Protein AF-0000000084533828 (afdb_homodimer)

Solvent-accessible surface area (backbone atoms only — not comparable to full-atom values): 41763 Å² total; per-residue (Å²): 138,84,78,77,78,79,80,76,78,78,78,77,74,76,75,71,76,78,75,72,74,74,75,63,80,70,76,73,71,66,51,77,66,50,50,51,47,63,66,45,41,61,26,50,49,50,22,49,50,42,40,50,48,12,49,50,43,24,43,49,51,40,62,69,69,44,60,36,64,77,35,53,47,56,63,30,2,34,95,47,64,76,43,36,44,38,18,50,66,14,41,50,40,35,46,34,38,74,70,48,76,62,58,61,88,45,80,38,80,94,44,93,68,30,46,26,50,76,57,53,64,81,55,48,54,46,50,27,51,49,21,37,51,43,15,72,72,70,69,42,52,52,66,56,14,26,32,50,52,8,42,55,24,30,50,49,17,35,49,26,44,19,54,49,20,24,72,68,48,32,67,61,6,6,32,43,18,18,36,47,52,46,49,37,52,26,33,41,43,30,69,11,31,43,56,58,15,44,45,33,19,32,50,33,43,19,52,44,24,50,75,68,68,35,30,59,59,19,11,52,33,33,14,54,29,18,26,44,38,79,72,32,54,27,50,35,50,14,55,33,51,45,25,49,51,34,47,74,66,58,73,60,53,62,64,44,31,49,49,15,46,69,44,16,52,47,25,38,50,48,52,47,48,49,46,4,63,66,50,74,31,79,59,38,53,61,48,44,36,31,24,36,65,44,35,47,82,52,83,21,51,55,43,53,53,48,49,52,28,58,76,69,66,64,62,73,54,86,87,65,31,68,68,23,39,50,52,28,49,53,48,62,50,45,43,58,28,35,50,47,34,25,58,71,53,61,64,59,66,44,54,53,43,26,36,54,39,36,54,47,56,56,45,24,27,32,61,69,63,46,28,43,37,46,56,48,52,66,36,50,57,42,34,30,13,50,14,44,71,49,47,81,55,53,67,71,56,49,50,41,51,41,49,46,49,37,52,44,24,4,40,59,12,28,40,25,30,47,67,58,38,70,102,138,83,82,80,79,80,81,78,79,78,77,79,75,75,76,70,75,77,77,75,74,74,75,62,80,70,76,74,70,65,51,76,66,50,48,50,47,63,66,45,42,61,27,50,49,50,22,48,50,43,41,50,48,12,50,50,42,24,45,49,51,41,62,70,69,45,61,36,63,77,36,53,48,56,62,31,2,35,97,47,64,74,41,36,43,38,19,49,66,14,42,50,40,34,45,33,38,72,71,47,76,63,59,61,87,44,81,38,82,95,44,95,68,29,44,27,51,78,56,51,64,81,55,46,56,46,52,26,51,48,20,37,53,45,17,71,74,72,68,41,51,51,65,57,15,25,32,50,51,6,42,55,24,31,50,50,18,35,48,26,43,18,55,49,21,23,73,66,48,33,68,60,6,6,32,43,18,18,35,48,53,47,49,35,51,27,33,42,43,29,68,11,31,42,56,60,14,44,45,34,20,31,49,32,43,20,52,45,24,51,75,68,68,35,29,57,60,19,12,52,33,32,15,53,29,17,26,44,37,80,73,32,54,27,50,34,49,15,55,32,51,45,24,48,52,35,47,74,67,58,73,61,52,61,64,43,30,51,50,15,46,68,43,15,53,48,25,38,52,49,52,48,48,49,47,3,60,64,48,75,32,80,58,38,55,60,48,46,36,32,24,36,66,45,35,48,79,52,80,21,51,55,44,54,52,47,49,51,27,58,75,70,66,64,62,74,55,86,88,67,31,68,67,24,38,50,52,28,50,54,48,60,50,45,42,60,28,35,50,47,34,25,58,72,54,63,64,58,67,44,56,53,43,26,36,54,39,37,52,49,56,56,46,23,27,31,64,68,60,47,29,44,37,45,55,48,51,68,38,50,60,42,35,30,13,51,16,44,71,48,46,80,55,53,67,71,56,50,51,42,51,42,49,46,48,36,54,45,22,4,40,59,12,29,40,27,30,48,68,58,38,68,104

Nearest PDB structures (foldseek):
  6gxc-assembly1_A  TM=5.556E-01  e=4.888E-04  Campylobacter lari RM2100
  8age-assembly1_A  TM=5.282E-01  e=4.307E-04  Saccharomyces cerevisiae
  6gxc-assembly1_A  TM=5.643E-01  e=6.716E-04  Campylobacter lari RM2100
  3wak-assembly1_A  TM=4.541E-01  e=3.886E-04  Archaeoglobus fulgidus DSM 4304
  3rce-assembly1_A  TM=5.398E-01  e=2.693E-03  Campylobacter lari

Structure (mmCIF, N/CA/C/O backbone):
data_AF-0000000084533828-model_v1
#
loop_
_entity.id
_entity.type
_entity.pdbx_description
1 polymer 'Membrane protein'
#
loop_
_atom_site.group_PDB
_atom_site.id
_atom_site.type_symbol
_atom_site.label_atom_id
_atom_site.label_alt_id
_atom_site.label_comp_id
_atom_site.label_asym_id
_atom_site.label_entity_id
_atom_site.label_seq_id
_atom_site.pdbx_PDB_ins_code
_atom_site.Cartn_x
_atom_site.Cartn_y
_atom_site.Cartn_z
_atom_site.occupancy
_atom_site.B_iso_or_equiv
_atom_site.auth_seq_id
_atom_site.auth_comp_id
_atom_site.auth_asym_id
_atom_site.auth_atom_id
_atom_site.pdbx_PDB_model_num
ATOM 1 N N . MET A 1 1 ? -82.375 10.195 88.562 1 24.45 1 MET A N 1
ATOM 2 C CA . MET A 1 1 ? -82.438 10.484 87.188 1 24.45 1 MET A CA 1
ATOM 3 C C . MET A 1 1 ? -81 10.391 86.562 1 24.45 1 MET A C 1
ATOM 5 O O . MET A 1 1 ? -80.125 11.211 86.812 1 24.45 1 MET A O 1
ATOM 9 N N . SER A 1 2 ? -80.5 9.141 86.375 1 27.27 2 SER A N 1
ATOM 10 C CA . SER A 1 2 ? -79.25 8.438 86.125 1 27.27 2 SER A CA 1
ATOM 11 C C . SER A 1 2 ? -78.75 8.695 84.688 1 27.27 2 SER A C 1
ATOM 13 O O . SER A 1 2 ? -79.375 8.188 83.688 1 27.27 2 SER A O 1
ATOM 15 N N . THR A 1 3 ? -78.5 9.969 84.312 1 24.11 3 THR A N 1
ATOM 16 C CA . THR A 1 3 ? -78.188 10.414 83 1 24.11 3 THR A CA 1
ATOM 17 C C . THR A 1 3 ? -77 9.641 82.438 1 24.11 3 THR A C 1
ATOM 19 O O . THR A 1 3 ? -75.938 9.562 83.062 1 24.11 3 THR A O 1
ATOM 22 N N . ALA A 1 4 ? -77.188 8.586 81.562 1 27.12 4 ALA A N 1
ATOM 23 C CA . ALA A 1 4 ? -76.438 7.586 80.812 1 27.12 4 ALA A CA 1
ATOM 24 C C . ALA A 1 4 ? -75.438 8.25 79.875 1 27.12 4 ALA A C 1
ATOM 26 O O . ALA A 1 4 ? -75.875 8.812 78.875 1 27.12 4 ALA A O 1
ATOM 27 N N . SER A 1 5 ? -74.5 9.125 80.375 1 26.98 5 SER A N 1
ATOM 28 C CA . SER A 1 5 ? -73.688 9.93 79.438 1 26.98 5 SER A CA 1
ATOM 29 C C . SER A 1 5 ? -72.875 9.039 78.5 1 26.98 5 SER A C 1
ATOM 31 O O . SER A 1 5 ? -72.188 8.133 79 1 26.98 5 SER A O 1
ATOM 33 N N . SER A 1 6 ? -73.438 8.625 77.312 1 28.02 6 SER A N 1
ATOM 34 C CA . SER A 1 6 ? -72.938 7.832 76.188 1 28.02 6 SER A CA 1
ATOM 35 C C . SER A 1 6 ? -71.562 8.383 75.75 1 28.02 6 SER A C 1
ATOM 37 O O . SER A 1 6 ? -71.438 9.555 75.375 1 28.02 6 SER A O 1
ATOM 39 N N . THR A 1 7 ? -70.375 7.898 76.25 1 29.81 7 THR A N 1
ATOM 40 C CA . THR A 1 7 ? -69 8.164 75.938 1 29.81 7 THR A CA 1
ATOM 41 C C . THR A 1 7 ? -68.688 7.816 74.5 1 29.81 7 THR A C 1
ATOM 43 O O . THR A 1 7 ? -68.75 6.652 74.125 1 29.81 7 THR A O 1
ATOM 46 N N . GLU A 1 8 ? -69.062 8.609 73.5 1 25.88 8 GLU A N 1
ATOM 47 C CA . GLU A 1 8 ? -68.812 8.414 72.062 1 25.88 8 GLU A CA 1
ATOM 48 C C . GLU A 1 8 ? -67.312 8.289 71.812 1 25.88 8 GLU A C 1
ATOM 50 O O . GLU A 1 8 ? -66.562 9.125 72.25 1 25.88 8 GLU A O 1
ATOM 55 N N . SER A 1 9 ? -66.75 7.059 71.688 1 28.16 9 SER A N 1
ATOM 56 C CA . SER A 1 9 ? -65.438 6.648 71.312 1 28.16 9 SER A CA 1
ATOM 57 C C . SER A 1 9 ? -65 7.18 69.938 1 28.16 9 SER A C 1
ATOM 59 O O . SER A 1 9 ? -65.625 6.883 68.938 1 28.16 9 SER A O 1
ATOM 61 N N . ALA A 1 10 ? -64.562 8.484 69.812 1 30.66 10 ALA A N 1
ATOM 62 C CA . ALA A 1 10 ? -64.062 9.109 68.562 1 30.66 10 ALA A CA 1
ATOM 63 C C . ALA A 1 10 ? -62.969 8.25 67.938 1 30.66 10 ALA A C 1
ATOM 65 O O . ALA A 1 10 ? -62.031 7.867 68.625 1 30.66 10 ALA A O 1
ATOM 66 N N . GLY A 1 11 ? -63.281 7.406 67 1 24.48 11 GLY A N 1
ATOM 67 C CA . GLY A 1 11 ? -62.406 6.59 66.125 1 24.48 11 GLY A CA 1
ATOM 68 C C . GLY A 1 11 ? -61.281 7.379 65.5 1 24.48 11 GLY A C 1
ATOM 69 O O . GLY A 1 11 ? -61.5 8.328 64.75 1 24.48 11 GLY A O 1
ATOM 70 N N . ALA A 1 12 ? -60.125 7.57 66.188 1 32.34 12 ALA A N 1
ATOM 71 C CA . ALA A 1 12 ? -58.938 8.227 65.688 1 32.34 12 ALA A CA 1
ATOM 72 C C . ALA A 1 12 ? -58.469 7.59 64.375 1 32.34 12 ALA A C 1
ATOM 74 O O . ALA A 1 12 ? -58.25 6.383 64.312 1 32.34 12 ALA A O 1
ATOM 75 N N . GLU A 1 13 ? -59.062 8.07 63.25 1 28.36 13 GLU A N 1
ATOM 76 C CA . GLU A 1 13 ? -58.594 7.688 61.938 1 28.36 13 GLU A CA 1
ATOM 77 C C . GLU A 1 13 ? -57.062 7.738 61.875 1 28.36 13 GLU A C 1
ATOM 79 O O . GLU A 1 13 ? -56.438 8.68 62.375 1 28.36 13 GLU A O 1
ATOM 84 N N . SER A 1 14 ? -56.375 6.57 61.906 1 31.84 14 SER A N 1
ATOM 85 C CA . SER A 1 14 ? -54.969 6.344 61.688 1 31.84 14 SER A CA 1
ATOM 86 C C . SER A 1 14 ? -54.469 7.031 60.406 1 31.84 14 SER A C 1
ATOM 88 O O . SER A 1 14 ? -55.031 6.781 59.344 1 31.84 14 SER A O 1
ATOM 90 N N . ASP A 1 15 ? -54.156 8.312 60.469 1 30.3 15 ASP A N 1
ATOM 91 C CA . ASP A 1 15 ? -53.531 9 59.344 1 30.3 15 ASP A CA 1
ATOM 92 C C . ASP A 1 15 ? -52.344 8.188 58.781 1 30.3 15 ASP A C 1
ATOM 94 O O . ASP A 1 15 ? -51.406 7.91 59.5 1 30.3 15 ASP A O 1
ATOM 98 N N . VAL A 1 16 ? -52.531 7.184 57.875 1 39.97 16 VAL A N 1
ATOM 99 C CA . VAL A 1 16 ? -51.469 6.559 57.125 1 39.97 16 VAL A CA 1
ATOM 100 C C . VAL A 1 16 ? -50.562 7.637 56.531 1 39.97 16 VAL A C 1
ATOM 102 O O . VAL A 1 16 ? -51.031 8.547 55.844 1 39.97 16 VAL A O 1
ATOM 105 N N . PRO A 1 17 ? -49.438 7.77 57.156 1 34.59 17 PRO A N 1
ATOM 106 C CA . PRO A 1 17 ? -48.531 8.781 56.562 1 34.59 17 PRO A CA 1
ATOM 107 C C . PRO A 1 17 ? -48.312 8.594 55.062 1 34.59 17 PRO A C 1
ATOM 109 O O . PRO A 1 17 ? -48.281 7.457 54.594 1 34.59 17 PRO A O 1
ATOM 112 N N . ALA A 1 18 ? -48.875 9.492 54.188 1 40.91 18 ALA A N 1
ATOM 113 C CA . ALA A 1 18 ? -48.531 9.562 52.781 1 40.91 18 ALA A CA 1
ATOM 114 C C . ALA A 1 18 ? -47.062 9.266 52.531 1 40.91 18 ALA A C 1
ATOM 116 O O . ALA A 1 18 ? -46.188 9.898 53.125 1 40.91 18 ALA A O 1
ATOM 117 N N . GLN A 1 19 ? -46.719 8.055 52.188 1 34.75 19 GLN A N 1
ATOM 118 C CA . GLN A 1 19 ? -45.406 7.723 51.719 1 34.75 19 GLN A CA 1
ATOM 119 C C . GLN A 1 19 ? -44.875 8.773 50.75 1 34.75 19 GLN A C 1
ATOM 121 O O . GLN A 1 19 ? -45.5 9.016 49.719 1 34.75 19 GLN A O 1
ATOM 126 N N . ALA A 1 20 ? -44.25 9.828 51.188 1 36.66 20 ALA A N 1
ATOM 127 C CA . ALA A 1 20 ? -43.469 10.734 50.344 1 36.66 20 ALA A CA 1
ATOM 128 C C . ALA A 1 20 ? -42.719 9.961 49.25 1 36.66 20 ALA A C 1
ATOM 130 O O . ALA A 1 20 ? -41.938 9.055 49.562 1 36.66 20 ALA A O 1
ATOM 131 N N . SER A 1 21 ? -43.375 9.789 48.125 1 37.91 21 SER A N 1
ATOM 132 C CA . SER A 1 21 ? -42.625 9.312 46.969 1 37.91 21 SER A CA 1
ATOM 133 C C . SER A 1 21 ? -41.25 9.953 46.875 1 37.91 21 SER A C 1
ATOM 135 O O . SER A 1 21 ? -41.125 11.18 46.875 1 37.91 21 SER A O 1
ATOM 137 N N . THR A 1 22 ? -40.25 9.414 47.5 1 39 22 THR A N 1
ATOM 138 C CA . THR A 1 22 ? -38.875 9.812 47.312 1 39 22 THR A CA 1
ATOM 139 C C . THR A 1 22 ? -38.594 9.977 45.812 1 39 22 THR A C 1
ATOM 141 O O . THR A 1 22 ? -38.594 9 45.062 1 39 22 THR A O 1
ATOM 144 N N . ALA A 1 23 ? -39.156 11.117 45.156 1 40.59 23 ALA A N 1
ATOM 145 C CA . ALA A 1 23 ? -38.594 11.492 43.875 1 40.59 23 ALA A CA 1
ATOM 146 C C . ALA A 1 23 ? -37.094 11.273 43.812 1 40.59 23 ALA A C 1
ATOM 148 O O . ALA A 1 23 ? -36.375 11.789 44.656 1 40.59 23 ALA A O 1
ATOM 149 N N . GLY A 1 24 ? -36.656 10.07 43.469 1 39.84 24 GLY A N 1
ATOM 150 C CA . GLY A 1 24 ? -35.281 9.789 43.188 1 39.84 24 GLY A CA 1
ATOM 151 C C . GLY A 1 24 ? -34.531 10.961 42.562 1 39.84 24 GLY A C 1
ATOM 152 O O . GLY A 1 24 ? -35.156 11.867 42 1 39.84 24 GLY A O 1
ATOM 153 N N . PRO A 1 25 ? -33.344 11.258 43.031 1 37.47 25 PRO A N 1
ATOM 154 C CA . PRO A 1 25 ? -32.594 12.375 42.438 1 37.47 25 PRO A CA 1
ATOM 155 C C . PRO A 1 25 ? -32.688 12.406 40.906 1 37.47 25 PRO A C 1
ATOM 157 O O . PRO A 1 25 ? -32.719 11.359 40.25 1 37.47 25 PRO A O 1
ATOM 160 N N . GLU A 1 26 ? -33.5 13.266 40.344 1 37.22 26 GLU A N 1
ATOM 161 C CA . GLU A 1 26 ? -33.438 13.492 38.906 1 37.22 26 GLU A CA 1
ATOM 162 C C . GLU A 1 26 ? -32.031 13.305 38.375 1 37.22 26 GLU A C 1
ATOM 164 O O . GLU A 1 26 ? -31.078 13.836 38.938 1 37.22 26 GLU A O 1
ATOM 169 N N . ALA A 1 27 ? -31.75 12.219 37.781 1 45.47 27 ALA A N 1
ATOM 170 C CA . ALA A 1 27 ? -30.469 12.086 37.062 1 45.47 27 ALA A CA 1
ATOM 171 C C . ALA A 1 27 ? -30 13.43 36.5 1 45.47 27 ALA A C 1
ATOM 173 O O . ALA A 1 27 ? -30.734 14.102 35.781 1 45.47 27 ALA A O 1
ATOM 174 N N . ALA A 1 28 ? -29.125 14.141 37.094 1 43.19 28 ALA A N 1
ATOM 175 C CA . ALA A 1 28 ? -28.547 15.422 36.688 1 43.19 28 ALA A CA 1
ATOM 176 C C . ALA A 1 28 ? -28.391 15.484 35.188 1 43.19 28 ALA A C 1
ATOM 178 O O . ALA A 1 28 ? -27.797 14.578 34.562 1 43.19 28 ALA A O 1
ATOM 179 N N . VAL A 1 29 ? -29.203 16.016 34.438 1 49.19 29 VAL A N 1
ATOM 180 C CA . VAL A 1 29 ? -28.984 16.359 33.031 1 49.19 29 VAL A CA 1
ATOM 181 C C . VAL A 1 29 ? -27.531 16.828 32.812 1 49.19 29 VAL A C 1
ATOM 183 O O . VAL A 1 29 ? -27.078 17.766 33.469 1 49.19 29 VAL A O 1
ATOM 186 N N . PRO A 1 30 ? -26.672 15.836 32.438 1 54.91 30 PRO A N 1
ATOM 187 C CA . PRO A 1 30 ? -25.312 16.344 32.25 1 54.91 30 PRO A CA 1
ATOM 188 C C . PRO A 1 30 ? -25.281 17.766 31.688 1 54.91 30 PRO A C 1
ATOM 190 O O . PRO A 1 30 ? -26.062 18.078 30.781 1 54.91 30 PRO A O 1
ATOM 193 N N . GLY A 1 31 ? -24.812 18.75 32.312 1 60.03 31 GLY A N 1
ATOM 194 C CA . GLY A 1 31 ? -24.656 20.109 31.828 1 60.03 31 GLY A CA 1
ATOM 195 C C . GLY A 1 31 ? -24.109 20.188 30.422 1 60.03 31 GLY A C 1
ATOM 196 O O . GLY A 1 31 ? -23.812 19.156 29.812 1 60.03 31 GLY A O 1
ATOM 197 N N . ARG A 1 32 ? -24.266 21.281 29.672 1 68.94 32 ARG A N 1
ATOM 198 C CA . ARG A 1 32 ? -23.844 21.547 28.297 1 68.94 32 ARG A CA 1
ATOM 199 C C . ARG A 1 32 ? -22.422 21.016 28.062 1 68.94 32 ARG A C 1
ATOM 201 O O . ARG A 1 32 ? -22.141 20.438 27.016 1 68.94 32 ARG A O 1
ATOM 208 N N . PHE A 1 33 ? -21.609 21.141 29.016 1 77.19 33 PHE A N 1
ATOM 209 C CA . PHE A 1 33 ? -20.219 20.688 28.922 1 77.19 33 PHE A CA 1
ATOM 210 C C . PHE A 1 33 ? -20.156 19.156 28.938 1 77.19 33 PHE A C 1
ATOM 212 O O . PHE A 1 33 ? -19.375 18.562 28.188 1 77.19 33 PHE A O 1
ATOM 219 N N . GLY A 1 34 ? -20.891 18.594 29.766 1 75.5 34 GLY A N 1
ATOM 220 C CA . GLY A 1 34 ? -20.953 17.141 29.828 1 75.5 34 GLY A CA 1
ATOM 221 C C . GLY A 1 34 ? -21.453 16.5 28.562 1 75.5 34 GLY A C 1
ATOM 222 O O . GLY A 1 34 ? -20.922 15.484 28.109 1 75.5 34 GLY A O 1
ATOM 223 N N . ALA A 1 35 ? -22.391 17.188 27.953 1 81.06 35 ALA A N 1
ATOM 224 C CA . ALA A 1 35 ? -22.953 16.688 26.719 1 81.06 35 ALA A CA 1
ATOM 225 C C . ALA A 1 35 ? -21.938 16.75 25.578 1 81.06 35 ALA A C 1
ATOM 227 O O . ALA A 1 35 ? -21.859 15.852 24.734 1 81.06 35 ALA A O 1
ATOM 228 N N . LEU A 1 36 ? -21.188 17.812 25.578 1 82.69 36 LEU A N 1
ATOM 229 C CA . LEU A 1 36 ? -20.156 17.969 24.562 1 82.69 36 LEU A CA 1
ATOM 230 C C . LEU A 1 36 ? -19.062 16.906 24.734 1 82.69 36 LEU A C 1
ATOM 232 O O . LEU A 1 36 ? -18.609 16.328 23.734 1 82.69 36 LEU A O 1
ATOM 236 N N . VAL A 1 37 ? -18.75 16.688 25.938 1 84.62 37 VAL A N 1
ATOM 237 C CA . VAL A 1 37 ? -17.734 15.672 26.219 1 84.62 37 VAL A CA 1
ATOM 238 C C . VAL A 1 37 ? -18.234 14.297 25.766 1 84.62 37 VAL A C 1
ATOM 240 O O . VAL A 1 37 ? -17.484 13.539 25.156 1 84.62 37 VAL A O 1
ATOM 243 N N . ASP A 1 38 ? -19.453 14.047 26.031 1 87.56 38 ASP A N 1
ATOM 244 C CA . ASP A 1 38 ? -20.031 12.758 25.672 1 87.56 38 ASP A CA 1
ATOM 245 C C . ASP A 1 38 ? -20.078 12.594 24.156 1 87.56 38 ASP A C 1
ATOM 247 O O . ASP A 1 38 ? -19.906 11.484 23.641 1 87.56 38 ASP A O 1
ATOM 251 N N . ARG A 1 39 ? -20.25 13.688 23.531 1 92.69 39 ARG A N 1
ATOM 252 C CA . ARG A 1 39 ? -20.359 13.656 22.078 1 92.69 39 ARG A CA 1
ATOM 253 C C . ARG A 1 39 ? -19.016 13.359 21.422 1 92.69 39 ARG A C 1
ATOM 255 O O . ARG A 1 39 ? -18.938 12.539 20.5 1 92.69 39 ARG A O 1
ATOM 262 N N . PHE A 1 40 ? -17.984 13.945 21.891 1 96.81 40 PHE A N 1
ATOM 263 C CA . PHE A 1 40 ? -16.688 13.867 21.25 1 96.81 40 PHE A CA 1
ATOM 264 C C . PHE A 1 40 ? -15.867 12.719 21.812 1 96.81 40 PHE A C 1
ATOM 266 O O . PHE A 1 40 ? -14.898 12.266 21.203 1 96.81 40 PHE A O 1
ATOM 273 N N . ALA A 1 41 ? -16.203 12.211 22.969 1 96.62 41 ALA A N 1
ATOM 274 C CA . ALA A 1 41 ? -15.383 11.273 23.734 1 96.62 41 ALA A CA 1
ATOM 275 C C . ALA A 1 41 ? -15.117 9.992 22.953 1 96.62 41 ALA A C 1
ATOM 277 O O . ALA A 1 41 ? -13.992 9.492 22.938 1 96.62 41 ALA A O 1
ATOM 278 N N . PRO A 1 42 ? -16.094 9.43 22.281 1 96.5 42 PRO A N 1
ATOM 279 C CA . PRO A 1 42 ? -15.828 8.188 21.547 1 96.5 42 PRO A CA 1
ATOM 280 C C . PRO A 1 42 ? -14.797 8.375 20.438 1 96.5 42 PRO A C 1
ATOM 282 O O . PRO A 1 42 ? -13.906 7.539 20.266 1 96.5 42 PRO A O 1
ATOM 285 N N . ALA A 1 43 ? -14.938 9.438 19.672 1 97.75 43 ALA A N 1
ATOM 286 C CA . ALA A 1 43 ? -14 9.711 18.594 1 97.75 43 ALA A CA 1
ATOM 287 C C . ALA A 1 43 ? -12.602 10.008 19.125 1 97.75 43 ALA A C 1
ATOM 289 O O . ALA A 1 43 ? -11.609 9.5 18.609 1 97.75 43 ALA A O 1
ATOM 290 N N . LEU A 1 44 ? -12.531 10.836 20.156 1 98.38 44 LEU A N 1
ATOM 291 C CA . LEU A 1 44 ? -11.242 11.188 20.766 1 98.38 44 LEU A CA 1
ATOM 292 C C . LEU A 1 44 ? -10.602 9.977 21.422 1 98.38 44 LEU A C 1
ATOM 294 O O . LEU A 1 44 ? -9.383 9.805 21.359 1 98.38 44 LEU A O 1
ATOM 298 N N . GLY A 1 45 ? -11.43 9.195 22.109 1 98.12 45 GLY A N 1
ATOM 299 C CA . GLY A 1 45 ? -10.93 7.973 22.703 1 98.12 45 GLY A CA 1
ATOM 300 C C . GLY A 1 45 ? -10.391 6.988 21.688 1 98.12 45 GLY A C 1
ATOM 301 O O . GLY A 1 45 ? -9.305 6.438 21.859 1 98.12 45 GLY A O 1
ATOM 302 N N . ALA A 1 46 ? -11.164 6.719 20.609 1 97.94 46 ALA A N 1
ATOM 303 C CA . ALA A 1 46 ? -10.727 5.805 19.547 1 97.94 46 ALA A CA 1
ATOM 304 C C . ALA A 1 46 ? -9.445 6.305 18.891 1 97.94 46 ALA A C 1
ATOM 306 O O . ALA A 1 46 ? -8.523 5.523 18.641 1 97.94 46 ALA A O 1
ATOM 307 N N . TYR A 1 47 ? -9.383 7.578 18.625 1 98.25 47 TYR A N 1
ATOM 308 C CA . TYR A 1 47 ? -8.195 8.203 18.047 1 98.25 47 TYR A CA 1
ATOM 309 C C . TYR A 1 47 ? -6.992 8.008 18.969 1 98.25 47 TYR A C 1
ATOM 311 O O . TYR A 1 47 ? -5.918 7.605 18.516 1 98.25 47 TYR A O 1
ATOM 319 N N . ALA A 1 48 ? -7.184 8.266 20.219 1 98.44 48 ALA A N 1
ATOM 320 C CA . ALA A 1 48 ? -6.094 8.18 21.188 1 98.44 48 ALA A CA 1
ATOM 321 C C . ALA A 1 48 ? -5.578 6.746 21.312 1 98.44 48 ALA A C 1
ATOM 323 O O . ALA A 1 48 ? -4.375 6.523 21.453 1 98.44 48 ALA A O 1
ATOM 324 N N . VAL A 1 49 ? -6.43 5.812 21.266 1 97.88 49 VAL A N 1
ATOM 325 C CA . VAL A 1 49 ? -6.051 4.406 21.375 1 97.88 49 VAL A CA 1
ATOM 326 C C . VAL A 1 49 ? -5.195 4.004 20.188 1 97.88 49 VAL A C 1
ATOM 328 O O . VAL A 1 49 ? -4.148 3.367 20.344 1 97.88 49 VAL A O 1
ATOM 331 N N . VAL A 1 50 ? -5.617 4.375 19 1 97.62 50 VAL A N 1
ATOM 332 C CA . VAL A 1 50 ? -4.887 4.047 17.781 1 97.62 50 VAL A CA 1
ATOM 333 C C . VAL A 1 50 ? -3.508 4.707 17.812 1 97.62 50 VAL A C 1
ATOM 335 O O . VAL A 1 50 ? -2.504 4.074 17.484 1 97.62 50 VAL A O 1
ATOM 338 N N . LYS A 1 51 ? -3.434 5.918 18.297 1 98.25 51 LYS A N 1
ATOM 339 C CA . LYS A 1 51 ? -2.166 6.637 18.391 1 98.25 51 LYS A CA 1
ATOM 340 C C . LYS A 1 51 ? -1.249 6.004 19.422 1 98.25 51 LYS A C 1
ATOM 342 O O . LYS A 1 51 ? -0.037 5.91 19.219 1 98.25 51 LYS A O 1
ATOM 347 N N . ALA A 1 52 ? -1.821 5.613 20.516 1 98.38 52 ALA A N 1
ATOM 348 C CA . ALA A 1 52 ? -1.038 5.008 21.594 1 98.38 52 ALA A CA 1
ATOM 349 C C . ALA A 1 52 ? -0.44 3.676 21.156 1 98.38 52 ALA A C 1
ATOM 351 O O . ALA A 1 52 ? 0.719 3.379 21.453 1 98.38 52 ALA A O 1
ATOM 352 N N . ILE A 1 53 ? -1.222 2.891 20.453 1 98.38 53 ILE A N 1
ATOM 353 C CA . ILE A 1 53 ? -0.731 1.608 19.953 1 98.38 53 ILE A CA 1
ATOM 354 C C . ILE A 1 53 ? 0.386 1.842 18.938 1 98.38 53 ILE A C 1
ATOM 356 O O . ILE A 1 53 ? 1.445 1.214 19.016 1 98.38 53 ILE A O 1
ATOM 360 N N . GLY A 1 54 ? 0.139 2.756 18 1 97.81 54 GLY A N 1
ATOM 361 C CA . GLY A 1 54 ? 1.165 3.092 17.031 1 97.81 54 GLY A CA 1
ATOM 362 C C . GLY A 1 54 ? 2.451 3.586 17.656 1 97.81 54 GLY A C 1
ATOM 363 O O . GLY A 1 54 ? 3.543 3.17 17.266 1 97.81 54 GLY A O 1
ATOM 364 N N . LEU A 1 55 ? 2.311 4.445 18.656 1 98.06 55 LEU A N 1
ATOM 365 C CA . LEU A 1 55 ? 3.475 4.98 19.359 1 98.06 55 LEU A CA 1
ATOM 366 C C . LEU A 1 55 ? 4.23 3.873 20.078 1 98.06 55 LEU A C 1
ATOM 368 O O . LEU A 1 55 ? 5.465 3.848 20.078 1 98.06 55 LEU A O 1
ATOM 372 N N . THR A 1 56 ? 3.527 2.992 20.719 1 98.38 56 THR A N 1
ATOM 373 C CA . THR A 1 56 ? 4.148 1.889 21.453 1 98.38 56 THR A CA 1
ATOM 374 C C . THR A 1 56 ? 4.953 1.005 20.5 1 98.38 56 THR A C 1
ATOM 376 O O . THR A 1 56 ? 6.098 0.654 20.797 1 98.38 56 THR A O 1
ATOM 379 N N . VAL A 1 57 ? 4.375 0.653 19.375 1 98 57 VAL A N 1
ATOM 380 C CA . VAL A 1 57 ? 5.07 -0.177 18.406 1 98 57 VAL A CA 1
ATOM 381 C C . VAL A 1 57 ? 6.297 0.564 17.875 1 98 57 VAL A C 1
ATOM 383 O O . VAL A 1 57 ? 7.363 -0.031 17.703 1 98 57 VAL A O 1
ATOM 386 N N . PHE A 1 58 ? 6.176 1.841 17.641 1 98.06 58 PHE A N 1
ATOM 387 C CA . PHE A 1 58 ? 7.273 2.684 17.188 1 98.06 58 PHE A CA 1
ATOM 388 C C . PHE A 1 58 ? 8.438 2.637 18.172 1 98.06 58 PHE A C 1
ATOM 390 O O . PHE A 1 58 ? 9.578 2.361 17.781 1 98.06 58 PHE A O 1
ATOM 397 N N . LEU A 1 59 ? 8.141 2.826 19.422 1 98 59 LEU A N 1
ATOM 398 C CA . LEU A 1 59 ? 9.164 2.846 20.453 1 98 59 LEU A CA 1
ATOM 399 C C . LEU A 1 59 ? 9.781 1.463 20.641 1 98 59 LEU A C 1
ATOM 401 O O . LEU A 1 59 ? 10.984 1.344 20.875 1 98 59 LEU A O 1
ATOM 405 N N . LEU A 1 60 ? 8.992 0.451 20.531 1 97.44 60 LEU A N 1
ATOM 406 C CA . LEU A 1 60 ? 9.508 -0.911 20.625 1 97.44 60 LEU A CA 1
ATOM 407 C C . LEU A 1 60 ? 10.469 -1.209 19.484 1 97.44 60 LEU A C 1
ATOM 409 O O . LEU A 1 60 ? 11.5 -1.862 19.688 1 97.44 60 LEU A O 1
ATOM 413 N N . LEU A 1 61 ? 10.141 -0.774 18.297 1 96.94 61 LEU A N 1
ATOM 414 C CA . LEU A 1 61 ? 11.016 -0.976 17.156 1 96.94 61 LEU A CA 1
ATOM 415 C C . LEU A 1 61 ? 12.344 -0.246 17.344 1 96.94 61 LEU A C 1
ATOM 417 O O . LEU A 1 61 ? 13.406 -0.794 17.047 1 96.94 61 LEU A O 1
ATOM 421 N N . LEU A 1 62 ? 12.289 0.979 17.797 1 97.44 62 LEU A N 1
ATOM 422 C CA . LEU A 1 62 ? 13.5 1.747 18.078 1 97.44 62 LEU A CA 1
ATOM 423 C C . LEU A 1 62 ? 14.367 1.043 19.109 1 97.44 62 LEU A C 1
ATOM 425 O O . LEU A 1 62 ? 15.578 0.923 18.938 1 97.44 62 LEU A O 1
ATOM 429 N N . SER A 1 63 ? 13.719 0.589 20.156 1 97.06 63 SER A N 1
ATOM 430 C CA . SER A 1 63 ? 14.445 -0.077 21.234 1 97.06 63 SER A CA 1
ATOM 431 C C . SER A 1 63 ? 15.047 -1.394 20.75 1 97.06 63 SER A C 1
ATOM 433 O O . SER A 1 63 ? 16.156 -1.76 21.156 1 97.06 63 SER A O 1
ATOM 435 N N . HIS A 1 64 ? 14.32 -2.051 19.953 1 94.88 64 HIS A N 1
ATOM 436 C CA . HIS A 1 64 ? 14.781 -3.338 19.438 1 94.88 64 HIS A CA 1
ATOM 437 C C . HIS A 1 64 ? 16 -3.17 18.547 1 94.88 64 HIS A C 1
ATOM 439 O O . HIS A 1 64 ? 16.969 -3.941 18.656 1 94.88 64 HIS A O 1
ATOM 445 N N . THR A 1 65 ? 16.016 -2.201 17.656 1 94.88 65 THR A N 1
ATOM 446 C CA . THR A 1 65 ? 17.094 -2.033 16.688 1 94.88 65 THR A CA 1
ATOM 447 C C . THR A 1 65 ? 18.266 -1.275 17.312 1 94.88 65 THR A C 1
ATOM 449 O O . THR A 1 65 ? 19.438 -1.583 17.031 1 94.88 65 THR A O 1
ATOM 452 N N . GLY A 1 66 ? 17.953 -0.228 18.062 1 95.69 66 GLY A N 1
ATOM 453 C CA . GLY A 1 66 ? 18.969 0.612 18.656 1 95.69 66 GLY A CA 1
ATOM 454 C C . GLY A 1 66 ? 19.672 1.508 17.656 1 95.69 66 GLY A C 1
ATOM 455 O O . GLY A 1 66 ? 20.703 2.117 17.969 1 95.69 66 GLY A O 1
ATOM 456 N N . ASP A 1 67 ? 19.188 1.618 16.516 1 94.12 67 ASP A N 1
ATOM 457 C CA . ASP A 1 67 ? 19.828 2.373 15.453 1 94.12 67 ASP A CA 1
ATOM 458 C C . ASP A 1 67 ? 19.906 3.859 15.797 1 94.12 67 ASP A C 1
ATOM 460 O O . ASP A 1 67 ? 20.859 4.543 15.406 1 94.12 67 ASP A O 1
ATOM 464 N N . TYR A 1 68 ? 18.891 4.375 16.469 1 95.19 68 TYR A N 1
ATOM 465 C CA . TYR A 1 68 ? 18.828 5.785 16.828 1 95.19 68 TYR A CA 1
ATOM 466 C C . TYR A 1 68 ? 20 6.18 17.703 1 95.19 68 TYR A C 1
ATOM 468 O O . TYR A 1 68 ? 20.391 7.348 17.75 1 95.19 68 TYR A O 1
ATOM 476 N N . LEU A 1 69 ? 20.656 5.27 18.422 1 95.88 69 LEU A N 1
ATOM 477 C CA . LEU A 1 69 ? 21.781 5.527 19.297 1 95.88 69 LEU A CA 1
ATOM 478 C C . LEU A 1 69 ? 23.031 5.879 18.5 1 95.88 69 LEU A C 1
ATOM 480 O O . LEU A 1 69 ? 23.953 6.52 19.016 1 95.88 69 LEU A O 1
ATOM 484 N N . LYS A 1 70 ? 23.031 5.504 17.25 1 94.81 70 LYS A N 1
ATOM 485 C CA . LYS A 1 70 ? 24.203 5.707 16.391 1 94.81 70 LYS A CA 1
ATOM 486 C C . LYS A 1 70 ? 24.031 6.949 15.523 1 94.81 70 LYS A C 1
ATOM 488 O O . LYS A 1 70 ? 24.953 7.324 14.789 1 94.81 70 LYS A O 1
ATOM 493 N N . LYS A 1 71 ? 22.969 7.59 15.641 1 94.94 71 LYS A N 1
ATOM 494 C CA . LYS A 1 71 ? 22.688 8.773 14.836 1 94.94 71 LYS A CA 1
ATOM 495 C C . LYS A 1 71 ? 22.891 10.055 15.641 1 94.94 71 LYS A C 1
ATOM 497 O O . LYS A 1 71 ? 22.906 10.023 16.875 1 94.94 71 LYS A O 1
ATOM 502 N N . ASP A 1 72 ? 23 11.141 14.898 1 93.62 72 ASP A N 1
ATOM 503 C CA . ASP A 1 72 ? 23.109 12.445 15.547 1 93.62 72 ASP A CA 1
ATOM 504 C C . ASP A 1 72 ? 21.797 12.805 16.266 1 93.62 72 ASP A C 1
ATOM 506 O O . ASP A 1 72 ? 20.719 12.664 15.695 1 93.62 72 ASP A O 1
ATOM 510 N N . PRO A 1 73 ? 21.828 13.219 17.453 1 89.56 73 PRO A N 1
ATOM 511 C CA . PRO A 1 73 ? 20.641 13.562 18.234 1 89.56 73 PRO A CA 1
ATOM 512 C C . PRO A 1 73 ? 19.75 14.586 17.531 1 89.56 73 PRO A C 1
ATOM 514 O O . PRO A 1 73 ? 18.531 14.594 17.734 1 89.56 73 PRO A O 1
ATOM 517 N N . GLY A 1 74 ? 20.234 15.336 16.719 1 90.5 74 GLY A N 1
ATOM 518 C CA . GLY A 1 74 ? 19.422 16.297 15.977 1 90.5 74 GLY A CA 1
ATOM 519 C C . GLY A 1 74 ? 18.875 15.727 14.68 1 90.5 74 GLY A C 1
ATOM 520 O O . GLY A 1 74 ? 17.984 16.328 14.062 1 90.5 74 GLY A O 1
ATOM 521 N N . ARG A 1 75 ? 19.328 14.602 14.312 1 90.94 75 ARG A N 1
ATOM 522 C CA . ARG A 1 75 ? 18.969 14.016 13.023 1 90.94 75 ARG A CA 1
ATOM 523 C C . ARG A 1 75 ? 18.547 12.555 13.188 1 90.94 75 ARG A C 1
ATOM 525 O O . ARG A 1 75 ? 19.094 11.664 12.531 1 90.94 75 ARG A O 1
ATOM 532 N N . GLY A 1 76 ? 17.594 12.344 14.07 1 92.75 76 GLY A N 1
ATOM 533 C CA . GLY A 1 76 ? 17.016 11.016 14.234 1 92.75 76 GLY A CA 1
ATOM 534 C C . GLY A 1 76 ? 17.641 10.227 15.367 1 92.75 76 GLY A C 1
ATOM 535 O O . GLY A 1 76 ? 17.328 9.055 15.562 1 92.75 76 GLY A O 1
ATOM 536 N N . GLY A 1 77 ? 18.516 10.789 16.094 1 95.19 77 GLY A N 1
ATOM 537 C CA . GLY A 1 77 ? 19.188 10.125 17.203 1 95.19 77 GLY A CA 1
ATOM 538 C C . GLY A 1 77 ? 18.797 10.68 18.562 1 95.19 77 GLY A C 1
ATOM 539 O O . GLY A 1 77 ? 17.891 11.516 18.656 1 95.19 77 GLY A O 1
ATOM 540 N N . GLY A 1 78 ? 19.344 10.086 19.656 1 95.19 78 GLY A N 1
ATOM 541 C CA . GLY A 1 78 ? 19.094 10.492 21.031 1 95.19 78 GLY A CA 1
ATOM 542 C C . GLY A 1 78 ? 19.516 9.445 22.031 1 95.19 78 GLY A C 1
ATOM 543 O O . GLY A 1 78 ? 20.016 8.383 21.672 1 95.19 78 GLY A O 1
ATOM 544 N N . ALA A 1 79 ? 19.422 9.82 23.297 1 96.19 79 ALA A N 1
ATOM 545 C CA . ALA A 1 79 ? 19.797 8.922 24.391 1 96.19 79 ALA A CA 1
ATOM 546 C C . ALA A 1 79 ? 18.703 7.895 24.656 1 96.19 79 ALA A C 1
ATOM 548 O O . ALA A 1 79 ? 18.984 6.762 25.062 1 96.19 79 ALA A O 1
ATOM 549 N N . GLN A 1 80 ? 17.469 8.344 24.484 1 97.12 80 GLN A N 1
ATOM 550 C CA . GLN A 1 80 ? 16.297 7.504 24.656 1 97.12 80 GLN A CA 1
ATOM 551 C C . GLN A 1 80 ? 15.477 7.43 23.359 1 97.12 80 GLN A C 1
ATOM 553 O O . GLN A 1 80 ? 15.531 8.336 22.531 1 97.12 80 GLN A O 1
ATOM 558 N N . PRO A 1 81 ? 14.711 6.324 23.25 1 96.94 81 PRO A N 1
ATOM 559 C CA . PRO A 1 81 ? 13.938 6.16 22 1 96.94 81 PRO A CA 1
ATOM 560 C C . PRO A 1 81 ? 12.977 7.32 21.75 1 96.94 81 PRO A C 1
ATOM 562 O O . PRO A 1 81 ? 12.781 7.73 20.609 1 96.94 81 PRO A O 1
ATOM 565 N N . TRP A 1 82 ? 12.336 7.863 22.781 1 97 82 TRP A N 1
ATOM 566 C CA . TRP A 1 82 ? 11.336 8.906 22.578 1 97 82 TRP A CA 1
ATOM 567 C C . TRP A 1 82 ? 11.992 10.227 22.188 1 97 82 TRP A C 1
ATOM 569 O O . TRP A 1 82 ? 11.32 11.156 21.75 1 97 82 TRP A O 1
ATOM 579 N N . ASP A 1 83 ? 13.375 10.375 22.312 1 97.44 83 ASP A N 1
ATOM 580 C CA . ASP A 1 83 ? 14.078 11.578 21.891 1 97.44 83 ASP A CA 1
ATOM 581 C C . ASP A 1 83 ? 13.945 11.789 20.375 1 97.44 83 ASP A C 1
ATOM 583 O O . ASP A 1 83 ? 14.039 12.922 19.891 1 97.44 83 ASP A O 1
ATOM 587 N N . VAL A 1 84 ? 13.727 10.695 19.672 1 97.62 84 VAL A N 1
ATOM 588 C CA . VAL A 1 84 ? 13.633 10.711 18.219 1 97.62 84 VAL A CA 1
ATOM 589 C C . VAL A 1 84 ? 12.453 11.586 17.781 1 97.62 84 VAL A C 1
ATOM 591 O O . VAL A 1 84 ? 12.5 12.219 16.719 1 97.62 84 VAL A O 1
ATOM 594 N N . LEU A 1 85 ? 11.477 11.773 18.641 1 97.75 85 LEU A N 1
ATOM 595 C CA . LEU A 1 85 ? 10.266 12.523 18.344 1 97.75 85 LEU A CA 1
ATOM 596 C C . LEU A 1 85 ? 10.547 14.016 18.297 1 97.75 85 LEU A C 1
ATOM 598 O O . LEU A 1 85 ? 9.719 14.797 17.812 1 97.75 85 LEU A O 1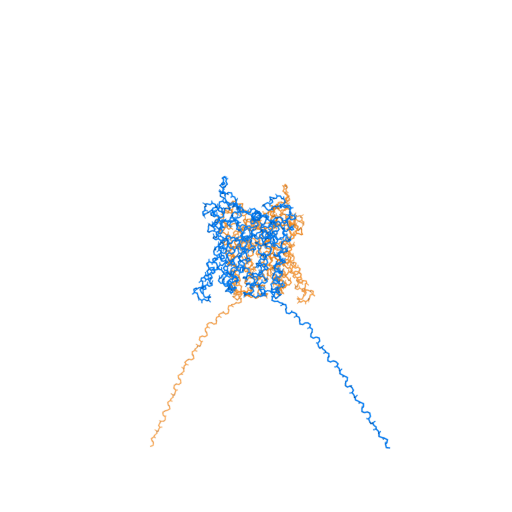
ATOM 602 N N . GLY A 1 86 ? 11.68 14.484 18.766 1 97.5 86 GLY A N 1
ATOM 603 C CA . GLY A 1 86 ? 12.031 15.891 18.781 1 97.5 86 GLY A CA 1
ATOM 604 C C . GLY A 1 86 ? 13.164 16.234 17.828 1 97.5 86 GLY A C 1
ATOM 605 O O . GLY A 1 86 ? 13.758 17.312 17.938 1 97.5 86 GLY A O 1
ATOM 606 N N . THR A 1 87 ? 13.461 15.359 16.875 1 96.38 87 THR A N 1
ATOM 607 C CA . THR A 1 87 ? 14.594 15.547 15.984 1 96.38 87 THR A CA 1
ATOM 608 C C . THR A 1 87 ? 14.156 16.297 14.719 1 96.38 87 THR A C 1
ATOM 610 O O . THR A 1 87 ? 12.984 16.609 14.555 1 96.38 87 THR A O 1
ATOM 613 N N . TRP A 1 88 ? 15.117 16.703 13.867 1 94.69 88 TRP A N 1
ATOM 614 C CA . TRP A 1 88 ? 14.914 17.375 12.586 1 94.69 88 TRP A CA 1
ATOM 615 C C . TRP A 1 88 ? 14.227 18.719 12.773 1 94.69 88 TRP A C 1
ATOM 617 O O . TRP A 1 88 ? 14.781 19.609 13.414 1 94.69 88 TRP A O 1
ATOM 627 N N . ASP A 1 89 ? 13.008 18.875 12.305 1 94.81 89 ASP A N 1
ATOM 628 C CA . ASP A 1 89 ? 12.305 20.141 12.492 1 94.81 89 ASP A CA 1
ATOM 629 C C . ASP A 1 89 ? 12.078 20.422 13.977 1 94.81 89 ASP A C 1
ATOM 631 O O . ASP A 1 89 ? 12.039 21.578 14.391 1 94.81 89 ASP A O 1
ATOM 635 N N . GLY A 1 90 ? 11.977 19.328 14.688 1 96.88 90 GLY A N 1
ATOM 636 C CA . GLY A 1 90 ? 11.758 19.484 16.125 1 96.88 90 GLY A CA 1
ATOM 637 C C . GLY A 1 90 ? 12.875 20.219 16.828 1 96.88 90 GLY A C 1
ATOM 638 O O . GLY A 1 90 ? 12.625 20.953 17.781 1 96.88 90 GLY A O 1
ATOM 639 N N . VAL A 1 91 ? 14.094 20.062 16.344 1 96.19 91 VAL A N 1
ATOM 640 C CA . VAL A 1 91 ? 15.242 20.766 16.906 1 96.19 91 VAL A CA 1
ATOM 641 C C . VAL A 1 91 ? 15.094 22.266 16.688 1 96.19 91 VAL A C 1
ATOM 643 O O . VAL A 1 91 ? 15.375 23.062 17.594 1 96.19 91 VAL A O 1
ATOM 646 N N . TRP A 1 92 ? 14.648 22.609 15.57 1 95.38 92 TRP A N 1
ATOM 647 C CA . TRP A 1 92 ? 14.469 24.031 15.242 1 95.38 92 TRP A CA 1
ATOM 648 C C . TRP A 1 92 ? 13.367 24.641 16.094 1 95.38 92 TRP A C 1
ATOM 650 O O . TRP A 1 92 ? 13.523 25.75 16.609 1 95.38 92 TRP A O 1
ATOM 660 N N . TYR A 1 93 ? 12.312 23.969 16.234 1 97.69 93 TYR A N 1
ATOM 661 C CA . TYR A 1 93 ? 11.219 24.484 17.062 1 97.69 93 TYR A CA 1
ATOM 662 C C . TYR A 1 93 ? 11.664 24.656 18.516 1 97.69 93 TYR A C 1
ATOM 664 O O . TYR A 1 93 ? 11.312 25.641 19.156 1 97.69 93 TYR A O 1
ATOM 672 N N . GLN A 1 94 ? 12.352 23.703 18.953 1 97.56 94 GLN A N 1
ATOM 673 C CA . GLN A 1 94 ? 12.859 23.797 20.312 1 97.56 94 GLN A CA 1
ATOM 674 C C . GLN A 1 94 ? 13.82 24.984 20.469 1 97.56 94 GLN A C 1
ATOM 676 O O . GLN A 1 94 ? 13.742 25.734 21.438 1 97.56 94 GLN A O 1
ATOM 681 N N . ARG A 1 95 ? 14.664 25.188 19.531 1 96.12 95 ARG A N 1
ATOM 682 C CA . ARG A 1 95 ? 15.617 26.297 19.547 1 96.12 95 ARG A CA 1
ATOM 683 C C . ARG A 1 95 ? 14.891 27.641 19.516 1 96.12 95 ARG A C 1
ATOM 685 O O . ARG A 1 95 ? 15.266 28.578 20.234 1 96.12 95 ARG A O 1
ATOM 692 N N . ILE A 1 96 ? 13.93 27.719 18.703 1 97.25 96 ILE A N 1
ATOM 693 C CA . ILE A 1 96 ? 13.164 28.953 18.578 1 97.25 96 ILE A CA 1
ATOM 694 C C . ILE A 1 96 ? 12.43 29.234 19.891 1 97.25 96 ILE A C 1
ATOM 696 O O . ILE A 1 96 ? 12.391 30.375 20.359 1 97.25 96 ILE A O 1
ATOM 700 N N . ALA A 1 97 ? 11.852 28.203 20.422 1 97.38 97 ALA A N 1
ATOM 701 C CA . ALA A 1 97 ? 11.125 28.344 21.672 1 97.38 97 ALA A CA 1
ATOM 702 C C . ALA A 1 97 ? 12.055 28.844 22.781 1 97.38 97 ALA A C 1
ATOM 704 O O . ALA A 1 97 ? 11.633 29.609 23.656 1 97.38 97 ALA A O 1
ATOM 705 N N . GLU A 1 98 ? 13.266 28.469 22.734 1 95.44 98 GLU A N 1
ATOM 706 C CA . GLU A 1 98 ? 14.219 28.797 23.797 1 95.44 98 GLU A CA 1
ATOM 707 C C . GLU A 1 98 ? 14.898 30.141 23.531 1 95.44 98 GLU A C 1
ATOM 709 O O . GLU A 1 98 ? 15.086 30.938 24.453 1 95.44 98 GLU A O 1
ATOM 714 N N . ASN A 1 99 ? 15.273 30.391 22.234 1 94.44 99 ASN A N 1
ATOM 715 C CA . ASN A 1 99 ? 16.188 31.5 21.969 1 94.44 99 ASN A CA 1
ATOM 716 C C . ASN A 1 99 ? 15.562 32.531 21.047 1 94.44 99 ASN A C 1
ATOM 718 O O . ASN A 1 99 ? 16.141 33.594 20.812 1 94.44 99 ASN A O 1
ATOM 722 N N . GLY A 1 100 ? 14.422 32.219 20.469 1 94.38 100 GLY A N 1
ATOM 723 C CA . GLY A 1 100 ? 13.82 33.125 19.516 1 94.38 100 GLY A CA 1
ATOM 724 C C . GLY A 1 100 ? 14.391 33.031 18.125 1 94.38 100 GLY A C 1
ATOM 725 O O . GLY A 1 100 ? 14.812 31.938 17.719 1 94.38 100 GLY A O 1
ATOM 726 N N . TYR A 1 101 ? 14.25 34.125 17.359 1 95.31 101 TYR A N 1
ATOM 727 C CA . TYR A 1 101 ? 14.617 34.125 15.945 1 95.31 101 TYR A CA 1
ATOM 728 C C . TYR A 1 101 ? 15.922 34.875 15.711 1 95.31 101 TYR A C 1
ATOM 730 O O . TYR A 1 101 ? 16.266 35.781 16.469 1 95.31 101 TYR A O 1
ATOM 738 N N . ASN A 1 102 ? 16.641 34.406 14.734 1 90.38 102 ASN A N 1
ATOM 739 C CA . ASN A 1 102 ? 17.797 35.125 14.219 1 90.38 102 ASN A CA 1
ATOM 740 C C . ASN A 1 102 ? 17.766 35.25 12.695 1 90.38 102 ASN A C 1
ATOM 742 O O . ASN A 1 102 ? 18.531 34.562 12 1 90.38 102 ASN A O 1
ATOM 746 N N . PRO A 1 103 ? 17 36.156 12.172 1 90.81 103 PRO A N 1
ATOM 747 C CA . PRO A 1 103 ? 16.844 36.281 10.719 1 90.81 103 PRO A CA 1
ATOM 748 C C . PRO A 1 103 ? 18.078 36.844 10.039 1 90.81 103 PRO A C 1
ATOM 750 O O . PRO A 1 103 ? 18.422 38.031 10.258 1 90.81 103 PRO A O 1
ATOM 753 N N . GLN A 1 104 ? 18.734 36.031 9.289 1 88.75 104 GLN A N 1
ATOM 754 C CA . GLN A 1 104 ? 19.922 36.438 8.539 1 88.75 104 GLN A CA 1
ATOM 755 C C . GLN A 1 104 ? 20.125 35.562 7.305 1 88.75 104 GLN A C 1
ATOM 757 O O . GLN A 1 104 ? 19.797 34.375 7.324 1 88.75 104 GLN A O 1
ATOM 762 N N . LEU A 1 105 ? 20.578 36.219 6.254 1 87.94 105 LEU A N 1
ATOM 763 C CA . LEU A 1 105 ? 21.016 35.469 5.07 1 87.94 105 LEU A CA 1
ATOM 764 C C . LEU A 1 105 ? 22.531 35.375 5.02 1 87.94 105 LEU A C 1
ATOM 766 O O . LEU A 1 105 ? 23.219 36.344 4.641 1 87.94 105 LEU A O 1
ATOM 770 N N . ILE A 1 106 ? 23 34.25 5.469 1 87.81 106 ILE A N 1
ATOM 771 C CA . ILE A 1 106 ? 24.453 34.031 5.453 1 87.81 106 ILE A CA 1
ATOM 772 C C . ILE A 1 106 ? 24.828 33.094 4.297 1 87.81 106 ILE A C 1
ATOM 774 O O . ILE A 1 106 ? 24.406 31.938 4.266 1 87.81 106 ILE A O 1
ATOM 778 N N . PRO A 1 107 ? 25.547 33.625 3.354 1 88.44 107 PRO A N 1
ATOM 779 C CA . PRO A 1 107 ? 25.922 32.812 2.195 1 88.44 107 PRO A CA 1
ATOM 780 C C . PRO A 1 107 ? 26.75 31.609 2.576 1 88.44 107 PRO A C 1
ATOM 782 O O . PRO A 1 107 ? 27.594 31.688 3.482 1 88.44 107 PRO A O 1
ATOM 785 N N . LEU A 1 108 ? 26.422 30.5 1.96 1 86.31 108 LEU A N 1
ATOM 786 C CA . LEU A 1 108 ? 27.156 29.25 2.066 1 86.31 108 LEU A CA 1
ATOM 787 C C . LEU A 1 108 ? 27.781 28.859 0.726 1 86.31 108 LEU A C 1
ATOM 789 O O . LEU A 1 108 ? 27.094 28.906 -0.306 1 86.31 108 LEU A O 1
ATOM 793 N N . HIS A 1 109 ? 29.078 28.594 0.71 1 84.31 109 HIS A N 1
ATOM 794 C CA . HIS A 1 109 ? 29.766 28.266 -0.532 1 84.31 109 HIS A CA 1
ATOM 795 C C . HIS A 1 109 ? 30.234 26.812 -0.533 1 84.31 109 HIS A C 1
ATOM 797 O O . HIS A 1 109 ? 30.516 26.25 0.526 1 84.31 109 HIS A O 1
ATOM 803 N N . GLY A 1 110 ? 30.234 26.172 -1.719 1 78.25 110 GLY A N 1
ATOM 804 C CA . GLY A 1 110 ? 30.812 24.844 -1.861 1 78.25 110 GLY A CA 1
ATOM 805 C C . GLY A 1 110 ? 29.797 23.719 -1.759 1 78.25 110 GLY A C 1
ATOM 806 O O . GLY A 1 110 ? 30.156 22.547 -1.769 1 78.25 110 GLY A O 1
ATOM 807 N N . PHE A 1 111 ? 28.531 24.109 -1.539 1 75.12 111 PHE A N 1
ATOM 808 C CA . PHE A 1 111 ? 27.531 23.062 -1.438 1 75.12 111 PHE A CA 1
ATOM 809 C C . PHE A 1 111 ? 26.578 23.125 -2.627 1 75.12 111 PHE A C 1
ATOM 811 O O . PHE A 1 111 ? 26.047 24.188 -2.965 1 75.12 111 PHE A O 1
ATOM 818 N N . PRO A 1 112 ? 26.453 22.047 -3.314 1 74.81 112 PRO A N 1
ATOM 819 C CA . PRO A 1 112 ? 25.672 22.031 -4.559 1 74.81 112 PRO A CA 1
ATOM 820 C C . PRO A 1 112 ? 24.188 22.312 -4.332 1 74.81 112 PRO A C 1
ATOM 822 O O . PRO A 1 112 ? 23.531 22.906 -5.195 1 74.81 112 PRO A O 1
ATOM 825 N N . LEU A 1 113 ? 23.625 22.016 -3.195 1 75.06 113 LEU A N 1
ATOM 826 C CA . LEU A 1 113 ? 22.188 22.125 -3.035 1 75.06 113 LEU A CA 1
ATOM 827 C C . LEU A 1 113 ? 21.828 23.188 -1.999 1 75.06 113 LEU A C 1
ATOM 829 O O . LEU A 1 113 ? 20.672 23.312 -1.593 1 75.06 113 LEU A O 1
ATOM 833 N N . ALA A 1 114 ? 22.875 23.922 -1.581 1 83.12 114 ALA A N 1
ATOM 834 C CA . ALA A 1 114 ? 22.641 24.953 -0.581 1 83.12 114 ALA A CA 1
ATOM 835 C C . ALA A 1 114 ? 23.5 26.188 -0.864 1 83.12 114 ALA A C 1
ATOM 837 O O . ALA A 1 114 ? 24.688 26.078 -1.139 1 83.12 114 ALA A O 1
ATOM 838 N N . SER A 1 115 ? 22.812 27.328 -0.852 1 86.81 115 SER A N 1
ATOM 839 C CA . SER A 1 115 ? 23.516 28.578 -1.096 1 86.81 115 SER A CA 1
ATOM 840 C C . SER A 1 115 ? 23.547 29.453 0.153 1 86.81 115 SER A C 1
ATOM 842 O O . SER A 1 115 ? 24.312 30.406 0.233 1 86.81 115 SER A O 1
ATOM 844 N N . TYR A 1 116 ? 22.688 29.078 1.152 1 88.19 116 TYR A N 1
ATOM 845 C CA . TYR A 1 116 ? 22.641 29.812 2.406 1 88.19 116 TYR A CA 1
ATOM 846 C C . TYR A 1 116 ? 22.656 28.875 3.602 1 88.19 116 TYR A C 1
ATOM 848 O O . TYR A 1 116 ? 22.219 27.719 3.496 1 88.19 116 TYR A O 1
ATOM 856 N N . TYR A 1 117 ? 23.141 29.406 4.699 1 88.19 117 TYR A N 1
ATOM 857 C CA . TYR A 1 117 ? 23.047 28.656 5.945 1 88.19 117 TYR A CA 1
ATOM 858 C C . TYR A 1 117 ? 21.609 28.578 6.43 1 88.19 117 TYR A C 1
ATOM 860 O O . TYR A 1 117 ? 20.859 29.562 6.301 1 88.19 117 TYR A O 1
ATOM 868 N N . GLU A 1 118 ? 21.312 27.453 7.012 1 88.44 118 GLU A N 1
ATOM 869 C CA . GLU A 1 118 ? 19.984 27.297 7.613 1 88.44 118 GLU A CA 1
ATOM 870 C C . GLU A 1 118 ? 19.828 28.219 8.82 1 88.44 118 GLU A C 1
ATOM 872 O O . GLU A 1 118 ? 20.781 28.469 9.555 1 88.44 118 GLU A O 1
ATOM 877 N N . ASN A 1 119 ? 18.594 28.719 8.953 1 88.38 119 ASN A N 1
ATOM 878 C CA . ASN A 1 119 ? 18.312 29.453 10.18 1 88.38 119 ASN A CA 1
ATOM 879 C C . ASN A 1 119 ? 16.844 29.328 10.586 1 88.38 119 ASN A C 1
ATOM 881 O O . ASN A 1 119 ? 16.031 28.781 9.844 1 88.38 119 ASN A O 1
ATOM 885 N N . SER A 1 120 ? 16.531 29.922 11.695 1 91.19 120 SER A N 1
ATOM 886 C CA . SER A 1 120 ? 15.258 29.703 12.398 1 91.19 120 SER A CA 1
ATOM 887 C C . SER A 1 120 ? 14.102 30.391 11.672 1 91.19 120 SER A C 1
ATOM 889 O O . SER A 1 120 ? 12.945 30.016 11.852 1 91.19 120 SER A O 1
ATOM 891 N N . SER A 1 121 ? 14.391 31.312 10.805 1 93.12 121 SER A N 1
ATOM 892 C CA . SER A 1 121 ? 13.352 32.125 10.195 1 93.12 121 SER A CA 1
ATOM 893 C C . SER A 1 121 ? 12.555 31.344 9.164 1 93.12 121 SER A C 1
ATOM 895 O O . SER A 1 121 ? 11.508 31.781 8.703 1 93.12 121 SER A O 1
ATOM 897 N N . ALA A 1 122 ? 13.016 30.172 8.875 1 91.75 122 ALA A N 1
ATOM 898 C CA . ALA A 1 122 ? 12.273 29.312 7.969 1 91.75 122 ALA A CA 1
ATOM 899 C C . ALA A 1 122 ? 11.008 28.766 8.641 1 91.75 122 ALA A C 1
ATOM 901 O O . ALA A 1 122 ? 10.078 28.328 7.961 1 91.75 122 ALA A O 1
ATOM 902 N N . PHE A 1 123 ? 10.969 28.812 10 1 95.56 123 PHE A N 1
ATOM 903 C CA . PHE A 1 123 ? 9.883 28.219 10.773 1 95.56 123 PHE A CA 1
ATOM 904 C C . PHE A 1 123 ? 8.969 29.297 11.336 1 95.56 123 PHE A C 1
ATOM 906 O O . PHE A 1 123 ? 9.445 30.328 11.828 1 95.56 123 PHE A O 1
ATOM 913 N N . PHE A 1 124 ? 7.723 29.094 11.289 1 97.69 124 PHE A N 1
ATOM 914 C CA . PHE A 1 124 ? 6.727 30.094 11.672 1 97.69 124 PHE A CA 1
ATOM 915 C C . PHE A 1 124 ? 6.543 30.125 13.188 1 97.69 124 PHE A C 1
ATOM 917 O O . PHE A 1 124 ? 6.891 29.156 13.875 1 97.69 124 PHE A O 1
ATOM 924 N N . PRO A 1 125 ? 5.977 31.094 13.68 1 97.88 125 PRO A N 1
ATOM 925 C CA . PRO A 1 125 ? 6.148 31.406 15.102 1 97.88 125 PRO A CA 1
ATOM 926 C C . PRO A 1 125 ? 5.062 30.781 15.977 1 97.88 125 PRO A C 1
ATOM 928 O O . PRO A 1 125 ? 5.246 30.641 17.188 1 97.88 125 PRO A O 1
ATOM 931 N N . LEU A 1 126 ? 3.939 30.422 15.445 1 98.62 126 LEU A N 1
ATOM 932 C CA . LEU A 1 126 ? 2.809 30.078 16.297 1 98.62 126 LEU A CA 1
ATOM 933 C C . LEU A 1 126 ? 3.152 28.891 17.203 1 98.62 126 LEU A C 1
ATOM 935 O O . LEU A 1 126 ? 2.957 28.953 18.422 1 98.62 126 LEU A O 1
ATOM 939 N N . TYR A 1 127 ? 3.639 27.812 16.656 1 98.62 127 TYR A N 1
ATOM 940 C CA . TYR A 1 127 ? 3.924 26.594 17.406 1 98.62 127 TYR A CA 1
ATOM 941 C C . TYR A 1 127 ? 4.984 26.844 18.469 1 98.62 127 TYR A C 1
ATOM 943 O O . TYR A 1 127 ? 4.77 26.547 19.641 1 98.62 127 TYR A O 1
ATOM 951 N N . PRO A 1 128 ? 6.152 27.406 18.172 1 98.19 128 PRO A N 1
ATOM 952 C CA . PRO A 1 128 ? 7.16 27.641 19.219 1 98.19 128 PRO A CA 1
ATOM 953 C C . PRO A 1 128 ? 6.699 28.641 20.266 1 98.19 128 PRO A C 1
ATOM 955 O O . PRO A 1 128 ? 7.09 28.547 21.438 1 98.19 128 PRO A O 1
ATOM 958 N N . TRP A 1 129 ? 5.863 29.609 19.859 1 98.06 129 TRP A N 1
ATOM 959 C CA . TRP A 1 129 ? 5.312 30.516 20.844 1 98.06 129 TRP A CA 1
ATOM 960 C C . TRP A 1 129 ? 4.41 29.781 21.844 1 98.06 129 TRP A C 1
ATOM 962 O O . TRP A 1 129 ? 4.418 30.078 23.031 1 98.06 129 TRP A O 1
ATOM 972 N N . LEU A 1 130 ? 3.66 28.875 21.328 1 98.69 130 LEU A N 1
ATOM 973 C CA . LEU A 1 130 ? 2.818 28.078 22.203 1 98.69 130 LEU A CA 1
ATOM 974 C C . LEU A 1 130 ? 3.668 27.188 23.109 1 98.69 130 LEU A C 1
ATOM 976 O O . LEU A 1 130 ? 3.324 26.953 24.266 1 98.69 130 LEU A O 1
ATOM 980 N N . MET A 1 131 ? 4.707 26.672 22.547 1 98.69 131 MET A N 1
ATOM 981 C CA . MET A 1 131 ? 5.641 25.875 23.344 1 98.69 131 MET A CA 1
ATOM 982 C C . MET A 1 131 ? 6.191 26.688 24.516 1 98.69 131 MET A C 1
ATOM 984 O O . MET A 1 131 ? 6.258 26.203 25.641 1 98.69 131 MET A O 1
ATOM 988 N N . ARG A 1 132 ? 6.582 27.891 24.172 1 98 132 ARG A N 1
ATOM 989 C CA . ARG A 1 132 ? 7.117 28.781 25.203 1 98 132 ARG A CA 1
ATOM 990 C C . ARG A 1 132 ? 6.082 29.031 26.297 1 98 132 ARG A C 1
ATOM 992 O O . ARG A 1 132 ? 6.414 29.047 27.484 1 98 132 ARG A O 1
ATOM 999 N N . LEU A 1 133 ? 4.891 29.297 25.891 1 98.12 133 LEU A N 1
ATOM 1000 C CA . LEU A 1 133 ? 3.811 29.547 26.828 1 98.12 133 LEU A CA 1
ATOM 1001 C C . LEU A 1 133 ? 3.592 28.328 27.734 1 98.12 133 LEU A C 1
ATOM 1003 O O . LEU A 1 133 ? 3.461 28.469 28.953 1 98.12 133 LEU A O 1
ATOM 1007 N N . VAL A 1 134 ? 3.516 27.156 27.172 1 98.44 134 VAL A N 1
ATOM 1008 C CA . VAL A 1 134 ? 3.312 25.922 27.922 1 98.44 134 VAL A CA 1
ATOM 1009 C C . VAL A 1 134 ? 4.484 25.703 28.875 1 98.44 134 VAL A C 1
ATOM 1011 O O . VAL A 1 134 ? 4.289 25.297 30.031 1 98.44 134 VAL A O 1
ATOM 1014 N N . GLY A 1 135 ? 5.664 25.953 28.375 1 97.94 135 GLY A N 1
ATOM 1015 C CA . GLY A 1 135 ? 6.832 25.844 29.234 1 97.94 135 GLY A CA 1
ATOM 1016 C C . GLY A 1 135 ? 6.781 26.781 30.422 1 97.94 135 GLY A C 1
ATOM 1017 O O . GLY A 1 135 ? 7.121 26.391 31.547 1 97.94 135 GLY A O 1
ATOM 1018 N N . ALA A 1 136 ? 6.344 27.969 30.234 1 97.31 136 ALA A N 1
ATOM 1019 C CA . ALA A 1 136 ? 6.273 28.969 31.281 1 97.31 136 ALA A CA 1
ATOM 1020 C C . ALA A 1 136 ? 5.254 28.578 32.344 1 97.31 136 ALA A C 1
ATOM 1022 O O . ALA A 1 136 ? 5.453 28.844 33.531 1 97.31 136 ALA A O 1
ATOM 1023 N N . VAL A 1 137 ? 4.234 27.938 31.938 1 97.81 137 VAL A N 1
ATOM 1024 C CA . VAL A 1 137 ? 3.141 27.594 32.844 1 97.81 137 VAL A CA 1
ATOM 1025 C C . VAL A 1 137 ? 3.447 26.281 33.562 1 97.81 137 VAL A C 1
ATOM 1027 O O . VAL A 1 137 ? 3.141 26.141 34.75 1 97.81 137 VAL A O 1
ATOM 1030 N N . THR A 1 138 ? 4.066 25.359 32.969 1 97.69 138 THR A N 1
ATOM 1031 C CA . THR A 1 138 ? 4.199 24 33.5 1 97.69 138 THR A CA 1
ATOM 1032 C C . THR A 1 138 ? 5.605 23.781 34.062 1 97.69 138 THR A C 1
ATOM 1034 O O . THR A 1 138 ? 5.836 22.844 34.812 1 97.69 138 THR A O 1
ATOM 1037 N N . GLY A 1 139 ? 6.613 24.531 33.562 1 97.44 139 GLY A N 1
ATOM 1038 C CA . GLY A 1 139 ? 8 24.297 33.938 1 97.44 139 GLY A CA 1
ATOM 1039 C C . GLY A 1 139 ? 8.688 23.25 33.062 1 97.44 139 GLY A C 1
ATOM 1040 O O . GLY A 1 139 ? 9.859 22.938 33.281 1 97.44 139 GLY A O 1
ATOM 1041 N N . LEU A 1 140 ? 8.031 22.781 32 1 97.94 140 LEU A N 1
ATOM 1042 C CA . LEU A 1 140 ? 8.594 21.781 31.109 1 97.94 140 LEU A CA 1
ATOM 1043 C C . LEU A 1 140 ? 9.641 22.406 30.203 1 97.94 140 LEU A C 1
ATOM 1045 O O . LEU A 1 140 ? 9.562 23.594 29.875 1 97.94 140 LEU A O 1
ATOM 1049 N N . GLY A 1 141 ? 10.602 21.625 29.828 1 97.94 141 GLY A N 1
ATOM 1050 C CA . GLY A 1 141 ? 11.523 22.047 28.781 1 97.94 141 GLY A CA 1
ATOM 1051 C C . GLY A 1 141 ? 10.883 22.125 27.406 1 97.94 141 GLY A C 1
ATOM 1052 O O . GLY A 1 141 ? 9.711 21.797 27.25 1 97.94 141 GLY A O 1
ATOM 1053 N N . PRO A 1 142 ? 11.672 22.609 26.469 1 97.75 142 PRO A N 1
ATOM 1054 C CA . PRO A 1 142 ? 11.117 22.781 25.125 1 97.75 142 PRO A CA 1
ATOM 1055 C C . PRO A 1 142 ? 10.586 21.484 24.531 1 97.75 142 PRO A C 1
ATOM 1057 O O . PRO A 1 142 ? 9.547 21.484 23.859 1 97.75 142 PRO A O 1
ATOM 1060 N N . TYR A 1 143 ? 11.32 20.375 24.734 1 97.81 143 TYR A N 1
ATOM 1061 C CA . TYR A 1 143 ? 10.875 19.078 24.234 1 97.81 143 TYR A CA 1
ATOM 1062 C C . TYR A 1 143 ? 9.508 18.719 24.812 1 97.81 143 TYR A C 1
ATOM 1064 O O . TYR A 1 143 ? 8.57 18.422 24.062 1 97.81 143 TYR A O 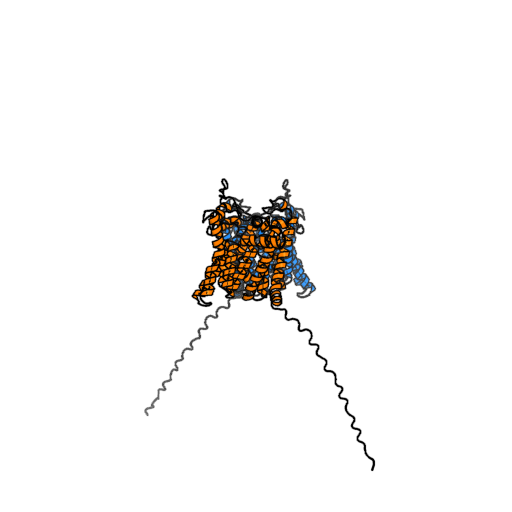1
ATOM 1072 N N . GLY A 1 144 ? 9.422 18.719 26.094 1 98.38 144 GLY A N 1
ATOM 1073 C CA . GLY A 1 144 ? 8.172 18.375 26.75 1 98.38 144 GLY A CA 1
ATOM 1074 C C . GLY A 1 144 ? 7.031 19.312 26.375 1 98.38 144 GLY A C 1
ATOM 1075 O O . GLY A 1 144 ? 5.902 18.859 26.172 1 98.38 144 GLY A O 1
ATOM 1076 N N . SER A 1 145 ? 7.301 20.594 26.328 1 98.69 145 SER A N 1
ATOM 1077 C CA . SER A 1 145 ? 6.301 21.594 25.953 1 98.69 145 SER A CA 1
ATOM 1078 C C . SER A 1 145 ? 5.797 21.344 24.531 1 98.69 145 SER A C 1
ATOM 1080 O O . SER A 1 145 ? 4.605 21.5 24.25 1 98.69 145 SER A O 1
ATOM 1082 N N . GLY A 1 146 ? 6.758 21.031 23.641 1 98.75 146 GLY A N 1
ATOM 1083 C CA . GLY A 1 146 ? 6.375 20.734 22.266 1 98.75 146 GLY A CA 1
ATOM 1084 C C . GLY A 1 146 ? 5.445 19.547 22.156 1 98.75 146 GLY A C 1
ATOM 1085 O O . GLY A 1 146 ? 4.465 19.594 21.406 1 98.75 146 GLY A O 1
ATOM 1086 N N . ILE A 1 147 ? 5.742 18.5 22.906 1 98.69 147 ILE A N 1
ATOM 1087 C CA . ILE A 1 147 ? 4.922 17.281 22.891 1 98.69 147 ILE A CA 1
ATOM 1088 C C . ILE A 1 147 ? 3.52 17.609 23.406 1 98.69 147 ILE A C 1
ATOM 1090 O O . ILE A 1 147 ? 2.523 17.188 22.812 1 98.69 147 ILE A O 1
ATOM 1094 N N . VAL A 1 148 ? 3.449 18.359 24.422 1 98.69 148 VAL A N 1
ATOM 1095 C CA . VAL A 1 148 ? 2.164 18.719 25.016 1 98.69 148 VAL A CA 1
ATOM 1096 C C . VAL A 1 148 ? 1.319 19.484 24 1 98.69 148 VAL A C 1
ATOM 1098 O O . VAL A 1 148 ? 0.141 19.188 23.812 1 98.69 148 VAL A O 1
ATOM 1101 N N . VAL A 1 149 ? 1.909 20.5 23.375 1 98.81 149 VAL A N 1
ATOM 1102 C CA . VAL A 1 149 ? 1.188 21.297 22.391 1 98.81 149 VAL A CA 1
ATOM 1103 C C . VAL A 1 149 ? 0.7 20.391 21.266 1 98.81 149 VAL A C 1
ATOM 1105 O O . VAL A 1 149 ? -0.458 20.484 20.844 1 98.81 149 VAL A O 1
ATOM 1108 N N . SER A 1 150 ? 1.562 19.516 20.781 1 98.81 150 SER A N 1
ATOM 1109 C CA . SER A 1 150 ? 1.229 18.656 19.641 1 98.81 150 SER A CA 1
ATOM 1110 C C . SER A 1 150 ? 0.12 17.672 20 1 98.81 150 SER A C 1
ATOM 1112 O O . SER A 1 150 ? -0.812 17.469 19.219 1 98.81 150 SER A O 1
ATOM 1114 N N . VAL A 1 151 ? 0.187 17.078 21.156 1 98.69 151 VAL A N 1
ATOM 1115 C CA . VAL A 1 151 ? -0.792 16.078 21.578 1 98.69 151 VAL A CA 1
ATOM 1116 C C . VAL A 1 151 ? -2.152 16.75 21.781 1 98.69 151 VAL A C 1
ATOM 1118 O O . VAL A 1 151 ? -3.166 16.266 21.281 1 98.69 151 VAL A O 1
ATOM 1121 N N . LEU A 1 152 ? -2.203 17.844 22.453 1 98.56 152 LEU A N 1
ATOM 1122 C CA . LEU A 1 152 ? -3.461 18.547 22.688 1 98.56 152 LEU A CA 1
ATOM 1123 C C . LEU A 1 152 ? -4.059 19.047 21.375 1 98.56 152 LEU A C 1
ATOM 1125 O O . LEU A 1 152 ? -5.266 18.938 21.156 1 98.56 152 LEU A O 1
ATOM 1129 N N . ALA A 1 153 ? -3.184 19.609 20.562 1 98.88 153 ALA A N 1
ATOM 1130 C CA . ALA A 1 153 ? -3.648 20.078 19.25 1 98.88 153 ALA A CA 1
ATOM 1131 C C . ALA A 1 153 ? -4.203 18.922 18.422 1 98.88 153 ALA A C 1
ATOM 1133 O O . ALA A 1 153 ? -5.16 19.094 17.672 1 98.88 153 ALA A O 1
ATOM 1134 N N . SER A 1 154 ? -3.555 17.75 18.531 1 98.81 154 SER A N 1
ATOM 1135 C CA . SER A 1 154 ? -4.035 16.594 17.781 1 98.81 154 SER A CA 1
ATOM 1136 C C . SER A 1 154 ? -5.43 16.188 18.234 1 98.81 154 SER A C 1
ATOM 1138 O O . SER A 1 154 ? -6.254 15.758 17.422 1 98.81 154 SER A O 1
ATOM 1140 N N . LEU A 1 155 ? -5.742 16.266 19.5 1 98.69 155 LEU A N 1
ATOM 1141 C CA . LEU A 1 155 ? -7.078 15.977 20 1 98.69 155 LEU A CA 1
ATOM 1142 C C . LEU A 1 155 ? -8.086 17 19.484 1 98.69 155 LEU A C 1
ATOM 1144 O O . LEU A 1 155 ? -9.211 16.625 19.125 1 98.69 155 LEU A O 1
ATOM 1148 N N . VAL A 1 156 ? -7.68 18.219 19.469 1 98.69 156 VAL A N 1
ATOM 1149 C CA . VAL A 1 156 ? -8.539 19.266 18.938 1 98.69 156 VAL A CA 1
ATOM 1150 C C . VAL A 1 156 ? -8.781 19.031 17.453 1 98.69 156 VAL A C 1
ATOM 1152 O O . VAL A 1 156 ? -9.891 19.234 16.953 1 98.69 156 VAL A O 1
ATOM 1155 N N . ALA A 1 157 ? -7.738 18.625 16.75 1 98.88 157 ALA A N 1
ATOM 1156 C CA . ALA A 1 157 ? -7.867 18.312 15.336 1 98.88 157 ALA A CA 1
ATOM 1157 C C . ALA A 1 157 ? -8.828 17.141 15.117 1 98.88 157 ALA A C 1
ATOM 1159 O O . ALA A 1 157 ? -9.727 17.219 14.273 1 98.88 157 ALA A O 1
ATOM 1160 N N . ALA A 1 158 ? -8.633 16.109 15.891 1 98.81 158 ALA A N 1
ATOM 1161 C CA . ALA A 1 158 ? -9.516 14.938 15.797 1 98.81 158 ALA A CA 1
ATOM 1162 C C . ALA A 1 158 ? -10.969 15.328 16.062 1 98.81 158 ALA A C 1
ATOM 1164 O O . ALA A 1 158 ? -11.875 14.812 15.406 1 98.81 158 ALA A O 1
ATOM 1165 N N . ALA A 1 159 ? -11.18 16.219 17 1 98.69 159 ALA A N 1
ATOM 1166 C CA . ALA A 1 159 ? -12.523 16.703 17.297 1 98.69 159 ALA A CA 1
ATOM 1167 C C . ALA A 1 159 ? -13.117 17.453 16.125 1 98.69 159 ALA A C 1
ATOM 1169 O O . ALA A 1 159 ? -14.305 17.297 15.812 1 98.69 159 ALA A O 1
ATOM 1170 N N . GLY A 1 160 ? -12.328 18.297 15.508 1 98.75 160 GLY A N 1
ATOM 1171 C CA . GLY A 1 160 ? -12.805 19 14.336 1 98.75 160 GLY A CA 1
ATOM 1172 C C . GLY A 1 160 ? -13.133 18.078 13.172 1 98.75 160 GLY A C 1
ATOM 1173 O O . GLY A 1 160 ? -14.164 18.25 12.523 1 98.75 160 GLY A O 1
ATOM 1174 N N . ILE A 1 161 ? -12.266 17.125 12.906 1 98.88 161 ILE A N 1
ATOM 1175 C CA . ILE A 1 161 ? -12.477 16.156 11.844 1 98.88 161 ILE A CA 1
ATOM 1176 C C . ILE A 1 161 ? -13.75 15.352 12.125 1 98.88 161 ILE A C 1
ATOM 1178 O O . ILE A 1 161 ? -14.555 15.125 11.227 1 98.88 161 ILE A O 1
ATOM 1182 N N . PHE A 1 162 ? -13.922 14.992 13.383 1 98.69 162 PHE A N 1
ATOM 1183 C CA . PHE A 1 162 ? -15.133 14.305 13.812 1 98.69 162 PHE A CA 1
ATOM 1184 C C . PHE A 1 162 ? -16.375 15.148 13.523 1 98.69 162 PHE A C 1
ATOM 1186 O O . PHE A 1 162 ? -17.344 14.656 12.938 1 98.69 162 PHE A O 1
ATOM 1193 N N . ALA A 1 163 ? -16.375 16.344 13.93 1 98.56 163 ALA A N 1
ATOM 1194 C CA . ALA A 1 163 ? -17.531 17.219 13.781 1 98.56 163 ALA A CA 1
ATOM 1195 C C . ALA A 1 163 ? -17.922 17.375 12.32 1 98.56 163 ALA A C 1
ATOM 1197 O O . ALA A 1 163 ? -19.109 17.328 11.977 1 98.56 163 ALA A O 1
ATOM 1198 N N . ILE A 1 164 ? -16.953 17.531 11.484 1 98.69 164 ILE A N 1
ATOM 1199 C CA . ILE A 1 164 ? -17.219 17.703 10.062 1 98.69 164 ILE A CA 1
ATOM 1200 C C . ILE A 1 164 ? -17.75 16.406 9.477 1 98.69 164 ILE A C 1
ATOM 1202 O O . ILE A 1 164 ? -18.766 16.406 8.758 1 98.69 164 ILE A O 1
ATOM 1206 N N . ALA A 1 165 ? -17.094 15.312 9.805 1 98.69 165 ALA A N 1
ATOM 1207 C CA . ALA A 1 165 ? -17.5 14.008 9.281 1 98.69 165 ALA A CA 1
ATOM 1208 C C . ALA A 1 165 ? -18.891 13.625 9.781 1 98.69 165 ALA A C 1
ATOM 1210 O O . ALA A 1 165 ? -19.672 13.008 9.047 1 98.69 165 ALA A O 1
ATOM 1211 N N . GLU A 1 166 ? -19.156 13.961 11.023 1 98.25 166 GLU A N 1
ATOM 1212 C CA . GLU A 1 166 ? -20.484 13.695 11.586 1 98.25 166 GLU A CA 1
ATOM 1213 C C . GLU A 1 166 ? -21.562 14.422 10.805 1 98.25 166 GLU A C 1
ATOM 1215 O O . GLU A 1 166 ? -22.641 13.867 10.562 1 98.25 166 GLU A O 1
ATOM 1220 N N . ARG A 1 167 ? -21.281 15.539 10.445 1 97.44 167 ARG A N 1
ATOM 1221 C CA . ARG A 1 167 ? -22.25 16.328 9.688 1 97.44 167 ARG A CA 1
ATOM 1222 C C . ARG A 1 167 ? -22.5 15.727 8.305 1 97.44 167 ARG A C 1
ATOM 1224 O O . ARG A 1 167 ? -23.609 15.805 7.777 1 97.44 167 ARG A O 1
ATOM 1231 N N . LEU A 1 168 ? -21.5 15.148 7.762 1 97.38 168 LEU A N 1
ATOM 1232 C CA . LEU A 1 168 ? -21.594 14.656 6.395 1 97.38 168 LEU A CA 1
ATOM 1233 C C . LEU A 1 168 ? -22.109 13.227 6.367 1 97.38 168 LEU A C 1
ATOM 1235 O O . LEU A 1 168 ? -22.766 12.812 5.402 1 97.38 168 LEU A O 1
ATOM 1239 N N . GLY A 1 169 ? -21.797 12.477 7.391 1 97.56 169 GLY A N 1
ATOM 1240 C CA . GLY A 1 169 ? -22.109 11.062 7.305 1 97.56 169 GLY A CA 1
ATOM 1241 C C . GLY A 1 169 ? -22.625 10.477 8.609 1 97.56 169 GLY A C 1
ATOM 1242 O O . GLY A 1 169 ? -22.766 9.258 8.742 1 97.56 169 GLY A O 1
ATOM 1243 N N . GLY A 1 170 ? -22.812 11.273 9.602 1 98.06 170 GLY A N 1
ATOM 1244 C CA . GLY A 1 170 ? -23.344 10.789 10.875 1 98.06 170 GLY A CA 1
ATOM 1245 C C . GLY A 1 170 ? -22.25 10.484 11.891 1 98.06 170 GLY A C 1
ATOM 1246 O O . GLY A 1 170 ? -21.062 10.617 11.594 1 98.06 170 GLY A O 1
ATOM 1247 N N . PHE A 1 171 ? -22.656 10.141 13.086 1 97.75 171 PHE A N 1
ATOM 1248 C CA . PHE A 1 171 ? -21.812 9.938 14.25 1 97.75 171 PHE A CA 1
ATOM 1249 C C . PHE A 1 171 ? -20.734 8.898 13.961 1 97.75 171 PHE A C 1
ATOM 1251 O O . PHE A 1 171 ? -19.562 9.133 14.242 1 97.75 171 PHE A O 1
ATOM 1258 N N . ARG A 1 172 ? -21.141 7.793 13.359 1 97.5 172 ARG A N 1
ATOM 1259 C CA . ARG A 1 172 ? -20.203 6.703 13.102 1 97.5 172 ARG A CA 1
ATOM 1260 C C . ARG A 1 172 ? -19.141 7.129 12.109 1 97.5 172 ARG A C 1
ATOM 1262 O O . ARG A 1 172 ? -17.953 6.801 12.281 1 97.5 172 ARG A O 1
ATOM 1269 N N . ALA A 1 173 ? -19.5 7.836 11.086 1 98.31 173 ALA A N 1
ATOM 1270 C CA . ALA A 1 173 ? -18.531 8.375 10.133 1 98.31 173 ALA A CA 1
ATOM 1271 C C . ALA A 1 173 ? -17.516 9.273 10.836 1 98.31 173 ALA A C 1
ATOM 1273 O O . ALA A 1 173 ? -16.328 9.258 10.5 1 98.31 173 ALA A O 1
ATOM 1274 N N . GLY A 1 174 ? -18.031 10.055 11.773 1 98.62 174 GLY A N 1
ATOM 1275 C CA . GLY A 1 174 ? -17.156 10.914 12.531 1 98.62 174 GLY A CA 1
ATOM 1276 C C . GLY A 1 174 ? -16.094 10.148 13.297 1 98.62 174 GLY A C 1
ATOM 1277 O O . GLY A 1 174 ? -14.906 10.5 13.242 1 98.62 174 GLY A O 1
ATOM 1278 N N . VAL A 1 175 ? -16.484 9.109 13.977 1 98.31 175 VAL A N 1
ATOM 1279 C CA . VAL A 1 175 ? -15.555 8.312 14.766 1 98.31 175 VAL A CA 1
ATOM 1280 C C . VAL A 1 175 ? -14.531 7.641 13.844 1 98.31 175 VAL A C 1
ATOM 1282 O O . VAL A 1 175 ? -13.328 7.676 14.117 1 98.31 175 VAL A O 1
ATOM 1285 N N . ILE A 1 176 ? -14.992 7.102 12.719 1 98.5 176 ILE A N 1
ATOM 1286 C CA . ILE A 1 176 ? -14.125 6.41 11.773 1 98.5 176 ILE A CA 1
ATOM 1287 C C . ILE A 1 176 ? -13.125 7.398 11.18 1 98.5 176 ILE A C 1
ATOM 1289 O O . ILE A 1 176 ? -11.945 7.074 11.016 1 98.5 176 ILE A O 1
ATOM 1293 N N . ALA A 1 177 ? -13.586 8.602 10.898 1 98.75 177 ALA A N 1
ATOM 1294 C CA . ALA A 1 177 ? -12.711 9.609 10.305 1 98.75 177 ALA A CA 1
ATOM 1295 C C . ALA A 1 177 ? -11.555 9.961 11.242 1 98.75 177 ALA A C 1
ATOM 1297 O O . ALA A 1 177 ? -10.414 10.102 10.805 1 98.75 177 ALA A O 1
ATOM 1298 N N . ALA A 1 178 ? -11.859 10.109 12.492 1 98.69 178 ALA A N 1
ATOM 1299 C CA . ALA A 1 178 ? -10.82 10.398 13.477 1 98.69 178 ALA A CA 1
ATOM 1300 C C . ALA A 1 178 ? -9.797 9.266 13.555 1 98.69 178 ALA A C 1
ATOM 1302 O O . ALA A 1 178 ? -8.594 9.516 13.609 1 98.69 178 ALA A O 1
ATOM 1303 N N . VAL A 1 179 ? -10.234 8.055 13.477 1 98.38 179 VAL A N 1
ATOM 1304 C CA . VAL A 1 179 ? -9.367 6.879 13.547 1 98.38 179 VAL A CA 1
ATOM 1305 C C . VAL A 1 179 ? -8.484 6.816 12.297 1 98.38 179 VAL A C 1
ATOM 1307 O O . VAL A 1 179 ? -7.277 6.609 12.398 1 98.38 179 VAL A O 1
ATOM 1310 N N . VAL A 1 180 ? -9.078 7.016 11.156 1 98.38 180 VAL A N 1
ATOM 1311 C CA . VAL A 1 180 ? -8.359 6.926 9.891 1 98.38 180 VAL A CA 1
ATOM 1312 C C . VAL A 1 180 ? -7.285 8.008 9.836 1 98.38 180 VAL A C 1
ATOM 1314 O O . VAL A 1 180 ? -6.18 7.773 9.336 1 98.38 180 VAL A O 1
ATOM 1317 N N . TRP A 1 181 ? -7.59 9.195 10.344 1 98.5 181 TRP A N 1
ATOM 1318 C CA . TRP A 1 181 ? -6.605 10.273 10.391 1 98.5 181 TRP A CA 1
ATOM 1319 C C . TRP A 1 181 ? -5.41 9.875 11.25 1 98.5 181 TRP A C 1
ATOM 1321 O O . TRP A 1 181 ? -4.266 10.164 10.898 1 98.5 181 TRP A O 1
ATOM 1331 N N . GLY A 1 182 ? -5.66 9.164 12.312 1 98.12 182 GLY A N 1
ATOM 1332 C CA . GLY A 1 182 ? -4.605 8.711 13.203 1 98.12 182 GLY A CA 1
ATOM 1333 C C . GLY A 1 182 ? -3.797 7.559 12.633 1 98.12 182 GLY A C 1
ATOM 1334 O O . GLY A 1 182 ? -2.713 7.246 13.133 1 98.12 182 GLY A O 1
ATOM 1335 N N . LEU A 1 183 ? -4.293 6.93 11.562 1 97.38 183 LEU A N 1
ATOM 1336 C CA . LEU A 1 183 ? -3.639 5.766 10.969 1 97.38 183 LEU A CA 1
ATOM 1337 C C . LEU A 1 183 ? -2.906 6.145 9.688 1 97.38 183 LEU A C 1
ATOM 1339 O O . LEU A 1 183 ? -2.146 5.34 9.141 1 97.38 183 LEU A O 1
ATOM 1343 N N . PHE A 1 184 ? -3.119 7.328 9.25 1 97.25 184 PHE A N 1
ATOM 1344 C CA . PHE A 1 184 ? -2.514 7.781 8.008 1 97.25 184 PHE A CA 1
ATOM 1345 C C . PHE A 1 184 ? -0.992 7.727 8.094 1 97.25 184 PHE A C 1
ATOM 1347 O O . PHE A 1 184 ? -0.416 7.996 9.148 1 97.25 184 PHE A O 1
ATOM 1354 N N . PRO A 1 185 ? -0.245 7.352 7.027 1 96.38 185 PRO A N 1
ATOM 1355 C CA . PRO A 1 185 ? 1.209 7.176 7.07 1 96.38 185 PRO A CA 1
ATOM 1356 C C . PRO A 1 185 ? 1.94 8.43 7.551 1 96.38 185 PRO A C 1
ATOM 1358 O O . PRO A 1 185 ? 3.045 8.336 8.094 1 96.38 185 PRO A O 1
ATOM 1361 N N . GLY A 1 186 ? 1.469 9.562 7.508 1 96.56 186 GLY A N 1
ATOM 1362 C CA . GLY A 1 186 ? 2.086 10.781 7.992 1 96.56 186 GLY A CA 1
ATOM 1363 C C . GLY A 1 186 ? 1.685 11.133 9.414 1 96.56 186 GLY A C 1
ATOM 1364 O O . GLY A 1 186 ? 2.111 12.156 9.953 1 96.56 186 GLY A O 1
ATOM 1365 N N . SER A 1 187 ? 1.025 10.25 10.07 1 97.56 187 SER A N 1
ATOM 1366 C CA . SER A 1 187 ? 0.409 10.578 11.344 1 97.56 187 SER A CA 1
ATOM 1367 C C . SER A 1 187 ? 1.424 10.508 12.484 1 97.56 187 SER A C 1
ATOM 1369 O O . SER A 1 187 ? 1.151 10.961 13.594 1 97.56 187 SER A O 1
ATOM 1371 N N . GLY A 1 188 ? 2.588 10 12.227 1 96.94 188 GLY A N 1
ATOM 1372 C CA . GLY A 1 188 ? 3.613 9.906 13.25 1 96.94 188 GLY A CA 1
ATOM 1373 C C . GLY A 1 188 ? 3.973 11.258 13.852 1 96.94 188 GLY A C 1
ATOM 1374 O O . GLY A 1 188 ? 4.375 11.336 15.016 1 96.94 188 GLY A O 1
ATOM 1375 N N . VAL A 1 189 ? 3.775 12.297 13.133 1 97.81 189 VAL A N 1
ATOM 1376 C CA . VAL A 1 189 ? 4.207 13.617 13.57 1 97.81 189 VAL A CA 1
ATOM 1377 C C . VAL A 1 189 ? 3.156 14.227 14.5 1 97.81 189 VAL A C 1
ATOM 1379 O O . VAL A 1 189 ? 3.408 15.242 15.148 1 97.81 189 VAL A O 1
ATOM 1382 N N . GLU A 1 190 ? 1.984 13.594 14.586 1 98.5 190 GLU A N 1
ATOM 1383 C CA . GLU A 1 190 ? 0.903 14.148 15.398 1 98.5 190 GLU A CA 1
ATOM 1384 C C . GLU A 1 190 ? 1.289 14.203 16.875 1 98.5 190 GLU A C 1
ATOM 1386 O O . GLU A 1 190 ? 0.831 15.078 17.609 1 98.5 190 GLU A O 1
ATOM 1391 N N . TRP A 1 191 ? 2.08 13.25 17.281 1 98.31 191 TRP A N 1
ATOM 1392 C CA . TRP A 1 191 ? 2.562 13.203 18.656 1 98.31 191 TRP A CA 1
ATOM 1393 C C . TRP A 1 191 ? 4.074 13.383 18.719 1 98.31 191 TRP A C 1
ATOM 1395 O O . TRP A 1 191 ? 4.766 12.688 19.469 1 98.31 191 TRP A O 1
ATOM 1405 N N . ALA A 1 192 ? 4.633 14.211 17.938 1 98.44 192 ALA A N 1
ATOM 1406 C CA . ALA A 1 192 ? 6.031 14.641 17.906 1 98.44 192 ALA A CA 1
ATOM 1407 C C . ALA A 1 192 ? 6.145 16.156 18.016 1 98.44 192 ALA A C 1
ATOM 1409 O O . ALA A 1 192 ? 5.133 16.859 18.078 1 98.44 192 ALA A O 1
ATOM 1410 N N . VAL A 1 193 ? 7.387 16.641 18.172 1 98.44 193 VAL A N 1
ATOM 1411 C CA . VAL A 1 193 ? 7.605 18.078 18.281 1 98.44 193 VAL A CA 1
ATOM 1412 C C . VAL A 1 193 ? 7.535 18.734 16.906 1 98.44 193 VAL A C 1
ATOM 1414 O O . VAL A 1 193 ? 8.531 19.266 16.406 1 98.44 193 VAL A O 1
ATOM 1417 N N . TYR A 1 194 ? 6.32 18.672 16.375 1 98 194 TYR A N 1
ATOM 1418 C CA . TYR A 1 194 ? 6.016 19.203 15.055 1 98 194 TYR A CA 1
ATOM 1419 C C . TYR A 1 194 ? 4.75 20.047 15.086 1 98 194 TYR A C 1
ATOM 1421 O O . TYR A 1 194 ? 3.912 19.891 15.984 1 98 194 TYR A O 1
ATOM 1429 N N . SER A 1 195 ? 4.566 20.891 14.164 1 98.19 195 SER A N 1
ATOM 1430 C CA . SER A 1 195 ? 3.467 21.844 14.156 1 98.19 195 SER A CA 1
ATOM 1431 C C . SER A 1 195 ? 2.266 21.297 13.391 1 98.19 195 SER A C 1
ATOM 1433 O O . SER A 1 195 ? 1.243 21.969 13.266 1 98.19 195 SER A O 1
ATOM 1435 N N . ASP A 1 196 ? 2.268 20.062 12.859 1 98.19 196 ASP A N 1
ATOM 1436 C CA . ASP A 1 196 ? 1.274 19.5 11.945 1 98.19 196 ASP A CA 1
ATOM 1437 C C . ASP A 1 196 ? -0.087 19.391 12.625 1 98.19 196 ASP A C 1
ATOM 1439 O O . ASP A 1 196 ? -1.112 19.75 12.047 1 98.19 196 ASP A O 1
ATOM 1443 N N . SER A 1 197 ? -0.058 18.859 13.828 1 98.69 197 SER A N 1
ATOM 1444 C CA . SER A 1 197 ? -1.319 18.703 14.547 1 98.69 197 SER A CA 1
ATOM 1445 C C . SER A 1 197 ? -2.02 20.047 14.734 1 98.69 197 SER A C 1
ATOM 1447 O O . SER A 1 197 ? -3.24 20.141 14.578 1 98.69 197 SER A O 1
ATOM 1449 N N . LEU A 1 198 ? -1.245 21.016 15.078 1 98.81 198 LEU A N 1
ATOM 1450 C CA . LEU A 1 198 ? -1.79 22.344 15.297 1 98.81 198 LEU A CA 1
ATOM 1451 C C . LEU A 1 198 ? -2.396 22.906 14.008 1 98.81 198 LEU A C 1
ATOM 1453 O O . LEU A 1 198 ? -3.492 23.469 14.023 1 98.81 198 LEU A O 1
ATOM 1457 N N . PHE A 1 199 ? -1.687 22.734 12.93 1 98.75 199 PHE A N 1
ATOM 1458 C CA . PHE A 1 199 ? -2.182 23.219 11.648 1 98.75 199 PHE A CA 1
ATOM 1459 C C . PHE A 1 199 ? -3.488 22.531 11.281 1 98.75 199 PHE A C 1
ATOM 1461 O O . PHE A 1 199 ? -4.434 23.188 10.828 1 98.75 199 PHE A O 1
ATOM 1468 N N . VAL A 1 200 ? -3.561 21.219 11.469 1 98.88 200 VAL A N 1
ATOM 1469 C CA . VAL A 1 200 ? -4.758 20.469 11.094 1 98.88 200 VAL A CA 1
ATOM 1470 C C . VAL A 1 200 ? -5.922 20.875 12 1 98.88 200 VAL A C 1
ATOM 1472 O O . VAL A 1 200 ? -7.066 20.969 11.539 1 98.88 200 VAL A O 1
ATOM 1475 N N . ALA A 1 201 ? -5.66 21.125 13.258 1 98.88 201 ALA A N 1
ATOM 1476 C CA . ALA A 1 201 ? -6.695 21.594 14.172 1 98.88 201 ALA A CA 1
ATOM 1477 C C . ALA A 1 201 ? -7.293 22.922 13.68 1 98.88 201 ALA A C 1
ATOM 1479 O O . ALA A 1 201 ? -8.516 23.047 13.555 1 98.88 201 ALA A O 1
ATOM 1480 N N . LEU A 1 202 ? -6.43 23.828 13.383 1 98.88 202 LEU A N 1
ATOM 1481 C CA . LEU A 1 202 ? -6.879 25.141 12.922 1 98.88 202 LEU A CA 1
ATOM 1482 C C . LEU A 1 202 ? -7.625 25.016 11.594 1 98.88 202 LEU A C 1
ATOM 1484 O O . LEU A 1 202 ? -8.664 25.641 11.406 1 98.88 202 LEU A O 1
ATOM 1488 N N . SER A 1 203 ? -7.121 24.188 10.703 1 98.88 203 SER A N 1
ATOM 1489 C CA . SER A 1 203 ? -7.73 24.016 9.391 1 98.88 203 SER A CA 1
ATOM 1490 C C . SER A 1 203 ? -9.102 23.359 9.5 1 98.88 203 SER A C 1
ATOM 1492 O O . SER A 1 203 ? -10.062 23.797 8.867 1 98.88 203 SER A O 1
ATOM 1494 N N . ALA A 1 204 ? -9.188 22.297 10.297 1 98.81 204 ALA A N 1
ATOM 1495 C CA . ALA A 1 204 ? -10.453 21.578 10.461 1 98.81 204 ALA A CA 1
ATOM 1496 C C . ALA A 1 204 ? -11.523 22.5 11.047 1 98.81 204 ALA A C 1
ATOM 1498 O O . ALA A 1 204 ? -12.648 22.547 10.547 1 98.81 204 ALA A O 1
ATOM 1499 N N . TRP A 1 205 ? -11.188 23.234 12.031 1 98.81 205 TRP A N 1
ATOM 1500 C CA . TRP A 1 205 ? -12.18 24.094 12.68 1 98.81 205 TRP A CA 1
ATOM 1501 C C . TRP A 1 205 ? -12.5 25.312 11.82 1 98.81 205 TRP A C 1
ATOM 1503 O O . TRP A 1 205 ? -13.625 25.797 11.836 1 98.81 205 TRP A O 1
ATOM 1513 N N . ALA A 1 206 ? -11.508 25.828 11.078 1 98.88 206 ALA A N 1
ATOM 1514 C CA . ALA A 1 206 ? -11.812 26.891 10.125 1 98.88 206 ALA A CA 1
ATOM 1515 C C . ALA A 1 206 ? -12.836 26.422 9.094 1 98.88 206 ALA A C 1
ATOM 1517 O O . ALA A 1 206 ? -13.812 27.109 8.812 1 98.88 206 ALA A O 1
ATOM 1518 N N . CYS A 1 207 ? -12.602 25.266 8.555 1 98.81 207 CYS A N 1
ATOM 1519 C CA . CYS A 1 207 ? -13.539 24.719 7.578 1 98.81 207 CYS A CA 1
ATOM 1520 C C . CYS A 1 207 ? -14.906 24.484 8.211 1 98.81 207 CYS A C 1
ATOM 1522 O O . CYS A 1 207 ? -15.938 24.75 7.586 1 98.81 207 CYS A O 1
ATOM 1524 N N . TYR A 1 208 ? -14.914 23.969 9.422 1 98.62 208 TYR A N 1
ATOM 1525 C CA . TYR A 1 208 ? -16.172 23.766 10.141 1 98.62 208 TYR A CA 1
ATOM 1526 C C . TYR A 1 208 ? -16.922 25.078 10.281 1 98.62 208 TYR A C 1
ATOM 1528 O O . TYR A 1 208 ? -18.141 25.125 10.117 1 98.62 208 TYR A O 1
ATOM 1536 N N . CYS A 1 209 ? -16.25 26.141 10.633 1 98.62 209 CYS A N 1
ATOM 1537 C CA . CYS A 1 209 ? -16.859 27.438 10.797 1 98.62 209 CYS A CA 1
ATOM 1538 C C . CYS A 1 209 ? -17.438 27.938 9.484 1 98.62 209 CYS A C 1
ATOM 1540 O O . CYS A 1 209 ? -18.516 28.547 9.461 1 98.62 209 CYS A O 1
ATOM 1542 N N . VAL A 1 210 ? -16.719 27.734 8.406 1 98.19 210 VAL A N 1
ATOM 1543 C CA . VAL A 1 210 ? -17.266 28.094 7.098 1 98.19 210 VAL A CA 1
ATOM 1544 C C . VAL A 1 210 ? -18.547 27.312 6.84 1 98.19 210 VAL A C 1
ATOM 1546 O O . VAL A 1 210 ? -19.562 27.891 6.406 1 98.19 210 VAL A O 1
ATOM 1549 N N . MET A 1 211 ? -18.531 26.062 7.164 1 97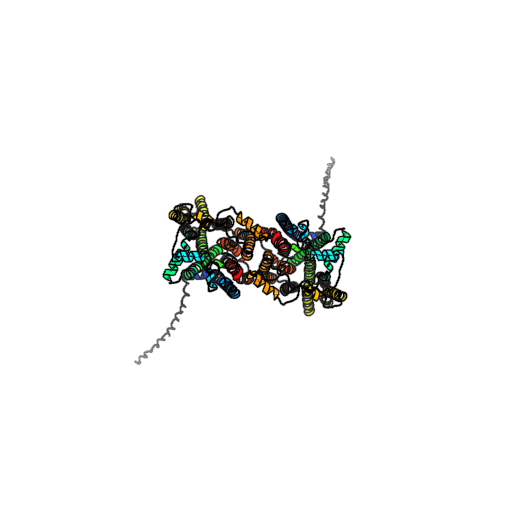.31 211 MET A N 1
ATOM 1550 C CA . MET A 1 211 ? -19.672 25.188 6.934 1 97.31 211 MET A CA 1
ATOM 1551 C C . MET A 1 211 ? -20.875 25.625 7.773 1 97.31 211 MET A C 1
ATOM 1553 O O . MET A 1 211 ? -22.016 25.406 7.383 1 97.31 211 MET A O 1
ATOM 1557 N N . THR A 1 212 ? -20.609 26.172 8.859 1 97 212 THR A N 1
ATOM 1558 C CA . THR A 1 212 ? -21.688 26.594 9.758 1 97 212 THR A CA 1
ATOM 1559 C C . THR A 1 212 ? -21.922 28.109 9.648 1 97 212 THR A C 1
ATOM 1561 O O . THR A 1 212 ? -22.578 28.703 10.508 1 97 212 THR A O 1
ATOM 1564 N N . ARG A 1 213 ? -21.297 28.812 8.773 1 96.31 213 ARG A N 1
ATOM 1565 C CA . ARG A 1 213 ? -21.516 30.203 8.398 1 96.31 213 ARG A CA 1
ATOM 1566 C C . ARG A 1 213 ? -21.031 31.141 9.5 1 96.31 213 ARG A C 1
ATOM 1568 O O . ARG A 1 213 ? -21.672 32.156 9.758 1 96.31 213 ARG A O 1
ATOM 1575 N N . ARG A 1 214 ? -20.078 30.703 10.172 1 97.75 214 ARG A N 1
ATOM 1576 C CA . ARG A 1 214 ? -19.406 31.562 11.141 1 97.75 214 ARG A CA 1
ATOM 1577 C C . ARG A 1 214 ? -18.141 32.156 10.547 1 97.75 214 ARG A C 1
ATOM 1579 O O . ARG A 1 214 ? -17.031 31.828 10.953 1 97.75 214 ARG A O 1
ATOM 1586 N N . TRP A 1 215 ? -18.312 33.156 9.773 1 97.62 215 TRP A N 1
ATOM 1587 C CA . TRP A 1 215 ? -17.281 33.688 8.883 1 97.62 215 TRP A CA 1
ATOM 1588 C C . TRP A 1 215 ? -16.172 34.344 9.68 1 97.62 215 TRP A C 1
ATOM 1590 O O . TRP A 1 215 ? -14.992 34.219 9.344 1 97.62 215 TRP A O 1
ATOM 1600 N N . LEU A 1 216 ? -16.516 35.094 10.727 1 97.38 216 LEU A N 1
ATOM 1601 C CA . LEU A 1 216 ? -15.484 35.781 11.508 1 97.38 216 LEU A CA 1
ATOM 1602 C C . LEU A 1 216 ? -14.547 34.781 12.164 1 97.38 216 LEU A C 1
ATOM 1604 O O . LEU A 1 216 ? -13.328 34.969 12.148 1 97.38 216 LEU A O 1
ATOM 1608 N N . SER A 1 217 ? -15.125 33.75 12.75 1 98.44 217 SER A N 1
ATOM 1609 C CA . SER A 1 217 ? -14.32 32.688 13.352 1 98.44 217 SER A CA 1
ATOM 1610 C C . SER A 1 217 ? -13.453 31.984 12.312 1 98.44 217 SER A C 1
ATOM 1612 O O . SER A 1 217 ? -12.297 31.656 12.586 1 98.44 217 SER A O 1
ATOM 1614 N N . ALA A 1 218 ? -14.008 31.734 11.164 1 98.62 218 ALA A N 1
ATOM 1615 C CA . ALA A 1 218 ? -13.25 31.109 10.078 1 98.62 218 ALA A CA 1
ATOM 1616 C C . ALA A 1 218 ? -12.047 31.969 9.688 1 98.62 218 ALA A C 1
ATOM 1618 O O . ALA A 1 218 ? -10.945 31.453 9.516 1 98.62 218 ALA A O 1
ATOM 1619 N N . GLY A 1 219 ? -12.32 33.25 9.562 1 98.5 219 GLY A N 1
ATOM 1620 C CA . GLY A 1 219 ? -11.25 34.188 9.203 1 98.5 219 GLY A CA 1
ATOM 1621 C C . GLY A 1 219 ? -10.156 34.25 10.25 1 98.5 219 GLY A C 1
ATOM 1622 O O . GLY A 1 219 ? -8.969 34.219 9.922 1 98.5 219 GLY A O 1
ATOM 1623 N N . LEU A 1 220 ? -10.547 34.312 11.492 1 98.62 220 LEU A N 1
ATOM 1624 C CA . LEU A 1 220 ? -9.578 34.406 12.578 1 98.62 220 LEU A CA 1
ATOM 1625 C C . LEU A 1 220 ? -8.75 33.125 12.711 1 98.62 220 LEU A C 1
ATOM 1627 O O . LEU A 1 220 ? -7.535 33.188 12.898 1 98.62 220 LEU A O 1
ATOM 1631 N N . LEU A 1 221 ? -9.406 32 12.617 1 98.81 221 LEU A N 1
ATOM 1632 C CA . LEU A 1 221 ? -8.695 30.734 12.672 1 98.81 221 LEU A CA 1
ATOM 1633 C C . LEU A 1 221 ? -7.711 30.609 11.516 1 98.81 221 LEU A C 1
ATOM 1635 O O . LEU A 1 221 ? -6.598 30.094 11.695 1 98.81 221 LEU A O 1
ATOM 1639 N N . THR A 1 222 ? -8.086 31.062 10.383 1 98.88 222 THR A N 1
ATOM 1640 C CA . THR A 1 222 ? -7.227 31.016 9.211 1 98.88 222 THR A CA 1
ATOM 1641 C C . THR A 1 222 ? -6.043 31.953 9.359 1 98.88 222 THR A C 1
ATOM 1643 O O . THR A 1 222 ? -4.922 31.625 8.961 1 98.88 222 THR A O 1
ATOM 1646 N N . LEU A 1 223 ? -6.309 33.156 9.914 1 98.75 223 LEU A N 1
ATOM 1647 C CA . LEU A 1 223 ? -5.227 34.094 10.203 1 98.75 223 LEU A CA 1
ATOM 1648 C C . LEU A 1 223 ? -4.188 33.438 11.125 1 98.75 223 LEU A C 1
ATOM 1650 O O . LEU A 1 223 ? -2.986 33.531 10.859 1 98.75 223 LEU A O 1
ATOM 1654 N N . VAL A 1 224 ? -4.633 32.781 12.148 1 98.81 224 VAL A N 1
ATOM 1655 C CA . VAL A 1 224 ? -3.75 32.125 13.109 1 98.81 224 VAL A CA 1
ATOM 1656 C C . VAL A 1 224 ? -3.018 30.969 12.438 1 98.81 224 VAL A C 1
ATOM 1658 O O . VAL A 1 224 ? -1.834 30.734 12.695 1 98.81 224 VAL A O 1
ATOM 1661 N N . ALA A 1 225 ? -3.707 30.203 11.562 1 98.81 225 ALA A N 1
ATOM 1662 C CA . ALA A 1 225 ? -3.072 29.125 10.812 1 98.81 225 ALA A CA 1
ATOM 1663 C C . ALA A 1 225 ? -1.923 29.656 9.961 1 98.81 225 ALA A C 1
ATOM 1665 O O . ALA A 1 225 ? -0.917 28.969 9.766 1 98.81 225 ALA A O 1
ATOM 1666 N N . GLY A 1 226 ? -2.096 30.891 9.477 1 98.56 226 GLY A N 1
ATOM 1667 C CA . GLY A 1 226 ? -1.056 31.547 8.695 1 98.56 226 GLY A CA 1
ATOM 1668 C C . GLY A 1 226 ? 0.212 31.797 9.484 1 98.56 226 GLY A C 1
ATOM 1669 O O . GLY A 1 226 ? 1.292 31.938 8.906 1 98.56 226 GLY A O 1
ATOM 1670 N N . LEU A 1 227 ? 0.086 31.859 10.781 1 98.44 227 LEU A N 1
ATOM 1671 C CA . LEU A 1 227 ? 1.237 32.062 11.656 1 98.44 227 LEU A CA 1
ATOM 1672 C C . LEU A 1 227 ? 1.886 30.719 12.008 1 98.44 227 LEU A C 1
ATOM 1674 O O . LEU A 1 227 ? 2.922 30.672 12.672 1 98.44 227 LEU A O 1
ATOM 1678 N N . ASN A 1 228 ? 1.308 29.641 11.516 1 98.12 228 ASN A N 1
ATOM 1679 C CA . ASN A 1 228 ? 1.777 28.312 11.875 1 98.12 228 ASN A CA 1
ATOM 1680 C C . ASN A 1 228 ? 2.672 27.719 10.789 1 98.12 228 ASN A C 1
ATOM 1682 O O . ASN A 1 228 ? 3.668 27.047 11.094 1 98.12 228 ASN A O 1
ATOM 1686 N N . ARG A 1 229 ? 2.303 27.859 9.547 1 95.56 229 ARG A N 1
ATOM 1687 C CA . ARG A 1 229 ? 3.094 27.297 8.461 1 95.56 229 ARG A CA 1
ATOM 1688 C C . ARG A 1 229 ? 2.707 27.922 7.125 1 95.56 229 ARG A C 1
ATOM 1690 O O . ARG A 1 229 ? 1.603 28.438 6.977 1 95.56 229 ARG A O 1
ATOM 1697 N N . PRO A 1 230 ? 3.566 27.797 6.137 1 93.69 230 PRO A N 1
ATOM 1698 C CA . PRO A 1 230 ? 3.305 28.422 4.836 1 93.69 230 PRO A CA 1
ATOM 1699 C C . PRO A 1 230 ? 2.203 27.703 4.059 1 93.69 230 PRO A C 1
ATOM 1701 O O . PRO A 1 230 ? 1.527 28.328 3.229 1 93.69 230 PRO A O 1
ATOM 1704 N N . THR A 1 231 ? 1.94 26.453 4.344 1 94.12 231 THR A N 1
ATOM 1705 C CA . THR A 1 231 ? 0.922 25.688 3.637 1 94.12 231 THR A CA 1
ATOM 1706 C C . THR A 1 231 ? -0.475 26.188 3.986 1 94.12 231 THR A C 1
ATOM 1708 O O . THR A 1 231 ? -1.46 25.781 3.363 1 94.12 231 THR A O 1
ATOM 1711 N N . ALA A 1 232 ? -0.542 27.125 4.895 1 97.81 232 ALA A N 1
ATOM 1712 C CA . ALA A 1 232 ? -1.818 27.75 5.223 1 97.81 232 ALA A CA 1
ATOM 1713 C C . ALA A 1 232 ? -2.383 28.5 4.027 1 97.81 232 ALA A C 1
ATOM 1715 O O . ALA A 1 232 ? -3.566 28.844 4.008 1 97.81 232 ALA A O 1
ATOM 1716 N N . ALA A 1 233 ? -1.532 28.719 3.045 1 97.38 233 ALA A N 1
ATOM 1717 C CA . ALA A 1 233 ? -1.984 29.359 1.817 1 97.38 233 ALA A CA 1
ATOM 1718 C C . ALA A 1 233 ? -3.172 28.625 1.21 1 97.38 233 ALA A C 1
ATOM 1720 O O . ALA A 1 233 ? -4.082 29.234 0.654 1 97.38 233 ALA A O 1
ATOM 1721 N N . ALA A 1 234 ? -3.145 27.312 1.315 1 98.06 234 ALA A N 1
ATOM 1722 C CA . ALA A 1 234 ? -4.254 26.5 0.804 1 98.06 234 ALA A CA 1
ATOM 1723 C C . ALA A 1 234 ? -5.539 26.797 1.572 1 98.06 234 ALA A C 1
ATOM 1725 O O . ALA A 1 234 ? -6.613 26.922 0.977 1 98.06 234 ALA A O 1
ATOM 1726 N N . LEU A 1 235 ? -5.422 26.906 2.854 1 98.69 235 LEU A N 1
ATOM 1727 C CA . LEU A 1 235 ? -6.574 27.203 3.695 1 98.69 235 LEU A CA 1
ATOM 1728 C C . LEU A 1 235 ? -7.086 28.625 3.434 1 98.69 235 LEU A C 1
ATOM 1730 O O . LEU A 1 235 ? -8.297 28.844 3.359 1 98.69 235 LEU A O 1
ATOM 1734 N N . ILE A 1 236 ? -6.184 29.562 3.326 1 98.75 236 ILE A N 1
ATOM 1735 C CA . ILE A 1 236 ? -6.527 30.953 3.035 1 98.75 236 ILE A CA 1
ATOM 1736 C C . ILE A 1 236 ? -7.332 31.031 1.739 1 98.75 236 ILE A C 1
ATOM 1738 O O . ILE A 1 236 ? -8.391 31.656 1.691 1 98.75 236 ILE A O 1
ATOM 1742 N N . ALA A 1 237 ? -6.828 30.344 0.754 1 98.5 237 ALA A N 1
ATOM 1743 C CA . ALA A 1 237 ? -7.523 30.328 -0.532 1 98.5 237 ALA A CA 1
ATOM 1744 C C . ALA A 1 237 ? -8.891 29.672 -0.406 1 98.5 237 ALA A C 1
ATOM 1746 O O . ALA A 1 237 ? -9.875 30.172 -0.956 1 98.5 237 ALA A O 1
ATOM 1747 N N . ALA A 1 238 ? -8.969 28.594 0.286 1 98.56 238 ALA A N 1
ATOM 1748 C CA . ALA A 1 238 ? -10.219 27.844 0.422 1 98.56 238 ALA A CA 1
ATOM 1749 C C . ALA A 1 238 ? -11.281 28.688 1.114 1 98.56 238 ALA A C 1
ATOM 1751 O O . ALA A 1 238 ? -12.422 28.781 0.64 1 98.56 238 ALA A O 1
ATOM 1752 N N . VAL A 1 239 ? -10.961 29.328 2.203 1 98.5 239 VAL A N 1
ATOM 1753 C CA . VAL A 1 239 ? -11.898 30.141 2.955 1 98.5 239 VAL A CA 1
ATOM 1754 C C . VAL A 1 239 ? -12.281 31.375 2.131 1 98.5 239 VAL A C 1
ATOM 1756 O O . VAL A 1 239 ? -13.453 31.75 2.074 1 98.5 239 VAL A O 1
ATOM 1759 N N . SER A 1 240 ? -11.305 31.969 1.453 1 98.44 240 SER A N 1
ATOM 1760 C CA . SER A 1 240 ? -11.562 33.156 0.651 1 98.44 240 SER A CA 1
ATOM 1761 C C . SER A 1 240 ? -12.484 32.844 -0.523 1 98.44 240 SER A C 1
ATOM 1763 O O . SER A 1 240 ? -13.406 33.625 -0.814 1 98.44 240 SER A O 1
ATOM 1765 N N . ILE A 1 241 ? -12.227 31.766 -1.213 1 98.12 241 ILE A N 1
ATOM 1766 C CA . ILE A 1 241 ? -13.055 31.391 -2.354 1 98.12 241 ILE A CA 1
ATOM 1767 C C . ILE A 1 241 ? -14.461 31.047 -1.878 1 98.12 241 ILE A C 1
ATOM 1769 O O . ILE A 1 241 ? -15.445 31.422 -2.516 1 98.12 241 ILE A O 1
ATOM 1773 N N . ALA A 1 242 ? -14.547 30.344 -0.793 1 97.56 242 ALA A N 1
ATOM 1774 C CA . ALA A 1 242 ? -15.867 30.047 -0.23 1 97.56 242 ALA A CA 1
ATOM 1775 C C . ALA A 1 242 ? -16.609 31.344 0.124 1 97.56 242 ALA A C 1
ATOM 1777 O O . ALA A 1 242 ? -17.812 31.453 -0.105 1 97.56 242 ALA A O 1
ATOM 1778 N N . ALA A 1 243 ? -15.93 32.281 0.7 1 97.31 243 ALA A N 1
ATOM 1779 C CA . ALA A 1 243 ? -16.516 33.562 1.042 1 97.31 243 ALA A CA 1
ATOM 1780 C C . ALA A 1 243 ? -16.953 34.312 -0.21 1 97.31 243 ALA A C 1
ATOM 1782 O O . ALA A 1 243 ? -18.016 34.969 -0.223 1 97.31 243 ALA A O 1
ATOM 1783 N N . LEU A 1 244 ? -16.141 34.281 -1.202 1 97.12 244 LEU A N 1
ATOM 1784 C CA . LEU A 1 244 ? -16.469 34.938 -2.467 1 97.12 244 LEU A CA 1
ATOM 1785 C C . LEU A 1 244 ? -17.75 34.344 -3.057 1 97.12 244 LEU A C 1
ATOM 1787 O O . LEU A 1 244 ? -18.594 35.094 -3.557 1 97.12 244 LEU A O 1
ATOM 1791 N N . VAL A 1 245 ? -17.812 33.094 -3.008 1 96.44 245 VAL A N 1
ATOM 1792 C CA . VAL A 1 245 ? -19.016 32.438 -3.523 1 96.44 245 VAL A CA 1
ATOM 1793 C C . VAL A 1 245 ? -20.234 32.875 -2.715 1 96.44 245 VAL A C 1
ATOM 1795 O O . VAL A 1 245 ? -21.297 33.125 -3.277 1 96.44 245 VAL A O 1
ATOM 1798 N N . ALA A 1 246 ? -20.094 32.938 -1.435 1 95.19 246 ALA A N 1
ATOM 1799 C CA . ALA A 1 246 ? -21.188 33.375 -0.572 1 95.19 246 ALA A CA 1
ATOM 1800 C C . ALA A 1 246 ? -21.578 34.812 -0.894 1 95.19 246 ALA A C 1
ATOM 1802 O O . ALA A 1 246 ? -22.766 35.156 -0.843 1 95.19 246 ALA A O 1
ATOM 1803 N N . LEU A 1 247 ? -20.641 35.688 -1.205 1 95.31 247 LEU A N 1
ATOM 1804 C CA . LEU A 1 247 ? -20.891 37.062 -1.56 1 95.31 247 LEU A CA 1
ATOM 1805 C C . LEU A 1 247 ? -21.641 37.188 -2.887 1 95.31 247 LEU A C 1
ATOM 1807 O O . LEU A 1 247 ? -22.578 37.969 -3.018 1 95.31 247 LEU A O 1
ATOM 1811 N N . VAL A 1 248 ? -21.188 36.375 -3.789 1 95.5 248 VAL A N 1
ATOM 1812 C CA . VAL A 1 248 ? -21.781 36.406 -5.125 1 95.5 248 VAL A CA 1
ATOM 1813 C C . VAL A 1 248 ? -23.203 35.875 -5.066 1 95.5 248 VAL A C 1
ATOM 1815 O O . VAL A 1 248 ? -24.109 36.438 -5.707 1 95.5 248 VAL A O 1
ATOM 1818 N N . ARG A 1 249 ? -23.422 34.875 -4.23 1 94.12 249 ARG A N 1
ATOM 1819 C CA . ARG A 1 249 ? -24.75 34.281 -4.121 1 94.12 249 ARG A CA 1
ATOM 1820 C C . ARG A 1 249 ? -25.609 35.031 -3.109 1 94.12 249 ARG A C 1
ATOM 1822 O O . ARG A 1 249 ? -26.797 34.781 -2.996 1 94.12 249 ARG A O 1
ATOM 1829 N N . ARG A 1 250 ? -25.094 35.969 -2.375 1 90.94 250 ARG A N 1
ATOM 1830 C CA . ARG A 1 250 ? -25.781 36.781 -1.395 1 90.94 250 ARG A CA 1
ATOM 1831 C C . ARG A 1 250 ? -26.5 35.938 -0.346 1 90.94 250 ARG A C 1
ATOM 1833 O O . ARG A 1 250 ? -27.656 36.188 -0.013 1 90.94 250 ARG A O 1
ATOM 1840 N N . THR A 1 251 ? -25.797 34.969 0.102 1 89.19 251 THR A N 1
ATOM 1841 C CA . THR A 1 251 ? -26.453 34.062 1.035 1 89.19 251 THR A CA 1
ATOM 1842 C C . THR A 1 251 ? -26.156 34.469 2.479 1 89.19 251 THR A C 1
ATOM 1844 O O . THR A 1 251 ? -26.922 34.125 3.385 1 89.19 251 THR A O 1
ATOM 1847 N N . ASP A 1 252 ? -25.094 35.188 2.807 1 91.56 252 ASP A N 1
ATOM 1848 C CA . ASP A 1 252 ? -24.688 35.438 4.184 1 91.56 252 ASP A CA 1
ATOM 1849 C C . ASP A 1 252 ? -24.391 36.938 4.402 1 91.56 252 ASP A C 1
ATOM 1851 O O . ASP A 1 252 ? -23.531 37.281 5.207 1 91.56 252 ASP A O 1
ATOM 1855 N N . GLY A 1 253 ? -25.047 37.75 3.605 1 90.88 253 GLY A N 1
ATOM 1856 C CA . GLY A 1 253 ? -24.75 39.156 3.686 1 90.88 253 GLY A CA 1
ATOM 1857 C C . GLY A 1 253 ? -23.406 39.531 3.078 1 90.88 253 GLY A C 1
ATOM 1858 O O . GLY A 1 253 ? -22.703 38.656 2.555 1 90.88 253 GLY A O 1
ATOM 1859 N N . VAL A 1 254 ? -23.031 40.75 3.205 1 92.62 254 VAL A N 1
ATOM 1860 C CA . VAL A 1 254 ? -21.812 41.219 2.562 1 92.62 254 VAL A CA 1
ATOM 1861 C C . VAL A 1 254 ? -20.703 41.375 3.605 1 92.62 254 VAL A C 1
ATOM 1863 O O . VAL A 1 254 ? -19.562 40.969 3.371 1 92.62 254 VAL A O 1
ATOM 1866 N N . ALA A 1 255 ? -20.938 41.781 4.75 1 94.62 255 ALA A N 1
ATOM 1867 C CA . ALA A 1 255 ? -19.938 42.188 5.75 1 94.62 255 ALA A CA 1
ATOM 1868 C C . ALA A 1 255 ? -19.203 41 6.309 1 94.62 255 ALA A C 1
ATOM 1870 O O . ALA A 1 255 ? -17.984 41 6.453 1 94.62 255 ALA A O 1
ATOM 1871 N N . ARG A 1 256 ? -19.906 39.938 6.613 1 94.69 256 ARG A N 1
ATOM 1872 C CA . ARG A 1 256 ? -19.312 38.812 7.32 1 94.69 256 ARG A CA 1
ATOM 1873 C C . ARG A 1 256 ? -18.344 38.062 6.426 1 94.69 256 ARG A C 1
ATOM 1875 O O . ARG A 1 256 ? -17.156 37.906 6.77 1 94.69 256 ARG A O 1
ATOM 1882 N N . PRO A 1 257 ? -18.781 37.625 5.227 1 96.25 257 PRO A N 1
ATOM 1883 C CA . PRO A 1 257 ? -17.828 36.938 4.348 1 96.25 257 PRO A CA 1
ATOM 1884 C C . PRO A 1 257 ? -16.688 37.844 3.898 1 96.25 257 PRO A C 1
ATOM 1886 O O . PRO A 1 257 ? -15.555 37.375 3.756 1 96.25 257 PRO A O 1
ATOM 1889 N N . LEU A 1 258 ? -17.016 39.062 3.66 1 96.31 258 LEU A N 1
ATOM 1890 C CA . LEU A 1 258 ? -15.984 40 3.236 1 96.31 258 LEU A CA 1
ATOM 1891 C C . LEU A 1 258 ? -14.93 40.188 4.324 1 96.31 258 LEU A C 1
ATOM 1893 O O . LEU A 1 258 ? -13.742 40.281 4.031 1 96.31 258 LEU A O 1
ATOM 1897 N N . THR A 1 259 ? -15.359 40.344 5.531 1 96.12 259 THR A N 1
ATOM 1898 C CA . THR A 1 259 ? -14.438 40.469 6.652 1 96.12 259 THR A CA 1
ATOM 1899 C C . THR A 1 259 ? -13.531 39.25 6.766 1 96.12 259 THR A C 1
ATOM 1901 O O . THR A 1 259 ? -12.336 39.375 7.012 1 96.12 259 THR A O 1
ATOM 1904 N N . ALA A 1 260 ? -14.102 38.062 6.652 1 96.56 260 ALA A N 1
ATOM 1905 C CA . ALA A 1 260 ? -13.305 36.844 6.684 1 96.56 260 ALA A CA 1
ATOM 1906 C C . ALA A 1 260 ? -12.242 36.875 5.59 1 96.56 260 ALA A C 1
ATOM 1908 O O . ALA A 1 260 ? -11.078 36.531 5.844 1 96.56 260 ALA A O 1
ATOM 1909 N N . MET A 1 261 ? -12.609 37.219 4.426 1 96.56 261 MET A N 1
ATOM 1910 C CA . MET A 1 261 ? -11.703 37.281 3.285 1 96.56 261 MET A CA 1
ATOM 1911 C C . MET A 1 261 ? -10.555 38.25 3.547 1 96.56 261 MET A C 1
ATOM 1913 O O . MET A 1 261 ? -9.414 37.969 3.172 1 96.56 261 MET A O 1
ATOM 1917 N N . LEU A 1 262 ? -10.852 39.312 4.168 1 96.94 262 LEU A N 1
ATOM 1918 C CA . LEU A 1 262 ? -9.867 40.375 4.395 1 96.94 262 LEU A CA 1
ATOM 1919 C C . LEU A 1 262 ? -8.922 40 5.531 1 96.94 262 LEU A C 1
ATOM 1921 O O . LEU A 1 262 ? -7.75 40.375 5.523 1 96.94 262 LEU A O 1
ATOM 1925 N N . ILE A 1 263 ? -9.336 39.188 6.438 1 97.44 263 ILE A N 1
ATOM 1926 C CA . ILE A 1 263 ? -8.594 38.875 7.648 1 97.44 263 ILE A CA 1
ATOM 1927 C C . ILE A 1 263 ? -7.645 37.688 7.375 1 97.44 263 ILE A C 1
ATOM 1929 O O . ILE A 1 263 ? -6.527 37.656 7.898 1 97.44 263 ILE A O 1
ATOM 1933 N N . THR A 1 264 ? -7.988 36.75 6.574 1 97.81 264 THR A N 1
ATOM 1934 C CA . THR A 1 264 ? -7.395 35.406 6.465 1 97.81 264 THR A CA 1
ATOM 1935 C C . THR A 1 264 ? -5.93 35.5 6.051 1 97.81 264 THR A C 1
ATOM 1937 O O . THR A 1 264 ? -5.082 34.781 6.562 1 97.81 264 THR A O 1
ATOM 1940 N N . PRO A 1 265 ? -5.492 36.469 5.191 1 97.81 265 PRO A N 1
ATOM 1941 C CA . PRO A 1 265 ? -4.137 36.375 4.645 1 97.81 265 PRO A CA 1
ATOM 1942 C C . PRO A 1 265 ? -3.08 36.969 5.574 1 97.81 265 PRO A C 1
ATOM 1944 O O . PRO A 1 265 ? -1.885 36.719 5.387 1 97.81 265 PRO A O 1
ATOM 1947 N N . TRP A 1 266 ? -3.424 37.562 6.574 1 97.75 266 TRP A N 1
ATOM 1948 C CA . TRP A 1 266 ? -2.498 38.469 7.246 1 97.75 266 TRP A CA 1
ATOM 1949 C C . TRP A 1 266 ? -1.58 37.719 8.195 1 97.75 266 TRP A C 1
ATOM 1951 O O . TRP A 1 266 ? -0.517 38.219 8.57 1 97.75 266 TRP A O 1
ATOM 1961 N N . GLY A 1 267 ? -1.969 36.562 8.719 1 97.81 267 GLY A N 1
ATOM 1962 C CA . GLY A 1 267 ? -1.017 35.75 9.461 1 97.81 267 GLY A CA 1
ATOM 1963 C C . GLY A 1 267 ? 0.196 35.344 8.641 1 97.81 267 GLY A C 1
ATOM 1964 O O . GLY A 1 267 ? 1.334 35.562 9.07 1 97.81 267 GLY A O 1
ATOM 1965 N N . LEU A 1 268 ? -0.04 34.875 7.461 1 97.94 268 LEU A N 1
ATOM 1966 C CA . LEU A 1 268 ? 1.01 34.438 6.555 1 97.94 268 LEU A CA 1
ATOM 1967 C C . LEU A 1 268 ? 1.816 35.594 6.023 1 97.94 268 LEU A C 1
ATOM 1969 O O . LEU A 1 268 ? 3.045 35.625 6.121 1 97.94 268 LEU A O 1
ATOM 1973 N N . ILE A 1 269 ? 1.145 36.656 5.516 1 97.5 269 ILE A N 1
ATOM 1974 C CA . ILE A 1 269 ? 1.795 37.812 4.93 1 97.5 269 ILE A CA 1
ATOM 1975 C C . ILE A 1 269 ? 2.568 38.562 6.004 1 97.5 269 ILE A C 1
ATOM 1977 O O . ILE A 1 269 ? 3.668 39.062 5.754 1 97.5 269 ILE A O 1
ATOM 1981 N N . GLY A 1 270 ? 1.966 38.688 7.148 1 97.44 270 GLY A N 1
ATOM 1982 C CA . GLY A 1 270 ? 2.623 39.375 8.242 1 97.44 270 GLY A CA 1
ATOM 1983 C C . GLY A 1 270 ? 3.967 38.781 8.609 1 97.44 270 GLY A C 1
ATOM 1984 O O . GLY A 1 270 ? 4.949 39.5 8.781 1 97.44 270 GLY A O 1
ATOM 1985 N N . TYR A 1 271 ? 4.055 37.469 8.781 1 97.19 271 TYR A N 1
ATOM 1986 C CA . TYR A 1 271 ? 5.309 36.844 9.156 1 97.19 271 TYR A CA 1
ATOM 1987 C C . TYR A 1 271 ? 6.336 36.938 8.039 1 97.19 271 TYR A C 1
ATOM 1989 O O . TYR A 1 271 ? 7.504 37.25 8.289 1 97.19 271 TYR A O 1
ATOM 1997 N N . VAL A 1 272 ? 5.934 36.719 6.781 1 96.31 272 VAL A N 1
ATOM 1998 C CA . VAL A 1 272 ? 6.844 36.781 5.645 1 96.31 272 VAL A CA 1
ATOM 1999 C C . VAL A 1 272 ? 7.395 38.188 5.516 1 96.31 272 VAL A C 1
ATOM 2001 O O . VAL A 1 272 ? 8.586 38.406 5.258 1 96.31 272 VAL A O 1
ATOM 2004 N N . ALA A 1 273 ? 6.543 39.125 5.727 1 96.62 273 ALA A N 1
ATOM 2005 C CA . ALA A 1 273 ? 6.961 40.531 5.688 1 96.62 273 ALA A CA 1
ATOM 2006 C C . ALA A 1 273 ? 7.934 40.844 6.816 1 96.62 273 ALA A C 1
ATOM 2008 O O . ALA A 1 273 ? 8.898 41.594 6.625 1 96.62 273 ALA A O 1
ATOM 2009 N N . TRP A 1 274 ? 7.637 40.344 7.957 1 96.5 274 TRP A N 1
ATOM 2010 C CA . TRP A 1 274 ? 8.516 40.531 9.094 1 96.5 274 TRP A CA 1
ATOM 2011 C C . TRP A 1 274 ? 9.906 39.969 8.82 1 96.5 274 TRP A C 1
ATOM 2013 O O . TRP A 1 274 ? 10.914 40.625 9.102 1 96.5 274 TRP A O 1
ATOM 2023 N N . VAL A 1 275 ? 9.992 38.812 8.297 1 95.69 275 VAL A N 1
ATOM 2024 C CA . VAL A 1 275 ? 11.266 38.156 7.973 1 95.69 275 VAL A CA 1
ATOM 2025 C C . VAL A 1 275 ? 12.008 39 6.934 1 95.69 275 VAL A C 1
ATOM 2027 O O . VAL A 1 275 ? 13.211 39.219 7.066 1 95.69 275 VAL A O 1
ATOM 2030 N N . GLY A 1 276 ? 11.312 39.406 5.926 1 94.75 276 GLY A N 1
ATOM 2031 C CA . GLY A 1 276 ? 11.922 40.281 4.918 1 94.75 276 GLY A CA 1
ATOM 2032 C C . GLY A 1 276 ? 12.461 41.562 5.484 1 94.75 276 GLY A C 1
ATOM 2033 O O . GLY A 1 276 ? 13.555 42 5.113 1 94.75 276 GLY A O 1
ATOM 2034 N N . TRP A 1 277 ? 11.695 42.094 6.328 1 95.44 277 TRP A N 1
ATOM 2035 C CA . TRP A 1 277 ? 12.094 43.344 6.965 1 95.44 277 TRP A CA 1
ATOM 2036 C C . TRP A 1 277 ? 13.344 43.156 7.816 1 95.44 277 TRP A C 1
ATOM 2038 O O . TRP A 1 277 ? 14.297 43.938 7.727 1 95.44 277 TRP A O 1
ATOM 2048 N N . ARG A 1 278 ? 13.406 42.156 8.555 1 94.44 278 ARG A N 1
ATOM 2049 C CA . ARG A 1 278 ? 14.516 41.875 9.461 1 94.44 278 ARG A CA 1
ATOM 2050 C C . ARG A 1 278 ? 15.773 41.5 8.68 1 94.44 278 ARG A C 1
ATOM 2052 O O . ARG A 1 278 ? 16.891 41.812 9.109 1 94.44 278 ARG A O 1
ATOM 2059 N N . MET A 1 279 ? 15.586 40.938 7.559 1 93.06 279 MET A N 1
ATOM 2060 C CA . MET A 1 279 ? 16.719 40.469 6.75 1 93.06 279 MET A CA 1
ATOM 2061 C C . MET A 1 279 ? 17.172 41.594 5.797 1 93.06 279 MET A C 1
ATOM 2063 O O . MET A 1 279 ? 18.25 41.469 5.188 1 93.06 279 MET A O 1
ATOM 2067 N N . GLY A 1 280 ? 16.344 42.562 5.57 1 92.38 280 GLY A N 1
ATOM 2068 C CA . GLY A 1 280 ? 16.656 43.656 4.641 1 92.38 280 GLY A CA 1
ATOM 2069 C C . GLY A 1 280 ? 16.406 43.281 3.193 1 92.38 280 GLY A C 1
ATOM 2070 O O . GLY A 1 280 ? 16.984 43.875 2.283 1 92.38 280 GLY A O 1
ATOM 2071 N N . ASP A 1 281 ? 15.711 42.219 2.986 1 93.44 281 ASP A N 1
ATOM 2072 C CA . ASP A 1 281 ? 15.359 41.688 1.67 1 93.44 281 ASP A CA 1
ATOM 2073 C C . ASP A 1 281 ? 13.938 41.125 1.668 1 93.44 281 ASP A C 1
ATOM 2075 O O . ASP A 1 281 ? 13.695 40.062 2.23 1 93.44 281 ASP A O 1
ATOM 2079 N N . TRP A 1 282 ? 13.055 41.719 0.91 1 92.12 282 TRP A N 1
ATOM 2080 C CA . TRP A 1 282 ? 11.648 41.344 0.919 1 92.12 282 TRP A CA 1
ATOM 2081 C C . TRP A 1 282 ? 11.445 39.969 0.352 1 92.12 282 TRP A C 1
ATOM 2083 O O . TRP A 1 282 ? 10.414 39.312 0.6 1 92.12 282 TRP A O 1
ATOM 2093 N N . GLY A 1 283 ? 12.312 39.5 -0.387 1 91.31 283 GLY A N 1
ATOM 2094 C CA . GLY A 1 283 ? 12.297 38.125 -0.872 1 91.31 283 GLY A CA 1
ATOM 2095 C C . GLY A 1 283 ? 13.078 37.188 0.006 1 91.31 283 GLY A C 1
ATOM 2096 O O . GLY A 1 283 ? 13.289 36.031 -0.363 1 91.31 283 GLY A O 1
ATOM 2097 N N . GLY A 1 284 ? 13.414 37.688 1.095 1 90 284 GLY A N 1
ATOM 2098 C CA . GLY A 1 284 ? 14.336 36.938 1.954 1 90 284 GLY A CA 1
ATOM 2099 C C . GLY A 1 284 ? 13.812 35.594 2.373 1 90 284 GLY A C 1
ATOM 2100 O O . GLY A 1 284 ? 14.562 34.594 2.408 1 90 284 GLY A O 1
ATOM 2101 N N . TYR A 1 285 ? 12.578 35.5 2.701 1 91.94 285 TYR A N 1
ATOM 2102 C CA . TYR A 1 285 ? 12 34.219 3.113 1 91.94 285 TYR A CA 1
ATOM 2103 C C . TYR A 1 285 ? 12.125 33.188 2.008 1 91.94 285 TYR A C 1
ATOM 2105 O O . TYR A 1 285 ? 12.523 32.031 2.26 1 91.94 285 TYR A O 1
ATOM 2113 N N . PHE A 1 286 ? 11.828 33.5 0.83 1 90.88 286 PHE A N 1
ATOM 2114 C CA . PHE A 1 286 ? 11.844 32.562 -0.301 1 90.88 286 PHE A CA 1
ATOM 2115 C C . PHE A 1 286 ? 13.273 32.219 -0.696 1 90.88 286 PHE A C 1
ATOM 2117 O O . PHE A 1 286 ? 13.555 31.094 -1.104 1 90.88 286 PHE A O 1
ATOM 2124 N N . LYS A 1 287 ? 14.109 33.188 -0.585 1 90.19 287 LYS A N 1
ATOM 2125 C CA . LYS A 1 287 ? 15.523 32.906 -0.828 1 90.19 287 LYS A CA 1
ATOM 2126 C C . LYS A 1 287 ? 16.078 31.906 0.184 1 90.19 287 LYS A C 1
ATOM 2128 O O . LYS A 1 287 ? 16.859 31.031 -0.171 1 90.19 287 LYS A O 1
ATOM 2133 N N . LEU A 1 288 ? 15.656 32.094 1.377 1 89.5 288 LEU A N 1
ATOM 2134 C CA . LEU A 1 288 ? 16.078 31.172 2.436 1 89.5 288 LEU A CA 1
ATOM 2135 C C . LEU A 1 288 ? 15.531 29.766 2.191 1 89.5 288 LEU A C 1
ATOM 2137 O O . LEU A 1 288 ? 16.266 28.781 2.312 1 89.5 288 LEU A O 1
ATOM 2141 N N . GLN A 1 289 ? 14.305 29.672 1.841 1 88.31 289 GLN A N 1
ATOM 2142 C CA . GLN A 1 289 ? 13.672 28.375 1.581 1 88.31 289 GLN A CA 1
ATOM 2143 C C . GLN A 1 289 ? 14.352 27.672 0.418 1 88.31 289 GLN A C 1
ATOM 2145 O O . GLN A 1 289 ? 14.641 26.469 0.505 1 88.31 289 GLN A O 1
ATOM 2150 N N . ARG A 1 290 ? 14.602 28.344 -0.578 1 87.62 290 ARG A N 1
ATOM 2151 C CA . ARG A 1 290 ? 15.227 27.75 -1.754 1 87.62 290 ARG A CA 1
ATOM 2152 C C . ARG A 1 290 ? 16.719 27.5 -1.511 1 87.62 290 ARG A C 1
ATOM 2154 O O . ARG A 1 290 ? 17.219 26.406 -1.789 1 87.62 290 ARG A O 1
ATOM 2161 N N . GLY A 1 291 ? 17.328 28.422 -0.973 1 88.19 291 GLY A N 1
ATOM 2162 C CA . GLY A 1 291 ? 18.781 28.391 -0.863 1 88.19 291 GLY A CA 1
ATOM 2163 C C . GLY A 1 291 ? 19.266 27.516 0.285 1 88.19 291 GLY A C 1
ATOM 2164 O O . GLY A 1 291 ? 20.359 26.953 0.215 1 88.19 291 GLY A O 1
ATOM 2165 N N . ALA A 1 292 ? 18.531 27.469 1.354 1 85.25 292 ALA A N 1
ATOM 2166 C CA . ALA A 1 292 ? 18.984 26.734 2.525 1 85.25 292 ALA A CA 1
ATOM 2167 C C . ALA A 1 292 ? 18.328 25.359 2.602 1 85.25 292 ALA A C 1
ATOM 2169 O O . ALA A 1 292 ? 18.938 24.391 3.094 1 85.25 292 ALA A O 1
ATOM 2170 N N . TRP A 1 293 ? 17.203 25.219 2.053 1 83.38 293 TRP A N 1
ATOM 2171 C CA . TRP A 1 293 ? 16.469 23.984 2.23 1 83.38 293 TRP A CA 1
ATOM 2172 C C . TRP A 1 293 ? 16.094 23.375 0.883 1 83.38 293 TRP A C 1
ATOM 2174 O O . TRP A 1 293 ? 15.516 22.281 0.825 1 83.38 293 TRP A O 1
ATOM 2184 N N . ASN A 1 294 ? 16.391 24.031 -0.199 1 83.38 294 ASN A N 1
ATOM 2185 C CA . ASN A 1 294 ? 16.109 23.531 -1.541 1 83.38 294 ASN A CA 1
ATOM 2186 C C . ASN A 1 294 ? 14.609 23.297 -1.747 1 83.38 294 ASN A C 1
ATOM 2188 O O . ASN A 1 294 ? 14.203 22.25 -2.258 1 83.38 294 ASN A O 1
ATOM 2192 N N . ARG A 1 295 ? 13.812 24.234 -1.222 1 86.06 295 ARG A N 1
ATOM 2193 C CA . ARG A 1 295 ? 12.359 24.188 -1.361 1 86.06 295 ARG A CA 1
ATOM 2194 C C . ARG A 1 295 ? 11.859 25.312 -2.26 1 86.06 295 ARG A C 1
ATOM 2196 O O . ARG A 1 295 ? 12.148 26.484 -2.016 1 86.06 295 ARG A O 1
ATOM 2203 N N . TYR A 1 296 ? 11.164 24.984 -3.359 1 88.12 296 TYR A N 1
ATOM 2204 C CA . TYR A 1 296 ? 10.609 25.969 -4.285 1 88.12 296 TYR A CA 1
ATOM 2205 C C . TYR A 1 296 ? 9.578 25.328 -5.207 1 88.12 296 TYR A C 1
ATOM 2207 O O . TYR A 1 296 ? 9.539 24.094 -5.34 1 88.12 296 TYR A O 1
ATOM 2215 N N . PHE A 1 297 ? 8.75 26.172 -5.688 1 89.69 297 PHE A N 1
ATOM 2216 C CA . PHE A 1 297 ? 7.734 25.703 -6.629 1 89.69 297 PHE A CA 1
ATOM 2217 C C . PHE A 1 297 ? 8.367 25.344 -7.969 1 89.69 297 PHE A C 1
ATOM 2219 O O . PHE A 1 297 ? 9.109 26.141 -8.547 1 89.69 297 PHE A O 1
ATOM 2226 N N . ASP A 1 298 ? 8.156 24.094 -8.531 1 92.38 298 ASP A N 1
ATOM 2227 C CA . ASP A 1 298 ? 8.781 23.672 -9.781 1 92.38 298 ASP A CA 1
ATOM 2228 C C . ASP A 1 298 ? 7.77 22.969 -10.688 1 92.38 298 ASP A C 1
ATOM 2230 O O . ASP A 1 298 ? 8.141 22.109 -11.484 1 92.38 298 ASP A O 1
ATOM 2234 N N . PHE A 1 299 ? 6.43 23.188 -10.414 1 91.62 299 PHE A N 1
ATOM 2235 C CA . PHE A 1 299 ? 5.336 22.656 -11.234 1 91.62 299 PHE A CA 1
ATOM 2236 C C . PHE A 1 299 ? 5.328 21.141 -11.211 1 91.62 299 PHE A C 1
ATOM 2238 O O . PHE A 1 299 ? 4.875 20.5 -12.164 1 91.62 299 PHE A O 1
ATOM 2245 N N . GLY A 1 300 ? 5.906 20.562 -10.273 1 93.12 300 GLY A N 1
ATOM 2246 C CA . GLY A 1 300 ? 5.836 19.125 -10.078 1 93.12 300 GLY A CA 1
ATOM 2247 C C . GLY A 1 300 ? 6.973 18.375 -10.75 1 93.12 300 GLY A C 1
ATOM 2248 O O . GLY A 1 300 ? 6.973 17.156 -10.797 1 93.12 300 GLY A O 1
ATOM 2249 N N . ALA A 1 301 ? 8.008 19.016 -11.273 1 92.62 301 ALA A N 1
ATOM 2250 C CA . ALA A 1 301 ? 9.117 18.391 -11.984 1 92.62 301 ALA A CA 1
ATOM 2251 C C . ALA A 1 301 ? 9.875 17.422 -11.07 1 92.62 301 ALA A C 1
ATOM 2253 O O . ALA A 1 301 ? 10.164 16.297 -11.461 1 92.62 301 ALA A O 1
ATOM 2254 N N . SER A 1 302 ? 10.195 17.906 -9.906 1 90.69 302 SER A N 1
ATOM 2255 C CA . SER A 1 302 ? 10.922 17.062 -8.953 1 90.69 302 SER A CA 1
ATOM 2256 C C . SER A 1 302 ? 10.102 15.844 -8.562 1 90.69 302 SER A C 1
ATOM 2258 O O . SER A 1 302 ? 10.648 14.75 -8.406 1 90.69 302 SER A O 1
ATOM 2260 N N . THR A 1 303 ? 8.852 16.016 -8.406 1 93.06 303 THR A N 1
ATOM 2261 C CA . THR A 1 303 ? 7.965 14.914 -8.031 1 93.06 303 THR A CA 1
ATOM 2262 C C . THR A 1 303 ? 7.945 13.844 -9.117 1 93.06 303 THR A C 1
ATOM 2264 O O . THR A 1 303 ? 8.117 12.656 -8.836 1 93.06 303 THR A O 1
ATOM 2267 N N . VAL A 1 304 ? 7.773 14.25 -10.32 1 93.25 304 VAL A N 1
ATOM 2268 C CA . VAL A 1 304 ? 7.727 13.312 -11.43 1 93.25 304 VAL A CA 1
ATOM 2269 C C . VAL A 1 304 ? 9.062 12.586 -11.562 1 93.25 304 VAL A C 1
ATOM 2271 O O . VAL A 1 304 ? 9.102 11.375 -11.758 1 93.25 304 VAL A O 1
ATOM 2274 N N . ARG A 1 305 ? 10.141 13.328 -11.438 1 91.56 305 ARG A N 1
ATOM 2275 C CA . ARG A 1 305 ? 11.469 12.727 -11.531 1 91.56 305 ARG A CA 1
ATOM 2276 C C . ARG A 1 305 ? 11.695 11.703 -10.43 1 91.56 305 ARG A C 1
ATOM 2278 O O . ARG A 1 305 ? 12.258 10.633 -10.672 1 91.56 305 ARG A O 1
ATOM 2285 N N . THR A 1 306 ? 11.289 12.062 -9.266 1 92.56 306 THR A N 1
ATOM 2286 C CA . THR A 1 306 ? 11.477 11.148 -8.141 1 92.56 306 THR A CA 1
ATOM 2287 C C . THR A 1 306 ? 10.602 9.906 -8.305 1 92.56 306 THR A C 1
ATOM 2289 O O . THR A 1 306 ? 11.039 8.797 -8.008 1 92.56 306 THR A O 1
ATOM 2292 N N . ILE A 1 307 ? 9.391 10.109 -8.742 1 93.94 307 ILE A N 1
ATOM 2293 C CA . ILE A 1 307 ? 8.508 8.969 -8.992 1 93.94 307 ILE A CA 1
ATOM 2294 C C . ILE A 1 307 ? 9.18 8 -9.961 1 93.94 307 ILE A C 1
ATOM 2296 O O . ILE A 1 307 ? 9.25 6.801 -9.695 1 93.94 307 ILE A O 1
ATOM 2300 N N . MET A 1 308 ? 9.688 8.5 -11.031 1 92.56 308 MET A N 1
ATOM 2301 C CA . MET A 1 308 ? 10.328 7.656 -12.039 1 92.56 308 MET A CA 1
ATOM 2302 C C . MET A 1 308 ? 11.562 6.973 -11.469 1 92.56 308 MET A C 1
ATOM 2304 O O . MET A 1 308 ? 11.812 5.797 -11.742 1 92.56 308 MET A O 1
ATOM 2308 N N . ASP A 1 309 ? 12.281 7.676 -10.648 1 93.75 309 ASP A N 1
ATOM 2309 C CA . ASP A 1 309 ? 13.469 7.133 -10.008 1 93.75 309 ASP A CA 1
ATOM 2310 C C . ASP A 1 309 ? 13.117 5.961 -9.094 1 93.75 309 ASP A C 1
ATOM 2312 O O . ASP A 1 309 ? 13.789 4.93 -9.109 1 93.75 309 ASP A O 1
ATOM 2316 N N . VAL A 1 310 ? 12.07 6.098 -8.344 1 92.31 310 VAL A N 1
ATOM 2317 C CA . VAL A 1 310 ? 11.648 5.086 -7.383 1 92.31 310 VAL A CA 1
ATOM 2318 C C . VAL A 1 310 ? 11.031 3.898 -8.117 1 92.31 310 VAL A C 1
ATOM 2320 O O . VAL A 1 310 ? 11.383 2.746 -7.848 1 92.31 310 VAL A O 1
ATOM 2323 N N . VAL A 1 311 ? 10.188 4.18 -9.117 1 93.69 311 VAL A N 1
ATOM 2324 C CA . VAL A 1 311 ? 9.445 3.141 -9.828 1 93.69 311 VAL A CA 1
ATOM 2325 C C . VAL A 1 311 ? 10.406 2.322 -10.695 1 93.69 311 VAL A C 1
ATOM 2327 O O . VAL A 1 311 ? 10.195 1.121 -10.891 1 93.69 311 VAL A O 1
ATOM 2330 N N . THR A 1 312 ? 11.492 2.922 -11.125 1 93.38 312 THR A N 1
ATOM 2331 C CA . THR A 1 312 ? 12.43 2.197 -11.977 1 93.38 312 THR A CA 1
ATOM 2332 C C . THR A 1 312 ? 13.562 1.598 -11.148 1 93.38 312 THR A C 1
ATOM 2334 O O . THR A 1 312 ? 14.391 0.846 -11.664 1 93.38 312 THR A O 1
ATOM 2337 N N . GLY 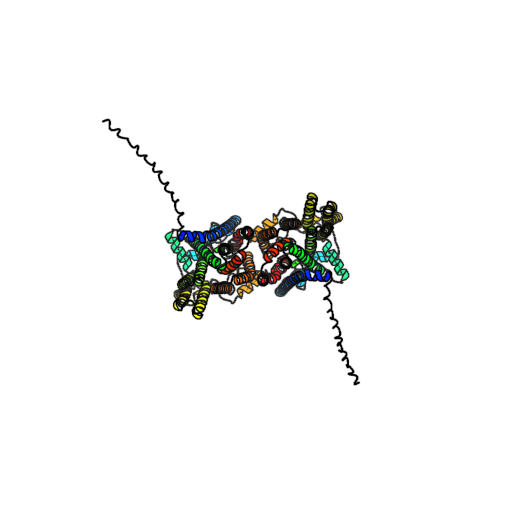A 1 313 ? 13.648 1.941 -9.82 1 91.19 313 GLY A N 1
ATOM 2338 C CA . GLY A 1 313 ? 14.625 1.355 -8.914 1 91.19 313 GLY A CA 1
ATOM 2339 C C . GLY A 1 313 ? 16.016 1.927 -9.094 1 91.19 313 GLY A C 1
ATOM 2340 O O . GLY A 1 313 ? 17.016 1.267 -8.773 1 91.19 313 GLY A O 1
ATOM 2341 N N . HIS A 1 314 ? 16.172 3.064 -9.656 1 89.62 314 HIS A N 1
ATOM 2342 C CA . HIS A 1 314 ? 17.484 3.65 -9.883 1 89.62 314 HIS A CA 1
ATOM 2343 C C . HIS A 1 314 ? 18.016 4.332 -8.625 1 89.62 314 HIS A C 1
ATOM 2345 O O . HIS A 1 314 ? 19.219 4.328 -8.367 1 89.62 314 HIS A O 1
ATOM 2351 N N . TRP A 1 315 ? 17.203 4.863 -7.836 1 87.94 315 TRP A N 1
ATOM 2352 C CA . TRP A 1 315 ? 17.516 5.477 -6.547 1 87.94 315 TRP A CA 1
ATOM 2353 C C . TRP A 1 315 ? 18.656 6.477 -6.684 1 87.94 315 TRP A C 1
ATOM 2355 O O . TRP A 1 315 ? 19.594 6.477 -5.879 1 87.94 315 TRP A O 1
ATOM 2365 N N . THR A 1 316 ? 18.719 7.285 -7.707 1 84.5 316 THR A N 1
ATOM 2366 C CA . THR A 1 316 ? 19.812 8.195 -7.984 1 84.5 316 THR A CA 1
ATOM 2367 C C . THR A 1 316 ? 19.453 9.625 -7.586 1 84.5 316 THR A C 1
ATOM 2369 O O . THR A 1 316 ? 20.328 10.484 -7.473 1 84.5 316 THR A O 1
ATOM 2372 N N . PHE A 1 317 ? 18.25 9.812 -7.414 1 78.94 317 PHE A N 1
ATOM 2373 C CA . PHE A 1 317 ? 17.828 11.164 -7.078 1 78.94 317 PHE A CA 1
ATOM 2374 C C . PHE A 1 317 ? 18.203 11.516 -5.645 1 78.94 317 PHE A C 1
ATOM 2376 O O . PHE A 1 317 ? 18.484 10.625 -4.84 1 78.94 317 PHE A O 1
ATOM 2383 N N . TRP A 1 318 ? 18.312 12.75 -5.359 1 76.56 318 TRP A N 1
ATOM 2384 C CA . TRP A 1 318 ? 18.75 13.195 -4.043 1 76.56 318 TRP A CA 1
ATOM 2385 C C . TRP A 1 318 ? 17.766 12.758 -2.965 1 76.56 318 TRP A C 1
ATOM 2387 O O . TRP A 1 318 ? 16.547 12.719 -3.199 1 76.56 318 TRP A O 1
ATOM 2397 N N . GLN A 1 319 ? 18.25 12.281 -1.81 1 78.56 319 GLN A N 1
ATOM 2398 C CA . GLN A 1 319 ? 17.5 11.898 -0.616 1 78.56 319 GLN A CA 1
ATOM 2399 C C . GLN A 1 319 ? 16.578 10.719 -0.899 1 78.56 319 GLN A C 1
ATOM 2401 O O . GLN A 1 319 ? 15.391 10.766 -0.576 1 78.56 319 GLN A O 1
ATOM 2406 N N . SER A 1 320 ? 17.047 9.742 -1.571 1 83.75 320 SER A N 1
ATOM 2407 C CA . SER A 1 320 ? 16.266 8.547 -1.845 1 83.75 320 SER A CA 1
ATOM 2408 C C . SER A 1 320 ? 16.266 7.602 -0.646 1 83.75 320 SER A C 1
ATOM 2410 O O . SER A 1 320 ? 17.328 7.219 -0.148 1 83.75 320 SER A O 1
ATOM 2412 N N . ASN A 1 321 ? 15.141 7.387 -0.116 1 91.5 321 ASN A N 1
ATOM 2413 C CA . ASN A 1 321 ? 14.906 6.434 0.962 1 91.5 321 ASN A CA 1
ATOM 2414 C C . ASN A 1 321 ? 13.836 5.41 0.579 1 91.5 321 ASN A C 1
ATOM 2416 O O . ASN A 1 321 ? 12.648 5.711 0.6 1 91.5 321 ASN A O 1
ATOM 2420 N N . PRO A 1 322 ? 14.156 4.223 0.365 1 92.19 322 PRO A N 1
ATOM 2421 C CA . PRO A 1 322 ? 13.273 3.244 -0.272 1 92.19 322 PRO A CA 1
ATOM 2422 C C . PRO A 1 322 ? 11.93 3.105 0.45 1 92.19 322 PRO A C 1
ATOM 2424 O O . PRO A 1 322 ? 10.875 3.27 -0.165 1 92.19 322 PRO A O 1
ATOM 2427 N N . ALA A 1 323 ? 11.953 2.9 1.796 1 94 323 ALA A N 1
ATOM 2428 C CA . ALA A 1 323 ? 10.719 2.596 2.52 1 94 323 ALA A CA 1
ATOM 2429 C C . ALA A 1 323 ? 9.766 3.785 2.506 1 94 323 ALA A C 1
ATOM 2431 O O . ALA A 1 323 ? 8.641 3.68 2.02 1 94 323 ALA A O 1
ATOM 2432 N N . PRO A 1 324 ? 10.195 4.961 2.92 1 95.38 324 PRO A N 1
ATOM 2433 C CA . PRO A 1 324 ? 9.258 6.086 2.875 1 95.38 324 PRO A CA 1
ATOM 2434 C C . PRO A 1 324 ? 8.867 6.473 1.451 1 95.38 324 PRO A C 1
ATOM 2436 O O . PRO A 1 324 ? 7.742 6.918 1.214 1 95.38 324 PRO A O 1
ATOM 2439 N N . ASP A 1 325 ? 9.773 6.375 0.455 1 95.75 325 ASP A N 1
ATOM 2440 C CA . ASP A 1 325 ? 9.453 6.691 -0.933 1 95.75 325 ASP A CA 1
ATOM 2441 C C . ASP A 1 325 ? 8.367 5.766 -1.47 1 95.75 325 ASP A C 1
ATOM 2443 O O . ASP A 1 325 ? 7.453 6.207 -2.168 1 95.75 325 ASP A O 1
ATOM 2447 N N . LEU A 1 326 ? 8.477 4.52 -1.145 1 95.69 326 LEU A N 1
ATOM 2448 C CA . LEU A 1 326 ? 7.488 3.562 -1.638 1 95.69 326 LEU A CA 1
ATOM 2449 C C . LEU A 1 326 ? 6.152 3.744 -0.924 1 95.69 326 LEU A C 1
ATOM 2451 O O . LEU A 1 326 ? 5.094 3.539 -1.521 1 95.69 326 LEU A O 1
ATOM 2455 N N . ILE A 1 327 ? 6.145 4.129 0.339 1 96.88 327 ILE A N 1
ATOM 2456 C CA . ILE A 1 327 ? 4.918 4.496 1.037 1 96.88 327 ILE A CA 1
ATOM 2457 C C . ILE A 1 327 ? 4.262 5.684 0.339 1 96.88 327 ILE A C 1
ATOM 2459 O O . I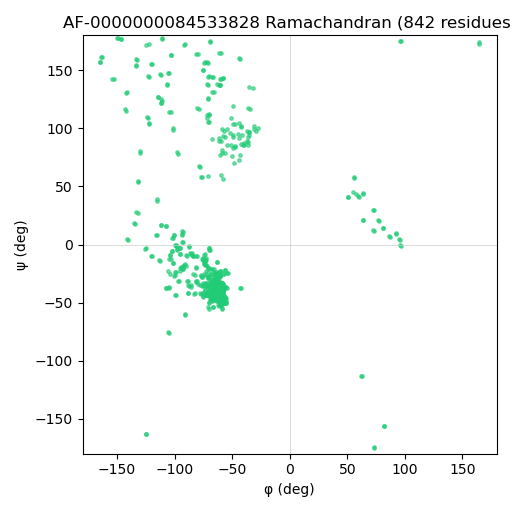LE A 1 327 ? 3.043 5.707 0.153 1 96.88 327 ILE A O 1
ATOM 2463 N N . ALA A 1 328 ? 5.086 6.656 -0.076 1 96.69 328 ALA A N 1
ATOM 2464 C CA . ALA A 1 328 ? 4.582 7.801 -0.827 1 96.69 328 ALA A CA 1
ATOM 2465 C C . ALA A 1 328 ? 3.939 7.359 -2.139 1 96.69 328 ALA A C 1
ATOM 2467 O O . ALA A 1 328 ? 2.863 7.84 -2.504 1 96.69 328 ALA A O 1
ATOM 2468 N N . ILE A 1 329 ? 4.582 6.441 -2.826 1 96.25 329 ILE A N 1
ATOM 2469 C CA . ILE A 1 329 ? 4.051 5.922 -4.082 1 96.25 329 ILE A CA 1
ATOM 2470 C C . ILE A 1 329 ? 2.709 5.238 -3.83 1 96.25 329 ILE A C 1
ATOM 2472 O O . ILE A 1 329 ? 1.751 5.438 -4.582 1 96.25 329 ILE A O 1
ATOM 2476 N N . ALA A 1 330 ? 2.633 4.43 -2.801 1 96.44 330 ALA A N 1
ATOM 2477 C CA . ALA A 1 330 ? 1.385 3.756 -2.449 1 96.44 330 ALA A CA 1
ATOM 2478 C C . ALA A 1 330 ? 0.272 4.766 -2.188 1 96.44 330 ALA A C 1
ATOM 2480 O O . ALA A 1 330 ? -0.87 4.562 -2.605 1 96.44 330 ALA A O 1
ATOM 2481 N N . LEU A 1 331 ? 0.574 5.82 -1.547 1 96.38 331 LEU A N 1
ATOM 2482 C CA . LEU A 1 331 ? -0.405 6.859 -1.254 1 96.38 331 LEU A CA 1
ATOM 2483 C C . LEU A 1 331 ? -0.863 7.551 -2.533 1 96.38 331 LEU A C 1
ATOM 2485 O O . LEU A 1 331 ? -2.053 7.828 -2.701 1 96.38 331 LEU A O 1
ATOM 2489 N N . LEU A 1 332 ? 0.07 7.871 -3.365 1 96.06 332 LEU A N 1
ATOM 2490 C CA . LEU A 1 332 ? -0.269 8.523 -4.629 1 96.06 332 LEU A CA 1
ATOM 2491 C C . LEU A 1 332 ? -1.147 7.617 -5.484 1 96.06 332 LEU A C 1
ATOM 2493 O O . LEU A 1 332 ? -2.025 8.102 -6.203 1 96.06 332 LEU A O 1
ATOM 2497 N N . MET A 1 333 ? -0.935 6.32 -5.363 1 95.75 333 MET A N 1
ATOM 2498 C CA . MET A 1 333 ? -1.779 5.367 -6.074 1 95.75 333 MET A CA 1
ATOM 2499 C C . MET A 1 333 ? -3.189 5.352 -5.496 1 95.75 333 MET A C 1
ATOM 2501 O O . MET A 1 333 ? -4.164 5.16 -6.227 1 95.75 333 MET A O 1
ATOM 2505 N N . ALA A 1 334 ? -3.316 5.547 -4.246 1 96.25 334 ALA A N 1
ATOM 2506 C CA . ALA A 1 334 ? -4.609 5.508 -3.566 1 96.25 334 ALA A CA 1
ATOM 2507 C C . ALA A 1 334 ? -5.355 6.828 -3.734 1 96.25 334 ALA A C 1
ATOM 2509 O O . ALA A 1 334 ? -6.578 6.883 -3.566 1 96.25 334 ALA A O 1
ATOM 2510 N N . LEU A 1 335 ? -4.66 7.906 -4.07 1 97 335 LEU A N 1
ATOM 2511 C CA . LEU A 1 335 ? -5.164 9.273 -4.016 1 97 335 LEU A CA 1
ATOM 2512 C C . LEU A 1 335 ? -6.375 9.438 -4.93 1 97 335 LEU A C 1
ATOM 2514 O O . LEU A 1 335 ? -7.41 9.961 -4.508 1 97 335 LEU A O 1
ATOM 2518 N N . PRO A 1 336 ? -6.367 8.977 -6.207 1 96.62 336 PRO A N 1
ATOM 2519 C CA . PRO A 1 336 ? -7.559 9.133 -7.043 1 96.62 336 PRO A CA 1
ATOM 2520 C C . PRO A 1 336 ? -8.781 8.438 -6.461 1 96.62 336 PRO A C 1
ATOM 2522 O O . PRO A 1 336 ? -9.891 8.969 -6.523 1 96.62 336 PRO A O 1
ATOM 2525 N N . GLY A 1 337 ? -8.594 7.273 -5.883 1 96.12 337 GLY A N 1
ATOM 2526 C CA . GLY A 1 337 ? -9.695 6.59 -5.23 1 96.12 337 GLY A CA 1
ATOM 2527 C C . GLY A 1 337 ? -10.258 7.355 -4.047 1 96.12 337 GLY A C 1
ATOM 2528 O O . GLY A 1 337 ? -11.477 7.418 -3.859 1 96.12 337 GLY A O 1
ATOM 2529 N N . LEU A 1 338 ? -9.383 7.926 -3.273 1 97.12 338 LEU A N 1
ATOM 2530 C CA . LEU A 1 338 ? -9.812 8.719 -2.125 1 97.12 338 LEU A CA 1
ATOM 2531 C C . LEU A 1 3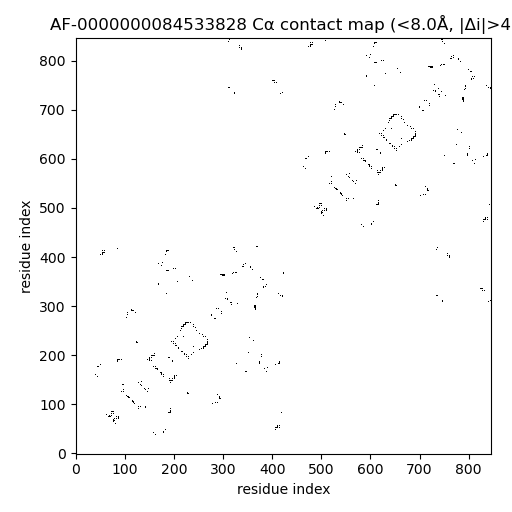38 ? -10.578 9.953 -2.574 1 97.12 338 LEU A C 1
ATOM 2533 O O . LEU A 1 338 ? -11.547 10.367 -1.922 1 97.12 338 LEU A O 1
ATOM 2537 N N . LEU A 1 339 ? -10.156 10.5 -3.693 1 97.69 339 LEU A N 1
ATOM 2538 C CA . LEU A 1 339 ? -10.852 11.664 -4.238 1 97.69 339 LEU A CA 1
ATOM 2539 C C . LEU A 1 339 ? -12.242 11.289 -4.727 1 97.69 339 LEU A C 1
ATOM 2541 O O . LEU A 1 339 ? -13.188 12.07 -4.57 1 97.69 339 LEU A O 1
ATOM 2545 N N . VAL A 1 340 ? -12.359 10.133 -5.266 1 97.06 340 VAL A N 1
ATOM 2546 C CA . VAL A 1 340 ? -13.664 9.648 -5.715 1 97.06 340 VAL A CA 1
ATOM 2547 C C . VAL A 1 340 ? -14.594 9.484 -4.512 1 97.06 340 VAL A C 1
ATOM 2549 O O . VAL A 1 340 ? -15.758 9.875 -4.566 1 97.06 340 VAL A O 1
ATOM 2552 N N . LEU A 1 341 ? -14.094 8.914 -3.492 1 96.75 341 LEU A N 1
ATOM 2553 C CA . LEU A 1 341 ? -14.898 8.719 -2.293 1 96.75 341 LEU A CA 1
ATOM 2554 C C . LEU A 1 341 ? -15.297 10.062 -1.681 1 96.75 341 LEU A C 1
ATOM 2556 O O . LEU A 1 341 ? -16.406 10.211 -1.182 1 96.75 341 LEU A O 1
ATOM 2560 N N . LEU A 1 342 ? -14.367 10.977 -1.706 1 97.62 342 LEU A N 1
ATOM 2561 C CA . LEU A 1 342 ? -14.703 12.312 -1.221 1 97.62 342 LEU A CA 1
ATOM 2562 C C . LEU A 1 342 ? -15.805 12.938 -2.064 1 97.62 342 LEU A C 1
ATOM 2564 O O . LEU A 1 342 ? -16.75 13.523 -1.527 1 97.62 342 LEU A O 1
ATOM 2568 N N . TRP A 1 343 ? -15.648 12.781 -3.318 1 95.81 343 TRP A N 1
ATOM 2569 C CA . TRP A 1 343 ? -16.656 13.305 -4.234 1 95.81 343 TRP A CA 1
ATOM 2570 C C . TRP A 1 343 ? -18.031 12.719 -3.926 1 95.81 343 TRP A C 1
ATOM 2572 O O . TRP A 1 343 ? -19.031 13.43 -3.945 1 95.81 343 TRP A O 1
ATOM 2582 N N . GLN A 1 344 ? -18.094 11.5 -3.58 1 94.5 344 GLN A N 1
ATOM 2583 C CA . GLN A 1 344 ? -19.344 10.805 -3.305 1 94.5 344 GLN A CA 1
ATOM 2584 C C . GLN A 1 344 ? -19.969 11.297 -2.004 1 94.5 344 GLN A C 1
ATOM 2586 O O . GLN A 1 344 ? -21.188 11.242 -1.837 1 94.5 344 GLN A O 1
ATOM 2591 N N . ALA A 1 345 ? -19.156 11.742 -1.146 1 95.56 345 ALA A N 1
ATOM 2592 C CA . ALA A 1 345 ? -19.672 12.242 0.131 1 95.56 345 ALA A CA 1
ATOM 2593 C C . ALA A 1 345 ? -20.312 13.617 -0.033 1 95.56 345 ALA A C 1
ATOM 2595 O O . ALA A 1 345 ? -20.953 14.117 0.889 1 95.56 345 ALA A O 1
ATOM 2596 N N . ARG A 1 346 ? -20.094 14.258 -1.22 1 96.12 346 ARG A N 1
ATOM 2597 C CA . ARG A 1 346 ? -20.688 15.547 -1.561 1 96.12 346 ARG A CA 1
ATOM 2598 C C . ARG A 1 346 ? -20.359 16.609 -0.508 1 96.12 346 ARG A C 1
ATOM 2600 O O . ARG A 1 346 ? -21.25 17.234 0.046 1 96.12 346 ARG A O 1
ATOM 2607 N N . PRO A 1 347 ? -19.078 16.766 -0.348 1 96.44 347 PRO A N 1
ATOM 2608 C CA . PRO A 1 347 ? -18.688 17.766 0.636 1 96.44 347 PRO A CA 1
ATOM 2609 C C . PRO A 1 347 ? -18.953 19.203 0.161 1 96.44 347 PRO A C 1
ATOM 2611 O O . PRO A 1 347 ? -19.141 19.422 -1.037 1 96.44 347 PRO A O 1
ATOM 2614 N N . PRO A 1 348 ? -19.078 20.125 1.134 1 96.88 348 PRO A N 1
ATOM 2615 C CA . PRO A 1 348 ? -19.172 21.531 0.725 1 96.88 348 PRO A CA 1
ATOM 2616 C C . PRO A 1 348 ? -17.922 22 -0.031 1 96.88 348 PRO A C 1
ATOM 2618 O O . PRO A 1 348 ? -16.875 21.359 0.042 1 96.88 348 PRO A O 1
ATOM 2621 N N . LEU A 1 349 ? -18.031 23.078 -0.676 1 96.62 349 LEU A N 1
ATOM 2622 C CA . LEU A 1 349 ? -17.031 23.625 -1.581 1 96.62 349 LEU A CA 1
ATOM 2623 C C . LEU A 1 349 ? -15.711 23.875 -0.848 1 96.62 349 LEU A C 1
ATOM 2625 O O . LEU A 1 349 ? -14.633 23.625 -1.394 1 96.62 349 LEU A O 1
ATOM 2629 N N . VAL A 1 350 ? -15.742 24.359 0.355 1 98 350 VAL A N 1
ATOM 2630 C CA . VAL A 1 350 ? -14.547 24.734 1.106 1 98 350 VAL A CA 1
ATOM 2631 C C . VAL A 1 350 ? -13.656 23.5 1.3 1 98 350 VAL A C 1
ATOM 2633 O O . VAL A 1 350 ? -12.43 23.594 1.194 1 98 350 VAL A O 1
ATOM 2636 N N . LEU A 1 351 ? -14.258 22.328 1.539 1 98.56 351 LEU A N 1
ATOM 2637 C CA . LEU A 1 351 ? -13.484 21.094 1.756 1 98.56 351 LEU A CA 1
ATOM 2638 C C . LEU A 1 351 ? -12.844 20.625 0.457 1 98.56 351 LEU A C 1
ATOM 2640 O O . LEU A 1 351 ? -11.711 20.141 0.46 1 98.56 351 LEU A O 1
ATOM 2644 N N . TRP A 1 352 ? -13.516 20.797 -0.627 1 97.62 352 TRP A N 1
ATOM 2645 C CA . TRP A 1 352 ? -12.977 20.406 -1.928 1 97.62 352 TRP A CA 1
ATOM 2646 C C . TRP A 1 352 ? -11.789 21.281 -2.307 1 97.62 352 TRP A C 1
ATOM 2648 O O . TRP A 1 352 ? -10.75 20.781 -2.736 1 97.62 352 TRP A O 1
ATOM 2658 N N . ILE A 1 353 ? -11.945 22.578 -2.168 1 98 353 ILE A N 1
ATOM 2659 C CA . ILE A 1 353 ? -10.898 23.516 -2.553 1 98 353 ILE A CA 1
ATOM 2660 C C . ILE A 1 353 ? -9.688 23.328 -1.648 1 98 353 ILE A C 1
ATOM 2662 O O . ILE A 1 353 ? -8.547 23.266 -2.129 1 98 353 ILE A O 1
ATOM 2666 N N . TYR A 1 354 ? -9.961 23.234 -0.361 1 98.62 354 TYR A N 1
ATOM 2667 C CA . TYR A 1 354 ? -8.875 23.031 0.597 1 98.62 354 TYR A CA 1
ATOM 2668 C C . TYR A 1 354 ? -8.07 21.781 0.268 1 98.62 354 TYR A C 1
ATOM 2670 O O . TYR A 1 354 ? -6.84 21.812 0.255 1 98.62 354 TYR A O 1
ATOM 2678 N N . THR A 1 355 ? -8.773 20.703 -0.055 1 98.62 355 THR A N 1
ATOM 2679 C CA . THR A 1 355 ? -8.133 19.422 -0.354 1 98.62 355 THR A CA 1
ATOM 2680 C C . THR A 1 355 ? -7.344 19.516 -1.658 1 98.62 355 THR A C 1
ATOM 2682 O O . THR A 1 355 ? -6.188 19.094 -1.719 1 98.62 355 THR A O 1
ATOM 2685 N N . ALA A 1 356 ? -7.922 20.031 -2.705 1 98.12 356 ALA A N 1
ATOM 2686 C CA . ALA A 1 356 ? -7.285 20.141 -4.016 1 98.12 356 ALA A CA 1
ATOM 2687 C C . ALA A 1 356 ? -6.016 20.984 -3.943 1 98.12 356 ALA A C 1
ATOM 2689 O O . ALA A 1 356 ? -4.984 20.609 -4.508 1 98.12 356 ALA A O 1
ATOM 2690 N N . LEU A 1 357 ? -6.117 22.062 -3.205 1 97.88 357 LEU A N 1
ATOM 2691 C CA . LEU A 1 357 ? -4.969 22.953 -3.115 1 97.88 357 LEU A CA 1
ATOM 2692 C C . LEU A 1 357 ? -3.881 22.359 -2.229 1 97.88 357 LEU A C 1
ATOM 2694 O O . LEU A 1 357 ? -2.691 22.578 -2.475 1 97.88 357 LEU A O 1
ATOM 2698 N N . THR A 1 358 ? -4.293 21.656 -1.187 1 97.88 358 THR A N 1
ATOM 2699 C CA . THR A 1 358 ? -3.311 20.969 -0.359 1 97.88 358 THR A CA 1
ATOM 2700 C C . THR A 1 358 ? -2.549 19.922 -1.178 1 97.88 358 THR A C 1
ATOM 2702 O O . THR A 1 358 ? -1.321 19.844 -1.101 1 97.88 358 THR A O 1
ATOM 2705 N N . ILE A 1 359 ? -3.25 19.141 -1.992 1 97.81 359 ILE A N 1
ATOM 2706 C CA . ILE A 1 359 ? -2.635 18.141 -2.854 1 97.81 359 ILE A CA 1
ATOM 2707 C C . ILE A 1 359 ? -1.736 18.828 -3.883 1 97.81 359 ILE A C 1
ATOM 2709 O O . ILE A 1 359 ? -0.595 18.406 -4.094 1 97.81 359 ILE A O 1
ATOM 2713 N N . ALA A 1 360 ? -2.199 19.906 -4.477 1 96.38 360 ALA A N 1
ATOM 2714 C CA . ALA A 1 360 ? -1.442 20.625 -5.5 1 96.38 360 ALA A CA 1
ATOM 2715 C C . ALA A 1 360 ? -0.138 21.172 -4.93 1 96.38 360 ALA A C 1
ATOM 2717 O O . ALA A 1 360 ? 0.915 21.078 -5.566 1 96.38 360 ALA A O 1
ATOM 2718 N N . THR A 1 361 ? -0.242 21.734 -3.777 1 94 361 THR A N 1
ATOM 2719 C CA . THR A 1 361 ? 0.954 22.297 -3.166 1 94 361 THR A CA 1
ATOM 2720 C C . THR A 1 361 ? 1.941 21.188 -2.789 1 94 361 THR A C 1
ATOM 2722 O O . THR A 1 361 ? 3.154 21.359 -2.926 1 94 361 THR A O 1
ATOM 2725 N N . ALA A 1 362 ? 1.459 20.094 -2.326 1 94.31 362 ALA A N 1
ATOM 2726 C CA . ALA A 1 362 ? 2.314 18.984 -1.92 1 94.31 362 ALA A CA 1
ATOM 2727 C C . ALA A 1 362 ? 3.035 18.391 -3.121 1 94.31 362 ALA A C 1
ATOM 2729 O O . ALA A 1 362 ? 4.18 17.938 -3.008 1 94.31 362 ALA A O 1
ATOM 2730 N N . LEU A 1 363 ? 2.416 18.422 -4.297 1 95.31 363 LEU A N 1
ATOM 2731 C CA . LEU A 1 363 ? 2.947 17.688 -5.43 1 95.31 363 LEU A CA 1
ATOM 2732 C C . LEU A 1 363 ? 3.654 18.609 -6.41 1 95.31 363 LEU A C 1
ATOM 2734 O O . LEU A 1 363 ? 4.379 18.156 -7.297 1 95.31 363 LEU A O 1
ATOM 2738 N N . SER A 1 364 ? 3.523 19.906 -6.312 1 93.88 364 SER A N 1
ATOM 2739 C CA . SER A 1 364 ? 4.07 20.812 -7.301 1 93.88 364 SER A CA 1
ATOM 2740 C C . SER A 1 364 ? 5.285 21.562 -6.754 1 93.88 364 SER A C 1
ATOM 2742 O O . SER A 1 364 ? 5.703 22.578 -7.312 1 93.88 364 SER A O 1
ATOM 2744 N N . SER A 1 365 ? 5.844 21.109 -5.688 1 89.12 365 SER A N 1
ATOM 2745 C CA . SER A 1 365 ? 7.008 21.75 -5.086 1 89.12 365 SER A CA 1
ATOM 2746 C C . SER A 1 365 ? 8.188 20.781 -4.984 1 89.12 365 SER A C 1
ATOM 2748 O O . SER A 1 365 ? 7.992 19.578 -4.855 1 89.12 365 SER A O 1
ATOM 2750 N N . ASN A 1 366 ? 9.336 21.406 -5.184 1 86.12 366 ASN A N 1
ATOM 2751 C CA . ASN A 1 366 ? 10.547 20.656 -4.863 1 86.12 366 ASN A CA 1
ATOM 2752 C C . ASN A 1 366 ? 10.711 20.469 -3.355 1 86.12 366 ASN A C 1
ATOM 2754 O O . ASN A 1 366 ? 10.875 21.453 -2.625 1 86.12 366 ASN A O 1
ATOM 2758 N N . GLN A 1 367 ? 10.453 19.281 -2.926 1 85.56 367 GLN A N 1
ATOM 2759 C CA . GLN A 1 367 ? 10.539 18.906 -1.515 1 85.56 367 GLN A CA 1
ATOM 2760 C C . GLN A 1 367 ? 10.992 17.469 -1.343 1 85.56 367 GLN A C 1
ATOM 2762 O O . GLN A 1 367 ? 11.266 16.781 -2.326 1 85.56 367 GLN A O 1
ATOM 2767 N N . ILE A 1 368 ? 11.148 17.109 -0.099 1 87.19 368 ILE A N 1
ATOM 2768 C CA . ILE A 1 368 ? 11.547 15.734 0.193 1 87.19 368 ILE A CA 1
ATOM 2769 C C . ILE A 1 368 ? 10.391 14.789 -0.125 1 87.19 368 ILE A C 1
ATOM 2771 O O . ILE A 1 368 ? 9.352 14.82 0.537 1 87.19 368 ILE A O 1
ATOM 2775 N N . PHE A 1 369 ? 10.539 13.992 -1.105 1 89.81 369 PHE A N 1
ATOM 2776 C CA . PHE A 1 369 ? 9.492 13.141 -1.64 1 89.81 369 PHE A CA 1
ATOM 2777 C C . PHE A 1 369 ? 8.992 12.172 -0.576 1 89.81 369 PHE A C 1
ATOM 2779 O O . PHE A 1 369 ? 7.793 11.883 -0.504 1 89.81 369 PHE A O 1
ATOM 2786 N N . ASP A 1 370 ? 9.883 11.703 0.217 1 89 370 ASP A N 1
ATOM 2787 C CA . ASP A 1 370 ? 9.508 10.68 1.193 1 89 370 ASP A CA 1
ATOM 2788 C C . ASP A 1 370 ? 8.617 11.273 2.283 1 89 370 ASP A C 1
ATOM 2790 O O . ASP A 1 370 ? 8.062 10.539 3.102 1 89 370 ASP A O 1
ATOM 2794 N N . ASN A 1 371 ? 8.367 12.625 2.234 1 92.94 371 ASN A N 1
ATOM 2795 C CA . ASN A 1 371 ? 7.508 13.297 3.209 1 92.94 371 ASN A CA 1
ATOM 2796 C C . ASN A 1 371 ? 6.113 13.555 2.648 1 92.94 371 ASN A C 1
ATOM 2798 O O . ASN A 1 371 ? 5.309 14.242 3.271 1 92.94 371 ASN A O 1
ATOM 2802 N N . ILE A 1 372 ? 5.863 13.023 1.537 1 94.31 372 ILE A N 1
ATOM 2803 C CA . ILE A 1 372 ? 4.547 13.227 0.937 1 94.31 372 ILE A CA 1
ATOM 2804 C C . ILE A 1 372 ? 3.461 12.758 1.903 1 94.31 372 ILE A C 1
ATOM 2806 O O . ILE A 1 372 ? 2.393 13.367 1.987 1 94.31 372 ILE A O 1
ATOM 2810 N N . SER A 1 373 ? 3.748 11.703 2.621 1 95.75 373 SER A N 1
ATOM 2811 C CA . SER A 1 373 ? 2.777 11.234 3.602 1 95.75 373 SER A CA 1
ATOM 2812 C C . SER A 1 373 ? 2.469 12.305 4.641 1 95.75 373 SER A C 1
ATOM 2814 O O . SER A 1 373 ? 1.312 12.5 5.02 1 95.75 373 SER A O 1
ATOM 2816 N N . ARG A 1 374 ? 3.432 13.016 5.059 1 96.06 374 ARG A N 1
ATOM 2817 C CA . ARG A 1 374 ? 3.246 14.102 6.023 1 96.06 374 ARG A CA 1
ATOM 2818 C C . ARG A 1 374 ? 2.586 15.312 5.371 1 96.06 374 ARG A C 1
ATOM 2820 O O . ARG A 1 374 ? 1.716 15.945 5.969 1 96.06 374 ARG A O 1
ATOM 2827 N N . TYR A 1 375 ? 2.986 15.617 4.121 1 96.12 375 TYR A N 1
ATOM 2828 C CA . TYR A 1 375 ? 2.459 16.781 3.414 1 96.12 375 TYR A CA 1
ATOM 2829 C C . TYR A 1 375 ? 0.968 16.625 3.145 1 96.12 375 TYR A C 1
ATOM 2831 O O . TYR A 1 375 ? 0.24 17.625 3.059 1 96.12 375 TYR A O 1
ATOM 2839 N N . LEU A 1 376 ? 0.514 15.367 3.082 1 97.12 376 LEU A N 1
ATOM 2840 C CA . LEU A 1 376 ? -0.89 15.125 2.773 1 97.12 376 LEU A CA 1
ATOM 2841 C C . LEU A 1 376 ? -1.704 14.945 4.051 1 97.12 376 LEU A C 1
ATOM 2843 O O . LEU A 1 376 ? -2.93 14.812 3.998 1 97.12 376 LEU A O 1
ATOM 2847 N N . LEU A 1 377 ? -1.064 14.977 5.156 1 97.31 377 LEU A N 1
ATOM 2848 C CA . LEU A 1 377 ? -1.73 14.797 6.445 1 97.31 377 LEU A CA 1
ATOM 2849 C C . LEU A 1 377 ? -2.814 15.844 6.648 1 97.31 377 LEU A C 1
ATOM 2851 O O . LEU A 1 377 ? -3.898 15.539 7.148 1 97.31 377 LEU A O 1
ATOM 2855 N N . PRO A 1 378 ? -2.609 17.109 6.199 1 98.06 378 PRO A N 1
ATOM 2856 C CA . PRO A 1 378 ? -3.639 18.141 6.383 1 98.06 378 PRO A CA 1
ATOM 2857 C C . PRO A 1 378 ? -4.832 17.953 5.449 1 98.06 378 PRO A C 1
ATOM 2859 O O . PRO A 1 378 ? -5.863 18.594 5.621 1 98.06 378 PRO A O 1
ATOM 2862 N N . ALA A 1 379 ? -4.691 17.109 4.445 1 98.44 379 ALA A N 1
ATOM 2863 C CA . ALA A 1 379 ? -5.82 16.844 3.562 1 98.44 379 ALA A CA 1
ATOM 2864 C C . ALA A 1 379 ? -6.82 15.891 4.227 1 98.44 379 ALA A C 1
ATOM 2866 O O . ALA A 1 379 ? -7.203 14.875 3.641 1 98.44 379 ALA A O 1
ATOM 2867 N N . PHE A 1 380 ? -7.367 16.25 5.398 1 98.19 380 PHE A N 1
ATOM 2868 C CA . PHE A 1 380 ? -8.195 15.406 6.254 1 98.19 380 PHE A CA 1
ATOM 2869 C C . PHE A 1 380 ? -9.531 15.109 5.594 1 98.19 380 PHE A C 1
ATOM 2871 O O . PHE A 1 380 ? -10.156 14.086 5.875 1 98.19 380 PHE A O 1
ATOM 2878 N N . PRO A 1 381 ? -10.062 15.977 4.652 1 98.5 381 PRO A N 1
ATOM 2879 C CA . PRO A 1 381 ? -11.344 15.633 4.031 1 98.5 381 PRO A CA 1
ATOM 2880 C C . PRO A 1 381 ? -11.289 14.305 3.271 1 98.5 381 PRO A C 1
ATOM 2882 O O . PRO A 1 381 ? -12.312 13.633 3.125 1 98.5 381 PRO A O 1
ATOM 2885 N N . LEU A 1 382 ? -10.086 13.938 2.781 1 97.69 382 LEU A N 1
ATOM 2886 C CA . LEU A 1 382 ? -9.938 12.648 2.121 1 97.69 382 LEU A CA 1
ATOM 2887 C C . LEU A 1 382 ? -10.336 11.508 3.055 1 97.69 382 LEU A C 1
ATOM 2889 O O . LEU A 1 382 ? -10.945 10.531 2.619 1 97.69 382 LEU A O 1
ATOM 2893 N N . PHE A 1 383 ? -10.086 11.648 4.309 1 96.81 383 PHE A N 1
ATOM 2894 C CA . PHE A 1 383 ? -10.383 10.633 5.305 1 96.81 383 PHE A CA 1
ATOM 2895 C C . PHE A 1 383 ? -11.875 10.602 5.617 1 96.81 383 PHE A C 1
ATOM 2897 O O . PHE A 1 383 ? -12.422 9.555 5.977 1 96.81 383 PHE A O 1
ATOM 2904 N N . ILE A 1 384 ? -12.469 11.742 5.445 1 97.5 384 ILE A N 1
ATOM 2905 C CA . ILE A 1 384 ? -13.906 11.836 5.672 1 97.5 384 ILE A CA 1
ATOM 2906 C C . ILE A 1 384 ? -14.648 11.07 4.586 1 97.5 384 ILE A C 1
ATOM 2908 O O . ILE A 1 384 ? -15.602 10.336 4.871 1 97.5 384 ILE A O 1
ATOM 2912 N N . GLY A 1 385 ? -14.211 11.266 3.369 1 97 385 GLY A N 1
ATOM 2913 C CA . GLY A 1 385 ? -14.812 10.477 2.301 1 97 385 GLY A CA 1
ATOM 2914 C C . GLY A 1 385 ? -14.734 8.984 2.549 1 97 385 GLY A C 1
ATOM 2915 O O . GLY A 1 385 ? -15.727 8.273 2.361 1 97 385 GLY A O 1
ATOM 2916 N N . LEU A 1 386 ? -13.602 8.523 2.939 1 96.88 386 LEU A N 1
ATOM 2917 C CA . LEU A 1 386 ? -13.414 7.109 3.246 1 96.88 386 LEU A CA 1
ATOM 2918 C C . LEU A 1 386 ? -14.289 6.688 4.422 1 96.88 386 LEU A C 1
ATOM 2920 O O . LEU A 1 386 ? -14.891 5.613 4.398 1 96.88 386 LEU A O 1
ATOM 2924 N N . ALA A 1 387 ? -14.328 7.516 5.43 1 98.25 387 ALA A N 1
ATOM 2925 C CA . ALA A 1 387 ? -15.125 7.23 6.621 1 98.25 387 ALA A CA 1
ATOM 2926 C C . ALA A 1 387 ? -16.609 7.098 6.277 1 98.25 387 ALA A C 1
ATOM 2928 O O . ALA A 1 387 ? -17.297 6.207 6.781 1 98.25 387 ALA A O 1
ATOM 2929 N N . VAL A 1 388 ? -17.109 7.992 5.438 1 97.44 388 VAL A N 1
ATOM 2930 C CA . VAL A 1 388 ? -18.5 7.949 5.027 1 97.44 388 VAL A CA 1
ATOM 2931 C C . VAL A 1 388 ? -18.781 6.652 4.273 1 97.44 388 VAL A C 1
ATOM 2933 O O . VAL A 1 388 ? -19.828 6.027 4.465 1 97.44 388 VAL A O 1
ATOM 2936 N N . ALA A 1 389 ? -17.875 6.215 3.504 1 94.94 389 ALA A N 1
ATOM 2937 C CA . ALA A 1 389 ? -18.016 4.977 2.748 1 94.94 389 ALA A CA 1
ATOM 2938 C C . ALA A 1 389 ? -18.062 3.768 3.68 1 94.94 389 ALA A C 1
ATOM 2940 O O . ALA A 1 389 ? -18.719 2.768 3.387 1 94.94 389 ALA A O 1
ATOM 2941 N N . LEU A 1 390 ? -17.438 3.832 4.809 1 95.75 390 LEU A N 1
ATOM 2942 C CA . LEU A 1 390 ? -17.281 2.695 5.707 1 95.75 390 LEU A CA 1
ATOM 2943 C C . LEU A 1 390 ? -18.328 2.736 6.816 1 95.75 390 LEU A C 1
ATOM 2945 O O . LEU A 1 390 ? -18.391 1.827 7.648 1 95.75 390 LEU A O 1
ATOM 2949 N N . ARG A 1 391 ? -19.141 3.691 6.84 1 95.44 391 ARG A N 1
ATOM 2950 C CA . ARG A 1 391 ? -20 3.979 7.984 1 95.44 391 ARG A CA 1
ATOM 2951 C C . ARG A 1 391 ? -21.016 2.852 8.211 1 95.44 391 ARG A C 1
ATOM 2953 O O . ARG A 1 391 ? -21.5 2.66 9.328 1 95.44 391 ARG A O 1
ATOM 2960 N N . ARG A 1 392 ? -21.328 2.086 7.156 1 93.5 392 ARG A N 1
ATOM 2961 C CA . ARG A 1 392 ? -22.359 1.052 7.281 1 93.5 392 ARG A CA 1
ATOM 2962 C C . ARG A 1 392 ? -21.719 -0.314 7.531 1 93.5 392 ARG A C 1
ATOM 2964 O O . ARG A 1 392 ? -22.438 -1.304 7.727 1 93.5 392 ARG A O 1
ATOM 2971 N N . VAL A 1 393 ? -20.438 -0.39 7.504 1 94 393 VAL A N 1
ATOM 2972 C CA . VAL A 1 393 ? -19.734 -1.646 7.73 1 94 393 VAL A CA 1
ATOM 2973 C C . VAL A 1 393 ? -19.859 -2.043 9.203 1 94 393 VAL A C 1
ATOM 2975 O O . VAL A 1 393 ? -19.75 -1.197 10.094 1 94 393 VAL A O 1
ATOM 2978 N N . ARG A 1 394 ? -20.094 -3.287 9.406 1 94.75 394 ARG A N 1
ATOM 2979 C CA . ARG A 1 394 ? -20.219 -3.781 10.773 1 94.75 394 ARG A CA 1
ATOM 2980 C C . ARG A 1 394 ? -18.953 -3.479 11.586 1 94.75 394 ARG A C 1
ATOM 2982 O O . ARG A 1 394 ? -17.844 -3.539 11.062 1 94.75 394 ARG A O 1
ATOM 2989 N N . THR A 1 395 ? -19.141 -3.166 12.859 1 94.44 395 THR A N 1
ATOM 2990 C CA . THR A 1 395 ? -18.031 -2.787 13.742 1 94.44 395 THR A CA 1
ATOM 2991 C C . THR A 1 395 ? -17 -3.908 13.828 1 94.44 395 THR A C 1
ATOM 2993 O O . THR A 1 395 ? -15.797 -3.652 13.812 1 94.44 395 THR A O 1
ATOM 2996 N N . SER A 1 396 ? -17.453 -5.148 13.922 1 93.75 396 SER A N 1
ATOM 2997 C CA . SER A 1 396 ? -16.547 -6.281 13.992 1 93.75 396 SER A CA 1
ATOM 2998 C C . SER A 1 396 ? -15.672 -6.375 12.742 1 93.75 396 SER A C 1
ATOM 3000 O O . SER A 1 396 ? -14.484 -6.68 12.828 1 93.75 396 SER A O 1
ATOM 3002 N N . THR A 1 397 ? -16.266 -6.102 11.609 1 94.5 397 THR A N 1
ATOM 3003 C CA . THR A 1 397 ? -15.523 -6.109 10.352 1 94.5 397 THR A CA 1
ATOM 3004 C C . THR A 1 397 ? -14.508 -4.969 10.312 1 94.5 397 THR A C 1
ATOM 3006 O O . THR A 1 397 ? -13.375 -5.156 9.875 1 94.5 397 THR A O 1
ATOM 3009 N N . LEU A 1 398 ? -14.914 -3.834 10.789 1 95.19 398 LEU A N 1
ATOM 3010 C CA . LEU A 1 398 ? -14.008 -2.688 10.812 1 95.19 398 LEU A CA 1
ATOM 3011 C C . LEU A 1 398 ? -12.812 -2.957 11.711 1 95.19 398 LEU A C 1
ATOM 3013 O O . LEU A 1 398 ? -11.672 -2.635 11.352 1 95.19 398 LEU A O 1
ATOM 3017 N N . VAL A 1 399 ? -13.062 -3.51 12.836 1 94.31 399 VAL A N 1
ATOM 3018 C CA . VAL A 1 399 ? -11.992 -3.844 13.766 1 94.31 399 VAL A CA 1
ATOM 3019 C C . VAL A 1 399 ? -11.031 -4.836 13.109 1 94.31 399 VAL A C 1
ATOM 3021 O O . VAL A 1 399 ? -9.812 -4.695 13.227 1 94.31 399 VAL A O 1
ATOM 3024 N N . GLY A 1 400 ? -11.586 -5.777 12.422 1 93.69 400 GLY A N 1
ATOM 3025 C CA . GLY A 1 400 ? -10.75 -6.727 11.703 1 93.69 400 GLY A CA 1
ATOM 3026 C C . GLY A 1 400 ? -9.93 -6.086 10.602 1 93.69 400 GLY A C 1
ATOM 3027 O O . GLY A 1 400 ? -8.75 -6.398 10.438 1 93.69 400 GLY A O 1
ATOM 3028 N N . LEU A 1 401 ? -10.531 -5.172 9.875 1 93.44 401 LEU A N 1
ATOM 3029 C CA . LEU A 1 401 ? -9.875 -4.496 8.758 1 93.44 401 LEU A CA 1
ATOM 3030 C C . LEU A 1 401 ? -8.758 -3.586 9.25 1 93.44 401 LEU A C 1
ATOM 3032 O O . LEU A 1 401 ? -7.727 -3.451 8.594 1 93.44 401 LEU A O 1
ATOM 3036 N N . PHE A 1 402 ? -8.898 -3 10.469 1 94.5 402 PHE A N 1
ATOM 3037 C CA . PHE A 1 402 ? -7.961 -1.982 10.93 1 94.5 402 PHE A CA 1
ATOM 3038 C C . PHE A 1 402 ? -6.973 -2.57 11.93 1 94.5 402 PHE A C 1
ATOM 3040 O O . PHE A 1 402 ? -6.004 -1.91 12.312 1 94.5 402 PHE A O 1
ATOM 3047 N N . ALA A 1 403 ? -7.137 -3.822 12.328 1 94.38 403 ALA A N 1
ATOM 3048 C CA . ALA A 1 403 ? -6.281 -4.414 13.352 1 94.38 403 ALA A CA 1
ATOM 3049 C C . ALA A 1 403 ? -4.812 -4.344 12.953 1 94.38 403 ALA A C 1
ATOM 3051 O O . ALA A 1 403 ? -3.979 -3.838 13.711 1 94.38 403 ALA A O 1
ATOM 3052 N N . MET A 1 404 ? -4.547 -4.77 11.805 1 96.19 404 MET A N 1
ATOM 3053 C CA . MET A 1 404 ? -3.152 -4.809 11.375 1 96.19 404 MET A CA 1
ATOM 3054 C C . MET A 1 404 ? -2.652 -3.408 11.031 1 96.19 404 MET A C 1
ATOM 3056 O O . MET A 1 404 ? -1.536 -3.035 11.398 1 96.19 404 MET A O 1
ATOM 3060 N N . PRO A 1 405 ? -3.434 -2.602 10.367 1 96.25 405 PRO A N 1
ATOM 3061 C CA . PRO A 1 405 ? -2.992 -1.228 10.125 1 96.25 405 PRO A CA 1
ATOM 3062 C C . PRO A 1 405 ? -2.674 -0.471 11.406 1 96.25 405 PRO A C 1
ATOM 3064 O O . PRO A 1 405 ? -1.733 0.327 11.445 1 96.25 405 PRO A O 1
ATOM 3067 N N . VAL A 1 406 ? -3.42 -0.709 12.445 1 97.06 406 VAL A N 1
ATOM 3068 C CA . VAL A 1 406 ? -3.191 -0.035 13.719 1 97.06 406 VAL A CA 1
ATOM 3069 C C . VAL A 1 406 ? -1.828 -0.436 14.281 1 97.06 406 VAL A C 1
ATOM 3071 O O . VAL A 1 406 ? -1.049 0.42 14.703 1 97.06 406 VAL A O 1
ATOM 3074 N N . LEU A 1 407 ? -1.502 -1.683 14.164 1 96.5 407 LEU A N 1
ATOM 3075 C CA . LEU A 1 407 ? -0.206 -2.166 14.625 1 96.5 407 LEU A CA 1
ATOM 3076 C C . LEU A 1 407 ? 0.914 -1.678 13.711 1 96.5 407 LEU A C 1
ATOM 3078 O O . LEU A 1 407 ? 1.954 -1.22 14.188 1 96.5 407 LEU A O 1
ATOM 3082 N N . ALA A 1 408 ? 0.639 -1.699 12.445 1 97.62 408 ALA A N 1
ATOM 3083 C CA . ALA A 1 408 ? 1.654 -1.367 11.445 1 97.62 408 ALA A CA 1
ATOM 3084 C C . ALA A 1 408 ? 1.918 0.135 11.414 1 97.62 408 ALA A C 1
ATOM 3086 O O . ALA A 1 408 ? 2.938 0.581 10.875 1 97.62 408 ALA A O 1
ATOM 3087 N N . ALA A 1 409 ? 1.026 0.904 11.984 1 97.69 409 ALA A N 1
ATOM 3088 C CA . ALA A 1 409 ? 1.187 2.355 11.977 1 97.69 409 ALA A CA 1
ATOM 3089 C C . ALA A 1 409 ? 2.459 2.77 12.711 1 97.69 409 ALA A C 1
ATOM 3091 O O . ALA A 1 409 ? 3.084 3.773 12.367 1 97.69 409 ALA A O 1
ATOM 3092 N N . GLY A 1 410 ? 2.848 1.992 13.711 1 97.75 410 GLY A N 1
ATOM 3093 C CA . GLY A 1 410 ? 4.105 2.27 14.391 1 97.75 410 GLY A CA 1
ATOM 3094 C C . GLY A 1 410 ? 5.309 2.199 13.461 1 97.75 410 GLY A C 1
ATOM 3095 O O . GLY A 1 410 ? 6.309 2.883 13.688 1 97.75 410 GLY A O 1
ATOM 3096 N N . TRP A 1 411 ? 5.129 1.416 12.469 1 98.12 411 TRP A N 1
ATOM 3097 C CA . TRP A 1 411 ? 6.215 1.289 11.5 1 98.12 411 TRP A CA 1
ATOM 3098 C C . TRP A 1 411 ? 6.066 2.309 10.375 1 98.12 411 TRP A C 1
ATOM 3100 O O . TRP A 1 411 ? 6.926 3.174 10.195 1 98.12 411 TRP A O 1
ATOM 3110 N N . TYR A 1 412 ? 4.945 2.293 9.594 1 97.56 412 TYR A N 1
ATOM 3111 C CA . TYR A 1 412 ? 4.883 3.072 8.359 1 97.56 412 TYR A CA 1
ATOM 3112 C C . TYR A 1 412 ? 4.711 4.555 8.664 1 97.56 412 TYR A C 1
ATOM 3114 O O . TYR A 1 412 ? 5.098 5.406 7.855 1 97.56 412 TYR A O 1
ATOM 3122 N N . ALA A 1 413 ? 4.129 4.898 9.828 1 97 413 ALA A N 1
ATOM 3123 C CA . ALA A 1 413 ? 3.943 6.305 10.172 1 97 413 ALA A CA 1
ATOM 3124 C C . ALA A 1 413 ? 5.035 6.785 11.125 1 97 413 ALA A C 1
ATOM 3126 O O . ALA A 1 413 ? 5.277 7.988 11.25 1 97 413 ALA A O 1
ATOM 3127 N N . GLY A 1 414 ? 5.656 5.875 11.859 1 96.75 414 GLY A N 1
ATOM 3128 C CA . GLY A 1 414 ? 6.672 6.25 12.828 1 96.75 414 GLY A CA 1
ATOM 3129 C C . GLY A 1 414 ? 8.086 5.93 12.367 1 96.75 414 GLY A C 1
ATOM 3130 O O . GLY A 1 414 ? 8.781 6.797 11.836 1 96.75 414 GLY A O 1
ATOM 3131 N N . TYR A 1 415 ? 8.469 4.68 12.406 1 97.5 415 TYR A N 1
ATOM 3132 C CA . TYR A 1 415 ? 9.836 4.227 12.172 1 97.5 415 TYR A CA 1
ATOM 3133 C C . TYR A 1 415 ? 10.297 4.59 10.766 1 97.5 415 TYR A C 1
ATOM 3135 O O . TYR A 1 415 ? 11.414 5.082 10.586 1 97.5 415 TYR A O 1
ATOM 3143 N N . ALA A 1 416 ? 9.453 4.348 9.781 1 96.44 416 ALA A N 1
ATOM 3144 C CA . ALA A 1 416 ? 9.812 4.664 8.398 1 96.44 416 ALA A CA 1
ATOM 3145 C C . ALA A 1 416 ? 10.031 6.16 8.211 1 96.44 416 ALA A C 1
ATOM 3147 O O . ALA A 1 416 ? 10.93 6.582 7.48 1 96.44 416 ALA A O 1
ATOM 3148 N N . LEU A 1 417 ? 9.25 6.934 8.883 1 94.94 417 LEU A N 1
ATOM 3149 C CA . LEU A 1 417 ? 9.297 8.383 8.734 1 94.94 417 LEU A CA 1
ATOM 3150 C C . LEU A 1 417 ? 10.484 8.969 9.492 1 94.94 417 LEU A C 1
ATOM 3152 O O . LEU A 1 417 ? 11.273 9.734 8.93 1 94.94 417 LEU A O 1
ATOM 3156 N N . PHE A 1 418 ? 10.789 8.539 10.68 1 95.5 418 PHE A N 1
ATOM 3157 C CA . PHE A 1 418 ? 11.742 9.195 11.555 1 95.5 418 PHE A CA 1
ATOM 3158 C C . PHE A 1 418 ? 13.117 8.539 11.453 1 95.5 418 PHE A C 1
ATOM 3160 O O . PHE A 1 418 ? 14.141 9.195 11.664 1 95.5 418 PHE A O 1
ATOM 3167 N N . GLU A 1 419 ? 13.109 7.25 11.188 1 94.31 419 GLU A N 1
ATOM 3168 C CA . GLU A 1 419 ? 14.383 6.531 11.258 1 94.31 419 GLU A CA 1
ATOM 3169 C C . GLU A 1 419 ? 14.883 6.168 9.867 1 94.31 419 GLU A C 1
ATOM 3171 O O . GLU A 1 419 ? 16.094 6.199 9.609 1 94.31 419 GLU A O 1
ATOM 3176 N N . LEU A 1 420 ? 14.008 5.809 8.969 1 93.69 420 LEU A N 1
ATOM 3177 C CA . LEU A 1 420 ? 14.438 5.375 7.645 1 93.69 420 LEU A CA 1
ATOM 3178 C C . LEU A 1 420 ? 14.414 6.539 6.656 1 93.69 420 LEU A C 1
ATOM 3180 O O . LEU A 1 420 ? 15.008 6.453 5.578 1 93.69 420 LEU A O 1
ATOM 3184 N N . GLY A 1 421 ? 13.664 7.547 7.043 1 91.25 421 GLY A N 1
ATOM 3185 C CA . GLY A 1 421 ? 13.555 8.727 6.203 1 91.25 421 GLY A CA 1
ATOM 3186 C C . GLY A 1 421 ? 13.914 10.008 6.93 1 91.25 421 GLY A C 1
ATOM 3187 O O . GLY A 1 421 ? 14.727 10 7.859 1 91.25 421 GLY A O 1
ATOM 3188 N N . ILE A 1 422 ? 13.5 11.117 6.348 1 86.88 422 ILE A N 1
ATOM 3189 C CA . ILE A 1 422 ? 13.633 12.453 6.918 1 86.88 422 ILE A CA 1
ATOM 3190 C C . ILE A 1 422 ? 12.25 13.102 7.039 1 86.88 422 ILE A C 1
ATOM 3192 O O . ILE A 1 422 ? 11.672 13.523 6.039 1 86.88 422 ILE A O 1
ATOM 3196 N N . PRO A 1 423 ? 11.797 13.094 8.289 1 86.56 423 PRO A N 1
ATOM 3197 C CA . PRO A 1 423 ? 10.43 13.594 8.469 1 86.56 423 PRO A CA 1
ATOM 3198 C C . PRO A 1 423 ? 10.305 15.086 8.164 1 86.56 423 PRO A C 1
ATOM 3200 O O . PRO A 1 423 ? 11.297 15.82 8.219 1 86.56 423 PRO A O 1
ATOM 3203 N N . MET B 1 1 ? -101.875 -7.426 -61.719 1 25.77 1 MET B N 1
ATOM 3204 C CA . MET B 1 1 ? -101.312 -8.477 -60.906 1 25.77 1 MET B CA 1
ATOM 3205 C C . MET B 1 1 ? -99.812 -8.383 -60.875 1 25.77 1 MET B C 1
ATOM 3207 O O . MET B 1 1 ? -99.125 -8.945 -61.75 1 25.77 1 MET B O 1
ATOM 3211 N N . SER B 1 2 ? -99.188 -7.137 -60.656 1 27.83 2 SER B N 1
ATOM 3212 C CA . SER B 1 2 ? -97.938 -6.473 -60.781 1 27.83 2 SER B CA 1
ATOM 3213 C C . SER B 1 2 ? -96.938 -7.047 -59.812 1 27.83 2 SER B C 1
ATOM 3215 O O . SER B 1 2 ? -97.188 -7.059 -58.594 1 27.83 2 SER B O 1
ATOM 3217 N N . THR B 1 3 ? -96.125 -8.102 -60.188 1 21.66 3 THR B N 1
ATOM 3218 C CA . THR B 1 3 ? -95.125 -8.953 -59.562 1 21.66 3 THR B CA 1
ATOM 3219 C C . THR B 1 3 ? -93.938 -8.117 -59.062 1 21.66 3 THR B C 1
ATOM 3221 O O . THR B 1 3 ? -93.312 -7.41 -59.844 1 21.66 3 THR B O 1
ATOM 3224 N N . ALA B 1 4 ? -93.938 -7.625 -57.75 1 30.02 4 ALA B N 1
ATOM 3225 C CA . ALA B 1 4 ? -93.062 -6.836 -56.875 1 30.02 4 ALA B CA 1
ATOM 3226 C C . ALA B 1 4 ? -91.75 -7.516 -56.719 1 30.02 4 ALA B C 1
ATOM 3228 O O . ALA B 1 4 ? -91.625 -8.523 -56.031 1 30.02 4 ALA B O 1
ATOM 3229 N N . SER B 1 5 ? -90.938 -7.77 -57.844 1 24.91 5 SER B N 1
ATOM 3230 C CA . SER B 1 5 ? -89.75 -8.602 -57.812 1 24.91 5 SER B CA 1
ATOM 3231 C C . SER B 1 5 ? -88.75 -8.047 -56.812 1 24.91 5 SER B C 1
ATOM 3233 O O . SER B 1 5 ? -88.438 -6.855 -56.812 1 24.91 5 SER B O 1
ATOM 3235 N N . SER B 1 6 ? -88.625 -8.578 -55.531 1 28.11 6 SER B N 1
ATOM 3236 C CA . SER B 1 6 ? -87.812 -8.383 -54.344 1 28.11 6 SER B CA 1
ATOM 3237 C C . SER B 1 6 ? -86.312 -8.594 -54.688 1 28.11 6 SER B C 1
ATOM 3239 O O . SER B 1 6 ? -85.938 -9.703 -55.062 1 28.11 6 SER B O 1
ATOM 3241 N N . THR B 1 7 ? -85.562 -7.637 -55.312 1 28.56 7 THR B N 1
ATOM 3242 C CA . THR B 1 7 ? -84.188 -7.691 -55.688 1 28.56 7 THR B CA 1
ATOM 3243 C C . THR B 1 7 ? -83.312 -7.871 -54.438 1 28.56 7 THR B C 1
ATOM 3245 O O . THR B 1 7 ? -83.312 -7.055 -53.531 1 28.56 7 THR B O 1
ATOM 3248 N N . GLU B 1 8 ? -83 -9.086 -53.969 1 25.97 8 GLU B N 1
ATOM 3249 C CA . GLU B 1 8 ? -82.125 -9.555 -52.875 1 25.97 8 GLU B CA 1
ATOM 3250 C C . GLU B 1 8 ? -80.688 -9.102 -53.062 1 25.97 8 GLU B C 1
ATOM 3252 O O . GLU B 1 8 ? -80.062 -9.383 -54.094 1 25.97 8 GLU B O 1
ATOM 3257 N N . SER B 1 9 ? -80.25 -7.875 -52.719 1 27.44 9 SER B N 1
ATOM 3258 C CA . SER B 1 9 ? -78.875 -7.371 -52.781 1 27.44 9 SER B CA 1
ATOM 3259 C C . SER B 1 9 ? -77.938 -8.242 -51.938 1 27.44 9 SER B C 1
ATOM 3261 O O . SER B 1 9 ? -78.188 -8.484 -50.75 1 27.44 9 SER B O 1
ATOM 3263 N N . ALA B 1 10 ? -77.25 -9.289 -52.5 1 29.89 10 ALA B N 1
ATOM 3264 C CA . ALA B 1 10 ? -76.25 -10.188 -52 1 29.89 10 ALA B CA 1
ATOM 3265 C C . ALA B 1 10 ? -75.062 -9.398 -51.469 1 29.89 10 ALA B C 1
ATOM 3267 O O . ALA B 1 10 ? -74.5 -8.523 -52.156 1 29.89 10 ALA B O 1
ATOM 3268 N N . GLY B 1 11 ? -75 -9.062 -50.188 1 24.52 11 GLY B N 1
ATOM 3269 C CA . GLY B 1 11 ? -73.875 -8.438 -49.438 1 24.52 11 GLY B CA 1
ATOM 3270 C C . GLY B 1 11 ? -72.562 -9.125 -49.656 1 24.52 11 GLY B C 1
ATOM 3271 O O . GLY B 1 11 ? -72.438 -10.352 -49.5 1 24.52 11 GLY B O 1
ATOM 3272 N N . ALA B 1 12 ? -71.688 -8.688 -50.625 1 30.34 12 ALA B N 1
ATOM 3273 C CA . ALA B 1 12 ? -70.312 -9.086 -50.906 1 30.34 12 ALA B CA 1
ATOM 3274 C C . ALA B 1 12 ? -69.5 -9.047 -49.625 1 30.34 12 ALA B C 1
ATOM 3276 O O . ALA B 1 12 ? -69.25 -7.977 -49.031 1 30.34 12 ALA B O 1
ATOM 3277 N N . GLU B 1 13 ? -69.625 -10.016 -48.719 1 27.25 13 GLU B N 1
ATOM 3278 C CA . GLU B 1 13 ? -68.688 -10.141 -47.625 1 27.25 13 GLU B CA 1
ATOM 3279 C C . GLU B 1 13 ? -67.25 -10.148 -48.094 1 27.25 13 GLU B C 1
ATOM 3281 O O . GLU B 1 13 ? -66.875 -10.938 -48.969 1 27.25 13 GLU B O 1
ATOM 3286 N N . SER B 1 14 ? -66.625 -8.938 -48.281 1 31.86 14 SER B N 1
ATOM 3287 C CA . SER B 1 14 ? -65.188 -8.781 -48.594 1 31.86 14 SER B CA 1
ATOM 3288 C C . SER B 1 14 ? -64.312 -9.68 -47.719 1 31.86 14 SER B C 1
ATOM 3290 O O . SER B 1 14 ? -64.438 -9.688 -46.5 1 31.86 14 SER B O 1
ATOM 3292 N N . ASP B 1 15 ? -63.938 -10.82 -48.156 1 30.09 15 ASP B N 1
ATOM 3293 C CA . ASP B 1 15 ? -62.938 -11.688 -47.594 1 30.09 15 ASP B CA 1
ATOM 3294 C C . ASP B 1 15 ? -61.656 -10.914 -47.281 1 30.09 15 ASP B C 1
ATOM 3296 O O . ASP B 1 15 ? -60.969 -10.445 -48.219 1 30.09 15 ASP B O 1
ATOM 3300 N N . VAL B 1 16 ? -61.562 -10.023 -46.312 1 38.44 16 VAL B N 1
ATOM 3301 C CA . VAL B 1 16 ? -60.25 -9.484 -45.906 1 38.44 16 VAL B CA 1
ATOM 3302 C C . VAL B 1 16 ? -59.281 -10.633 -45.688 1 38.44 16 VAL B C 1
ATOM 3304 O O . VAL B 1 16 ? -59.562 -11.57 -44.938 1 38.44 16 VAL B O 1
ATOM 3307 N N . PRO B 1 17 ? -58.438 -10.781 -46.656 1 35.75 17 PRO B N 1
ATOM 3308 C CA . PRO B 1 17 ? -57.438 -11.836 -46.438 1 35.75 17 PRO B CA 1
ATOM 3309 C C . PRO B 1 17 ? -56.75 -11.75 -45.062 1 35.75 17 PRO B C 1
ATOM 3311 O O . PRO B 1 17 ? -56.594 -10.656 -44.531 1 35.75 17 PRO B O 1
ATOM 3314 N N . ALA B 1 18 ? -56.875 -12.797 -44.219 1 40.28 18 ALA B N 1
ATOM 3315 C CA . ALA B 1 18 ? -56.125 -12.984 -42.969 1 40.28 18 ALA B CA 1
ATOM 3316 C C . ALA B 1 18 ? -54.656 -12.594 -43.125 1 40.28 18 ALA B C 1
ATOM 3318 O O . ALA B 1 18 ? -53.969 -13.109 -44 1 40.28 18 ALA B O 1
ATOM 3319 N N . GLN B 1 19 ? -54.281 -11.398 -42.812 1 35.25 19 GLN B N 1
ATOM 3320 C CA . GLN B 1 19 ? -52.875 -11.039 -42.75 1 35.25 19 GLN B CA 1
ATOM 3321 C C . GLN B 1 19 ? -52.062 -12.109 -42.031 1 35.25 19 GLN B C 1
ATOM 3323 O O . GLN B 1 19 ? -52.375 -12.469 -40.875 1 35.25 19 GLN B O 1
ATOM 3328 N N . ALA B 1 20 ? -51.5 -13.078 -42.719 1 37.06 20 ALA B N 1
ATOM 3329 C CA . ALA B 1 20 ? -50.469 -13.977 -42.188 1 37.06 20 ALA B CA 1
ATOM 3330 C C . ALA B 1 20 ? -49.531 -13.234 -41.25 1 37.06 20 ALA B C 1
ATOM 3332 O O . ALA B 1 20 ? -48.875 -12.258 -41.656 1 37.06 20 ALA B O 1
ATOM 3333 N N . SER B 1 21 ? -49.875 -13.172 -39.969 1 37.16 21 SER B N 1
ATOM 3334 C CA . SER B 1 21 ? -48.875 -12.719 -39 1 37.16 21 SER B CA 1
ATOM 3335 C C . SER B 1 21 ? -47.5 -13.289 -39.312 1 37.16 21 SER B C 1
ATOM 3337 O O . SER B 1 21 ? -47.312 -14.5 -39.375 1 37.16 21 SER B O 1
ATOM 3339 N N . THR B 1 22 ? -46.719 -12.695 -40.156 1 38.84 22 THR B N 1
ATOM 3340 C CA . THR B 1 22 ? -45.312 -13.031 -40.281 1 38.84 22 THR B CA 1
ATOM 3341 C C . THR B 1 22 ? -44.656 -13.211 -38.906 1 38.84 22 THR B C 1
ATOM 3343 O O . THR B 1 22 ? -44.562 -12.258 -38.156 1 38.84 22 THR B O 1
ATOM 3346 N N . ALA B 1 23 ? -44.938 -14.422 -38.25 1 39.72 23 ALA B N 1
ATOM 3347 C CA . ALA B 1 23 ? -44.094 -14.797 -37.094 1 39.72 23 ALA B CA 1
ATOM 3348 C C . ALA B 1 23 ? -42.625 -14.445 -37.375 1 39.72 23 ALA B C 1
ATOM 3350 O O . ALA B 1 23 ? -42.062 -14.875 -38.375 1 39.72 23 ALA B O 1
ATOM 3351 N N . GLY B 1 24 ? -42.25 -13.211 -37.094 1 40.25 24 GLY B N 1
ATOM 3352 C CA . GLY B 1 24 ? -40.844 -12.844 -37.125 1 40.25 24 GLY B CA 1
ATOM 3353 C C . GLY B 1 24 ? -39.906 -13.961 -36.656 1 40.25 24 GLY B C 1
ATOM 3354 O O . GLY B 1 24 ? -40.375 -14.906 -36 1 40.25 24 GLY B O 1
ATOM 3355 N N . PRO B 1 25 ? -38.812 -14.203 -37.344 1 37.75 25 PRO B N 1
ATOM 3356 C CA . PRO B 1 25 ? -37.906 -15.266 -36.906 1 37.75 25 PRO B CA 1
ATOM 3357 C C . PRO B 1 25 ? -37.688 -15.289 -35.406 1 37.75 25 PRO B C 1
ATOM 3359 O O . PRO B 1 25 ? -37.688 -14.234 -34.781 1 37.75 25 PRO B O 1
ATOM 3362 N N . GLU B 1 26 ? -38.344 -16.172 -34.719 1 37.12 26 GLU B N 1
ATOM 3363 C CA . GLU B 1 26 ? -38 -16.406 -33.312 1 37.12 26 GLU B CA 1
ATOM 3364 C C . GLU B 1 26 ? -36.531 -16.125 -33.031 1 37.12 26 GLU B C 1
ATOM 3366 O O . GLU B 1 26 ? -35.656 -16.609 -33.781 1 37.12 26 GLU B O 1
ATOM 3371 N N . ALA B 1 27 ? -36.156 -15.008 -32.531 1 45.41 27 ALA B N 1
ATOM 3372 C CA . ALA B 1 27 ? -34.812 -14.805 -32.062 1 45.41 27 ALA B CA 1
ATOM 3373 C C . ALA B 1 27 ? -34.188 -16.125 -31.609 1 45.41 27 ALA B C 1
ATOM 3375 O O . ALA B 1 27 ? -34.75 -16.828 -30.766 1 45.41 27 ALA B O 1
ATOM 3376 N N . ALA B 1 28 ? -33.375 -16.781 -32.375 1 43.44 28 ALA B N 1
ATOM 3377 C CA . ALA B 1 28 ? -32.688 -18.031 -32.062 1 43.44 28 ALA B CA 1
ATOM 3378 C C . ALA B 1 28 ? -32.25 -18.062 -30.578 1 43.44 28 ALA B C 1
ATOM 3380 O O . ALA B 1 28 ? -31.625 -17.141 -30.094 1 43.44 28 ALA B O 1
ATOM 3381 N N . VAL B 1 29 ? -32.906 -18.625 -29.703 1 49.25 29 VAL B N 1
ATOM 3382 C CA . VAL B 1 29 ? -32.438 -18.953 -28.359 1 49.25 29 VAL B CA 1
ATOM 3383 C C . VAL B 1 29 ? -30.953 -19.344 -28.406 1 49.25 29 VAL B C 1
ATOM 3385 O O . VAL B 1 29 ? -30.578 -20.281 -29.109 1 49.25 29 VAL B O 1
ATOM 3388 N N . PRO B 1 30 ? -30.094 -18.297 -28.156 1 55.06 30 PRO B N 1
ATOM 3389 C CA . PRO B 1 30 ? -28.703 -18.734 -28.219 1 55.06 30 PRO B CA 1
ATOM 3390 C C . PRO B 1 30 ? -28.5 -20.156 -27.656 1 55.06 30 PRO B C 1
ATOM 3392 O O . PRO B 1 30 ? -29.125 -20.516 -26.656 1 55.06 30 PRO B O 1
ATOM 3395 N N . GLY B 1 31 ? -28.078 -21.109 -28.375 1 59.94 31 GLY B N 1
ATOM 3396 C CA . GLY B 1 31 ? -27.781 -22.453 -27.922 1 59.94 31 GLY B CA 1
ATOM 3397 C C . GLY B 1 31 ? -27.016 -22.5 -26.625 1 59.94 31 GLY B C 1
ATOM 3398 O O . GLY B 1 31 ? -26.672 -21.453 -26.078 1 59.94 31 GLY B O 1
ATOM 3399 N N . ARG B 1 32 ? -26.969 -23.594 -25.859 1 68.69 32 ARG B N 1
ATOM 3400 C CA . ARG B 1 32 ? -26.328 -23.812 -24.578 1 68.69 32 ARG B CA 1
ATOM 3401 C C . ARG B 1 32 ? -24.922 -23.188 -24.547 1 68.69 32 ARG B C 1
ATOM 3403 O O . ARG B 1 32 ? -24.531 -22.578 -23.562 1 68.69 32 ARG B O 1
ATOM 3410 N N . PHE B 1 33 ? -24.25 -23.266 -25.609 1 77.19 33 PHE B N 1
ATOM 3411 C CA . PHE B 1 33 ? -22.906 -22.719 -25.734 1 77.19 33 PHE B CA 1
ATOM 3412 C C . PHE B 1 33 ? -22.938 -21.203 -25.766 1 77.19 33 PHE B C 1
ATOM 3414 O O . PHE B 1 33 ? -22.094 -20.547 -25.141 1 77.19 33 PHE B O 1
ATOM 3421 N N . GLY B 1 34 ? -23.828 -20.688 -26.484 1 75.31 34 GLY B N 1
ATOM 3422 C CA . GLY B 1 34 ? -23.984 -19.25 -26.547 1 75.31 34 GLY B CA 1
ATOM 3423 C C . GLY B 1 34 ? -24.328 -18.625 -25.203 1 75.31 34 GLY B C 1
ATOM 3424 O O . GLY B 1 34 ? -23.797 -17.562 -24.844 1 75.31 34 GLY B O 1
ATOM 3425 N N . ALA B 1 35 ? -25.125 -19.375 -24.469 1 80.56 35 ALA B N 1
ATOM 3426 C CA . ALA B 1 35 ? -25.531 -18.891 -23.156 1 80.56 35 ALA B CA 1
ATOM 3427 C C . ALA B 1 35 ? -24.344 -18.875 -22.188 1 80.56 35 ALA B C 1
ATOM 3429 O O . ALA B 1 35 ? -24.219 -17.969 -21.359 1 80.56 35 ALA B O 1
ATOM 3430 N N . LEU B 1 36 ? -23.547 -19.875 -22.312 1 82.56 36 LEU B N 1
ATOM 3431 C CA . LEU B 1 36 ? -22.359 -19.969 -21.453 1 82.56 36 LEU B CA 1
ATOM 3432 C C . LEU B 1 36 ? -21.375 -18.828 -21.781 1 82.56 36 LEU B C 1
ATOM 3434 O O . LEU B 1 36 ? -20.828 -18.219 -20.875 1 82.56 36 LEU B O 1
ATOM 3438 N N . VAL B 1 37 ? -21.25 -18.594 -23 1 84.56 37 VAL B N 1
ATOM 3439 C CA . VAL B 1 37 ? -20.359 -17.531 -23.438 1 84.56 37 VAL B CA 1
ATOM 3440 C C . VAL B 1 37 ? -20.875 -16.188 -22.922 1 84.56 37 VAL B C 1
ATOM 3442 O O . VAL B 1 37 ? -20.094 -15.367 -22.422 1 84.56 37 VAL B O 1
ATOM 3445 N N . ASP B 1 38 ? -22.141 -16.016 -23.016 1 87.44 38 ASP B N 1
ATOM 3446 C CA . ASP B 1 38 ? -22.734 -14.766 -22.562 1 87.44 38 ASP B CA 1
ATOM 3447 C C . ASP B 1 38 ? -22.578 -14.586 -21.047 1 87.44 38 ASP B C 1
ATOM 3449 O O . ASP B 1 38 ? -22.391 -13.469 -20.562 1 87.44 38 ASP B O 1
ATOM 3453 N N . ARG B 1 39 ? -22.578 -15.695 -20.422 1 92.5 39 ARG B N 1
ATOM 3454 C CA . ARG B 1 39 ? -22.469 -15.656 -18.969 1 92.5 39 ARG B CA 1
ATOM 3455 C C . ARG B 1 39 ? -21.062 -15.273 -18.531 1 92.5 39 ARG B C 1
ATOM 3457 O O . ARG B 1 39 ? -20.906 -14.438 -17.625 1 92.5 39 ARG B O 1
ATOM 3464 N N . PHE B 1 40 ? -20.078 -15.797 -19.141 1 96.81 40 PHE B N 1
ATOM 3465 C CA . PHE B 1 40 ? -18.703 -15.625 -18.688 1 96.81 40 PHE B CA 1
ATOM 3466 C C . PHE B 1 40 ? -18.062 -14.422 -19.375 1 96.81 40 PHE B C 1
ATOM 3468 O O . PHE B 1 40 ? -17.047 -13.906 -18.906 1 96.81 40 PHE B O 1
ATOM 3475 N N . ALA B 1 41 ? -18.594 -13.938 -20.453 1 96.62 41 ALA B N 1
ATOM 3476 C CA . ALA B 1 41 ? -17.969 -12.953 -21.328 1 96.62 41 ALA B CA 1
ATOM 3477 C C . ALA B 1 41 ? -17.672 -11.656 -20.594 1 96.62 41 ALA B C 1
ATOM 3479 O O . ALA B 1 41 ? -16.594 -11.086 -20.734 1 96.62 41 ALA B O 1
ATOM 3480 N N . PRO B 1 42 ? -18.578 -11.148 -19.781 1 96.5 42 PRO B N 1
ATOM 3481 C CA . PRO B 1 42 ? -18.281 -9.891 -19.094 1 96.5 42 PRO B CA 1
ATOM 3482 C C . PRO B 1 42 ? -17.094 -10 -18.141 1 96.5 42 PRO B C 1
ATOM 3484 O O . PRO B 1 42 ? -16.25 -9.109 -18.109 1 96.5 42 PRO B O 1
ATOM 3487 N N . ALA B 1 43 ? -17.047 -11.062 -17.375 1 97.75 43 ALA B N 1
ATOM 3488 C CA . ALA B 1 43 ? -15.945 -11.266 -16.438 1 97.75 43 ALA B CA 1
ATOM 3489 C C . ALA B 1 43 ? -14.625 -11.477 -17.188 1 97.75 43 ALA B C 1
ATOM 3491 O O . ALA B 1 43 ? -13.602 -10.898 -16.812 1 97.75 43 ALA B O 1
ATOM 3492 N N . LEU B 1 44 ? -14.648 -12.297 -18.219 1 98.38 44 LEU B N 1
ATOM 3493 C CA . LEU B 1 44 ? -13.445 -12.57 -19 1 98.38 44 LEU B CA 1
ATOM 3494 C C . LEU B 1 44 ? -12.992 -11.32 -19.75 1 98.38 44 LEU B C 1
ATOM 3496 O O . LEU B 1 44 ? -11.789 -11.07 -19.875 1 98.38 44 LEU B O 1
ATOM 3500 N N . GLY B 1 45 ? -13.961 -10.609 -20.312 1 98.12 45 GLY B N 1
ATOM 3501 C CA . GLY B 1 45 ? -13.641 -9.352 -20.969 1 98.12 45 GLY B CA 1
ATOM 3502 C C . GLY B 1 45 ? -13.016 -8.328 -20.031 1 98.12 45 GLY B C 1
ATOM 3503 O O . GLY B 1 45 ? -12.008 -7.707 -20.359 1 98.12 45 GLY B O 1
ATOM 3504 N N . ALA B 1 46 ? -13.641 -8.109 -18.844 1 97.88 46 ALA B N 1
ATOM 3505 C CA . ALA B 1 46 ? -13.117 -7.164 -17.859 1 97.88 46 ALA B CA 1
ATOM 3506 C C . ALA B 1 46 ? -11.719 -7.574 -17.406 1 97.88 46 ALA B C 1
ATOM 3508 O O . ALA B 1 46 ? -10.82 -6.73 -17.297 1 97.88 46 ALA B O 1
ATOM 3509 N N . TYR B 1 47 ? -11.531 -8.836 -17.156 1 98.25 47 TYR B N 1
ATOM 3510 C CA . TYR B 1 47 ? -10.227 -9.383 -16.766 1 98.25 47 TYR B CA 1
ATOM 3511 C C . TYR B 1 47 ? -9.188 -9.117 -17.859 1 98.25 47 TYR B C 1
ATOM 3513 O O . TYR B 1 47 ? -8.086 -8.641 -17.562 1 98.25 47 TYR B O 1
ATOM 3521 N N . ALA B 1 48 ? -9.547 -9.383 -19.062 1 98.44 48 ALA B N 1
ATOM 3522 C CA . ALA B 1 48 ? -8.625 -9.227 -20.188 1 98.44 48 ALA B CA 1
ATOM 3523 C C . ALA B 1 48 ? -8.234 -7.766 -20.375 1 98.44 48 ALA B C 1
ATOM 3525 O O . ALA B 1 48 ? -7.082 -7.461 -20.703 1 98.44 48 ALA B O 1
ATOM 3526 N N . VAL B 1 49 ? -9.133 -6.879 -20.203 1 97.81 49 VAL B N 1
ATOM 3527 C CA . VAL B 1 49 ? -8.859 -5.457 -20.359 1 97.81 49 VAL B CA 1
ATOM 3528 C C . VAL B 1 49 ? -7.867 -4.992 -19.297 1 97.81 49 VAL B C 1
ATOM 3530 O O . VAL B 1 49 ? -6.898 -4.293 -19.609 1 97.81 49 VAL B O 1
ATOM 3533 N N . VAL B 1 50 ? -8.086 -5.395 -18.078 1 97.56 50 VAL B N 1
ATOM 3534 C CA . VAL B 1 50 ? -7.199 -5.012 -16.984 1 97.56 50 VAL B CA 1
ATOM 3535 C C . VAL B 1 50 ? -5.805 -5.582 -17.219 1 97.56 50 VAL B C 1
ATOM 3537 O O . VAL B 1 50 ? -4.801 -4.887 -17.031 1 97.56 50 VAL B O 1
ATOM 3540 N N . LYS B 1 51 ? -5.719 -6.781 -17.719 1 98.25 51 LYS B N 1
ATOM 3541 C CA . LYS B 1 51 ? -4.438 -7.418 -18 1 98.25 51 LYS B CA 1
ATOM 3542 C C . LYS B 1 51 ? -3.729 -6.734 -19.172 1 98.25 51 LYS B C 1
ATOM 3544 O O . LYS B 1 51 ? -2.508 -6.559 -19.141 1 98.25 51 LYS B O 1
ATOM 3549 N N . ALA B 1 52 ? -4.484 -6.383 -20.156 1 98.38 52 ALA B N 1
ATOM 3550 C CA . ALA B 1 52 ? -3.912 -5.734 -21.328 1 98.38 52 ALA B CA 1
ATOM 3551 C C . ALA B 1 52 ? -3.342 -4.363 -20.984 1 98.38 52 ALA B C 1
ATOM 3553 O O . ALA B 1 52 ? -2.262 -3.996 -21.438 1 98.38 52 ALA B O 1
ATOM 3554 N N . ILE B 1 53 ? -4.062 -3.625 -20.156 1 98.44 53 ILE B N 1
ATOM 3555 C CA . ILE B 1 53 ? -3.586 -2.312 -19.734 1 98.44 53 ILE B CA 1
ATOM 3556 C C . ILE B 1 53 ? -2.314 -2.469 -18.906 1 98.44 53 ILE B C 1
ATOM 3558 O O . ILE B 1 53 ? -1.323 -1.774 -19.141 1 98.44 53 ILE B O 1
ATOM 3562 N N . GLY B 1 54 ? -2.355 -3.404 -17.953 1 97.81 54 GLY B N 1
ATOM 3563 C CA . GLY B 1 54 ? -1.176 -3.668 -17.141 1 97.81 54 GLY B CA 1
ATOM 3564 C C . GLY B 1 54 ? 0.031 -4.078 -17.953 1 97.81 54 GLY B C 1
ATOM 3565 O O . GLY B 1 54 ? 1.14 -3.59 -17.734 1 97.81 54 GLY B O 1
ATOM 3566 N N . LEU B 1 55 ? -0.204 -4.949 -18.922 1 98.12 55 LEU B N 1
ATOM 3567 C CA . LEU B 1 55 ? 0.877 -5.406 -19.797 1 98.12 55 LEU B CA 1
ATOM 3568 C C . LEU B 1 55 ? 1.44 -4.254 -20.625 1 98.12 55 LEU B C 1
ATOM 3570 O O . LEU B 1 55 ? 2.656 -4.148 -20.797 1 98.12 55 LEU B O 1
ATOM 3574 N N . THR B 1 56 ? 0.597 -3.42 -21.141 1 98.38 56 THR B N 1
ATOM 3575 C CA . THR B 1 56 ? 1.025 -2.281 -21.938 1 98.38 56 THR B CA 1
ATOM 3576 C C . THR B 1 56 ? 1.902 -1.339 -21.125 1 98.38 56 THR B C 1
ATOM 3578 O O . THR B 1 56 ? 2.965 -0.915 -21.578 1 98.38 56 THR B O 1
ATOM 3581 N N . VAL B 1 57 ? 1.47 -1.031 -19.938 1 98.06 57 VAL B N 1
ATOM 3582 C CA . VAL B 1 57 ? 2.246 -0.151 -19.062 1 98.06 57 VAL B CA 1
ATOM 3583 C C . VAL B 1 57 ? 3.582 -0.806 -18.719 1 98.06 57 VAL B C 1
ATOM 3585 O O . VAL B 1 57 ? 4.621 -0.139 -18.703 1 98.06 57 VAL B O 1
ATOM 3588 N N . PHE B 1 58 ? 3.592 -2.082 -18.484 1 98.06 58 PHE B N 1
ATOM 3589 C CA . PHE B 1 58 ? 4.801 -2.848 -18.203 1 98.06 58 PHE B CA 1
ATOM 3590 C C . PHE B 1 58 ? 5.797 -2.729 -19.344 1 98.06 58 PHE B C 1
ATOM 3592 O O . PHE B 1 58 ? 6.961 -2.379 -19.125 1 98.06 58 PHE B O 1
ATOM 3599 N N . LEU B 1 59 ? 5.328 -2.939 -20.531 1 98.06 59 LEU B N 1
ATOM 3600 C CA . LEU B 1 59 ? 6.184 -2.896 -21.719 1 98.06 59 LEU B CA 1
ATOM 3601 C C . LEU B 1 59 ? 6.68 -1.477 -21.984 1 98.06 59 LEU B C 1
ATOM 3603 O O . LEU B 1 59 ? 7.82 -1.28 -22.406 1 98.06 59 LEU B O 1
ATOM 3607 N N . LEU B 1 60 ? 5.852 -0.52 -21.75 1 97.44 60 LEU B N 1
ATOM 3608 C CA . LEU B 1 60 ? 6.254 0.873 -21.922 1 97.44 60 LEU B CA 1
ATOM 3609 C C . LEU B 1 60 ? 7.355 1.241 -20.922 1 97.44 60 LEU B C 1
ATOM 3611 O O . LEU B 1 60 ? 8.297 1.961 -21.281 1 97.44 60 LEU B O 1
ATOM 3615 N N . LEU B 1 61 ? 7.23 0.786 -19.719 1 96.94 61 LEU B N 1
ATOM 3616 C CA . LEU B 1 61 ? 8.25 1.052 -18.703 1 96.94 61 LEU B CA 1
ATOM 3617 C C . LEU B 1 61 ? 9.578 0.411 -19.094 1 96.94 61 LEU B C 1
ATOM 3619 O O . LEU B 1 61 ? 10.633 1.033 -18.953 1 96.94 61 LEU B O 1
ATOM 3623 N N . LEU B 1 62 ? 9.539 -0.818 -19.547 1 97.44 62 LEU B N 1
ATOM 3624 C CA . LEU B 1 62 ? 10.742 -1.506 -20 1 97.44 62 LEU B CA 1
ATOM 3625 C C . LEU B 1 62 ? 11.406 -0.754 -21.141 1 97.44 62 LEU B C 1
ATOM 3627 O O . LEU B 1 62 ? 12.617 -0.551 -21.141 1 97.44 62 LEU B O 1
ATOM 3631 N N . SER B 1 63 ? 10.586 -0.35 -22.078 1 97.06 63 SER B N 1
ATOM 3632 C CA . SER B 1 63 ? 11.102 0.355 -23.25 1 97.06 63 SER B CA 1
ATOM 3633 C C . SER B 1 63 ? 11.68 1.712 -22.859 1 97.06 63 SER B C 1
ATOM 3635 O O . SER B 1 63 ? 12.68 2.146 -23.422 1 97.06 63 SER B O 1
ATOM 3637 N N . HIS B 1 64 ? 11.039 2.322 -21.969 1 94.88 64 HIS B N 1
ATOM 3638 C CA . HIS B 1 64 ? 11.484 3.641 -21.531 1 94.88 64 HIS B CA 1
ATOM 3639 C C . HIS B 1 64 ? 12.836 3.562 -20.828 1 94.88 64 HIS B C 1
ATOM 3641 O O . HIS B 1 64 ? 13.711 4.395 -21.062 1 94.88 64 HIS B O 1
ATOM 3647 N N . THR B 1 65 ? 13.039 2.604 -19.938 1 95 65 THR B N 1
ATOM 3648 C CA . THR B 1 65 ? 14.258 2.518 -19.141 1 95 65 THR B CA 1
ATOM 3649 C C . THR B 1 65 ? 15.375 1.835 -19.922 1 95 65 THR B C 1
ATOM 3651 O O . THR B 1 65 ? 16.547 2.223 -19.828 1 95 65 THR B O 1
ATOM 3654 N N . GLY B 1 66 ? 15.023 0.769 -20.641 1 95.75 66 GLY B N 1
ATOM 3655 C CA . GLY B 1 66 ? 16 -0.004 -21.375 1 95.75 66 GLY B CA 1
ATOM 3656 C C . GLY B 1 66 ? 16.906 -0.844 -20.5 1 95.75 66 GLY B C 1
ATOM 3657 O O . GLY B 1 66 ? 17.906 -1.387 -20.953 1 95.75 66 GLY B O 1
ATOM 3658 N N . ASP B 1 67 ? 16.594 -0.983 -19.297 1 94.25 67 ASP B N 1
ATOM 3659 C CA . ASP B 1 67 ? 17.438 -1.688 -18.344 1 94.25 67 ASP B CA 1
ATOM 3660 C C . ASP B 1 67 ? 17.562 -3.168 -18.688 1 94.25 67 ASP B C 1
ATOM 3662 O O . ASP B 1 67 ? 18.594 -3.785 -18.453 1 94.25 67 ASP B O 1
ATOM 3666 N N . TYR B 1 68 ? 16.469 -3.764 -19.219 1 95.25 68 TYR B N 1
ATOM 3667 C CA . TYR B 1 68 ? 16.453 -5.18 -19.562 1 95.25 68 TYR B CA 1
ATOM 3668 C C . TYR B 1 68 ? 17.516 -5.5 -20.609 1 95.25 68 TYR B C 1
ATOM 3670 O O . TYR B 1 68 ? 17.969 -6.641 -20.703 1 95.25 68 TYR B O 1
ATOM 3678 N N . LEU B 1 69 ? 17.984 -4.547 -21.406 1 95.88 69 LEU B N 1
ATOM 3679 C CA . LEU B 1 69 ? 19 -4.742 -22.438 1 95.88 69 LEU B CA 1
ATOM 3680 C C . LEU B 1 69 ? 20.375 -5.004 -21.828 1 95.88 69 LEU B C 1
ATOM 3682 O O . LEU B 1 69 ? 21.234 -5.594 -22.469 1 95.88 69 LEU B O 1
ATOM 3686 N N . LYS B 1 70 ? 20.531 -4.621 -20.594 1 94.75 70 LYS B N 1
ATOM 3687 C CA . LYS B 1 70 ? 21.812 -4.738 -19.938 1 94.75 70 LYS B CA 1
ATOM 3688 C C . LYS B 1 70 ? 21.875 -5.984 -19.047 1 94.75 70 LYS B C 1
ATOM 3690 O O . LYS B 1 70 ? 22.906 -6.289 -18.469 1 94.75 70 LYS B O 1
ATOM 3695 N N . LYS B 1 71 ? 20.844 -6.695 -19.016 1 94.94 71 LYS B N 1
ATOM 3696 C CA . LYS B 1 71 ? 20.766 -7.891 -18.172 1 94.94 71 LYS B CA 1
ATOM 3697 C C . LYS B 1 71 ? 20.938 -9.156 -19.016 1 94.94 71 LYS B C 1
ATOM 3699 O O . LYS B 1 71 ? 20.75 -9.125 -20.234 1 94.94 71 LYS B O 1
ATOM 3704 N N . ASP B 1 72 ? 21.234 -10.227 -18.312 1 93.69 72 ASP B N 1
ATOM 3705 C CA . ASP B 1 72 ? 21.328 -11.523 -18.969 1 93.69 72 ASP B CA 1
ATOM 3706 C C . ASP B 1 72 ? 19.953 -11.969 -19.5 1 93.69 72 ASP B C 1
ATOM 3708 O O . ASP B 1 72 ? 18.953 -11.906 -18.781 1 93.69 72 ASP B O 1
ATOM 3712 N N . PRO B 1 73 ? 19.812 -12.391 -20.703 1 89.56 73 PRO B N 1
ATOM 3713 C CA . PRO B 1 73 ? 18.547 -12.82 -21.297 1 89.56 73 PRO B CA 1
ATOM 3714 C C . PRO B 1 73 ? 17.844 -13.898 -20.469 1 89.56 73 PRO B C 1
ATOM 3716 O O . PRO B 1 73 ? 16.609 -13.984 -20.5 1 89.56 73 PRO B O 1
ATOM 3719 N N . GLY B 1 74 ? 18.484 -14.609 -19.734 1 90.19 74 GLY B N 1
ATOM 3720 C CA . GLY B 1 74 ? 17.859 -15.617 -18.891 1 90.19 74 GLY B CA 1
ATOM 3721 C C . GLY B 1 74 ? 17.484 -15.086 -17.516 1 90.19 74 GLY B C 1
ATOM 3722 O O . GLY B 1 74 ? 16.75 -15.742 -16.781 1 90.19 74 GLY B O 1
ATOM 3723 N N . ARG B 1 75 ? 17.906 -13.938 -17.219 1 90.81 75 ARG B N 1
ATOM 3724 C CA . ARG B 1 75 ? 17.703 -13.367 -15.891 1 90.81 75 ARG B CA 1
ATOM 3725 C C . ARG B 1 75 ? 17.172 -11.945 -15.977 1 90.81 75 ARG B C 1
ATOM 3727 O O . ARG B 1 75 ? 17.766 -11.023 -15.406 1 90.81 75 ARG B O 1
ATOM 3734 N N . GLY B 1 76 ? 16.078 -11.781 -16.688 1 92.75 76 GLY B N 1
ATOM 3735 C CA . GLY B 1 76 ? 15.406 -10.5 -16.766 1 92.75 76 GLY B CA 1
ATOM 3736 C C . GLY B 1 76 ? 15.805 -9.68 -17.969 1 92.75 76 GLY B C 1
ATOM 3737 O O . GLY B 1 76 ? 15.383 -8.531 -18.109 1 92.75 76 GLY B O 1
ATOM 3738 N N . GLY B 1 77 ? 16.594 -10.188 -18.828 1 95.19 77 GLY B N 1
ATOM 3739 C CA . GLY B 1 77 ? 17.047 -9.492 -20.031 1 95.19 77 GLY B CA 1
ATOM 3740 C C . GLY B 1 77 ? 16.484 -10.078 -21.312 1 95.19 77 GLY B C 1
ATOM 3741 O O . GLY B 1 77 ? 15.648 -10.977 -21.266 1 95.19 77 GLY B O 1
ATOM 3742 N N . GLY B 1 78 ? 16.812 -9.445 -22.453 1 95.25 78 GLY B N 1
ATOM 3743 C CA . GLY B 1 78 ? 16.391 -9.867 -23.781 1 95.25 78 GLY B CA 1
ATOM 3744 C C . GLY B 1 78 ? 16.578 -8.805 -24.844 1 95.25 78 GLY B C 1
ATOM 3745 O O . GLY B 1 78 ? 17.062 -7.703 -24.547 1 95.25 78 GLY B O 1
ATOM 3746 N N . ALA B 1 79 ? 16.359 -9.188 -26.078 1 96.19 79 ALA B N 1
ATOM 3747 C CA . ALA B 1 79 ? 16.5 -8.273 -27.203 1 96.19 79 ALA B CA 1
ATOM 3748 C C . ALA B 1 79 ? 15.312 -7.32 -27.297 1 96.19 79 ALA B C 1
ATOM 3750 O O . ALA B 1 79 ? 15.453 -6.172 -27.734 1 96.19 79 ALA B O 1
ATOM 3751 N N . GLN B 1 80 ? 14.156 -7.859 -26.953 1 97.06 80 GLN B N 1
ATOM 3752 C CA . GLN B 1 80 ? 12.906 -7.098 -26.938 1 97.06 80 GLN B CA 1
ATOM 3753 C C . GLN B 1 80 ? 12.289 -7.07 -25.547 1 97.06 80 GLN B C 1
ATOM 3755 O O . GLN B 1 80 ? 12.531 -7.969 -24.734 1 97.06 80 GLN B O 1
ATOM 3760 N N . PRO B 1 81 ? 11.477 -6.016 -25.312 1 96.94 81 PRO B N 1
ATOM 3761 C CA . PRO B 1 81 ? 10.891 -5.895 -23.969 1 96.94 81 PRO B CA 1
ATOM 3762 C C . PRO B 1 81 ? 10.055 -7.113 -23.578 1 96.94 81 PRO B C 1
ATOM 3764 O O . PRO B 1 81 ? 10.062 -7.531 -22.422 1 96.94 81 PRO B O 1
ATOM 3767 N N . TRP B 1 82 ? 9.312 -7.707 -24.5 1 96.94 82 TRP B N 1
ATOM 3768 C CA . TRP B 1 82 ? 8.422 -8.812 -24.156 1 96.94 82 TRP B CA 1
ATOM 3769 C C . TRP B 1 82 ? 9.219 -10.086 -23.859 1 96.94 82 TRP B C 1
ATOM 3771 O O . TRP B 1 82 ? 8.68 -11.055 -23.328 1 96.94 82 TRP B O 1
ATOM 3781 N N . ASP B 1 83 ? 10.562 -10.148 -24.203 1 97.44 83 ASP B N 1
ATOM 3782 C CA . ASP B 1 83 ? 11.406 -11.305 -23.891 1 97.44 83 ASP B CA 1
ATOM 3783 C C . ASP B 1 83 ? 11.516 -11.516 -22.391 1 97.44 83 ASP B C 1
ATOM 3785 O O . ASP B 1 83 ? 11.75 -12.633 -21.922 1 97.44 83 ASP B O 1
ATOM 3789 N N . VAL B 1 84 ? 11.336 -10.422 -21.656 1 97.62 84 VAL B N 1
ATOM 3790 C CA . VAL B 1 84 ? 11.453 -10.438 -20.203 1 97.62 84 VAL B CA 1
ATOM 3791 C C . VAL B 1 84 ? 10.414 -11.383 -19.594 1 97.62 84 VAL B C 1
ATOM 3793 O O . VAL B 1 84 ? 10.656 -12.008 -18.562 1 97.62 84 VAL B O 1
ATOM 3796 N N . LEU B 1 85 ? 9.328 -11.648 -20.297 1 97.75 85 LEU B N 1
ATOM 3797 C CA . LEU B 1 85 ? 8.227 -12.477 -19.828 1 97.75 85 LEU B CA 1
ATOM 3798 C C . LEU B 1 85 ? 8.609 -13.953 -19.828 1 97.75 85 LEU B C 1
ATOM 3800 O O . LEU B 1 85 ? 7.918 -14.781 -19.234 1 97.75 85 LEU B O 1
ATOM 3804 N N . GLY B 1 86 ? 9.703 -14.336 -20.469 1 97.56 86 GLY B N 1
ATOM 3805 C CA . GLY B 1 86 ? 10.141 -15.719 -20.547 1 97.56 86 GLY B CA 1
ATOM 3806 C C . GLY B 1 86 ? 11.414 -15.992 -19.781 1 97.56 86 GLY B C 1
ATOM 3807 O O . GLY B 1 86 ? 12.062 -17.031 -19.969 1 97.56 86 GLY B O 1
ATOM 3808 N N . THR B 1 87 ? 11.789 -15.078 -18.875 1 96.38 87 THR B N 1
ATOM 3809 C CA . THR B 1 87 ? 13.055 -15.195 -18.156 1 96.38 87 THR B CA 1
ATOM 3810 C C . THR B 1 87 ? 12.867 -15.961 -16.859 1 96.38 87 THR B C 1
ATOM 3812 O O . THR B 1 87 ? 11.75 -16.359 -16.516 1 96.38 87 THR B O 1
ATOM 3815 N N . TRP B 1 88 ? 13.961 -16.297 -16.141 1 94.62 88 TRP B N 1
ATOM 3816 C CA . TRP B 1 88 ? 13.992 -16.969 -14.852 1 94.62 88 TRP B CA 1
ATOM 3817 C C . TRP B 1 88 ? 13.375 -18.359 -14.938 1 94.62 88 TRP B C 1
ATOM 3819 O O . TRP B 1 88 ? 13.883 -19.219 -15.656 1 94.62 88 TRP B O 1
ATOM 3829 N N . ASP B 1 89 ? 12.25 -18.594 -14.297 1 94.75 89 ASP B N 1
ATOM 3830 C CA . ASP B 1 89 ? 11.609 -19.906 -14.391 1 94.75 89 ASP B CA 1
ATOM 3831 C C . ASP B 1 89 ? 11.188 -20.203 -15.82 1 94.75 89 ASP B C 1
ATOM 3833 O O . ASP B 1 89 ? 11.164 -21.375 -16.234 1 94.75 89 ASP B O 1
ATOM 3837 N N . GLY B 1 90 ? 10.914 -19.125 -16.516 1 96.81 90 GLY B N 1
ATOM 3838 C CA . GLY B 1 90 ? 10.492 -19.297 -17.891 1 96.81 90 GLY B CA 1
ATOM 3839 C C . GLY B 1 90 ? 11.539 -19.969 -18.75 1 96.81 90 GLY B C 1
ATOM 3840 O O . GLY B 1 90 ? 11.211 -20.734 -19.656 1 96.81 90 GLY B O 1
ATOM 3841 N N . VAL B 1 91 ? 12.805 -19.734 -18.469 1 96.12 91 VAL B N 1
ATOM 3842 C CA . VAL B 1 91 ? 13.898 -20.359 -19.203 1 96.12 91 VAL B CA 1
ATOM 3843 C C . VAL B 1 91 ? 13.891 -21.859 -18.969 1 96.12 91 VAL B C 1
ATOM 3845 O O . VAL B 1 91 ? 14.078 -22.641 -19.906 1 96.12 91 VAL B O 1
ATOM 3848 N N . TRP B 1 92 ? 13.633 -22.234 -17.797 1 95.31 92 TRP B N 1
ATOM 3849 C CA . TRP B 1 92 ? 13.602 -23.656 -17.453 1 95.31 92 TRP B CA 1
ATOM 3850 C C . TRP B 1 92 ? 12.43 -24.344 -18.141 1 95.31 92 TRP B C 1
ATOM 3852 O O . TRP B 1 92 ? 12.578 -25.453 -18.672 1 95.31 92 TRP B O 1
ATOM 3862 N N . TYR B 1 93 ? 11.305 -23.734 -18.109 1 97.69 93 TYR B N 1
ATOM 3863 C CA . TYR B 1 93 ? 10.141 -24.328 -18.766 1 97.69 93 TYR B CA 1
ATOM 3864 C C . TYR B 1 93 ? 10.383 -24.484 -20.266 1 97.69 93 TYR B C 1
ATOM 3866 O O . TYR B 1 93 ? 10.008 -25.5 -20.859 1 97.69 93 TYR B O 1
ATOM 3874 N N . GLN B 1 94 ? 10.93 -23.5 -20.797 1 97.56 94 GLN B N 1
ATOM 3875 C CA . GLN B 1 94 ? 11.242 -23.562 -22.234 1 97.56 94 GLN B CA 1
ATOM 3876 C C . GLN B 1 94 ? 12.242 -24.688 -22.516 1 97.56 94 GLN B C 1
ATOM 3878 O O . GLN B 1 94 ? 12.07 -25.438 -23.484 1 97.56 94 GLN B O 1
ATOM 3883 N N . ARG B 1 95 ? 13.242 -24.828 -21.719 1 96.12 95 ARG B N 1
ATOM 3884 C CA . ARG B 1 95 ? 14.242 -25.875 -21.875 1 96.12 95 ARG B CA 1
ATOM 3885 C C . ARG B 1 95 ? 13.617 -27.266 -21.75 1 96.12 95 ARG B C 1
ATOM 3887 O O . ARG B 1 95 ? 13.945 -28.172 -22.516 1 96.12 95 ARG B O 1
ATOM 3894 N N . ILE B 1 96 ? 12.789 -27.391 -20.812 1 97.25 96 ILE B N 1
ATOM 3895 C CA . ILE B 1 96 ? 12.133 -28.672 -20.594 1 97.25 96 ILE B CA 1
ATOM 3896 C C . ILE B 1 96 ? 11.234 -29 -21.781 1 97.25 96 ILE B C 1
ATOM 3898 O O . ILE B 1 96 ? 11.188 -30.156 -22.234 1 97.25 96 ILE B O 1
ATOM 3902 N N . ALA B 1 97 ? 10.508 -28.016 -22.203 1 97.44 97 ALA B N 1
ATOM 3903 C CA . ALA B 1 97 ? 9.617 -28.219 -23.344 1 97.44 97 ALA B CA 1
ATOM 3904 C C . ALA B 1 97 ? 10.391 -28.656 -24.578 1 97.44 97 ALA B C 1
ATOM 3906 O O . ALA B 1 97 ? 9.898 -29.453 -25.375 1 97.44 97 ALA B O 1
ATOM 3907 N N . GLU B 1 98 ? 11.578 -28.203 -24.719 1 95.44 98 GLU B N 1
ATOM 3908 C CA . GLU B 1 98 ? 12.383 -28.469 -25.906 1 95.44 98 GLU B CA 1
ATOM 3909 C C . GLU B 1 98 ? 13.172 -29.766 -25.75 1 95.44 98 GLU B C 1
ATOM 3911 O O . GLU B 1 98 ? 13.273 -30.547 -26.703 1 95.44 98 GLU B O 1
ATOM 3916 N N . ASN B 1 99 ? 13.75 -30 -24.516 1 94.5 99 ASN B N 1
ATOM 3917 C CA . ASN B 1 99 ? 14.766 -31.031 -24.391 1 94.5 99 ASN B CA 1
ATOM 3918 C C . ASN B 1 99 ? 14.359 -32.094 -23.391 1 94.5 99 ASN B C 1
ATOM 3920 O O . ASN B 1 99 ? 15.031 -33.125 -23.25 1 94.5 99 ASN B O 1
ATOM 3924 N N . GLY B 1 100 ? 13.297 -31.859 -22.656 1 94.38 100 GLY B N 1
ATOM 3925 C CA . GLY B 1 100 ? 12.906 -32.812 -21.625 1 94.38 100 GLY B CA 1
ATOM 3926 C C . GLY B 1 100 ? 13.672 -32.656 -20.328 1 94.38 100 GLY B C 1
ATOM 3927 O O . GLY B 1 100 ? 14.078 -31.531 -19.984 1 94.38 100 GLY B O 1
ATOM 3928 N N . TYR B 1 101 ? 13.719 -33.781 -19.547 1 95.31 101 TYR B N 1
ATOM 3929 C CA . TYR B 1 101 ? 14.289 -33.719 -18.219 1 95.31 101 TYR B CA 1
ATOM 3930 C C . TYR B 1 101 ? 15.664 -34.375 -18.172 1 95.31 101 TYR B C 1
ATOM 3932 O O . TYR B 1 101 ? 15.953 -35.25 -18.984 1 95.31 101 TYR B O 1
ATOM 3940 N N . ASN B 1 102 ? 16.484 -33.844 -17.328 1 90.38 102 ASN B N 1
ATOM 3941 C CA . ASN B 1 102 ? 17.766 -34.5 -17 1 90.38 102 ASN B CA 1
ATOM 3942 C C . ASN B 1 102 ? 17.953 -34.594 -15.484 1 90.38 102 ASN B C 1
ATOM 3944 O O . ASN B 1 102 ? 18.766 -33.875 -14.898 1 90.38 102 ASN B O 1
ATOM 3948 N N . PRO B 1 103 ? 17.344 -35.562 -14.867 1 90.88 103 PRO B N 1
ATOM 3949 C CA . PRO B 1 103 ? 17.406 -35.719 -13.406 1 90.88 103 PRO B CA 1
ATOM 3950 C C . PRO B 1 103 ? 18.766 -36.188 -12.914 1 90.88 103 PRO B C 1
ATOM 3952 O O . PRO B 1 103 ? 19.141 -37.344 -13.18 1 90.88 103 PRO B O 1
ATOM 3955 N N . GLN B 1 104 ? 19.484 -35.312 -12.273 1 88.81 104 GLN B N 1
ATOM 3956 C CA . GLN B 1 104 ? 20.781 -35.625 -11.703 1 88.81 104 GLN B CA 1
ATOM 3957 C C . GLN B 1 104 ? 21.109 -34.75 -10.516 1 88.81 104 GLN B C 1
ATOM 3959 O O . GLN B 1 104 ? 20.719 -33.562 -10.492 1 88.81 104 GLN B O 1
ATOM 3964 N N . LEU B 1 105 ? 21.75 -35.375 -9.539 1 87.88 105 LEU B N 1
ATOM 3965 C CA . LEU B 1 105 ? 22.312 -34.594 -8.438 1 87.88 105 LEU B CA 1
ATOM 3966 C C . LEU B 1 105 ? 23.812 -34.406 -8.617 1 87.88 105 LEU B C 1
ATOM 3968 O O . LEU B 1 105 ? 24.594 -35.312 -8.352 1 87.88 105 LEU B O 1
ATOM 3972 N N . ILE B 1 106 ? 24.141 -33.219 -9.109 1 87.75 106 ILE B N 1
ATOM 3973 C CA . ILE B 1 106 ? 25.547 -32.906 -9.312 1 87.75 106 ILE B CA 1
ATOM 3974 C C . ILE B 1 106 ? 26.031 -31.953 -8.227 1 87.75 106 ILE B C 1
ATOM 3976 O O . ILE B 1 106 ? 25.547 -30.812 -8.125 1 87.75 106 ILE B O 1
ATOM 3980 N N . PRO B 1 107 ? 26.922 -32.438 -7.395 1 88.25 107 PRO B N 1
ATOM 3981 C CA . PRO B 1 107 ? 27.406 -31.594 -6.301 1 88.25 107 PRO B CA 1
ATOM 3982 C C . PRO B 1 107 ? 28.094 -30.328 -6.797 1 88.25 107 PRO B C 1
ATOM 3984 O O . PRO B 1 107 ? 28.781 -30.359 -7.816 1 88.25 107 PRO B O 1
ATOM 3987 N N . LEU B 1 108 ? 27.781 -29.234 -6.137 1 86.19 108 LEU B N 1
ATOM 3988 C CA . LEU B 1 108 ? 28.406 -27.938 -6.348 1 86.19 108 LEU B CA 1
ATOM 3989 C C . LEU B 1 108 ? 29.188 -27.5 -5.113 1 86.19 108 LEU B C 1
ATOM 3991 O O . LEU B 1 108 ? 28.688 -27.594 -3.99 1 86.19 108 LEU B O 1
ATOM 3995 N N . HIS B 1 109 ? 30.469 -27.156 -5.281 1 84.19 109 HIS B N 1
ATOM 3996 C CA . HIS B 1 109 ? 31.312 -26.781 -4.152 1 84.19 109 HIS B CA 1
ATOM 3997 C C . HIS B 1 109 ? 31.672 -25.297 -4.211 1 84.19 109 HIS B C 1
ATOM 3999 O O . HIS B 1 109 ? 31.75 -24.719 -5.297 1 84.19 109 HIS B O 1
ATOM 4005 N N . GLY B 1 110 ? 31.797 -24.641 -3.037 1 77.94 110 GLY B N 1
ATOM 4006 C CA . GLY B 1 110 ? 32.312 -23.281 -2.975 1 77.94 110 GLY B CA 1
ATOM 4007 C C . GLY B 1 110 ? 31.219 -22.234 -2.92 1 77.94 110 GLY B C 1
ATOM 4008 O O . GLY B 1 110 ? 31.484 -21.031 -2.959 1 77.94 110 GLY B O 1
ATOM 4009 N N . PHE B 1 111 ? 29.953 -22.703 -2.963 1 74.81 111 PHE B N 1
ATOM 4010 C CA . PHE B 1 111 ? 28.875 -21.734 -2.906 1 74.81 111 PHE B CA 1
ATOM 4011 C C . PHE B 1 111 ? 28.109 -21.844 -1.591 1 74.81 111 PHE B C 1
ATOM 4013 O O . PHE B 1 111 ? 27.719 -22.938 -1.185 1 74.81 111 PHE B O 1
ATOM 4020 N N . PRO B 1 112 ? 28.031 -20.781 -0.875 1 74.56 112 PRO B N 1
ATOM 4021 C CA . PRO B 1 112 ? 27.453 -20.812 0.469 1 74.56 112 PRO B CA 1
ATOM 4022 C C . PRO B 1 112 ? 25.969 -21.188 0.464 1 74.56 112 PRO B C 1
ATOM 4024 O O . PRO B 1 112 ? 25.484 -21.812 1.413 1 74.56 112 PRO B O 1
ATOM 4027 N N . LEU B 1 113 ? 25.219 -20.922 -0.582 1 74.88 113 LEU B N 1
ATOM 4028 C CA . LEU B 1 113 ? 23.781 -21.125 -0.527 1 74.88 113 LEU B CA 1
ATOM 4029 C C . LEU B 1 113 ? 23.359 -22.219 -1.502 1 74.88 113 LEU B C 1
ATOM 4031 O O . LEU B 1 113 ? 22.156 -22.422 -1.727 1 74.88 113 LEU B O 1
ATOM 4035 N N . ALA B 1 114 ? 24.375 -22.875 -2.074 1 83.12 114 ALA B N 1
ATOM 4036 C CA . ALA B 1 114 ? 24.062 -23.938 -3.033 1 83.12 114 ALA B CA 1
ATOM 4037 C C . ALA B 1 114 ? 25.016 -25.109 -2.885 1 83.12 114 ALA B C 1
ATOM 4039 O O . ALA B 1 114 ? 26.234 -24.922 -2.789 1 83.12 114 ALA B O 1
ATOM 4040 N N . SER B 1 115 ? 24.438 -26.297 -2.818 1 86.62 115 SER B N 1
ATOM 4041 C CA . SER B 1 115 ? 25.25 -27.5 -2.686 1 86.62 115 SER B CA 1
ATOM 4042 C C . SER B 1 115 ? 25.141 -28.375 -3.926 1 86.62 115 SER B C 1
ATOM 4044 O O . SER B 1 115 ? 25.953 -29.281 -4.121 1 86.62 115 SER B O 1
ATOM 4046 N N . TYR B 1 116 ? 24.125 -28.062 -4.781 1 88 116 TYR B N 1
ATOM 4047 C CA . TYR B 1 116 ? 23.938 -28.812 -6.016 1 88 116 TYR B CA 1
ATOM 4048 C C . TYR B 1 116 ? 23.719 -27.875 -7.199 1 88 116 TYR B C 1
ATOM 4050 O O . TYR B 1 116 ? 23.219 -26.75 -7.031 1 88 116 TYR B O 1
ATOM 4058 N N . TYR B 1 117 ? 24.078 -28.391 -8.359 1 87.94 117 TYR B N 1
ATOM 4059 C CA . TYR B 1 117 ? 23.75 -27.656 -9.57 1 87.94 117 TYR B CA 1
ATOM 4060 C C . TYR B 1 117 ? 22.25 -27.688 -9.844 1 87.94 117 TYR B C 1
ATOM 4062 O O . TYR B 1 117 ? 21.594 -28.703 -9.609 1 87.94 117 TYR B O 1
ATOM 4070 N N . GLU B 1 118 ? 21.797 -26.594 -10.359 1 88.31 118 GLU B N 1
ATOM 4071 C CA . GLU B 1 118 ? 20.391 -26.531 -10.758 1 88.31 118 GLU B CA 1
ATOM 4072 C C . GLU B 1 118 ? 20.109 -27.469 -11.93 1 88.31 118 GLU B C 1
ATOM 4074 O O . GLU B 1 118 ? 20.969 -27.656 -12.797 1 88.31 118 GLU B O 1
ATOM 4079 N N . ASN B 1 119 ? 18.922 -28.031 -11.883 1 88.38 119 ASN B N 1
ATOM 4080 C CA . ASN B 1 119 ? 18.5 -28.781 -13.055 1 88.38 119 ASN B CA 1
ATOM 4081 C C . ASN B 1 119 ? 17 -28.766 -13.234 1 88.38 119 ASN B C 1
ATOM 4083 O O . ASN B 1 119 ? 16.266 -28.266 -12.375 1 88.38 119 ASN B O 1
ATOM 4087 N N . SER B 1 120 ? 16.547 -29.391 -14.297 1 91.44 120 SER B N 1
ATOM 4088 C CA . SER B 1 120 ? 15.188 -29.266 -14.797 1 91.44 120 SER B CA 1
ATOM 4089 C C . SER B 1 120 ? 14.195 -30.016 -13.914 1 91.44 120 SER B C 1
ATOM 4091 O O . SER B 1 120 ? 13 -29.719 -13.922 1 91.44 120 SER B O 1
ATOM 4093 N N . SER B 1 121 ? 14.656 -30.891 -13.102 1 93.12 121 SER B N 1
ATOM 4094 C CA . SER B 1 121 ? 13.773 -31.781 -12.344 1 93.12 121 SER B CA 1
ATOM 4095 C C . SER B 1 121 ? 13.094 -31.031 -11.203 1 93.12 121 SER B C 1
ATOM 4097 O O . SER B 1 121 ? 12.156 -31.547 -10.586 1 93.12 121 SER B O 1
ATOM 4099 N N . ALA B 1 122 ? 13.516 -29.844 -10.984 1 91.62 122 ALA B N 1
ATOM 4100 C CA . ALA B 1 122 ? 12.859 -29.031 -9.969 1 91.62 122 ALA B CA 1
ATOM 4101 C C . ALA B 1 122 ? 11.484 -28.562 -10.438 1 91.62 122 ALA B C 1
ATOM 4103 O O . ALA B 1 122 ? 10.633 -28.203 -9.625 1 91.62 122 ALA B O 1
ATOM 4104 N N . PHE B 1 123 ? 11.242 -28.625 -11.781 1 95.5 123 PHE B N 1
ATOM 4105 C CA . PHE B 1 123 ? 10.016 -28.109 -12.375 1 95.5 123 PHE B CA 1
ATOM 4106 C C . PHE B 1 123 ? 9.102 -29.25 -12.805 1 95.5 123 PHE B C 1
ATOM 4108 O O . PHE B 1 123 ? 9.57 -30.25 -13.375 1 95.5 123 PHE B O 1
ATOM 4115 N N . PHE B 1 124 ? 7.875 -29.141 -12.562 1 97.69 124 PHE B N 1
ATOM 4116 C CA . PHE B 1 124 ? 6.902 -30.188 -12.805 1 97.69 124 PHE B CA 1
ATOM 4117 C C . PHE B 1 124 ? 6.5 -30.234 -14.273 1 97.69 124 PHE B C 1
ATOM 4119 O O . PHE B 1 124 ? 6.672 -29.266 -15 1 97.69 124 PHE B O 1
ATOM 4126 N N . PRO B 1 125 ? 5.922 -31.266 -14.68 1 97.88 125 PRO B N 1
ATOM 4127 C CA . PRO B 1 125 ? 5.898 -31.562 -16.109 1 97.88 125 PRO B CA 1
ATOM 4128 C C . PRO B 1 125 ? 4.652 -31.016 -16.812 1 97.88 125 PRO B C 1
ATOM 4130 O O . PRO B 1 125 ? 4.645 -30.859 -18.031 1 97.88 125 PRO B O 1
ATOM 4133 N N . LEU B 1 126 ? 3.607 -30.734 -16.109 1 98.62 126 LEU B N 1
ATOM 4134 C CA . LEU B 1 126 ? 2.342 -30.453 -16.781 1 98.62 126 LEU B CA 1
ATOM 4135 C C . LEU B 1 126 ? 2.469 -29.266 -17.719 1 98.62 126 LEU B C 1
ATOM 4137 O O . LEU B 1 126 ? 2.104 -29.344 -18.891 1 98.62 126 LEU B O 1
ATOM 4141 N N . TYR B 1 127 ? 2.957 -28.156 -17.25 1 98.69 127 TYR B N 1
ATOM 4142 C CA . TYR B 1 127 ? 3.045 -26.922 -18.031 1 98.69 127 TYR B CA 1
ATOM 4143 C C . TYR B 1 127 ? 3.945 -27.109 -19.25 1 98.69 127 TYR B C 1
ATOM 4145 O O . TYR B 1 127 ? 3.537 -26.844 -20.375 1 98.69 127 TYR B O 1
ATOM 4153 N N . PRO B 1 128 ? 5.176 -27.578 -19.141 1 98.19 128 PRO B N 1
ATOM 4154 C CA . PRO B 1 128 ? 6.027 -27.766 -20.312 1 98.19 128 PRO B CA 1
ATOM 4155 C C . PRO B 1 128 ? 5.48 -28.797 -21.297 1 98.19 128 PRO B C 1
ATOM 4157 O O . PRO B 1 128 ? 5.684 -28.688 -22.5 1 98.19 128 PRO B O 1
ATOM 4160 N N . TRP B 1 129 ? 4.785 -29.797 -20.766 1 98.06 129 TRP B N 1
ATOM 4161 C CA . TRP B 1 129 ? 4.148 -30.766 -21.672 1 98.06 129 TRP B CA 1
ATOM 4162 C C . TRP B 1 129 ? 3.066 -30.094 -22.5 1 98.06 129 TRP B C 1
ATOM 4164 O O . TRP B 1 129 ? 2.914 -30.391 -23.688 1 98.06 129 TRP B O 1
ATOM 4174 N N . LEU B 1 130 ? 2.338 -29.234 -21.875 1 98.69 130 LEU B N 1
ATOM 4175 C CA . LEU B 1 130 ? 1.323 -28.5 -22.609 1 98.69 130 LEU B CA 1
ATOM 4176 C C . LEU B 1 130 ? 1.969 -27.547 -23.625 1 98.69 130 LEU B C 1
ATOM 4178 O O . LEU B 1 130 ? 1.439 -27.344 -24.719 1 98.69 130 LEU B O 1
ATOM 4182 N N . MET B 1 131 ? 3.047 -26.969 -23.234 1 98.69 131 MET B N 1
ATOM 4183 C CA . MET B 1 131 ? 3.797 -26.125 -24.156 1 98.69 131 MET B CA 1
ATOM 4184 C C . MET B 1 131 ? 4.223 -26.906 -25.391 1 98.69 131 MET B C 1
ATOM 4186 O O . MET B 1 131 ? 4.086 -26.422 -26.516 1 98.69 131 MET B O 1
ATOM 4190 N N . ARG B 1 132 ? 4.719 -28.078 -25.125 1 98 132 ARG B N 1
ATOM 4191 C CA . ARG B 1 132 ? 5.152 -28.922 -26.219 1 98 132 ARG B CA 1
ATOM 4192 C C . ARG B 1 132 ? 3.982 -29.266 -27.141 1 98 132 ARG B C 1
ATOM 4194 O O . ARG B 1 132 ? 4.129 -29.25 -28.375 1 98 132 ARG B O 1
ATOM 4201 N N . LEU B 1 133 ? 2.896 -29.594 -26.578 1 98.19 133 LEU B N 1
ATOM 4202 C CA . LEU B 1 133 ? 1.702 -29.906 -27.344 1 98.19 133 LEU B CA 1
ATOM 4203 C C . LEU B 1 133 ? 1.274 -28.719 -28.203 1 98.19 133 LEU B C 1
ATOM 4205 O O . LEU B 1 133 ? 0.975 -28.875 -29.391 1 98.19 133 LEU B O 1
ATOM 4209 N N . VAL B 1 134 ? 1.201 -27.547 -27.641 1 98.44 134 VAL B N 1
ATOM 4210 C CA . VAL B 1 134 ? 0.809 -26.328 -28.344 1 98.44 134 VAL B CA 1
ATOM 4211 C C . VAL B 1 134 ? 1.808 -26.047 -29.453 1 98.44 134 VAL B C 1
ATOM 4213 O O . VAL B 1 134 ? 1.417 -25.656 -30.562 1 98.44 134 VAL B O 1
ATOM 4216 N N . GLY B 1 135 ? 3.068 -26.219 -29.141 1 97.94 135 GLY B N 1
ATOM 4217 C CA . GLY B 1 135 ? 4.086 -26.047 -30.156 1 97.94 135 GLY B CA 1
ATOM 4218 C C . GLY B 1 135 ? 3.918 -26.984 -31.328 1 97.94 135 GLY B C 1
ATOM 4219 O O . GLY B 1 135 ? 4.055 -26.578 -32.5 1 97.94 135 GLY B O 1
ATOM 4220 N N . ALA B 1 136 ? 3.588 -28.188 -31.094 1 97.31 136 ALA B N 1
ATOM 4221 C CA . ALA B 1 136 ? 3.426 -29.203 -32.125 1 97.31 136 ALA B CA 1
ATOM 4222 C C . ALA B 1 136 ? 2.24 -28.875 -33.031 1 97.31 136 ALA B C 1
ATOM 4224 O O . ALA B 1 136 ? 2.281 -29.141 -34.25 1 97.31 136 ALA B O 1
ATOM 4225 N N . VAL B 1 137 ? 1.264 -28.281 -32.469 1 97.88 137 VAL B N 1
ATOM 4226 C CA . VAL B 1 137 ? 0.029 -28.031 -33.188 1 97.88 137 VAL B CA 1
ATOM 4227 C C . VAL B 1 137 ? 0.142 -26.703 -33.938 1 97.88 137 VAL B C 1
ATOM 4229 O O . VAL B 1 137 ? -0.345 -26.578 -35.062 1 97.88 137 VAL B O 1
ATOM 4232 N N . THR B 1 138 ? 0.775 -25.734 -33.438 1 97.69 138 THR B N 1
ATOM 4233 C CA . THR B 1 138 ? 0.734 -24.375 -34 1 97.69 138 THR B CA 1
ATOM 4234 C C . THR B 1 138 ? 2.029 -24.062 -34.719 1 97.69 138 THR B C 1
ATOM 4236 O O . THR B 1 138 ? 2.078 -23.109 -35.531 1 97.69 138 THR B O 1
ATOM 4239 N N . GLY B 1 139 ? 3.148 -24.734 -34.406 1 97.5 139 GLY B N 1
ATOM 4240 C CA . GLY B 1 139 ? 4.453 -24.422 -34.969 1 97.5 139 GLY B CA 1
ATOM 4241 C C . GLY B 1 139 ? 5.184 -23.328 -34.188 1 97.5 139 GLY B C 1
ATOM 4242 O O . GLY B 1 139 ? 6.289 -22.938 -34.594 1 97.5 139 GLY B O 1
ATOM 4243 N N . LEU B 1 140 ? 4.66 -22.922 -33.062 1 97.94 140 LEU B N 1
ATOM 4244 C CA . LEU B 1 140 ? 5.281 -21.875 -32.25 1 97.94 140 LEU B CA 1
ATOM 4245 C C . LEU B 1 140 ? 6.496 -22.438 -31.516 1 97.94 140 LEU B C 1
ATOM 4247 O O . LEU B 1 140 ? 6.547 -23.625 -31.203 1 97.94 140 LEU B O 1
ATOM 4251 N N . GLY B 1 141 ? 7.449 -21.578 -31.281 1 97.94 141 GLY B N 1
ATOM 4252 C CA . GLY B 1 141 ? 8.547 -21.922 -30.391 1 97.94 141 GLY B CA 1
ATOM 4253 C C . GLY B 1 141 ? 8.117 -22.047 -28.938 1 97.94 141 GLY B C 1
ATOM 4254 O O . GLY B 1 141 ? 6.965 -21.781 -28.594 1 97.94 141 GLY B O 1
ATOM 4255 N N . PRO B 1 142 ? 9.062 -22.469 -28.125 1 97.75 142 PRO B N 1
ATOM 4256 C CA . PRO B 1 142 ? 8.727 -22.672 -26.719 1 97.75 142 PRO B CA 1
ATOM 4257 C C . PRO B 1 142 ? 8.203 -21.406 -26.047 1 97.75 142 PRO B C 1
ATOM 4259 O O . PRO B 1 142 ? 7.281 -21.469 -25.234 1 97.75 142 PRO B O 1
ATOM 4262 N N . TYR B 1 143 ? 8.836 -20.266 -26.359 1 97.81 143 TYR B N 1
ATOM 4263 C CA . TYR B 1 143 ? 8.383 -19 -25.781 1 97.81 143 TYR B CA 1
ATOM 4264 C C . TYR B 1 143 ? 6.926 -18.719 -26.141 1 97.81 143 TYR B C 1
ATOM 4266 O O . TYR B 1 143 ? 6.098 -18.484 -25.266 1 97.81 143 TYR B O 1
ATOM 4274 N N . GLY B 1 144 ? 6.652 -18.734 -27.406 1 98.38 144 GLY B N 1
ATOM 4275 C CA . GLY B 1 144 ? 5.293 -18.484 -27.859 1 98.38 144 GLY B CA 1
ATOM 4276 C C . GLY B 1 144 ? 4.289 -19.484 -27.328 1 98.38 144 GLY B C 1
ATOM 4277 O O . GLY B 1 144 ? 3.174 -19.109 -26.953 1 98.38 144 GLY B O 1
ATOM 4278 N N . SER B 1 145 ? 4.641 -20.75 -27.328 1 98.75 145 SER B N 1
ATOM 4279 C CA . SER B 1 145 ? 3.777 -21.797 -26.797 1 98.75 145 SER B CA 1
ATOM 4280 C C . SER B 1 145 ? 3.48 -21.594 -25.328 1 98.75 145 SER B C 1
ATOM 4282 O O . SER B 1 145 ? 2.355 -21.812 -24.875 1 98.75 145 SER B O 1
ATOM 4284 N N . GLY B 1 146 ? 4.535 -21.203 -24.578 1 98.75 146 GLY B N 1
ATOM 4285 C CA . GLY B 1 146 ? 4.344 -20.938 -23.172 1 98.75 146 GLY B CA 1
ATOM 4286 C C . GLY B 1 146 ? 3.367 -19.797 -22.906 1 98.75 146 GLY B C 1
ATOM 4287 O O . GLY B 1 146 ? 2.512 -19.906 -22.031 1 98.75 146 GLY B O 1
ATOM 4288 N N . ILE B 1 147 ? 3.479 -18.734 -23.688 1 98.62 147 ILE B N 1
ATOM 4289 C CA . ILE B 1 147 ? 2.592 -17.594 -23.547 1 98.62 147 ILE B CA 1
ATOM 4290 C C . ILE B 1 147 ? 1.152 -18.016 -23.844 1 98.62 147 ILE B C 1
ATOM 4292 O O . ILE B 1 147 ? 0.231 -17.641 -23.109 1 98.62 147 ILE B O 1
ATOM 4296 N N . VAL B 1 148 ? 0.978 -18.781 -24.844 1 98.69 148 VAL B N 1
ATOM 4297 C CA . VAL B 1 148 ? -0.355 -19.219 -25.25 1 98.69 148 VAL B CA 1
ATOM 4298 C C . VAL B 1 148 ? -0.986 -20.047 -24.125 1 98.69 148 VAL B C 1
ATOM 4300 O O . VAL B 1 148 ? -2.139 -19.812 -23.75 1 98.69 148 VAL B O 1
ATOM 4303 N N . VAL B 1 149 ? -0.237 -20.984 -23.594 1 98.81 149 VAL B N 1
ATOM 4304 C CA . VAL B 1 149 ? -0.749 -21.828 -22.516 1 98.81 149 VAL B CA 1
ATOM 4305 C C . VAL B 1 149 ? -1.119 -20.953 -21.328 1 98.81 149 VAL B C 1
ATOM 4307 O O . VAL B 1 149 ? -2.193 -21.125 -20.734 1 98.81 149 VAL B O 1
ATOM 4310 N N . SER B 1 150 ? -0.257 -20.031 -20.969 1 98.81 150 SER B N 1
ATOM 4311 C CA . SER B 1 150 ? -0.473 -19.188 -19.797 1 98.81 150 SER B CA 1
ATOM 4312 C C . SER B 1 150 ? -1.688 -18.281 -19.984 1 98.81 150 SER B C 1
ATOM 4314 O O . SER B 1 150 ? -2.506 -18.141 -19.078 1 98.81 150 SER B O 1
ATOM 4316 N N . VAL B 1 151 ? -1.841 -17.688 -21.141 1 98.69 151 VAL B N 1
ATOM 4317 C CA . VAL B 1 151 ? -2.938 -16.766 -21.406 1 98.69 151 VAL B CA 1
ATOM 4318 C C . VAL B 1 151 ? -4.266 -17.531 -21.406 1 98.69 151 VAL B C 1
ATOM 4320 O O . VAL B 1 151 ? -5.219 -17.109 -20.734 1 98.69 151 VAL B O 1
ATOM 4323 N N . LEU B 1 152 ? -4.336 -18.625 -22.062 1 98.62 152 LEU B N 1
ATOM 4324 C CA . LEU B 1 152 ? -5.566 -19.406 -22.109 1 98.62 152 LEU B CA 1
ATOM 4325 C C . LEU B 1 152 ? -5.922 -19.938 -20.719 1 98.62 152 LEU B C 1
ATOM 4327 O O . LEU B 1 152 ? -7.09 -19.906 -20.328 1 98.62 152 LEU B O 1
ATOM 4331 N N . ALA B 1 153 ? -4.895 -20.438 -20.047 1 98.88 153 ALA B N 1
ATOM 4332 C CA . ALA B 1 153 ? -5.129 -20.922 -18.688 1 98.88 153 ALA B CA 1
ATOM 4333 C C . ALA B 1 153 ? -5.629 -19.797 -17.781 1 98.88 153 ALA B C 1
ATOM 4335 O O . ALA B 1 153 ? -6.449 -20.031 -16.891 1 98.88 153 ALA B O 1
ATOM 4336 N N . SER B 1 154 ? -5.082 -18.594 -17.984 1 98.81 154 SER B N 1
ATOM 4337 C CA . SER B 1 154 ? -5.52 -17.469 -17.156 1 98.81 154 SER B CA 1
ATOM 4338 C C . SER B 1 154 ? -6.992 -17.156 -17.406 1 98.81 154 SER B C 1
ATOM 4340 O O . SER B 1 154 ? -7.711 -16.781 -16.484 1 98.81 154 SER B O 1
ATOM 4342 N N . LEU B 1 155 ? -7.48 -17.266 -18.609 1 98.69 155 LEU B N 1
ATOM 4343 C CA . LEU B 1 155 ? -8.898 -17.078 -18.906 1 98.69 155 LEU B CA 1
ATOM 4344 C C . LEU B 1 155 ? -9.75 -18.156 -18.25 1 98.69 155 LEU B C 1
ATOM 4346 O O . LEU B 1 155 ? -10.82 -17.859 -17.719 1 98.69 155 LEU B O 1
ATOM 4350 N N . VAL B 1 156 ? -9.258 -19.344 -18.297 1 98.69 156 VAL B N 1
ATOM 4351 C CA . VAL B 1 156 ? -9.961 -20.438 -17.641 1 98.69 156 VAL B CA 1
ATOM 4352 C C . VAL B 1 156 ? -9.992 -20.219 -16.141 1 98.69 156 VAL B C 1
ATOM 4354 O O . VAL B 1 156 ? -11 -20.5 -15.477 1 98.69 156 VAL B O 1
ATOM 4357 N N . ALA B 1 157 ? -8.875 -19.734 -15.602 1 98.88 157 ALA B N 1
ATOM 4358 C CA . ALA B 1 157 ? -8.82 -19.422 -14.172 1 98.88 157 ALA B CA 1
ATOM 4359 C C . ALA B 1 157 ? -9.812 -18.328 -13.812 1 98.88 157 ALA B C 1
ATOM 4361 O O . ALA B 1 157 ? -10.562 -18.453 -12.844 1 98.88 157 ALA B O 1
ATOM 4362 N N . ALA B 1 158 ? -9.805 -17.266 -14.602 1 98.75 158 ALA B N 1
ATOM 4363 C CA . ALA B 1 158 ? -10.742 -16.172 -14.375 1 98.75 158 ALA B CA 1
ATOM 4364 C C . ALA B 1 158 ? -12.188 -16.656 -14.422 1 98.75 158 ALA B C 1
ATOM 4366 O O . ALA B 1 158 ? -13.023 -16.203 -13.633 1 98.75 158 ALA B O 1
ATOM 4367 N N . ALA B 1 159 ? -12.469 -17.562 -15.32 1 98.69 159 ALA B N 1
ATOM 4368 C CA . ALA B 1 159 ? -13.812 -18.141 -15.43 1 98.69 159 ALA B CA 1
ATOM 4369 C C . ALA B 1 159 ? -14.18 -18.922 -14.172 1 98.69 159 ALA B C 1
ATOM 4371 O O . ALA B 1 159 ? -15.312 -18.844 -13.688 1 98.69 159 ALA B O 1
ATOM 4372 N N . GLY B 1 160 ? -13.25 -19.688 -13.688 1 98.75 160 GLY B N 1
ATOM 4373 C CA . GLY B 1 160 ? -13.5 -20.422 -12.453 1 98.75 160 GLY B CA 1
ATOM 4374 C C . GLY B 1 160 ? -13.711 -19.516 -11.258 1 98.75 160 GLY B C 1
ATOM 4375 O O . GLY B 1 160 ? -14.625 -19.75 -10.453 1 98.75 160 GLY B O 1
ATOM 4376 N N . ILE B 1 161 ? -12.875 -18.516 -11.125 1 98.88 161 ILE B N 1
ATOM 4377 C CA . ILE B 1 161 ? -12.992 -17.547 -10.039 1 98.88 161 ILE B CA 1
ATOM 4378 C C . ILE B 1 161 ? -14.344 -16.828 -10.125 1 98.88 161 ILE B C 1
ATOM 4380 O O . ILE B 1 161 ? -15.023 -16.656 -9.117 1 98.88 161 ILE B O 1
ATOM 4384 N N . PHE B 1 162 ? -14.719 -16.5 -11.336 1 98.62 162 PHE B N 1
ATOM 4385 C CA . PHE B 1 162 ? -16.031 -15.891 -11.578 1 98.62 162 PHE B CA 1
ATOM 4386 C C . PHE B 1 162 ? -17.141 -16.812 -11.109 1 98.62 162 PHE B C 1
ATOM 4388 O O . PHE B 1 162 ? -18.047 -16.391 -10.391 1 98.62 162 PHE B O 1
ATOM 4395 N N . ALA B 1 163 ? -17.125 -18.016 -11.516 1 98.56 163 ALA B N 1
ATOM 4396 C CA . ALA B 1 163 ? -18.188 -18.969 -11.203 1 98.56 163 ALA B CA 1
ATOM 4397 C C . ALA B 1 163 ? -18.344 -19.141 -9.695 1 98.56 163 ALA B C 1
ATOM 4399 O O . ALA B 1 163 ? -19.469 -19.172 -9.188 1 98.56 163 ALA B O 1
ATOM 4400 N N . ILE B 1 164 ? -17.266 -19.234 -9.016 1 98.69 164 ILE B N 1
ATOM 4401 C CA . ILE B 1 164 ? -17.297 -19.406 -7.57 1 98.69 164 ILE B CA 1
ATOM 4402 C C . ILE B 1 164 ? -17.828 -18.141 -6.91 1 98.69 164 ILE B C 1
ATOM 4404 O O . ILE B 1 164 ? -18.719 -18.203 -6.055 1 98.69 164 ILE B O 1
ATOM 4408 N N . ALA B 1 165 ? -17.297 -17 -7.328 1 98.69 165 ALA B N 1
ATOM 4409 C CA . ALA B 1 165 ? -17.703 -15.734 -6.746 1 98.69 165 ALA B CA 1
ATOM 4410 C C . ALA B 1 165 ? -19.172 -15.445 -7.031 1 98.69 165 ALA B C 1
ATOM 4412 O O . ALA B 1 165 ? -19.875 -14.875 -6.191 1 98.69 165 ALA B O 1
ATOM 4413 N N . GLU B 1 166 ? -19.609 -15.805 -8.219 1 98.25 166 GLU B N 1
ATOM 4414 C CA . GLU B 1 166 ? -21.016 -15.633 -8.578 1 98.25 166 GLU B CA 1
ATOM 4415 C C . GLU B 1 166 ? -21.922 -16.422 -7.645 1 98.25 166 GLU B C 1
ATOM 4417 O O . GLU B 1 166 ? -22.984 -15.945 -7.246 1 98.25 166 GLU B O 1
ATOM 4422 N N . ARG B 1 167 ? -21.516 -17.516 -7.332 1 97.44 167 ARG B N 1
ATOM 4423 C CA . ARG B 1 167 ? -22.297 -18.375 -6.445 1 97.44 167 ARG B CA 1
ATOM 4424 C C . ARG B 1 167 ? -22.375 -17.781 -5.043 1 97.44 167 ARG B C 1
ATOM 4426 O O . ARG B 1 167 ? -23.391 -17.922 -4.355 1 97.44 167 ARG B O 1
ATOM 4433 N N . LEU B 1 168 ? -21.344 -17.141 -4.648 1 97.38 168 LEU B N 1
ATOM 4434 C CA . LEU B 1 168 ? -21.266 -16.641 -3.279 1 97.38 168 LEU B CA 1
ATOM 4435 C C . LEU B 1 168 ? -21.875 -15.25 -3.174 1 97.38 168 LEU B C 1
ATOM 4437 O O . LEU B 1 168 ? -22.406 -14.875 -2.123 1 97.38 168 LEU B O 1
ATOM 4441 N N . GLY B 1 169 ? -21.781 -14.484 -4.23 1 97.56 169 GLY B N 1
ATOM 4442 C CA . GLY B 1 169 ? -22.172 -13.094 -4.09 1 97.56 169 GLY B CA 1
ATOM 4443 C C . GLY B 1 169 ? -22.906 -12.555 -5.305 1 97.56 169 GLY B C 1
ATOM 4444 O O . GLY B 1 169 ? -23.156 -11.352 -5.41 1 97.56 169 GLY B O 1
ATOM 4445 N N . GLY B 1 170 ? -23.188 -13.367 -6.266 1 98 170 GLY B N 1
ATOM 4446 C CA . GLY B 1 170 ? -23.922 -12.93 -7.441 1 98 170 GLY B CA 1
ATOM 4447 C C . GLY B 1 170 ? -23.016 -12.555 -8.602 1 98 170 GLY B C 1
ATOM 4448 O O . GLY B 1 170 ? -21.797 -12.602 -8.484 1 98 170 GLY B O 1
ATOM 4449 N N . PHE B 1 171 ? -23.625 -12.242 -9.719 1 97.75 171 PHE B N 1
ATOM 4450 C CA . PHE B 1 171 ? -22.969 -11.992 -10.992 1 97.75 171 PHE B CA 1
ATOM 4451 C C . PHE B 1 171 ? -21.938 -10.883 -10.867 1 97.75 171 PHE B C 1
ATOM 4453 O O . PHE B 1 171 ? -20.797 -11.039 -11.32 1 97.75 171 PHE B O 1
ATOM 4460 N N . ARG B 1 172 ? -22.328 -9.812 -10.195 1 97.5 172 ARG B N 1
ATOM 4461 C CA . ARG B 1 172 ? -21.453 -8.656 -10.078 1 97.5 172 ARG B CA 1
ATOM 4462 C C . ARG B 1 172 ? -20.203 -9 -9.258 1 97.5 172 ARG B C 1
ATOM 4464 O O . ARG B 1 172 ? -19.094 -8.594 -9.602 1 97.5 172 ARG B O 1
ATOM 4471 N N . ALA B 1 173 ? -20.375 -9.727 -8.203 1 98.31 173 ALA B N 1
ATOM 4472 C CA . ALA B 1 173 ? -19.234 -10.195 -7.41 1 98.31 173 ALA B CA 1
ATOM 4473 C C . ALA B 1 173 ? -18.281 -11.023 -8.258 1 98.31 173 ALA B C 1
ATOM 4475 O O . ALA B 1 173 ? -17.062 -10.922 -8.109 1 98.31 173 ALA B O 1
ATOM 4476 N N . GLY B 1 174 ? -18.875 -11.836 -9.109 1 98.62 174 GLY B N 1
ATOM 4477 C CA . GLY B 1 174 ? -18.062 -12.641 -10.008 1 98.62 174 GLY B CA 1
ATOM 4478 C C . GLY B 1 174 ? -17.172 -11.805 -10.914 1 98.62 174 GLY B C 1
ATOM 4479 O O . GLY B 1 174 ? -15.977 -12.07 -11.031 1 98.62 174 GLY B O 1
ATOM 4480 N N . VAL B 1 175 ? -17.734 -10.797 -11.516 1 98.31 175 VAL B N 1
ATOM 4481 C CA . VAL B 1 175 ? -16.984 -9.938 -12.43 1 98.31 175 VAL B CA 1
ATOM 4482 C C . VAL B 1 175 ? -15.891 -9.203 -11.664 1 98.31 175 VAL B C 1
ATOM 4484 O O . VAL B 1 175 ? -14.734 -9.156 -12.109 1 98.31 175 VAL B O 1
ATOM 4487 N N . ILE B 1 176 ? -16.219 -8.695 -10.477 1 98.44 176 ILE B N 1
ATOM 4488 C CA . ILE B 1 176 ? -15.273 -7.945 -9.664 1 98.44 176 ILE B CA 1
ATOM 4489 C C . ILE B 1 176 ? -14.125 -8.859 -9.227 1 98.44 176 ILE B C 1
ATOM 4491 O O . ILE B 1 176 ? -12.961 -8.461 -9.242 1 98.44 176 ILE B O 1
ATOM 4495 N N . ALA B 1 177 ? -14.453 -10.086 -8.898 1 98.75 177 ALA B N 1
ATOM 4496 C CA . ALA B 1 177 ? -13.438 -11.031 -8.445 1 98.75 177 ALA B CA 1
ATOM 4497 C C . ALA B 1 177 ? -12.414 -11.305 -9.547 1 98.75 177 ALA B C 1
ATOM 4499 O O . ALA B 1 177 ? -11.211 -11.375 -9.281 1 98.75 177 ALA B O 1
ATOM 4500 N N . ALA B 1 178 ? -12.883 -11.484 -10.734 1 98.69 178 ALA B N 1
ATOM 4501 C CA . ALA B 1 178 ? -11.992 -11.711 -11.867 1 98.69 178 ALA B CA 1
ATOM 4502 C C . ALA B 1 178 ? -11.07 -10.508 -12.086 1 98.69 178 ALA B C 1
ATOM 4504 O O . ALA B 1 178 ? -9.867 -10.68 -12.32 1 98.69 178 ALA B O 1
ATOM 4505 N N . VAL B 1 179 ? -11.57 -9.328 -11.945 1 98.38 179 VAL B N 1
ATOM 4506 C CA . VAL B 1 179 ? -10.805 -8.102 -12.133 1 98.38 179 VAL B CA 1
ATOM 4507 C C . VAL B 1 179 ? -9.75 -7.973 -11.031 1 98.38 179 VAL B C 1
ATOM 4509 O O . VAL B 1 179 ? -8.586 -7.688 -11.305 1 98.38 179 VAL B O 1
ATOM 4512 N N . VAL B 1 180 ? -10.148 -8.211 -9.812 1 98.38 180 VAL B N 1
ATOM 4513 C CA . VAL B 1 180 ? -9.258 -8.07 -8.672 1 98.38 180 VAL B CA 1
ATOM 4514 C C . VAL B 1 180 ? -8.117 -9.078 -8.773 1 98.38 180 VAL B C 1
ATOM 4516 O O . VAL B 1 180 ? -6.969 -8.766 -8.453 1 98.38 180 VAL B O 1
ATOM 4519 N N . TRP B 1 181 ? -8.406 -10.281 -9.242 1 98.5 181 TRP B N 1
ATOM 4520 C CA . TRP B 1 181 ? -7.375 -11.289 -9.438 1 98.5 181 TRP B CA 1
ATOM 4521 C C . TRP B 1 181 ? -6.348 -10.828 -10.461 1 98.5 181 TRP B C 1
ATOM 4523 O O . TRP B 1 181 ? -5.145 -11.031 -10.289 1 98.5 181 TRP B O 1
ATOM 4533 N N . GLY B 1 182 ? -6.801 -10.125 -11.477 1 98.19 182 GLY B N 1
ATOM 4534 C CA . GLY B 1 182 ? -5.922 -9.609 -12.508 1 98.19 182 GLY B CA 1
ATOM 4535 C C . GLY B 1 182 ? -5.117 -8.406 -12.062 1 98.19 182 GLY B C 1
ATOM 4536 O O . GLY B 1 182 ? -4.141 -8.023 -12.711 1 98.19 182 GLY B O 1
ATOM 4537 N N . LEU B 1 183 ? -5.484 -7.809 -10.922 1 97.38 183 LEU B N 1
ATOM 4538 C CA . LEU B 1 183 ? -4.832 -6.602 -10.43 1 97.38 183 LEU B CA 1
ATOM 4539 C C . LEU B 1 183 ? -3.895 -6.926 -9.273 1 97.38 183 LEU B C 1
ATOM 4541 O O . LEU B 1 183 ? -3.125 -6.07 -8.836 1 97.38 183 LEU B O 1
ATOM 4545 N N . PHE B 1 184 ? -3.963 -8.125 -8.82 1 97.25 184 PHE B N 1
ATOM 4546 C CA . PHE B 1 184 ? -3.148 -8.531 -7.684 1 97.25 184 PHE B CA 1
ATOM 4547 C C . PHE B 1 184 ? -1.665 -8.375 -7.996 1 97.25 184 PHE B C 1
ATOM 4549 O O . PHE B 1 184 ? -1.235 -8.609 -9.125 1 97.25 184 PHE B O 1
ATOM 4556 N N . PRO B 1 185 ? -0.796 -7.953 -7.047 1 96.5 185 PRO B N 1
ATOM 4557 C CA . PRO B 1 185 ? 0.62 -7.68 -7.305 1 96.5 185 PRO B CA 1
ATOM 4558 C C . PRO B 1 185 ? 1.354 -8.883 -7.895 1 96.5 185 PRO B C 1
ATOM 4560 O O . PRO B 1 185 ? 2.361 -8.711 -8.586 1 96.5 185 PRO B O 1
ATOM 4563 N N . GLY B 1 186 ? 0.977 -10.039 -7.793 1 96.62 186 GLY B N 1
ATOM 4564 C CA . GLY B 1 186 ? 1.597 -11.219 -8.375 1 96.62 186 GLY B CA 1
ATOM 4565 C C . GLY B 1 186 ? 1.015 -11.594 -9.727 1 96.62 186 GLY B C 1
ATOM 4566 O O . GLY B 1 186 ? 1.426 -12.586 -10.328 1 96.62 186 GLY B O 1
ATOM 4567 N N . SER B 1 187 ? 0.201 -10.766 -10.258 1 97.56 187 SER B N 1
ATOM 4568 C CA . SER B 1 187 ? -0.574 -11.141 -11.438 1 97.56 187 SER B CA 1
ATOM 4569 C C . SER B 1 187 ? 0.255 -11.008 -12.711 1 97.56 187 SER B C 1
ATOM 4571 O O . SER B 1 187 ? -0.151 -11.477 -13.773 1 97.56 187 SER B O 1
ATOM 4573 N N . GLY B 1 188 ? 1.408 -10.414 -12.625 1 97 188 GLY B N 1
ATOM 4574 C CA . GLY B 1 188 ? 2.266 -10.266 -13.789 1 97 188 GLY B CA 1
ATOM 4575 C C . GLY B 1 188 ? 2.619 -11.586 -14.445 1 97 188 GLY B C 1
ATOM 4576 O O . GLY B 1 188 ? 2.848 -11.641 -15.656 1 97 188 GLY B O 1
ATOM 4577 N N . VAL B 1 189 ? 2.592 -12.633 -13.711 1 97.81 189 VAL B N 1
ATOM 4578 C CA . VAL B 1 189 ? 3.043 -13.922 -14.211 1 97.81 189 VAL B CA 1
ATOM 4579 C C . VAL B 1 189 ? 1.907 -14.609 -14.977 1 97.81 189 VAL B C 1
ATOM 4581 O O . VAL B 1 189 ? 2.125 -15.609 -15.656 1 97.81 189 VAL B O 1
ATOM 4584 N N . GLU B 1 190 ? 0.694 -14.062 -14.891 1 98.5 190 GLU B N 1
ATOM 4585 C CA . GLU B 1 190 ? -0.459 -14.695 -15.531 1 98.5 190 GLU B CA 1
ATOM 4586 C C . GLU B 1 190 ? -0.299 -14.734 -17.047 1 98.5 190 GLU B C 1
ATOM 4588 O O . GLU B 1 190 ? -0.805 -15.648 -17.703 1 98.5 190 GLU B O 1
ATOM 4593 N N . TRP B 1 191 ? 0.352 -13.734 -17.578 1 98.31 191 TRP B N 1
ATOM 4594 C CA . TRP B 1 191 ? 0.611 -13.672 -19.016 1 98.31 191 TRP B CA 1
ATOM 4595 C C . TRP B 1 191 ? 2.107 -13.758 -19.297 1 98.31 191 TRP B C 1
ATOM 4597 O O . TRP B 1 191 ? 2.621 -13.047 -20.172 1 98.31 191 TRP B O 1
ATOM 4607 N N . ALA B 1 192 ? 2.84 -14.523 -18.594 1 98.44 192 ALA B N 1
ATOM 4608 C CA . ALA B 1 192 ? 4.25 -14.859 -18.781 1 98.44 192 ALA B CA 1
ATOM 4609 C C . ALA B 1 192 ? 4.449 -16.359 -18.922 1 98.44 192 ALA B C 1
ATOM 4611 O O . ALA B 1 192 ? 3.488 -17.125 -18.828 1 98.44 192 ALA B O 1
ATOM 4612 N N . VAL B 1 193 ? 5.684 -16.766 -19.25 1 98.38 193 VAL B N 1
ATOM 4613 C CA . VAL B 1 193 ? 5.98 -18.188 -19.406 1 98.38 193 VAL B CA 1
ATOM 4614 C C . VAL B 1 193 ? 6.16 -18.828 -18.031 1 98.38 193 VAL B C 1
ATOM 4616 O O . VAL B 1 193 ? 7.254 -19.281 -17.688 1 98.38 193 VAL B O 1
ATOM 4619 N N . TYR B 1 194 ? 5.039 -18.859 -17.344 1 98 194 TYR B N 1
ATOM 4620 C CA . TYR B 1 194 ? 4.969 -19.391 -15.992 1 98 194 TYR B CA 1
ATOM 4621 C C . TYR B 1 194 ? 3.768 -20.328 -15.836 1 98 194 TYR B C 1
ATOM 4623 O O . TYR B 1 194 ? 2.799 -20.219 -16.594 1 98 194 TYR B O 1
ATOM 4631 N N . SER B 1 195 ? 3.787 -21.156 -14.891 1 98.25 195 SER B N 1
ATOM 4632 C CA . SER B 1 195 ? 2.764 -22.188 -14.719 1 98.25 195 SER B CA 1
ATOM 4633 C C . SER B 1 195 ? 1.658 -21.719 -13.781 1 98.25 195 SER B C 1
ATOM 4635 O O . SER B 1 195 ? 0.71 -22.453 -13.508 1 98.25 195 SER B O 1
ATOM 4637 N N . ASP B 1 196 ? 1.664 -20.484 -13.25 1 98.19 196 ASP B N 1
ATOM 4638 C CA . ASP B 1 196 ? 0.783 -20 -12.203 1 98.19 196 ASP B CA 1
ATOM 4639 C C . ASP B 1 196 ? -0.67 -19.969 -12.664 1 98.19 196 ASP B C 1
ATOM 4641 O O . ASP B 1 196 ? -1.57 -20.391 -11.945 1 98.19 196 ASP B O 1
ATOM 4645 N N . SER B 1 197 ? -0.856 -19.453 -13.859 1 98.69 197 SER B N 1
ATOM 4646 C CA . SER B 1 197 ? -2.219 -19.375 -14.375 1 98.69 197 SER B CA 1
ATOM 4647 C C . SER B 1 197 ? -2.852 -20.766 -14.469 1 98.69 197 SER B C 1
ATOM 4649 O O . SER B 1 197 ? -4.023 -20.938 -14.133 1 98.69 197 SER B O 1
ATOM 4651 N N . LEU B 1 198 ? -2.07 -21.688 -14.93 1 98.81 198 LEU B N 1
ATOM 4652 C CA . LEU B 1 198 ? -2.553 -23.047 -15.062 1 98.81 198 LEU B CA 1
ATOM 4653 C C . LEU B 1 198 ? -2.922 -23.641 -13.703 1 98.81 198 LEU B C 1
ATOM 4655 O O . LEU B 1 198 ? -3.969 -24.266 -13.562 1 98.81 198 LEU B O 1
ATOM 4659 N N . PHE B 1 199 ? -2.078 -23.406 -12.75 1 98.75 199 PHE B N 1
ATOM 4660 C CA . PHE B 1 199 ? -2.342 -23.922 -11.406 1 98.75 199 PHE B CA 1
ATOM 4661 C C . PHE B 1 199 ? -3.623 -23.312 -10.844 1 98.75 199 PHE B C 1
ATOM 4663 O O . PHE B 1 199 ? -4.445 -24.031 -10.258 1 98.75 199 PHE B O 1
ATOM 4670 N N . VAL B 1 200 ? -3.809 -22.016 -11.008 1 98.88 200 VAL B N 1
ATOM 4671 C CA . VAL B 1 200 ? -4.984 -21.344 -10.461 1 98.88 200 VAL B CA 1
ATOM 4672 C C . VAL B 1 200 ? -6.238 -21.844 -11.18 1 98.88 200 VAL B C 1
ATOM 4674 O O . VAL B 1 200 ? -7.293 -22 -10.555 1 98.88 200 VAL B O 1
ATOM 4677 N N . ALA B 1 201 ? -6.148 -22.062 -12.469 1 98.88 201 ALA B N 1
ATOM 4678 C CA . ALA B 1 201 ? -7.273 -22.625 -13.219 1 98.88 201 ALA B CA 1
ATOM 4679 C C . ALA B 1 201 ? -7.703 -23.969 -12.648 1 98.88 201 ALA B C 1
ATOM 4681 O O . ALA B 1 201 ? -8.883 -24.172 -12.336 1 98.88 201 ALA B O 1
ATOM 4682 N N . LEU B 1 202 ? -6.746 -24.812 -12.484 1 98.88 202 LEU B N 1
ATOM 4683 C CA . LEU B 1 202 ? -7.035 -26.141 -11.969 1 98.88 202 LEU B CA 1
ATOM 4684 C C . LEU B 1 202 ? -7.582 -26.062 -10.547 1 98.88 202 LEU B C 1
ATOM 4686 O O . LEU B 1 202 ? -8.539 -26.766 -10.203 1 98.88 202 LEU B O 1
ATOM 4690 N N . SER B 1 203 ? -7.008 -25.203 -9.734 1 98.88 203 SER B N 1
ATOM 4691 C CA . SER B 1 203 ? -7.426 -25.062 -8.344 1 98.88 203 SER B CA 1
ATOM 4692 C C . SER B 1 203 ? -8.836 -24.5 -8.242 1 98.88 203 SER B C 1
ATOM 4694 O O . SER B 1 203 ? -9.656 -25 -7.473 1 98.88 203 SER B O 1
ATOM 4696 N N . ALA B 1 204 ? -9.109 -23.453 -9.016 1 98.81 204 ALA B N 1
ATOM 4697 C CA . ALA B 1 204 ? -10.43 -22.828 -8.984 1 98.81 204 ALA B CA 1
ATOM 4698 C C . ALA B 1 204 ? -11.516 -23.812 -9.406 1 98.81 204 ALA B C 1
ATOM 4700 O O . ALA B 1 204 ? -12.547 -23.938 -8.742 1 98.81 204 ALA B O 1
ATOM 4701 N N . TRP B 1 205 ? -11.273 -24.531 -10.438 1 98.81 205 TRP B N 1
ATOM 4702 C CA . TRP B 1 205 ? -12.297 -25.453 -10.938 1 98.81 205 TRP B CA 1
ATOM 4703 C C . TRP B 1 205 ? -12.406 -26.688 -10.047 1 98.81 205 TRP B C 1
ATOM 4705 O O . TRP B 1 205 ? -13.484 -27.25 -9.891 1 98.81 205 TRP B O 1
ATOM 4715 N N . ALA B 1 206 ? -11.281 -27.125 -9.461 1 98.88 206 ALA B N 1
ATOM 4716 C CA . ALA B 1 206 ? -11.375 -28.203 -8.477 1 98.88 206 ALA B CA 1
ATOM 4717 C C . ALA B 1 206 ? -12.258 -27.797 -7.301 1 98.88 206 ALA B C 1
ATOM 4719 O O . ALA B 1 206 ? -13.141 -28.562 -6.887 1 98.88 206 ALA B O 1
ATOM 4720 N N . CYS B 1 207 ? -12.031 -26.641 -6.797 1 98.81 207 CYS B N 1
ATOM 4721 C CA . CYS B 1 207 ? -12.844 -26.141 -5.695 1 98.81 207 CYS B CA 1
ATOM 4722 C C . CYS B 1 207 ? -14.305 -26 -6.113 1 98.81 207 CYS B C 1
ATOM 4724 O O . CYS B 1 207 ? -15.203 -26.344 -5.344 1 98.81 207 CYS B O 1
ATOM 4726 N N . TYR B 1 208 ? -14.523 -25.484 -7.309 1 98.62 208 TYR B N 1
ATOM 4727 C CA . TYR B 1 208 ? -15.875 -25.375 -7.832 1 98.62 208 TYR B CA 1
ATOM 4728 C C . TYR B 1 208 ? -16.562 -26.734 -7.867 1 98.62 208 TYR B C 1
ATOM 4730 O O . TYR B 1 208 ? -17.734 -26.859 -7.523 1 98.62 208 TYR B O 1
ATOM 4738 N N . CYS B 1 209 ? -15.875 -27.75 -8.32 1 98.62 209 CYS B N 1
ATOM 4739 C CA . CYS B 1 209 ? -16.422 -29.109 -8.398 1 98.62 209 CYS B CA 1
ATOM 4740 C C . CYS B 1 209 ? -16.766 -29.641 -7.012 1 98.62 209 CYS B C 1
ATOM 4742 O O . CYS B 1 209 ? -17.781 -30.312 -6.836 1 98.62 209 CYS B O 1
ATOM 4744 N N . VAL B 1 210 ? -15.906 -29.375 -6.055 1 98.19 210 VAL B N 1
ATOM 4745 C CA . VAL B 1 210 ? -16.219 -29.766 -4.688 1 98.19 210 VAL B CA 1
ATOM 4746 C C . VAL B 1 210 ? -17.5 -29.062 -4.234 1 98.19 210 VAL B C 1
ATOM 4748 O O . VAL B 1 210 ? -18.391 -29.703 -3.664 1 98.19 210 VAL B O 1
ATOM 4751 N N . MET B 1 211 ? -17.609 -27.812 -4.551 1 97.31 211 MET B N 1
ATOM 4752 C CA . MET B 1 211 ? -18.766 -27.016 -4.148 1 97.31 211 MET B CA 1
ATOM 4753 C C . MET B 1 211 ? -20.047 -27.531 -4.801 1 97.31 211 MET B C 1
ATOM 4755 O O . MET B 1 211 ? -21.125 -27.391 -4.246 1 97.31 211 MET B O 1
ATOM 4759 N N . THR B 1 212 ? -19.906 -28.078 -5.926 1 97 212 THR B N 1
ATOM 4760 C CA . THR B 1 212 ? -21.078 -28.562 -6.652 1 97 212 THR B CA 1
ATOM 4761 C C . THR B 1 212 ? -21.188 -30.078 -6.52 1 97 212 THR B C 1
ATOM 4763 O O . THR B 1 212 ? -21.922 -30.719 -7.273 1 97 212 THR B O 1
ATOM 4766 N N . ARG B 1 213 ? -20.391 -30.75 -5.75 1 96.31 213 ARG B N 1
ATOM 4767 C CA . ARG B 1 213 ? -20.469 -32.156 -5.352 1 96.31 213 ARG B CA 1
ATOM 4768 C C . ARG B 1 213 ? -20.094 -33.062 -6.516 1 96.31 213 ARG B C 1
ATOM 4770 O O . ARG B 1 213 ? -20.703 -34.125 -6.688 1 96.31 213 ARG B O 1
ATOM 4777 N N . ARG B 1 214 ? -19.281 -32.562 -7.324 1 97.81 214 ARG B N 1
ATOM 4778 C CA . ARG B 1 214 ? -18.703 -33.375 -8.383 1 97.81 214 ARG B CA 1
ATOM 4779 C C . ARG B 1 214 ? -17.328 -33.906 -7.984 1 97.81 214 ARG B C 1
ATOM 4781 O O . ARG B 1 214 ? -16.312 -33.469 -8.555 1 97.81 214 ARG B O 1
ATOM 4788 N N . TRP B 1 215 ? -17.312 -34.875 -7.203 1 97.69 215 TRP B N 1
ATOM 4789 C CA . TRP B 1 215 ? -16.141 -35.344 -6.477 1 97.69 215 TRP B CA 1
ATOM 4790 C C . TRP B 1 215 ? -15.117 -35.938 -7.43 1 97.69 215 TRP B C 1
ATOM 4792 O O . TRP B 1 215 ? -13.906 -35.75 -7.273 1 97.69 215 TRP B O 1
ATOM 4802 N N . LEU B 1 216 ? -15.562 -36.719 -8.422 1 97.44 216 LEU B N 1
ATOM 4803 C CA . LEU B 1 216 ? -14.617 -37.344 -9.352 1 97.44 216 LEU B CA 1
ATOM 4804 C C . LEU B 1 216 ? -13.859 -36.281 -10.141 1 97.44 216 LEU B C 1
ATOM 4806 O O . LEU B 1 216 ? -12.641 -36.375 -10.305 1 97.44 216 LEU B O 1
ATOM 4810 N N . SER B 1 217 ? -14.594 -35.281 -10.617 1 98.44 217 SER B N 1
ATOM 4811 C CA . SER B 1 217 ? -13.961 -34.156 -11.328 1 98.44 217 SER B CA 1
ATOM 4812 C C . SER B 1 217 ? -12.992 -33.406 -10.43 1 98.44 217 SER B C 1
ATOM 4814 O O . SER B 1 217 ? -11.906 -33 -10.867 1 98.44 217 SER B O 1
ATOM 4816 N N . ALA B 1 218 ? -13.375 -33.188 -9.211 1 98.62 218 ALA B N 1
ATOM 4817 C CA . ALA B 1 218 ? -12.508 -32.531 -8.25 1 98.62 218 ALA B CA 1
ATOM 4818 C C . ALA B 1 218 ? -11.211 -33.281 -8.047 1 98.62 218 ALA B C 1
ATOM 4820 O O . ALA B 1 218 ? -10.125 -32.719 -8.039 1 98.62 218 ALA B O 1
ATOM 4821 N N . GLY B 1 219 ? -11.375 -34.594 -7.887 1 98.5 219 GLY B N 1
ATOM 4822 C CA . GLY B 1 219 ? -10.203 -35.438 -7.699 1 98.5 219 GLY B CA 1
ATOM 4823 C C . GLY B 1 219 ? -9.273 -35.438 -8.898 1 98.5 219 GLY B C 1
ATOM 4824 O O . GLY B 1 219 ? -8.055 -35.344 -8.75 1 98.5 219 GLY B O 1
ATOM 4825 N N . LEU B 1 220 ? -9.844 -35.531 -10.062 1 98.62 220 LEU B N 1
ATOM 4826 C CA . LEU B 1 220 ? -9.047 -35.594 -11.281 1 98.62 220 LEU B CA 1
ATOM 4827 C C . LEU B 1 220 ? -8.328 -34.25 -11.523 1 98.62 220 LEU B C 1
ATOM 4829 O O . LEU B 1 220 ? -7.152 -34.25 -11.898 1 98.62 220 LEU B O 1
ATOM 4833 N N . LEU B 1 221 ? -9.031 -33.188 -11.336 1 98.81 221 LEU B N 1
ATOM 4834 C CA . LEU B 1 221 ? -8.43 -31.859 -11.492 1 98.81 221 LEU B CA 1
ATOM 4835 C C . LEU B 1 221 ? -7.289 -31.656 -10.5 1 98.81 221 LEU B C 1
ATOM 4837 O O . LEU B 1 221 ? -6.25 -31.094 -10.836 1 98.81 221 LEU B O 1
ATOM 4841 N N . THR B 1 222 ? -7.461 -32.125 -9.328 1 98.88 222 THR B N 1
ATOM 4842 C CA . THR B 1 222 ? -6.441 -32.031 -8.289 1 98.88 222 THR B CA 1
ATOM 4843 C C . THR B 1 222 ? -5.23 -32.906 -8.617 1 98.88 222 THR B C 1
ATOM 4845 O O . THR B 1 222 ? -4.086 -32.5 -8.391 1 98.88 222 THR B O 1
ATOM 4848 N N . LEU B 1 223 ? -5.5 -34.094 -9.133 1 98.75 223 LEU B N 1
ATOM 4849 C CA . LEU B 1 223 ? -4.414 -34.969 -9.586 1 98.75 223 LEU B CA 1
ATOM 4850 C C . LEU B 1 223 ? -3.568 -34.25 -10.648 1 98.75 223 LEU B C 1
ATOM 4852 O O . LEU B 1 223 ? -2.338 -34.281 -10.57 1 98.75 223 LEU B O 1
ATOM 4856 N N . VAL B 1 224 ? -4.203 -33.625 -11.586 1 98.81 224 VAL B N 1
ATOM 4857 C CA . VAL B 1 224 ? -3.518 -32.906 -12.664 1 98.81 224 VAL B CA 1
ATOM 4858 C C . VAL B 1 224 ? -2.773 -31.703 -12.102 1 98.81 224 VAL B C 1
ATOM 4860 O O . VAL B 1 224 ? -1.659 -31.406 -12.531 1 98.81 224 VAL B O 1
ATOM 4863 N N . ALA B 1 225 ? -3.373 -31 -11.133 1 98.81 225 ALA B N 1
ATOM 4864 C CA . ALA B 1 225 ? -2.705 -29.875 -10.477 1 98.81 225 ALA B CA 1
ATOM 4865 C C . ALA B 1 225 ? -1.408 -30.328 -9.812 1 98.81 225 ALA B C 1
ATOM 4867 O O . ALA B 1 225 ? -0.431 -29.578 -9.766 1 98.81 225 ALA B O 1
ATOM 4868 N N . GLY B 1 226 ? -1.423 -31.578 -9.32 1 98.56 226 GLY B N 1
ATOM 4869 C CA . GLY B 1 226 ? -0.236 -32.125 -8.703 1 98.56 226 GLY B CA 1
ATOM 4870 C C . GLY B 1 226 ? 0.916 -32.312 -9.68 1 98.56 226 GLY B C 1
ATOM 4871 O O . GLY B 1 226 ? 2.076 -32.375 -9.266 1 98.56 226 GLY B O 1
ATOM 4872 N N . LEU B 1 227 ? 0.598 -32.375 -10.938 1 98.44 227 LEU B N 1
ATOM 4873 C CA . LEU B 1 227 ? 1.616 -32.5 -11.969 1 98.44 227 LEU B CA 1
ATOM 4874 C C . LEU B 1 227 ? 2.115 -31.125 -12.406 1 98.44 227 LEU B C 1
ATOM 4876 O O . LEU B 1 227 ? 3.035 -31.016 -13.219 1 98.44 227 LEU B O 1
ATOM 4880 N N . ASN B 1 228 ? 1.541 -30.094 -11.836 1 98.12 228 ASN B N 1
ATOM 4881 C CA . ASN B 1 228 ? 1.862 -28.734 -12.25 1 98.12 228 ASN B CA 1
ATOM 4882 C C . ASN B 1 228 ? 2.869 -28.078 -11.312 1 98.12 228 ASN B C 1
ATOM 4884 O O . ASN B 1 228 ? 3.762 -27.344 -11.758 1 98.12 228 ASN B O 1
ATOM 4888 N N . ARG B 1 229 ? 2.705 -28.234 -10.023 1 95.56 229 ARG B N 1
ATOM 4889 C CA . ARG B 1 229 ? 3.615 -27.625 -9.062 1 95.56 229 ARG B CA 1
ATOM 4890 C C . ARG B 1 229 ? 3.471 -28.25 -7.688 1 95.56 229 ARG B C 1
ATOM 4892 O O . ARG B 1 229 ? 2.436 -28.844 -7.375 1 95.56 229 ARG B O 1
ATOM 4899 N N . PRO B 1 230 ? 4.457 -28.078 -6.844 1 93.56 230 PRO B N 1
ATOM 4900 C CA . PRO B 1 230 ? 4.434 -28.703 -5.52 1 93.56 230 PRO B CA 1
ATOM 4901 C C . PRO B 1 230 ? 3.412 -28.062 -4.582 1 93.56 230 PRO B C 1
ATOM 4903 O O . PRO B 1 230 ? 2.912 -28.719 -3.664 1 93.56 230 PRO B O 1
ATOM 4906 N N . THR B 1 231 ? 3.035 -26.828 -4.824 1 94 231 THR B N 1
ATOM 4907 C CA . THR B 1 231 ? 2.084 -26.125 -3.969 1 94 231 THR B CA 1
ATOM 4908 C C . THR B 1 231 ? 0.688 -26.719 -4.109 1 94 231 THR B C 1
ATOM 4910 O O . THR B 1 231 ? -0.219 -26.375 -3.348 1 94 231 THR B O 1
ATOM 4913 N N . ALA B 1 232 ? 0.543 -27.656 -5 1 97.75 232 ALA B N 1
ATOM 4914 C CA . ALA B 1 232 ? -0.725 -28.375 -5.141 1 97.75 232 ALA B CA 1
ATOM 4915 C C . ALA B 1 232 ? -1.055 -29.156 -3.877 1 97.75 232 ALA B C 1
ATOM 4917 O O . ALA B 1 232 ? -2.195 -29.594 -3.686 1 97.75 232 ALA B O 1
ATOM 4918 N N . ALA B 1 233 ? -0.059 -29.312 -3.035 1 97.31 233 ALA B N 1
ATOM 4919 C CA . ALA B 1 233 ? -0.28 -29.984 -1.758 1 97.31 233 ALA B CA 1
ATOM 4920 C C . ALA B 1 233 ? -1.41 -29.312 -0.977 1 97.31 233 ALA B C 1
ATOM 4922 O O . ALA B 1 233 ? -2.182 -30 -0.292 1 97.31 233 ALA B O 1
ATOM 4923 N N . ALA B 1 234 ? -1.482 -28.016 -1.075 1 98 234 ALA B N 1
ATOM 4924 C CA . ALA B 1 234 ? -2.553 -27.281 -0.399 1 98 234 ALA B CA 1
ATOM 4925 C C . ALA B 1 234 ? -3.918 -27.656 -0.968 1 98 234 ALA B C 1
ATOM 4927 O O . ALA B 1 234 ? -4.879 -27.859 -0.218 1 98 234 ALA B O 1
ATOM 4928 N N . LEU B 1 235 ? -3.984 -27.766 -2.256 1 98.69 235 LEU B N 1
ATOM 4929 C CA . LEU B 1 235 ? -5.23 -28.141 -2.916 1 98.69 235 LEU B CA 1
ATOM 4930 C C . LEU B 1 235 ? -5.602 -29.594 -2.586 1 98.69 235 LEU B C 1
ATOM 4932 O O . LEU B 1 235 ? -6.77 -29.891 -2.33 1 98.69 235 LEU B O 1
ATOM 4936 N N . ILE B 1 236 ? -4.633 -30.469 -2.619 1 98.75 236 ILE B N 1
ATOM 4937 C CA . ILE B 1 236 ? -4.836 -31.875 -2.287 1 98.75 236 ILE B CA 1
ATOM 4938 C C . ILE B 1 236 ? -5.43 -32 -0.886 1 98.75 236 ILE B C 1
ATOM 4940 O O . ILE B 1 236 ? -6.426 -32.688 -0.684 1 98.75 236 ILE B O 1
ATOM 4944 N N . ALA B 1 237 ? -4.832 -31.281 0.02 1 98.5 237 ALA B N 1
ATOM 4945 C CA . ALA B 1 237 ? -5.328 -31.297 1.395 1 98.5 237 ALA B CA 1
ATOM 4946 C C . ALA B 1 237 ? -6.742 -30.734 1.477 1 98.5 237 ALA B C 1
ATOM 4948 O O . ALA B 1 237 ? -7.602 -31.297 2.166 1 98.5 237 ALA B O 1
ATOM 4949 N N . ALA B 1 238 ? -6.984 -29.672 0.809 1 98.56 238 ALA B N 1
ATOM 4950 C CA . ALA B 1 238 ? -8.289 -29.016 0.864 1 98.56 238 ALA B CA 1
ATOM 4951 C C . ALA B 1 238 ? -9.391 -29.922 0.334 1 98.56 238 ALA B C 1
ATOM 4953 O O . ALA B 1 238 ? -10.43 -30.094 0.973 1 98.56 238 ALA B O 1
ATOM 4954 N N . VAL B 1 239 ? -9.18 -30.531 -0.797 1 98.5 239 VAL B N 1
ATOM 4955 C CA . VAL B 1 239 ? -10.164 -31.422 -1.404 1 98.5 239 VAL B CA 1
ATOM 4956 C C . VAL B 1 239 ? -10.344 -32.688 -0.539 1 98.5 239 VAL B C 1
ATOM 4958 O O . VAL B 1 239 ? -11.469 -33.125 -0.308 1 98.5 239 VAL B O 1
ATOM 4961 N N . SER B 1 240 ? -9.242 -33.219 -0.016 1 98.44 240 SER B N 1
ATOM 4962 C CA . SER B 1 240 ? -9.297 -34.406 0.809 1 98.44 240 SER B CA 1
ATOM 4963 C C . SER B 1 240 ? -10.055 -34.156 2.109 1 98.44 240 SER B C 1
ATOM 4965 O O . SER B 1 240 ? -10.867 -34.969 2.529 1 98.44 240 SER B O 1
ATOM 4967 N N . ILE B 1 241 ? -9.758 -33.031 2.758 1 98.12 241 ILE B N 1
ATOM 4968 C CA . ILE B 1 241 ? -10.438 -32.719 4.012 1 98.12 241 ILE B CA 1
ATOM 4969 C C . ILE B 1 241 ? -11.922 -32.469 3.752 1 98.12 241 ILE B C 1
ATOM 4971 O O . ILE B 1 241 ? -12.773 -32.906 4.527 1 98.12 241 ILE B O 1
ATOM 4975 N N . ALA B 1 242 ? -12.219 -31.781 2.699 1 97.56 242 ALA B N 1
ATOM 4976 C CA . ALA B 1 242 ? -13.625 -31.594 2.34 1 97.56 242 ALA B CA 1
ATOM 4977 C C . ALA B 1 242 ? -14.32 -32.938 2.094 1 97.56 242 ALA B C 1
ATOM 4979 O O . ALA B 1 242 ? -15.469 -33.125 2.502 1 97.56 242 ALA B O 1
ATOM 4980 N N . ALA B 1 243 ? -13.664 -33.812 1.423 1 97.38 243 ALA B N 1
ATOM 4981 C CA . ALA B 1 243 ? -14.211 -35.156 1.166 1 97.38 243 ALA B CA 1
ATOM 4982 C C . ALA B 1 243 ? -14.414 -35.938 2.467 1 97.38 243 ALA B C 1
ATOM 4984 O O . ALA B 1 243 ? -15.414 -36.625 2.637 1 97.38 243 ALA B O 1
ATOM 4985 N N . LEU B 1 244 ? -13.453 -35.812 3.322 1 97.19 244 LEU B N 1
ATOM 4986 C CA . LEU B 1 244 ? -13.547 -36.469 4.617 1 97.19 244 LEU B CA 1
ATOM 4987 C C . LEU B 1 244 ? -14.766 -36 5.395 1 97.19 244 LEU B C 1
ATOM 4989 O O . LEU B 1 244 ? -15.477 -36.781 6.012 1 97.19 244 LEU B O 1
ATOM 4993 N N . VAL B 1 245 ? -14.914 -34.75 5.367 1 96.44 245 VAL B N 1
ATOM 4994 C CA . VAL B 1 245 ? -16.062 -34.156 6.059 1 96.44 245 VAL B CA 1
ATOM 4995 C C . VAL B 1 245 ? -17.359 -34.688 5.441 1 96.44 245 VAL B C 1
ATOM 4997 O O . VAL B 1 245 ? -18.312 -35 6.156 1 96.44 245 VAL B O 1
ATOM 5000 N N . ALA B 1 246 ? -17.422 -34.75 4.152 1 95.38 246 ALA B N 1
ATOM 5001 C CA . ALA B 1 246 ? -18.594 -35.25 3.461 1 95.38 246 ALA B CA 1
ATOM 5002 C C . ALA B 1 246 ? -18.844 -36.719 3.832 1 95.38 246 ALA B C 1
ATOM 5004 O O . ALA B 1 246 ? -19.984 -37.156 3.957 1 95.38 246 ALA B O 1
ATOM 5005 N N . LEU B 1 247 ? -17.812 -37.5 3.996 1 95.31 247 LEU B N 1
ATOM 5006 C CA . LEU B 1 247 ? -17.906 -38.906 4.379 1 95.31 247 LEU B CA 1
ATOM 5007 C C . LEU B 1 247 ? -18.422 -39.062 5.801 1 95.31 247 LEU B C 1
ATOM 5009 O O . LEU B 1 247 ? -19.297 -39.906 6.066 1 95.31 247 LEU B O 1
ATOM 5013 N N . VAL B 1 248 ? -17.906 -38.25 6.633 1 95.5 248 VAL B N 1
ATOM 5014 C CA . VAL B 1 248 ? -18.281 -38.312 8.039 1 95.5 248 VAL B CA 1
ATOM 5015 C C . VAL B 1 248 ? -19.734 -37.875 8.211 1 95.5 248 VAL B C 1
ATOM 5017 O O . VAL B 1 248 ? -20.484 -38.5 8.977 1 95.5 248 VAL B O 1
ATOM 5020 N N . ARG B 1 249 ? -20.141 -36.875 7.426 1 94.12 249 ARG B N 1
ATOM 5021 C CA . ARG B 1 249 ? -21.5 -36.375 7.516 1 94.12 249 ARG B CA 1
ATOM 5022 C C . ARG B 1 249 ? -22.453 -37.188 6.641 1 94.12 249 ARG B C 1
ATOM 5024 O O . ARG B 1 249 ? -23.672 -37.031 6.711 1 94.12 249 ARG B O 1
ATOM 5031 N N . ARG B 1 250 ? -22 -38.062 5.828 1 91.06 250 ARG B N 1
ATOM 5032 C CA . ARG B 1 250 ? -22.766 -38.969 4.957 1 91.06 250 ARG B CA 1
ATOM 5033 C C . ARG B 1 250 ? -23.672 -38.156 4.031 1 91.06 250 ARG B C 1
ATOM 5035 O O . ARG B 1 250 ? -24.844 -38.5 3.869 1 91.06 250 ARG B O 1
ATOM 5042 N N . THR B 1 251 ? -23.141 -37.125 3.496 1 89.31 251 THR B N 1
ATOM 5043 C CA . THR B 1 251 ? -23.969 -36.281 2.674 1 89.31 251 THR B CA 1
ATOM 5044 C C . THR B 1 251 ? -23.875 -36.656 1.202 1 89.31 251 THR B C 1
ATOM 5046 O O . THR B 1 251 ? -24.781 -36.375 0.419 1 89.31 251 THR B O 1
ATOM 5049 N N . ASP B 1 252 ? -22.828 -37.344 0.709 1 91.75 252 ASP B N 1
ATOM 5050 C CA . ASP B 1 252 ? -22.625 -37.594 -0.714 1 91.75 252 ASP B CA 1
ATOM 5051 C C . ASP B 1 252 ? -22.266 -39.031 -0.975 1 91.75 252 ASP B C 1
ATOM 5053 O O . ASP B 1 252 ? -21.5 -39.344 -1.895 1 91.75 252 ASP B O 1
ATOM 5057 N N . GLY B 1 253 ? -22.734 -39.875 -0.096 1 91.06 253 GLY B N 1
ATOM 5058 C CA . GLY B 1 253 ? -22.359 -41.281 -0.227 1 91.06 253 GLY B CA 1
ATOM 5059 C C . GLY B 1 253 ? -20.906 -41.562 0.169 1 91.06 253 GLY B C 1
ATOM 5060 O O . GLY B 1 253 ? -20.203 -40.625 0.601 1 91.06 253 GLY B O 1
ATOM 5061 N N . VAL B 1 254 ? -20.5 -42.75 -0.028 1 92.81 254 VAL B N 1
ATOM 5062 C CA . VAL B 1 254 ? -19.156 -43.125 0.42 1 92.81 254 VAL B CA 1
ATOM 5063 C C . VAL B 1 254 ? -18.219 -43.219 -0.778 1 92.81 254 VAL B C 1
ATOM 5065 O O . VAL B 1 254 ? -17.078 -42.75 -0.718 1 92.81 254 VAL B O 1
ATOM 5068 N N . ALA B 1 255 ? -18.578 -43.656 -1.868 1 94.62 255 ALA B N 1
ATOM 5069 C CA . ALA B 1 255 ? -17.734 -44 -3.006 1 94.62 255 ALA B CA 1
ATOM 5070 C C . ALA B 1 255 ? -17.172 -42.75 -3.666 1 94.62 255 ALA B C 1
ATOM 5072 O O . ALA B 1 255 ? -15.984 -42.688 -3.992 1 94.62 255 ALA B O 1
ATOM 5073 N N . ARG B 1 256 ? -17.984 -41.75 -3.852 1 94.75 256 ARG B N 1
ATOM 5074 C CA . ARG B 1 256 ? -17.578 -40.594 -4.637 1 94.75 256 ARG B CA 1
ATOM 5075 C C . ARG B 1 256 ? -16.531 -39.781 -3.9 1 94.75 256 ARG B C 1
ATOM 5077 O O . ARG B 1 256 ? -15.43 -39.562 -4.414 1 94.75 256 ARG B O 1
ATOM 5084 N N . PRO B 1 257 ? -16.828 -39.344 -2.635 1 96.25 257 PRO B N 1
ATOM 5085 C CA . PRO B 1 257 ? -15.789 -38.594 -1.913 1 96.25 257 PRO B CA 1
ATOM 5086 C C . PRO B 1 257 ? -14.539 -39.438 -1.642 1 96.25 257 PRO B C 1
ATOM 5088 O O . PRO B 1 257 ? -13.43 -38.906 -1.672 1 96.25 257 PRO B O 1
ATOM 5091 N N . LEU B 1 258 ? -14.734 -40.656 -1.371 1 96.38 258 LEU B N 1
ATOM 5092 C CA . LEU B 1 258 ? -13.594 -41.531 -1.112 1 96.38 258 LEU B CA 1
ATOM 5093 C C . LEU B 1 258 ? -12.711 -41.656 -2.348 1 96.38 258 LEU B C 1
ATOM 5095 O O . LEU B 1 258 ? -11.484 -41.656 -2.24 1 96.38 258 LEU B O 1
ATOM 5099 N N . THR B 1 259 ? -13.312 -41.844 -3.479 1 96.25 259 THR B N 1
ATOM 5100 C CA . THR B 1 259 ? -12.555 -41.938 -4.727 1 96.25 259 THR B CA 1
ATOM 5101 C C . THR B 1 259 ? -11.758 -40.656 -4.965 1 96.25 259 THR B C 1
ATOM 5103 O O . THR B 1 259 ? -10.602 -40.688 -5.391 1 96.25 259 THR B O 1
ATOM 5106 N N . ALA B 1 260 ? -12.375 -39.5 -4.758 1 96.69 260 ALA B N 1
ATOM 5107 C CA . ALA B 1 260 ? -11.672 -38.219 -4.898 1 96.69 260 ALA B CA 1
ATOM 5108 C C . ALA B 1 260 ? -10.453 -38.156 -3.98 1 96.69 260 ALA B C 1
ATOM 5110 O O . ALA B 1 260 ? -9.375 -37.75 -4.402 1 96.69 260 ALA B O 1
ATOM 5111 N N . MET B 1 261 ? -10.625 -38.562 -2.779 1 96.62 261 MET B N 1
ATOM 5112 C CA . MET B 1 261 ? -9.555 -38.531 -1.787 1 96.62 261 MET B CA 1
ATOM 5113 C C . MET B 1 261 ? -8.398 -39.438 -2.221 1 96.62 261 MET B C 1
ATOM 5115 O O . MET B 1 261 ? -7.234 -39.094 -2.018 1 96.62 261 MET B O 1
ATOM 5119 N N . LEU B 1 262 ? -8.719 -40.531 -2.797 1 97 262 LEU B N 1
ATOM 5120 C CA . LEU B 1 262 ? -7.715 -41.5 -3.176 1 97 262 LEU B CA 1
ATOM 5121 C C . LEU B 1 262 ? -6.973 -41.062 -4.438 1 97 262 LEU B C 1
ATOM 5123 O O . LEU B 1 262 ? -5.793 -41.375 -4.609 1 97 262 LEU B O 1
ATOM 5127 N N . ILE B 1 263 ? -7.566 -40.312 -5.266 1 97.5 263 ILE B N 1
ATOM 5128 C CA . ILE B 1 263 ? -7.031 -39.938 -6.574 1 97.5 263 ILE B CA 1
ATOM 5129 C C . ILE B 1 263 ? -6.133 -38.719 -6.438 1 97.5 263 ILE B C 1
ATOM 5131 O O . ILE B 1 263 ? -5.105 -38.625 -7.113 1 97.5 263 ILE B O 1
ATOM 5135 N N . THR B 1 264 ? -6.43 -37.781 -5.586 1 97.88 264 THR B N 1
ATOM 5136 C CA . THR B 1 264 ? -5.914 -36.406 -5.562 1 97.88 264 THR B CA 1
ATOM 5137 C C . THR B 1 264 ? -4.402 -36.406 -5.371 1 97.88 264 THR B C 1
ATOM 5139 O O . THR B 1 264 ? -3.693 -35.625 -6.008 1 97.88 264 THR B O 1
ATOM 5142 N N . PRO B 1 265 ? -3.773 -37.312 -4.598 1 97.81 265 PRO B N 1
ATOM 5143 C CA . PRO B 1 265 ? -2.361 -37.125 -4.262 1 97.81 265 PRO B CA 1
ATOM 5144 C C . PRO B 1 265 ? -1.418 -37.656 -5.34 1 97.81 265 PRO B C 1
ATOM 5146 O O . PRO B 1 265 ? -0.227 -37.344 -5.332 1 97.81 265 PRO B O 1
ATOM 5149 N N . TRP B 1 266 ? -1.867 -38.312 -6.277 1 97.75 266 TRP B N 1
ATOM 5150 C CA . TRP B 1 266 ? -0.995 -39.156 -7.086 1 97.75 266 TRP B CA 1
ATOM 5151 C C . TRP B 1 266 ? -0.281 -38.344 -8.156 1 97.75 266 TRP B C 1
ATOM 5153 O O . TRP B 1 266 ? 0.747 -38.75 -8.688 1 97.75 266 TRP B O 1
ATOM 5163 N N . GLY B 1 267 ? -0.823 -37.219 -8.609 1 97.81 267 GLY B N 1
ATOM 5164 C CA . GLY B 1 267 ? -0.048 -36.344 -9.484 1 97.81 267 GLY B CA 1
ATOM 5165 C C . GLY B 1 267 ? 1.245 -35.844 -8.852 1 97.81 267 GLY B C 1
ATOM 5166 O O . GLY B 1 267 ? 2.316 -35.969 -9.453 1 97.81 267 GLY B O 1
ATOM 5167 N N . LEU B 1 268 ? 1.158 -35.375 -7.648 1 97.94 268 LEU B N 1
ATOM 5168 C CA . LEU B 1 268 ? 2.301 -34.875 -6.91 1 97.94 268 LEU B CA 1
ATOM 5169 C C . LEU B 1 268 ? 3.252 -36 -6.512 1 97.94 268 LEU B C 1
ATOM 5171 O O . LEU B 1 268 ? 4.449 -35.906 -6.789 1 97.94 268 LEU B O 1
ATOM 5175 N N . ILE B 1 269 ? 2.734 -37.062 -5.914 1 97.5 269 ILE B N 1
ATOM 5176 C CA . ILE B 1 269 ? 3.539 -38.188 -5.434 1 97.5 269 ILE B CA 1
ATOM 5177 C C . ILE B 1 269 ? 4.191 -38.906 -6.617 1 97.5 269 ILE B C 1
ATOM 5179 O O . ILE B 1 269 ? 5.348 -39.312 -6.535 1 97.5 269 ILE B O 1
ATOM 5183 N N . GLY B 1 270 ? 3.43 -39.031 -7.652 1 97.44 270 GLY B N 1
ATOM 5184 C CA . GLY B 1 270 ? 3.961 -39.719 -8.836 1 97.44 270 GLY B CA 1
ATOM 5185 C C . GLY B 1 270 ? 5.191 -39.031 -9.398 1 97.44 270 GLY B C 1
ATOM 5186 O O . GLY B 1 270 ? 6.184 -39.688 -9.719 1 97.44 270 GLY B O 1
ATOM 5187 N N . TYR B 1 271 ? 5.168 -37.719 -9.57 1 97.12 271 TYR B N 1
ATOM 5188 C CA . TYR B 1 271 ? 6.312 -37 -10.125 1 97.12 271 TYR B CA 1
ATOM 5189 C C . TYR B 1 271 ? 7.5 -37.062 -9.18 1 97.12 271 TYR B C 1
ATOM 5191 O O . TYR B 1 271 ? 8.633 -37.281 -9.602 1 97.12 271 TYR B O 1
ATOM 5199 N N . VAL B 1 272 ? 7.277 -36.812 -7.875 1 96.31 272 VAL B N 1
ATOM 5200 C CA . VAL B 1 272 ? 8.352 -36.844 -6.887 1 96.31 272 VAL B CA 1
ATOM 5201 C C . VAL B 1 272 ? 9 -38.219 -6.848 1 96.31 272 VAL B C 1
ATOM 5203 O O . VAL B 1 272 ? 10.227 -38.312 -6.773 1 96.31 272 VAL B O 1
ATOM 5206 N N . ALA B 1 273 ? 8.188 -39.188 -6.941 1 96.62 273 ALA B N 1
ATOM 5207 C CA . ALA B 1 273 ? 8.695 -40.562 -6.969 1 96.62 273 ALA B CA 1
ATOM 5208 C C . ALA B 1 273 ? 9.508 -40.812 -8.234 1 96.62 273 ALA B C 1
ATOM 5210 O O . ALA B 1 273 ? 10.539 -41.5 -8.188 1 96.62 273 ALA B O 1
ATOM 5211 N N . TRP B 1 274 ? 9.016 -40.344 -9.312 1 96.5 274 TRP B N 1
ATOM 5212 C CA . TRP B 1 274 ? 9.727 -40.5 -10.57 1 96.5 274 TRP B CA 1
ATOM 5213 C C . TRP B 1 274 ? 11.102 -39.844 -10.5 1 96.5 274 TRP B C 1
ATOM 5215 O O . TRP B 1 274 ? 12.102 -40.438 -10.938 1 96.5 274 TRP B O 1
ATOM 5225 N N . VAL B 1 275 ? 11.195 -38.656 -9.992 1 95.69 275 VAL B N 1
ATOM 5226 C CA . VAL B 1 275 ? 12.453 -37.938 -9.859 1 95.69 275 VAL B CA 1
ATOM 5227 C C . VAL B 1 275 ? 13.398 -38.719 -8.945 1 95.69 275 VAL B C 1
ATOM 5229 O O . VAL B 1 275 ? 14.586 -38.875 -9.258 1 95.69 275 VAL B O 1
ATOM 5232 N N . GLY B 1 276 ? 12.883 -39.188 -7.844 1 94.75 276 GLY B N 1
ATOM 5233 C CA . GLY B 1 276 ? 13.688 -39.969 -6.938 1 94.75 276 GLY B CA 1
ATOM 5234 C C . GLY B 1 276 ? 14.227 -41.25 -7.582 1 94.75 276 GLY B C 1
ATOM 5235 O O . GLY B 1 276 ? 15.391 -41.594 -7.383 1 94.75 276 GLY B O 1
ATOM 5236 N N . TRP B 1 277 ? 13.375 -41.844 -8.297 1 95.5 277 TRP B N 1
ATOM 5237 C CA . TRP B 1 277 ? 13.758 -43.062 -8.992 1 95.5 277 TRP B CA 1
ATOM 5238 C C . TRP B 1 277 ? 14.852 -42.781 -10.023 1 95.5 277 TRP B C 1
ATOM 5240 O O . TRP B 1 277 ? 15.852 -43.5 -10.07 1 95.5 277 TRP B O 1
ATOM 5250 N N . ARG B 1 278 ? 14.734 -41.781 -10.75 1 94.5 278 ARG B N 1
ATOM 5251 C CA . ARG B 1 278 ? 15.68 -41.438 -11.812 1 94.5 278 ARG B CA 1
ATOM 5252 C C . ARG B 1 278 ? 17.016 -40.969 -11.227 1 94.5 278 ARG B C 1
ATOM 5254 O O . ARG B 1 278 ? 18.062 -41.219 -11.812 1 94.5 278 ARG B O 1
ATOM 5261 N N . MET B 1 279 ? 16.953 -40.406 -10.086 1 93.06 279 MET B N 1
ATOM 5262 C CA . MET B 1 279 ? 18.172 -39.875 -9.461 1 93.06 279 MET B CA 1
ATOM 5263 C C . MET B 1 279 ? 18.828 -40.938 -8.586 1 93.06 279 MET B C 1
ATOM 5265 O O . MET B 1 279 ? 19.969 -40.75 -8.141 1 93.06 279 MET B O 1
ATOM 5269 N N . GLY B 1 280 ? 18.109 -41.969 -8.25 1 92.44 280 GLY B N 1
ATOM 5270 C CA . GLY B 1 280 ? 18.641 -43.031 -7.383 1 92.44 280 GLY B CA 1
ATOM 5271 C C . GLY B 1 280 ? 18.578 -42.656 -5.91 1 92.44 280 GLY B C 1
ATOM 5272 O O . GLY B 1 280 ? 19.312 -43.219 -5.098 1 92.44 280 GLY B O 1
ATOM 5273 N N . ASP B 1 281 ? 17.844 -41.656 -5.598 1 93.44 281 ASP B N 1
ATOM 5274 C CA . ASP B 1 281 ? 17.656 -41.156 -4.242 1 93.44 281 ASP B CA 1
ATOM 5275 C C . ASP B 1 281 ? 16.219 -40.688 -4.031 1 93.44 281 ASP B C 1
ATOM 5277 O O . ASP B 1 281 ? 15.828 -39.625 -4.543 1 93.44 281 ASP B O 1
ATOM 5281 N N . TRP B 1 282 ? 15.516 -41.312 -3.152 1 92.12 282 TRP B N 1
ATOM 5282 C CA . TRP B 1 282 ? 14.094 -41.031 -2.953 1 92.12 282 TRP B CA 1
ATOM 5283 C C . TRP B 1 282 ? 13.883 -39.656 -2.361 1 92.12 282 TRP B C 1
ATOM 5285 O O . TRP B 1 282 ? 12.789 -39.094 -2.453 1 92.12 282 TRP B O 1
ATOM 5295 N N . GLY B 1 283 ? 14.82 -39.125 -1.759 1 91.31 283 GLY B N 1
ATOM 5296 C CA . GLY B 1 283 ? 14.781 -37.781 -1.272 1 91.31 283 GLY B CA 1
ATOM 5297 C C . GLY B 1 283 ? 15.359 -36.781 -2.252 1 91.31 283 GLY B C 1
ATOM 5298 O O . GLY B 1 283 ? 15.547 -35.594 -1.915 1 91.31 283 GLY B O 1
ATOM 5299 N N . GLY B 1 284 ? 15.562 -37.25 -3.383 1 90.06 284 GLY B N 1
ATOM 5300 C CA . GLY B 1 284 ? 16.297 -36.469 -4.367 1 90.06 284 GLY B CA 1
ATOM 5301 C C . GLY B 1 284 ? 15.625 -35.156 -4.695 1 90.06 284 GLY B C 1
ATOM 5302 O O . GLY B 1 284 ? 16.297 -34.125 -4.836 1 90.06 284 GLY B O 1
ATOM 5303 N N . TYR B 1 285 ? 14.367 -35.125 -4.832 1 91.88 285 TYR B N 1
ATOM 5304 C CA . TYR B 1 285 ? 13.648 -33.906 -5.148 1 91.88 285 TYR B CA 1
ATOM 5305 C C . TYR B 1 285 ? 13.867 -32.844 -4.066 1 91.88 285 TYR B C 1
ATOM 5307 O O . TYR B 1 285 ? 14.141 -31.688 -4.371 1 91.88 285 TYR B O 1
ATOM 5315 N N . PHE B 1 286 ? 13.766 -33.188 -2.857 1 90.88 286 PHE B N 1
ATOM 5316 C CA . PHE B 1 286 ? 13.891 -32.25 -1.736 1 90.88 286 PHE B CA 1
ATOM 5317 C C . PHE B 1 286 ? 15.336 -31.812 -1.561 1 90.88 286 PHE B C 1
ATOM 5319 O O . PHE B 1 286 ? 15.594 -30.656 -1.198 1 90.88 286 PHE B O 1
ATOM 5326 N N . LYS B 1 287 ? 16.203 -32.719 -1.804 1 90.06 287 LYS B N 1
ATOM 5327 C CA . LYS B 1 287 ? 17.625 -32.344 -1.773 1 90.06 287 LYS B CA 1
ATOM 5328 C C . LYS B 1 287 ? 17.938 -31.312 -2.852 1 90.06 287 LYS B C 1
ATOM 5330 O O . LYS B 1 287 ? 18.719 -30.375 -2.615 1 90.06 287 LYS B O 1
ATOM 5335 N N . LEU B 1 288 ? 17.359 -31.531 -3.971 1 89.44 288 LEU B N 1
ATOM 5336 C CA . LEU B 1 288 ? 17.562 -30.594 -5.078 1 89.44 288 LEU B CA 1
ATOM 5337 C C . LEU B 1 288 ? 16.969 -29.234 -4.75 1 89.44 288 LEU B C 1
ATOM 5339 O O . LEU B 1 288 ? 17.609 -28.203 -4.977 1 89.44 288 LEU B O 1
ATOM 5343 N N . GLN B 1 289 ? 15.805 -29.219 -4.219 1 88.31 289 GLN B N 1
ATOM 5344 C CA . GLN B 1 289 ? 15.141 -27.969 -3.865 1 88.31 289 GLN B CA 1
ATOM 5345 C C . GLN B 1 289 ? 15.938 -27.188 -2.818 1 88.31 289 GLN B C 1
ATOM 5347 O O . GLN B 1 289 ? 16.141 -25.984 -2.949 1 88.31 289 GLN B O 1
ATOM 5352 N N . ARG B 1 290 ? 16.375 -27.844 -1.87 1 87.44 290 ARG B N 1
ATOM 5353 C CA . ARG B 1 290 ? 17.125 -27.203 -0.801 1 87.44 290 ARG B CA 1
ATOM 5354 C C . ARG B 1 290 ? 18.547 -26.859 -1.262 1 87.44 290 ARG B C 1
ATOM 5356 O O . ARG B 1 290 ? 19.016 -25.734 -1.06 1 87.44 290 ARG B O 1
ATOM 5363 N N . GLY B 1 291 ? 19.125 -27.734 -1.894 1 88 291 GLY B N 1
ATOM 5364 C CA . GLY B 1 291 ? 20.547 -27.609 -2.221 1 88 291 GLY B CA 1
ATOM 5365 C C . GLY B 1 291 ? 20.797 -26.719 -3.422 1 88 291 GLY B C 1
ATOM 5366 O O . GLY B 1 291 ? 21.844 -26.062 -3.514 1 88 291 GLY B O 1
ATOM 5367 N N . ALA B 1 292 ? 19.875 -26.703 -4.355 1 85.19 292 ALA B N 1
ATOM 5368 C CA . ALA B 1 292 ? 20.109 -25.938 -5.574 1 85.19 292 ALA B CA 1
ATOM 5369 C C . ALA B 1 292 ? 19.375 -24.594 -5.535 1 85.19 292 ALA B C 1
ATOM 5371 O O . ALA B 1 292 ? 19.844 -23.594 -6.086 1 85.19 292 ALA B O 1
ATOM 5372 N N . TRP B 1 293 ? 18.328 -24.531 -4.836 1 82.75 293 TRP B N 1
ATOM 5373 C CA . TRP B 1 293 ? 17.5 -23.328 -4.879 1 82.75 293 TRP B CA 1
ATOM 5374 C C . TRP B 1 293 ? 17.297 -22.766 -3.48 1 82.75 293 TRP B C 1
ATOM 5376 O O . TRP B 1 293 ? 16.656 -21.719 -3.314 1 82.75 293 TRP B O 1
ATOM 5386 N N . ASN B 1 294 ? 17.797 -23.406 -2.471 1 83.25 294 ASN B N 1
ATOM 5387 C CA . ASN B 1 294 ? 17.672 -22.938 -1.094 1 83.25 294 ASN B CA 1
ATOM 5388 C C . ASN B 1 294 ? 16.219 -22.812 -0.667 1 83.25 294 ASN B C 1
ATOM 5390 O O . ASN B 1 294 ? 15.828 -21.797 -0.086 1 83.25 294 ASN B O 1
ATOM 5394 N N . ARG B 1 295 ? 15.422 -23.812 -1.074 1 86.06 295 ARG B N 1
ATOM 5395 C CA . ARG B 1 295 ? 14 -23.859 -0.722 1 86.06 295 ARG B CA 1
ATOM 5396 C C . ARG B 1 295 ? 13.719 -25.016 0.235 1 86.06 295 ARG B C 1
ATOM 5398 O O . ARG B 1 295 ? 14.055 -26.156 -0.053 1 86.06 295 ARG B O 1
ATOM 5405 N N . TYR B 1 296 ? 13.172 -24.719 1.426 1 88 296 TYR B N 1
ATOM 5406 C CA . TYR B 1 296 ? 12.82 -25.734 2.418 1 88 296 TYR B CA 1
ATOM 5407 C C . TYR B 1 296 ? 11.906 -25.156 3.488 1 88 296 TYR B C 1
ATOM 5409 O O . TYR B 1 296 ? 11.805 -23.938 3.637 1 88 296 TYR B O 1
ATOM 5417 N N . PHE B 1 297 ? 11.211 -26.047 4.078 1 89.56 297 PHE B N 1
ATOM 5418 C CA . PHE B 1 297 ? 10.32 -25.656 5.164 1 89.56 297 PHE B CA 1
ATOM 5419 C C . PHE B 1 297 ? 11.117 -25.25 6.398 1 89.56 297 PHE B C 1
ATOM 5421 O O . PHE B 1 297 ? 11.992 -25.984 6.852 1 89.56 297 PHE B O 1
ATOM 5428 N N . ASP B 1 298 ? 10.914 -24 6.996 1 92.25 298 ASP B N 1
ATOM 5429 C CA . ASP B 1 298 ? 11.688 -23.531 8.141 1 92.25 298 ASP B CA 1
ATOM 5430 C C . ASP B 1 298 ? 10.773 -22.906 9.195 1 92.25 298 ASP B C 1
ATOM 5432 O O . ASP B 1 298 ? 11.203 -22.016 9.938 1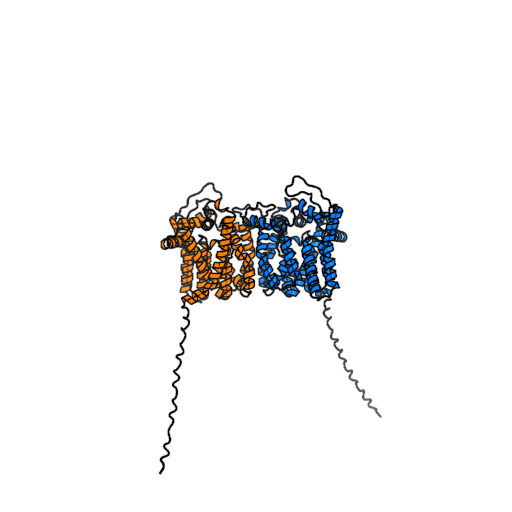 92.25 298 ASP B O 1
ATOM 5436 N N . PHE B 1 299 ? 9.422 -23.203 9.117 1 91.5 299 PHE B N 1
ATOM 5437 C CA . PHE B 1 299 ? 8.43 -22.75 10.086 1 91.5 299 PHE B CA 1
ATOM 5438 C C . PHE B 1 299 ? 8.32 -21.234 10.078 1 91.5 299 PHE B C 1
ATOM 5440 O O . PHE B 1 299 ? 7.977 -20.625 11.086 1 91.5 299 PHE B O 1
ATOM 5447 N N . GLY B 1 300 ? 8.719 -20.641 9.062 1 92.88 300 GLY B N 1
ATOM 5448 C CA . GLY B 1 300 ? 8.531 -19.203 8.898 1 92.88 300 GLY B CA 1
ATOM 5449 C C . GLY B 1 300 ? 9.703 -18.391 9.398 1 92.88 300 GLY B C 1
ATOM 5450 O O . GLY B 1 300 ? 9.625 -17.156 9.453 1 92.88 300 GLY B O 1
ATOM 5451 N N . ALA B 1 301 ? 10.828 -18.938 9.766 1 92.44 301 ALA B N 1
ATOM 5452 C CA . ALA B 1 301 ? 11.992 -18.234 10.305 1 92.44 301 ALA B CA 1
ATOM 5453 C C . ALA B 1 301 ? 12.547 -17.234 9.297 1 92.44 301 ALA B C 1
ATOM 5455 O O . ALA B 1 301 ? 12.812 -16.078 9.641 1 92.44 301 ALA B O 1
ATOM 5456 N N . SER B 1 302 ? 12.719 -17.688 8.086 1 90.56 302 SER B N 1
ATOM 5457 C CA . SER B 1 302 ? 13.234 -16.812 7.047 1 90.56 302 SER B CA 1
ATOM 5458 C C . SER B 1 302 ? 12.289 -15.641 6.781 1 90.56 302 SER B C 1
ATOM 5460 O O . SER B 1 302 ? 12.734 -14.516 6.555 1 90.56 302 SER B O 1
ATOM 5462 N N . THR B 1 303 ? 11.047 -15.906 6.809 1 92.94 303 THR B N 1
ATOM 5463 C CA . THR B 1 303 ? 10.047 -14.875 6.578 1 92.94 303 THR B CA 1
ATOM 5464 C C . THR B 1 303 ? 10.117 -13.797 7.664 1 92.94 303 THR B C 1
ATOM 5466 O O . THR B 1 303 ? 10.164 -12.609 7.359 1 92.94 303 THR B O 1
ATOM 5469 N N . VAL B 1 304 ? 10.156 -14.203 8.875 1 93.19 304 VAL B N 1
ATOM 5470 C CA . VAL B 1 304 ? 10.211 -13.266 9.992 1 93.19 304 VAL B CA 1
ATOM 5471 C C . VAL B 1 304 ? 11.5 -12.453 9.922 1 93.19 304 VAL B C 1
ATOM 5473 O O . VAL B 1 304 ? 11.492 -11.234 10.117 1 93.19 304 VAL B O 1
ATOM 5476 N N . ARG B 1 305 ? 12.594 -13.117 9.633 1 91.5 305 ARG B N 1
ATOM 5477 C CA . ARG B 1 305 ? 13.875 -12.438 9.531 1 91.5 305 ARG B CA 1
ATOM 5478 C C . ARG B 1 305 ? 13.867 -11.406 8.406 1 91.5 305 ARG B C 1
ATOM 5480 O O . ARG B 1 305 ? 14.383 -10.297 8.57 1 91.5 305 ARG B O 1
ATOM 5487 N N . THR B 1 306 ? 13.32 -11.797 7.32 1 92.56 306 THR B N 1
ATOM 5488 C CA . THR B 1 306 ? 13.273 -10.883 6.188 1 92.56 306 THR B CA 1
ATOM 5489 C C . THR B 1 306 ? 12.359 -9.695 6.484 1 92.56 306 THR B C 1
ATOM 5491 O O . THR B 1 306 ? 12.672 -8.562 6.129 1 92.56 306 THR B O 1
ATOM 5494 N N . ILE B 1 307 ? 11.242 -9.977 7.102 1 93.94 307 ILE B N 1
ATOM 5495 C CA . ILE B 1 307 ? 10.336 -8.898 7.48 1 93.94 307 ILE B CA 1
ATOM 5496 C C . ILE B 1 307 ? 11.078 -7.883 8.352 1 93.94 307 ILE B C 1
ATOM 5498 O O . ILE B 1 307 ? 11.039 -6.68 8.086 1 93.94 307 ILE B O 1
ATOM 5502 N N . MET B 1 308 ? 11.773 -8.336 9.328 1 92.56 308 MET B N 1
ATOM 5503 C CA . MET B 1 308 ? 12.492 -7.445 10.227 1 92.56 308 MET B CA 1
ATOM 5504 C C . MET B 1 308 ? 13.586 -6.684 9.484 1 92.56 308 MET B C 1
ATOM 5506 O O . MET B 1 308 ? 13.797 -5.496 9.727 1 92.56 308 MET B O 1
ATOM 5510 N N . ASP B 1 309 ? 14.211 -7.348 8.555 1 93.75 309 ASP B N 1
ATOM 5511 C CA . ASP B 1 309 ? 15.25 -6.727 7.742 1 93.75 309 ASP B CA 1
ATOM 5512 C C . ASP B 1 309 ? 14.688 -5.586 6.902 1 93.75 309 ASP B C 1
ATOM 5514 O O . ASP B 1 309 ? 15.289 -4.516 6.816 1 93.75 309 ASP B O 1
ATOM 5518 N N . VAL B 1 310 ? 13.562 -5.801 6.316 1 92.44 310 VAL B N 1
ATOM 5519 C CA . VAL B 1 310 ? 12.93 -4.824 5.434 1 92.44 310 VAL B CA 1
ATOM 5520 C C . VAL B 1 310 ? 12.359 -3.672 6.262 1 92.44 310 VAL B C 1
ATOM 5522 O O . VAL B 1 310 ? 12.586 -2.502 5.941 1 92.44 310 VAL B O 1
ATOM 5525 N N . VAL B 1 311 ? 11.695 -4.004 7.379 1 93.75 311 VAL B N 1
ATOM 5526 C CA . VAL B 1 311 ? 11 -3.01 8.188 1 93.75 311 VAL B CA 1
ATOM 5527 C C . VAL B 1 311 ? 12.023 -2.127 8.906 1 93.75 311 VAL B C 1
ATOM 5529 O O . VAL B 1 311 ? 11.773 -0.942 9.141 1 93.75 311 VAL B O 1
ATOM 5532 N N . THR B 1 312 ? 13.203 -2.643 9.164 1 93.44 312 THR B N 1
ATOM 5533 C CA . THR B 1 312 ? 14.211 -1.854 9.867 1 93.44 312 THR B CA 1
ATOM 5534 C C . THR B 1 312 ? 15.156 -1.184 8.875 1 93.44 312 THR B C 1
ATOM 5536 O O . THR B 1 312 ? 16 -0.372 9.266 1 93.44 312 THR B O 1
ATOM 5539 N N . GLY B 1 313 ? 15.055 -1.54 7.555 1 91.19 313 GLY B N 1
ATOM 5540 C CA . GLY B 1 313 ? 15.844 -0.896 6.516 1 91.19 313 GLY B CA 1
ATOM 5541 C C . GLY B 1 313 ? 17.281 -1.373 6.48 1 91.19 313 GLY B C 1
ATOM 5542 O O . GLY B 1 313 ? 18.172 -0.648 6.023 1 91.19 313 GLY B O 1
ATOM 5543 N N . HIS B 1 314 ? 17.594 -2.482 7.012 1 89.69 314 HIS B N 1
ATOM 5544 C CA . HIS B 1 314 ? 18.969 -2.98 7.035 1 89.69 314 HIS B CA 1
ATOM 5545 C C . HIS B 1 314 ? 19.344 -3.641 5.711 1 89.69 314 HIS B C 1
ATOM 5547 O O . HIS B 1 314 ? 20.484 -3.561 5.277 1 89.69 314 HIS B O 1
ATOM 5553 N N . TRP B 1 315 ? 18.453 -4.23 5.043 1 88.12 315 TRP B N 1
ATOM 5554 C CA . TRP B 1 315 ? 18.609 -4.828 3.723 1 88.12 315 TRP B CA 1
ATOM 5555 C C . TRP B 1 315 ? 19.828 -5.754 3.68 1 88.12 315 TRP B C 1
ATOM 5557 O O . TRP B 1 315 ? 20.625 -5.695 2.746 1 88.12 315 TRP B O 1
ATOM 5567 N N . THR B 1 316 ? 20.094 -6.539 4.68 1 84.75 316 THR B N 1
ATOM 5568 C CA . THR B 1 316 ? 21.281 -7.375 4.785 1 84.75 316 THR B CA 1
ATOM 5569 C C . THR B 1 316 ? 20.953 -8.828 4.438 1 84.75 316 THR B C 1
ATOM 5571 O O . THR B 1 316 ? 21.859 -9.633 4.195 1 84.75 316 THR B O 1
ATOM 5574 N N . PHE B 1 317 ? 19.75 -9.094 4.441 1 79.06 317 PHE B N 1
ATOM 5575 C CA . PHE B 1 317 ? 19.375 -10.477 4.172 1 79.06 317 PHE B CA 1
ATOM 5576 C C . PHE B 1 317 ? 19.547 -10.812 2.695 1 79.06 317 PHE B C 1
ATOM 5578 O O . PHE B 1 317 ? 19.641 -9.914 1.858 1 79.06 317 PHE B O 1
ATOM 5585 N N . TRP B 1 318 ? 19.703 -12.031 2.4 1 76.69 318 TRP B N 1
ATOM 5586 C CA . TRP B 1 318 ? 19.953 -12.469 1.031 1 76.69 318 TRP B CA 1
ATOM 5587 C C . TRP B 1 318 ? 18.781 -12.102 0.118 1 76.69 318 TRP B C 1
ATOM 5589 O O . TRP B 1 318 ? 17.625 -12.141 0.533 1 76.69 318 TRP B O 1
ATOM 5599 N N . GLN B 1 319 ? 19.078 -11.602 -1.109 1 78.62 319 GLN B N 1
ATOM 5600 C CA . GLN B 1 319 ? 18.125 -11.281 -2.172 1 78.62 319 GLN B CA 1
ATOM 5601 C C . GLN B 1 319 ? 17.188 -10.164 -1.744 1 78.62 319 GLN B C 1
ATOM 5603 O O . GLN B 1 319 ? 15.961 -10.289 -1.877 1 78.62 319 GLN B O 1
ATOM 5608 N N . SER B 1 320 ? 17.688 -9.156 -1.13 1 83.81 320 SER B N 1
ATOM 5609 C CA . SER B 1 320 ? 16.891 -8 -0.737 1 83.81 320 SER B CA 1
ATOM 5610 C C . SER B 1 320 ? 16.641 -7.07 -1.918 1 83.81 320 SER B C 1
ATOM 5612 O O . SER B 1 320 ? 17.594 -6.621 -2.566 1 83.81 320 SER B O 1
ATOM 5614 N N . ASN B 1 321 ? 15.445 -6.93 -2.275 1 91.5 321 ASN B N 1
ATOM 5615 C CA . ASN B 1 321 ? 14.984 -6 -3.301 1 91.5 321 ASN B CA 1
ATOM 5616 C C . ASN B 1 321 ? 13.922 -5.047 -2.76 1 91.5 321 ASN B C 1
ATOM 5618 O O . ASN B 1 321 ? 12.766 -5.426 -2.602 1 91.5 321 ASN B O 1
ATOM 5622 N N . PRO B 1 322 ? 14.195 -3.836 -2.582 1 92.06 322 PRO B N 1
ATOM 5623 C CA . PRO B 1 322 ? 13.352 -2.916 -1.818 1 92.06 322 PRO B CA 1
ATOM 5624 C C . PRO B 1 322 ? 11.914 -2.865 -2.334 1 92.06 322 PRO B C 1
ATOM 5626 O O . PRO B 1 322 ? 10.977 -3.096 -1.57 1 92.06 322 PRO B O 1
ATOM 5629 N N . ALA B 1 323 ? 11.727 -2.67 -3.668 1 94.06 323 ALA B N 1
ATOM 5630 C CA . ALA B 1 323 ? 10.383 -2.449 -4.203 1 94.06 323 ALA B CA 1
ATOM 5631 C C . ALA B 1 323 ? 9.523 -3.699 -4.051 1 94.06 323 ALA B C 1
ATOM 5633 O O . ALA B 1 323 ? 8.477 -3.664 -3.398 1 94.06 323 ALA B O 1
ATOM 5634 N N . PRO B 1 324 ? 9.961 -4.84 -4.527 1 95.44 324 PRO B N 1
ATOM 5635 C CA . PRO B 1 324 ? 9.117 -6.02 -4.348 1 95.44 324 PRO B CA 1
ATOM 5636 C C . PRO B 1 324 ? 8.969 -6.426 -2.885 1 95.44 324 PRO B C 1
ATOM 5638 O O . PRO B 1 324 ? 7.926 -6.945 -2.484 1 95.44 324 PRO B O 1
ATOM 5641 N N . ASP B 1 325 ? 10.008 -6.27 -2.037 1 95.81 325 ASP B N 1
ATOM 5642 C CA . ASP B 1 325 ? 9.922 -6.598 -0.618 1 95.81 325 ASP B CA 1
ATOM 5643 C C . ASP B 1 325 ? 8.867 -5.742 0.081 1 95.81 325 ASP B C 1
ATOM 5645 O O . ASP B 1 325 ? 8.094 -6.242 0.905 1 95.81 325 ASP B O 1
ATOM 5649 N N . LEU B 1 326 ? 8.844 -4.492 -0.249 1 95.69 326 LEU B N 1
ATOM 5650 C CA . LEU B 1 326 ? 7.883 -3.602 0.389 1 95.69 326 LEU B CA 1
ATOM 5651 C C . LEU B 1 326 ? 6.469 -3.873 -0.118 1 95.69 326 LEU B C 1
ATOM 5653 O O . LEU B 1 326 ? 5.5 -3.738 0.631 1 95.69 326 LEU B O 1
ATOM 5657 N N . ILE B 1 327 ? 6.301 -4.27 -1.368 1 96.88 327 ILE B N 1
ATOM 5658 C CA . ILE B 1 327 ? 5.012 -4.719 -1.877 1 96.88 327 ILE B CA 1
ATOM 5659 C C . ILE B 1 327 ? 4.547 -5.945 -1.094 1 96.88 327 ILE B C 1
ATOM 5661 O O . ILE B 1 327 ? 3.373 -6.047 -0.729 1 96.88 327 ILE B O 1
ATOM 5665 N N . ALA B 1 328 ? 5.484 -6.855 -0.818 1 96.75 328 ALA B N 1
ATOM 5666 C CA . ALA B 1 328 ? 5.172 -8.031 -0.005 1 96.75 328 ALA B CA 1
ATOM 5667 C C . ALA B 1 328 ? 4.703 -7.621 1.389 1 96.75 328 ALA B C 1
ATOM 5669 O O . ALA B 1 328 ? 3.729 -8.172 1.907 1 96.75 328 ALA B O 1
ATOM 5670 N N . ILE B 1 329 ? 5.375 -6.66 1.979 1 96.25 329 ILE B N 1
ATOM 5671 C CA . ILE B 1 329 ? 5 -6.172 3.303 1 96.25 329 ILE B CA 1
ATOM 5672 C C . ILE B 1 329 ? 3.594 -5.578 3.254 1 96.25 329 ILE B C 1
ATOM 5674 O O . ILE B 1 329 ? 2.773 -5.84 4.137 1 96.25 329 ILE B O 1
ATOM 5678 N N . ALA B 1 330 ? 3.314 -4.781 2.256 1 96.44 330 ALA B N 1
ATOM 5679 C CA . ALA B 1 330 ? 1.985 -4.195 2.096 1 96.44 330 ALA B CA 1
ATOM 5680 C C . ALA B 1 330 ? 0.916 -5.277 1.998 1 96.44 330 ALA B C 1
ATOM 5682 O O . ALA B 1 330 ? -0.162 -5.148 2.584 1 96.44 330 ALA B O 1
ATOM 5683 N N . LEU B 1 331 ? 1.189 -6.312 1.316 1 96.44 331 LEU B N 1
ATOM 5684 C CA . LEU B 1 331 ? 0.249 -7.418 1.169 1 96.44 331 LEU B CA 1
ATOM 5685 C C . LEU B 1 331 ? 0.032 -8.125 2.5 1 96.44 331 LEU B C 1
ATOM 5687 O O . LEU B 1 331 ? -1.099 -8.477 2.846 1 96.44 331 LEU B O 1
ATOM 5691 N N . LEU B 1 332 ? 1.102 -8.375 3.186 1 96.12 332 LEU B N 1
ATOM 5692 C CA . LEU B 1 332 ? 0.998 -9.039 4.48 1 96.12 332 LEU B CA 1
ATOM 5693 C C . LEU B 1 332 ? 0.199 -8.195 5.465 1 96.12 332 LEU B C 1
ATOM 5695 O O . LEU B 1 332 ? -0.528 -8.727 6.305 1 96.12 332 LEU B O 1
ATOM 5699 N N . MET B 1 333 ? 0.309 -6.887 5.312 1 95.75 333 MET B N 1
ATOM 5700 C CA . MET B 1 333 ? -0.482 -5.988 6.148 1 95.75 333 MET B CA 1
ATOM 5701 C C . MET B 1 333 ? -1.961 -6.066 5.781 1 95.75 333 MET B C 1
ATOM 5703 O O . MET B 1 333 ? -2.826 -5.941 6.652 1 95.75 333 MET B O 1
ATOM 5707 N N . ALA B 1 334 ? -2.26 -6.277 4.566 1 96.25 334 ALA B N 1
ATOM 5708 C CA . ALA B 1 334 ? -3.639 -6.328 4.082 1 96.25 334 ALA B CA 1
ATOM 5709 C C . ALA B 1 334 ? -4.266 -7.691 4.355 1 96.25 334 ALA B C 1
ATOM 5711 O O . ALA B 1 334 ? -5.492 -7.824 4.375 1 96.25 334 ALA B O 1
ATOM 5712 N N . LEU B 1 335 ? -3.455 -8.711 4.574 1 97 335 LEU B N 1
ATOM 5713 C CA . LEU B 1 335 ? -3.873 -10.109 4.59 1 97 335 LEU B CA 1
ATOM 5714 C C . LEU B 1 335 ? -4.918 -10.352 5.672 1 97 335 LEU B C 1
ATOM 5716 O O . LEU B 1 335 ? -5.969 -10.938 5.406 1 97 335 LEU B O 1
ATOM 5720 N N . PRO B 1 336 ? -4.746 -9.891 6.938 1 96.62 336 PRO B N 1
ATOM 5721 C CA . PRO B 1 336 ? -5.789 -10.125 7.941 1 96.62 336 PRO B CA 1
ATOM 5722 C C . PRO B 1 336 ? -7.133 -9.508 7.551 1 96.62 336 PRO B C 1
ATOM 5724 O O . PRO B 1 336 ? -8.18 -10.117 7.777 1 96.62 336 PRO B O 1
ATOM 5727 N N . GLY B 1 337 ? -7.105 -8.344 6.961 1 96.12 337 GLY B N 1
ATOM 5728 C CA . GLY B 1 337 ? -8.344 -7.734 6.488 1 96.12 337 GLY B CA 1
ATOM 5729 C C . GLY B 1 337 ? -9.016 -8.539 5.395 1 96.12 337 GLY B C 1
ATOM 5730 O O . GLY B 1 337 ? -10.242 -8.688 5.391 1 96.12 337 GLY B O 1
ATOM 5731 N N . LEU B 1 338 ? -8.234 -9.055 4.5 1 97.12 338 LEU B N 1
ATOM 5732 C CA . LEU B 1 338 ? -8.781 -9.875 3.424 1 97.12 338 LEU B CA 1
ATOM 5733 C C . LEU B 1 338 ? -9.391 -11.164 3.975 1 97.12 338 LEU B C 1
ATOM 5735 O O . LEU B 1 338 ? -10.414 -11.633 3.473 1 97.12 338 LEU B O 1
ATOM 5739 N N . LEU B 1 339 ? -8.773 -11.68 5.016 1 97.69 339 LEU B N 1
ATOM 5740 C CA . LEU B 1 339 ? -9.297 -12.883 5.645 1 97.69 339 LEU B CA 1
ATOM 5741 C C . LEU B 1 339 ? -10.617 -12.602 6.344 1 97.69 339 LEU B C 1
ATOM 5743 O O . LEU B 1 339 ? -11.523 -13.438 6.324 1 97.69 339 LEU B O 1
ATOM 5747 N N . VAL B 1 340 ? -10.734 -11.445 6.906 1 97.12 340 VAL B N 1
ATOM 5748 C CA . VAL B 1 340 ? -11.984 -11.047 7.543 1 97.12 340 VAL B CA 1
ATOM 5749 C C . VAL B 1 340 ? -13.086 -10.953 6.496 1 97.12 340 VAL B C 1
ATOM 5751 O O . VAL B 1 340 ? -14.203 -11.422 6.719 1 97.12 340 VAL B O 1
ATOM 5754 N N . LEU B 1 341 ? -12.781 -10.352 5.41 1 96.81 341 LEU B N 1
ATOM 5755 C CA . LEU B 1 341 ? -13.766 -10.219 4.344 1 96.81 341 LEU B CA 1
ATOM 5756 C C . LEU B 1 341 ? -14.164 -11.586 3.795 1 96.81 341 LEU B C 1
ATOM 5758 O O . LEU B 1 341 ? -15.328 -11.812 3.469 1 96.81 341 LEU B O 1
ATOM 5762 N N . LEU B 1 342 ? -13.188 -12.438 3.674 1 97.62 342 LEU B N 1
ATOM 5763 C CA . LEU B 1 342 ? -13.5 -13.797 3.238 1 97.62 342 LEU B CA 1
ATOM 5764 C C . LEU B 1 342 ? -14.422 -14.484 4.234 1 97.62 342 LEU B C 1
ATOM 5766 O O . LEU B 1 342 ? -15.391 -15.141 3.84 1 97.62 342 LEU B O 1
ATOM 5770 N N . TRP B 1 343 ? -14.078 -14.312 5.449 1 95.81 343 TRP B N 1
ATOM 5771 C CA . TRP B 1 343 ? -14.906 -14.898 6.5 1 95.81 343 TRP B CA 1
ATOM 5772 C C . TRP B 1 343 ? -16.344 -14.406 6.402 1 95.81 343 TRP B C 1
ATOM 5774 O O . TRP B 1 343 ? -17.281 -15.18 6.566 1 95.81 343 TRP B O 1
ATOM 5784 N N . GLN B 1 344 ? -16.547 -13.195 6.078 1 94.5 344 GLN B N 1
ATOM 5785 C CA . GLN B 1 344 ? -17.875 -12.586 5.996 1 94.5 344 GLN B CA 1
ATOM 5786 C C . GLN B 1 344 ? -18.641 -13.133 4.801 1 94.5 344 GLN B C 1
ATOM 5788 O O . GLN B 1 344 ? -19.875 -13.148 4.812 1 94.5 344 GLN B O 1
ATOM 5793 N N . ALA B 1 345 ? -17.938 -13.531 3.826 1 95.62 345 ALA B N 1
ATOM 5794 C CA . ALA B 1 345 ? -18.594 -14.062 2.635 1 95.62 345 ALA B CA 1
ATOM 5795 C C . ALA B 1 345 ? -19.109 -15.477 2.885 1 95.62 345 ALA B C 1
ATOM 5797 O O . ALA B 1 345 ? -19.844 -16.031 2.064 1 95.62 345 ALA B O 1
ATOM 5798 N N . ARG B 1 346 ? -18.672 -16.109 4.02 1 96.12 346 ARG B N 1
ATOM 5799 C CA . ARG B 1 346 ? -19.125 -17.438 4.438 1 96.12 346 ARG B CA 1
ATOM 5800 C C . ARG B 1 346 ? -18.891 -18.469 3.344 1 96.12 346 ARG B C 1
ATOM 5802 O O . ARG B 1 346 ? -19.812 -19.172 2.924 1 96.12 346 ARG B O 1
ATOM 5809 N N . PRO B 1 347 ? -17.641 -18.547 2.994 1 96.5 347 PRO B N 1
ATOM 5810 C CA . PRO B 1 347 ? -17.328 -19.531 1.957 1 96.5 347 PRO B CA 1
ATOM 5811 C C . PRO B 1 347 ? -17.438 -20.969 2.459 1 96.5 347 PRO B C 1
ATOM 5813 O O . PRO B 1 347 ? -17.406 -21.203 3.67 1 96.5 347 PRO B O 1
ATOM 5816 N N . PRO B 1 348 ? -17.656 -21.906 1.523 1 96.88 348 PRO B N 1
ATOM 5817 C CA . PRO B 1 348 ? -17.578 -23.297 1.934 1 96.88 348 PRO B CA 1
ATOM 5818 C C . PRO B 1 348 ? -16.219 -23.688 2.492 1 96.88 348 PRO B C 1
ATOM 5820 O O . PRO B 1 348 ? -15.227 -22.984 2.26 1 96.88 348 PRO B O 1
ATOM 5823 N N . LEU B 1 349 ? -16.141 -24.781 3.135 1 96.62 349 LEU B N 1
ATOM 5824 C CA . LEU B 1 349 ? -14.984 -25.25 3.875 1 96.62 349 LEU B CA 1
ATOM 5825 C C . LEU B 1 349 ? -13.781 -25.406 2.953 1 96.62 349 LEU B C 1
ATOM 5827 O O . LEU B 1 349 ? -12.648 -25.094 3.334 1 96.62 349 LEU B O 1
ATOM 5831 N N . VAL B 1 350 ? -13.953 -25.906 1.771 1 98.06 350 VAL B N 1
ATOM 5832 C CA . VAL B 1 350 ? -12.859 -26.203 0.848 1 98.06 350 VAL B CA 1
ATOM 5833 C C . VAL B 1 350 ? -12.094 -24.922 0.532 1 98.06 350 VAL B C 1
ATOM 5835 O O . VAL B 1 350 ? -10.867 -24.922 0.454 1 98.06 350 VAL B O 1
ATOM 5838 N N . LEU B 1 351 ? -12.805 -23.781 0.39 1 98.56 351 LEU B N 1
ATOM 5839 C CA . LEU B 1 351 ? -12.164 -22.5 0.068 1 98.56 351 LEU B CA 1
ATOM 5840 C C . LEU B 1 351 ? -11.367 -21.984 1.26 1 98.56 351 LEU B C 1
ATOM 5842 O O . LEU B 1 351 ? -10.281 -21.422 1.09 1 98.56 351 LEU B O 1
ATOM 5846 N N . TRP B 1 352 ? -11.852 -22.188 2.436 1 97.56 352 TRP B N 1
ATOM 5847 C CA . TRP B 1 352 ? -11.148 -21.766 3.643 1 97.56 352 TRP B CA 1
ATOM 5848 C C . TRP B 1 352 ? -9.859 -22.562 3.834 1 97.56 352 TRP B C 1
ATOM 5850 O O . TRP B 1 352 ? -8.805 -21.984 4.105 1 97.56 352 TRP B O 1
ATOM 5860 N N . ILE B 1 353 ? -9.961 -23.859 3.711 1 98 353 ILE B N 1
ATOM 5861 C CA . ILE B 1 353 ? -8.805 -24.719 3.928 1 98 353 ILE B CA 1
ATOM 5862 C C . ILE B 1 353 ? -7.754 -24.469 2.854 1 98 353 ILE B C 1
ATOM 5864 O O . ILE B 1 353 ? -6.57 -24.328 3.158 1 98 353 ILE B O 1
ATOM 5868 N N . TYR B 1 354 ? -8.227 -24.391 1.623 1 98.62 354 TYR B N 1
ATOM 5869 C CA . TYR B 1 354 ? -7.316 -24.125 0.515 1 98.62 354 TYR B CA 1
ATOM 5870 C C . TYR B 1 354 ? -6.559 -22.812 0.728 1 98.62 354 TYR B C 1
ATOM 5872 O O . TYR B 1 354 ? -5.34 -22.766 0.556 1 98.62 354 TYR B O 1
ATOM 5880 N N . THR B 1 355 ? -7.273 -21.781 1.159 1 98.62 355 THR B N 1
ATOM 5881 C CA . THR B 1 355 ? -6.68 -20.469 1.365 1 98.62 355 THR B CA 1
ATOM 5882 C C . THR B 1 355 ? -5.699 -20.484 2.537 1 98.62 355 THR B C 1
ATOM 5884 O O . THR B 1 355 ? -4.578 -20 2.426 1 98.62 355 THR B O 1
ATOM 5887 N N . ALA B 1 356 ? -6.078 -21.062 3.65 1 98.06 356 ALA B N 1
ATOM 5888 C CA . ALA B 1 356 ? -5.25 -21.109 4.852 1 98.06 356 ALA B CA 1
ATOM 5889 C C . ALA B 1 356 ? -3.951 -21.875 4.586 1 98.06 356 ALA B C 1
ATOM 5891 O O . ALA B 1 356 ? -2.873 -21.438 4.992 1 98.06 356 ALA B O 1
ATOM 5892 N N . LEU B 1 357 ? -4.086 -22.953 3.861 1 97.88 357 LEU B N 1
ATOM 5893 C CA . LEU B 1 357 ? -2.908 -23.766 3.596 1 97.88 357 LEU B CA 1
ATOM 5894 C C . LEU B 1 357 ? -2.006 -23.109 2.559 1 97.88 357 LEU B C 1
ATOM 5896 O O . LEU B 1 357 ? -0.782 -23.234 2.623 1 97.88 357 LEU B O 1
ATOM 5900 N N . THR B 1 358 ? -2.615 -22.438 1.594 1 97.88 358 THR B N 1
ATOM 5901 C CA . THR B 1 358 ? -1.816 -21.688 0.632 1 97.88 358 THR B CA 1
ATOM 5902 C C . THR B 1 358 ? -1.012 -20.594 1.332 1 97.88 358 THR B C 1
ATOM 5904 O O . THR B 1 358 ? 0.184 -20.438 1.074 1 97.88 358 THR B O 1
ATOM 5907 N N . ILE B 1 359 ? -1.631 -19.859 2.246 1 97.75 359 ILE B N 1
ATOM 5908 C CA . ILE B 1 359 ? -0.961 -18.812 3.01 1 97.75 359 ILE B CA 1
ATOM 5909 C C . ILE B 1 359 ? 0.123 -19.422 3.891 1 97.75 359 ILE B C 1
ATOM 5911 O O . ILE B 1 359 ? 1.253 -18.938 3.93 1 97.75 359 ILE B O 1
ATOM 5915 N N . ALA B 1 360 ? -0.174 -20.531 4.543 1 96.31 360 ALA B N 1
ATOM 5916 C CA . ALA B 1 360 ? 0.773 -21.203 5.438 1 96.31 360 ALA B CA 1
ATOM 5917 C C . ALA B 1 360 ? 2.012 -21.672 4.68 1 96.31 360 ALA B C 1
ATOM 5919 O O . ALA B 1 360 ? 3.137 -21.5 5.152 1 96.31 360 ALA B O 1
ATOM 5920 N N . THR B 1 361 ? 1.772 -22.219 3.553 1 93.94 361 THR B N 1
ATOM 5921 C CA . THR B 1 361 ? 2.898 -22.719 2.766 1 93.94 361 THR B CA 1
ATOM 5922 C C . THR B 1 361 ? 3.746 -21.547 2.254 1 93.94 361 THR B C 1
ATOM 5924 O O . THR B 1 361 ? 4.973 -21.641 2.205 1 93.94 361 THR B O 1
ATOM 5927 N N . ALA B 1 362 ? 3.127 -20.5 1.875 1 94.19 362 ALA B N 1
ATOM 5928 C CA . ALA B 1 362 ? 3.836 -19.328 1.353 1 94.19 362 ALA B CA 1
ATOM 5929 C C . ALA B 1 362 ? 4.688 -18.672 2.436 1 94.19 362 ALA B C 1
ATOM 5931 O O . ALA B 1 362 ? 5.77 -18.156 2.154 1 94.19 362 ALA B O 1
ATOM 5932 N N . LEU B 1 363 ? 4.254 -18.766 3.689 1 95.25 363 LEU B N 1
ATOM 5933 C CA . LEU B 1 363 ? 4.898 -17.969 4.734 1 95.25 363 LEU B CA 1
ATOM 5934 C C . LEU B 1 363 ? 5.805 -18.844 5.598 1 95.25 363 LEU B C 1
ATOM 5936 O O . LEU B 1 363 ? 6.621 -18.344 6.367 1 95.25 363 LEU B O 1
ATOM 5940 N N . SER B 1 364 ? 5.738 -20.141 5.512 1 93.75 364 SER B N 1
ATOM 5941 C CA . SER B 1 364 ? 6.484 -21.016 6.406 1 93.75 364 SER B CA 1
ATOM 5942 C C . SER B 1 364 ? 7.648 -21.688 5.684 1 93.75 364 SER B C 1
ATOM 5944 O O . SER B 1 364 ? 8.203 -22.672 6.164 1 93.75 364 SER B O 1
ATOM 5946 N N . SER B 1 365 ? 8.016 -21.188 4.547 1 89.25 365 SER B N 1
ATOM 5947 C CA . SER B 1 365 ? 9.109 -21.766 3.777 1 89.25 365 SER B CA 1
ATOM 5948 C C . SER B 1 365 ? 10.195 -20.719 3.5 1 89.25 365 SER B C 1
ATOM 5950 O O . SER B 1 365 ? 9.906 -19.531 3.412 1 89.25 365 SER B O 1
ATOM 5952 N N . ASN B 1 366 ? 11.398 -21.266 3.521 1 86.5 366 ASN B N 1
ATOM 5953 C CA . ASN B 1 366 ? 12.492 -20.438 3.027 1 86.5 366 ASN B CA 1
ATOM 5954 C C . ASN B 1 366 ? 12.422 -20.25 1.514 1 86.5 366 ASN B C 1
ATOM 5956 O O . ASN B 1 366 ? 12.547 -21.219 0.762 1 86.5 366 ASN B O 1
ATOM 5960 N N . GLN B 1 367 ? 12.023 -19.078 1.128 1 85.75 367 GLN B N 1
ATOM 5961 C CA . GLN B 1 367 ? 11.867 -18.719 -0.277 1 85.75 367 GLN B CA 1
ATOM 5962 C C . GLN B 1 367 ? 12.203 -17.25 -0.507 1 85.75 367 GLN B C 1
ATOM 5964 O O . GLN B 1 367 ? 12.578 -16.531 0.428 1 85.75 367 GLN B O 1
ATOM 5969 N N . ILE B 1 368 ? 12.141 -16.875 -1.758 1 87.31 368 ILE B N 1
ATOM 5970 C CA . ILE B 1 368 ? 12.398 -15.484 -2.098 1 87.31 368 ILE B CA 1
ATOM 5971 C C . ILE B 1 368 ? 11.25 -14.609 -1.604 1 87.31 368 ILE B C 1
ATOM 5973 O O . ILE B 1 368 ? 10.125 -14.719 -2.098 1 87.31 368 ILE B O 1
ATOM 5977 N N . PHE B 1 369 ? 11.508 -13.812 -0.652 1 89.81 369 PHE B N 1
ATOM 5978 C CA . PHE B 1 369 ? 10.492 -13.023 0.039 1 89.81 369 PHE B CA 1
ATOM 5979 C C . PHE B 1 369 ? 9.773 -12.094 -0.933 1 89.81 369 PHE B C 1
ATOM 5981 O O . PHE B 1 369 ? 8.562 -11.883 -0.821 1 89.81 369 PHE B O 1
ATOM 5988 N N . ASP B 1 370 ? 10.5 -11.57 -1.85 1 89.12 370 ASP B N 1
ATOM 5989 C CA . ASP B 1 370 ? 9.914 -10.586 -2.75 1 89.12 370 ASP B CA 1
ATOM 5990 C C . ASP B 1 370 ? 8.914 -11.234 -3.699 1 89.12 370 ASP B C 1
ATOM 5992 O O . ASP B 1 370 ? 8.188 -10.547 -4.418 1 89.12 370 ASP B O 1
ATOM 5996 N N . ASN B 1 371 ? 8.766 -12.594 -3.625 1 92.94 371 ASN B N 1
ATOM 5997 C CA . ASN B 1 371 ? 7.82 -13.32 -4.465 1 92.94 371 ASN B CA 1
ATOM 5998 C C . ASN B 1 371 ? 6.543 -13.672 -3.703 1 92.94 371 ASN B C 1
ATOM 6000 O O . ASN B 1 371 ? 5.699 -14.414 -4.203 1 92.94 371 ASN B O 1
ATOM 6004 N N . ILE B 1 372 ? 6.422 -13.164 -2.568 1 94.38 372 ILE B N 1
ATOM 6005 C CA . ILE B 1 372 ? 5.227 -13.445 -1.779 1 94.38 372 ILE B CA 1
ATOM 6006 C C . ILE B 1 372 ? 3.982 -13.055 -2.572 1 94.38 372 ILE B C 1
ATOM 6008 O O . ILE B 1 372 ? 2.953 -13.734 -2.498 1 94.38 372 ILE B O 1
ATOM 6012 N N . SER B 1 373 ? 4.094 -11.992 -3.311 1 95.75 373 SER B N 1
ATOM 6013 C CA . SER B 1 373 ? 2.959 -11.586 -4.133 1 95.75 373 SER B CA 1
ATOM 6014 C C . SER B 1 373 ? 2.57 -12.68 -5.117 1 95.75 373 SER B C 1
ATOM 6016 O O . SER B 1 373 ? 1.384 -12.945 -5.324 1 95.75 373 SER B O 1
ATOM 6018 N N . ARG B 1 374 ? 3.504 -13.336 -5.684 1 96.06 374 ARG B N 1
ATOM 6019 C CA . ARG B 1 374 ? 3.248 -14.43 -6.609 1 96.06 374 ARG B CA 1
ATOM 6020 C C . ARG B 1 374 ? 2.77 -15.68 -5.871 1 96.06 374 ARG B C 1
ATOM 60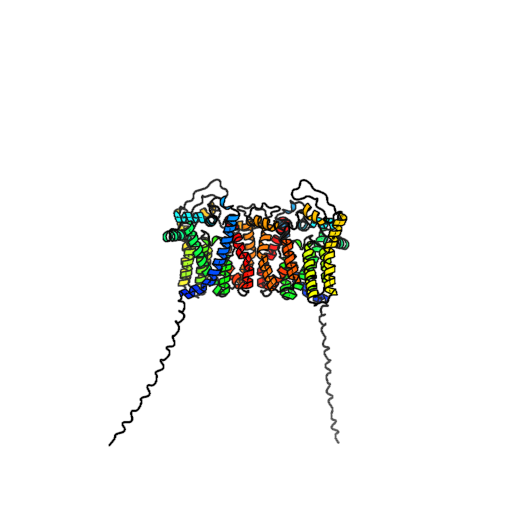22 O O . ARG B 1 374 ? 1.863 -16.375 -6.332 1 96.06 374 ARG B O 1
ATOM 6029 N N . TYR B 1 375 ? 3.369 -15.953 -4.695 1 96.06 375 TYR B N 1
ATOM 6030 C CA . TYR B 1 375 ? 3.029 -17.141 -3.922 1 96.06 375 TYR B CA 1
ATOM 6031 C C . TYR B 1 375 ? 1.587 -17.078 -3.434 1 96.06 375 TYR B C 1
ATOM 6033 O O . TYR B 1 375 ? 0.946 -18.109 -3.24 1 96.06 375 TYR B O 1
ATOM 6041 N N . LEU B 1 376 ? 1.066 -15.859 -3.299 1 97.12 376 LEU B N 1
ATOM 6042 C CA . LEU B 1 376 ? -0.289 -15.703 -2.783 1 97.12 376 LEU B CA 1
ATOM 6043 C C . LEU B 1 376 ? -1.294 -15.586 -3.926 1 97.12 376 LEU B C 1
ATOM 6045 O O . LEU B 1 376 ? -2.504 -15.539 -3.691 1 97.12 376 LEU B O 1
ATOM 6049 N N . LEU B 1 377 ? -0.824 -15.578 -5.113 1 97.25 377 LEU B N 1
ATOM 6050 C CA . LEU B 1 377 ? -1.684 -15.453 -6.285 1 97.25 377 LEU B CA 1
ATOM 6051 C C . LEU B 1 377 ? -2.713 -16.578 -6.332 1 97.25 377 LEU B C 1
ATOM 6053 O O . LEU B 1 377 ? -3.877 -16.344 -6.664 1 97.25 377 LEU B O 1
ATOM 6057 N N . PRO B 1 378 ? -2.363 -17.812 -5.926 1 98.06 378 PRO B N 1
ATOM 6058 C CA . PRO B 1 378 ? -3.338 -18.906 -5.961 1 98.06 378 PRO B CA 1
ATOM 6059 C C . PRO B 1 378 ? -4.391 -18.797 -4.859 1 98.06 378 PRO B C 1
ATOM 6061 O O . PRO B 1 378 ? -5.391 -19.516 -4.879 1 98.06 378 PRO B O 1
ATOM 6064 N N . ALA B 1 379 ? -4.148 -17.953 -3.887 1 98.38 379 ALA B N 1
ATOM 6065 C CA . ALA B 1 379 ? -5.152 -17.75 -2.844 1 98.38 379 ALA B CA 1
ATOM 6066 C C . ALA B 1 379 ? -6.297 -16.875 -3.346 1 98.38 379 ALA B C 1
ATOM 6068 O O . ALA B 1 379 ? -6.656 -15.891 -2.705 1 98.38 379 ALA B O 1
ATOM 6069 N N . PHE B 1 380 ? -6.992 -17.281 -4.422 1 98.19 380 PHE B N 1
ATOM 6070 C CA . PHE B 1 380 ? -7.988 -16.5 -5.145 1 98.19 380 PHE B CA 1
ATOM 6071 C C . PHE B 1 380 ? -9.234 -16.281 -4.289 1 98.19 380 PHE B C 1
ATOM 6073 O O . PHE B 1 380 ? -9.961 -15.305 -4.473 1 98.19 380 PHE B O 1
ATOM 6080 N N . PRO B 1 381 ? -9.555 -17.172 -3.281 1 98.44 381 PRO B N 1
ATOM 6081 C CA . PRO B 1 381 ? -10.75 -16.906 -2.473 1 98.44 381 PRO B CA 1
ATOM 6082 C C . PRO B 1 381 ? -10.672 -15.586 -1.727 1 98.44 381 PRO B C 1
ATOM 6084 O O . PRO B 1 381 ? -11.703 -14.977 -1.421 1 98.44 381 PRO B O 1
ATOM 6087 N N . LEU B 1 382 ? -9.438 -15.133 -1.427 1 97.62 382 LEU B N 1
ATOM 6088 C CA . LEU B 1 382 ? -9.273 -13.828 -0.793 1 97.62 382 LEU B CA 1
ATOM 6089 C C . LEU B 1 382 ? -9.883 -12.727 -1.651 1 97.62 382 LEU B C 1
ATOM 6091 O O . LEU B 1 382 ? -10.477 -11.789 -1.125 1 97.62 382 LEU B O 1
ATOM 6095 N N . PHE B 1 383 ? -9.82 -12.867 -2.924 1 96.75 383 PHE B N 1
ATOM 6096 C CA . PHE B 1 383 ? -10.336 -11.875 -3.861 1 96.75 383 PHE B CA 1
ATOM 6097 C C . PHE B 1 383 ? -11.852 -11.945 -3.939 1 96.75 383 PHE B C 1
ATOM 6099 O O . PHE B 1 383 ? -12.516 -10.938 -4.207 1 96.75 383 PHE B O 1
ATOM 6106 N N . ILE B 1 384 ? -12.328 -13.109 -3.682 1 97.44 384 ILE B N 1
ATOM 6107 C CA . ILE B 1 384 ? -13.773 -13.305 -3.693 1 97.44 384 ILE B CA 1
ATOM 6108 C C . ILE B 1 384 ? -14.398 -12.586 -2.5 1 97.44 384 ILE B C 1
ATOM 6110 O O . ILE B 1 384 ? -15.43 -11.914 -2.641 1 97.44 384 ILE B O 1
ATOM 6114 N N . GLY B 1 385 ? -13.773 -12.734 -1.37 1 97 385 GLY B N 1
ATOM 6115 C CA . GLY B 1 385 ? -14.258 -11.992 -0.221 1 97 385 GLY B CA 1
ATOM 6116 C C . GLY B 1 385 ? -14.32 -10.492 -0.47 1 97 385 GLY B C 1
ATOM 6117 O O . GLY B 1 385 ? -15.312 -9.844 -0.133 1 97 385 GLY B O 1
ATOM 6118 N N . LEU B 1 386 ? -13.289 -9.961 -1.025 1 96.88 386 LEU B N 1
ATOM 6119 C CA . LEU B 1 386 ? -13.25 -8.539 -1.351 1 96.88 386 LEU B CA 1
ATOM 6120 C C . LEU B 1 386 ? -14.312 -8.188 -2.381 1 96.88 386 LEU B C 1
ATOM 6122 O O . LEU B 1 386 ? -14.984 -7.156 -2.262 1 96.88 386 LEU B O 1
ATOM 6126 N N . ALA B 1 387 ? -14.453 -9.016 -3.371 1 98.25 387 ALA B N 1
ATOM 6127 C CA . ALA B 1 387 ? -15.43 -8.789 -4.43 1 98.25 387 ALA B CA 1
ATOM 6128 C C . ALA B 1 387 ? -16.844 -8.758 -3.871 1 98.25 387 ALA B C 1
ATOM 6130 O O . ALA B 1 387 ? -17.656 -7.918 -4.266 1 98.25 387 ALA B O 1
ATOM 6131 N N . VAL B 1 388 ? -17.156 -9.68 -2.967 1 97.44 388 VAL B N 1
ATOM 6132 C CA . VAL B 1 388 ? -18.484 -9.727 -2.354 1 97.44 388 VAL B CA 1
ATOM 6133 C C . VAL B 1 388 ? -18.734 -8.445 -1.56 1 97.44 388 VAL B C 1
ATOM 6135 O O . VAL B 1 388 ? -19.828 -7.895 -1.591 1 97.44 388 VAL B O 1
ATOM 6138 N N . ALA B 1 389 ? -17.75 -7.949 -0.936 1 95 389 ALA B N 1
ATOM 6139 C CA . ALA B 1 389 ? -17.859 -6.715 -0.162 1 95 389 ALA B CA 1
ATOM 6140 C C . ALA B 1 389 ? -18.109 -5.52 -1.074 1 95 389 ALA B C 1
ATOM 6142 O O . ALA B 1 389 ? -18.797 -4.562 -0.682 1 95 389 ALA B O 1
ATOM 6143 N N . LEU B 1 390 ? -17.672 -5.555 -2.275 1 95.75 390 LEU B N 1
ATOM 6144 C CA . LEU B 1 390 ? -17.734 -4.414 -3.184 1 95.75 390 LEU B CA 1
ATOM 6145 C C . LEU B 1 390 ? -18.922 -4.531 -4.125 1 95.75 390 LEU B C 1
ATOM 6147 O O . LEU B 1 390 ? -19.172 -3.633 -4.93 1 95.75 390 LEU B O 1
ATOM 6151 N N . ARG B 1 391 ? -19.656 -5.539 -4.031 1 95.44 391 ARG B N 1
ATOM 6152 C CA . ARG B 1 391 ? -20.656 -5.887 -5.035 1 95.44 391 ARG B CA 1
ATOM 6153 C C . ARG B 1 391 ? -21.766 -4.832 -5.105 1 95.44 391 ARG B C 1
ATOM 6155 O O . ARG B 1 391 ? -22.422 -4.684 -6.137 1 95.44 391 ARG B O 1
ATOM 6162 N N . ARG B 1 392 ? -21.984 -4.078 -4.02 1 93.44 392 ARG B N 1
ATOM 6163 C CA . ARG B 1 392 ? -23.078 -3.115 -3.988 1 93.44 392 ARG B CA 1
ATOM 6164 C C . ARG B 1 392 ? -22.578 -1.711 -4.32 1 93.44 392 ARG B C 1
ATOM 6166 O O . ARG B 1 392 ? -23.375 -0.772 -4.41 1 93.44 392 ARG B O 1
ATOM 6173 N N . VAL B 1 393 ? -21.312 -1.557 -4.492 1 94 393 VAL B N 1
ATOM 6174 C CA . VAL B 1 393 ? -20.75 -0.257 -4.816 1 94 393 VAL B CA 1
ATOM 6175 C C . VAL B 1 393 ? -21.109 0.125 -6.25 1 94 393 VAL B C 1
ATOM 6177 O O . VAL B 1 393 ? -21.062 -0.717 -7.152 1 94 393 VAL B O 1
ATOM 6180 N N . ARG B 1 394 ? -21.453 1.355 -6.41 1 94.75 394 ARG B N 1
ATOM 6181 C CA . ARG B 1 394 ? -21.812 1.833 -7.742 1 94.75 394 ARG B CA 1
ATOM 6182 C C . ARG B 1 394 ? -20.672 1.613 -8.727 1 94.75 394 ARG B C 1
ATOM 6184 O O . ARG B 1 394 ? -19.5 1.754 -8.375 1 94.75 394 ARG B O 1
ATOM 6191 N N . THR B 1 395 ? -21.016 1.279 -9.969 1 94.44 395 THR B N 1
ATOM 6192 C CA . THR B 1 395 ? -20.031 0.971 -11 1 94.44 395 THR B CA 1
ATOM 6193 C C . THR B 1 395 ? -19.094 2.158 -11.234 1 94.44 395 THR B C 1
ATOM 6195 O O . THR B 1 395 ? -17.891 1.982 -11.406 1 94.44 395 THR B O 1
ATOM 6198 N N . SER B 1 396 ? -19.656 3.369 -11.25 1 93.81 396 SER B N 1
ATOM 6199 C CA . SER B 1 396 ? -18.828 4.559 -11.453 1 93.81 396 SER B CA 1
ATOM 6200 C C . SER B 1 396 ? -17.797 4.715 -10.344 1 93.81 396 SER B C 1
ATOM 6202 O O . SER B 1 396 ? -16.656 5.102 -10.602 1 93.81 396 SER B O 1
ATOM 6204 N N . THR B 1 397 ? -18.172 4.406 -9.141 1 94.44 397 THR B N 1
ATOM 6205 C CA . THR B 1 397 ? -17.266 4.469 -8.008 1 94.44 397 THR B CA 1
ATOM 6206 C C . THR B 1 397 ? -16.188 3.395 -8.117 1 94.44 397 THR B C 1
ATOM 6208 O O . THR B 1 397 ? -15.008 3.658 -7.855 1 94.44 397 THR B O 1
ATOM 6211 N N . LEU B 1 398 ? -16.578 2.234 -8.539 1 95.25 398 LEU B N 1
ATOM 6212 C CA . LEU B 1 398 ? -15.617 1.15 -8.695 1 95.25 398 LEU B CA 1
ATOM 6213 C C . LEU B 1 398 ? -14.586 1.492 -9.766 1 95.25 398 LEU B C 1
ATOM 6215 O O . LEU B 1 398 ? -13.391 1.247 -9.586 1 95.25 398 LEU B O 1
ATOM 6219 N N . VAL B 1 399 ? -15.039 2.016 -10.836 1 94.25 399 VAL B N 1
ATOM 6220 C CA . VAL B 1 399 ? -14.141 2.416 -11.914 1 94.25 399 VAL B CA 1
ATOM 6221 C C . VAL B 1 399 ? -13.156 3.469 -11.406 1 94.25 399 VAL B C 1
ATOM 6223 O O . VAL B 1 399 ? -11.961 3.408 -11.711 1 94.25 399 VAL B O 1
ATOM 6226 N N . GLY B 1 400 ? -13.664 4.383 -10.641 1 93.69 400 GLY B N 1
ATOM 6227 C CA . GLY B 1 400 ? -12.789 5.387 -10.047 1 93.69 400 GLY B CA 1
ATOM 6228 C C . GLY B 1 400 ? -11.773 4.809 -9.078 1 93.69 400 GLY B C 1
ATOM 6229 O O . GLY B 1 400 ? -10.609 5.195 -9.094 1 93.69 400 GLY B O 1
ATOM 6230 N N . LEU B 1 401 ? -12.203 3.855 -8.281 1 93.44 401 LEU B N 1
ATOM 6231 C CA . LEU B 1 401 ? -11.352 3.232 -7.277 1 93.44 401 LEU B CA 1
ATOM 6232 C C . LEU B 1 401 ? -10.258 2.393 -7.934 1 93.44 401 LEU B C 1
ATOM 6234 O O . LEU B 1 401 ? -9.133 2.328 -7.441 1 93.44 401 LEU B O 1
ATOM 6238 N N . PHE B 1 402 ? -10.539 1.795 -9.109 1 94.5 402 PHE B N 1
ATOM 6239 C CA . PHE B 1 402 ? -9.617 0.838 -9.711 1 94.5 402 PHE B CA 1
ATOM 6240 C C . PHE B 1 402 ? -8.828 1.487 -10.844 1 94.5 402 PHE B C 1
ATOM 6242 O O . PHE B 1 402 ? -7.895 0.887 -11.383 1 94.5 402 PHE B O 1
ATOM 6249 N N . ALA B 1 403 ? -9.133 2.727 -11.211 1 94.31 403 ALA B N 1
ATOM 6250 C CA . ALA B 1 403 ? -8.477 3.371 -12.352 1 94.31 403 ALA B CA 1
ATOM 6251 C C . ALA B 1 403 ? -6.965 3.396 -12.172 1 94.31 403 ALA B C 1
ATOM 6253 O O . ALA B 1 403 ? -6.223 2.947 -13.047 1 94.31 403 ALA B O 1
ATOM 6254 N N . MET B 1 404 ? -6.559 3.844 -11.07 1 96.25 404 MET B N 1
ATOM 6255 C CA . MET B 1 404 ? -5.121 3.975 -10.852 1 96.25 404 MET B CA 1
ATOM 6256 C C . MET B 1 404 ? -4.484 2.611 -10.602 1 96.25 404 MET B C 1
ATOM 6258 O O . MET B 1 404 ? -3.414 2.312 -11.133 1 96.25 404 MET B O 1
ATOM 6262 N N . PRO B 1 405 ? -5.102 1.752 -9.836 1 96.25 405 PRO B N 1
ATOM 6263 C CA . PRO B 1 405 ? -4.539 0.41 -9.664 1 96.25 405 PRO B CA 1
ATOM 6264 C C . PRO B 1 405 ? -4.367 -0.326 -10.992 1 96.25 405 PRO B C 1
ATOM 6266 O O . PRO B 1 405 ? -3.393 -1.062 -11.172 1 96.25 405 PRO B O 1
ATOM 6269 N N . VAL B 1 406 ? -5.277 -0.14 -11.906 1 97.19 406 VAL B N 1
ATOM 6270 C CA . VAL B 1 406 ? -5.195 -0.802 -13.203 1 97.19 406 VAL B CA 1
ATOM 6271 C C . VAL B 1 406 ? -3.961 -0.315 -13.953 1 97.19 406 VAL B C 1
ATOM 6273 O O . VAL B 1 406 ? -3.199 -1.12 -14.5 1 97.19 406 VAL B O 1
ATOM 6276 N N . LEU B 1 407 ? -3.695 0.954 -13.883 1 96.62 407 LEU B N 1
ATOM 6277 C CA . LEU B 1 407 ? -2.516 1.519 -14.523 1 96.62 407 LEU B CA 1
ATOM 6278 C C . LEU B 1 407 ? -1.243 1.107 -13.789 1 96.62 407 LEU B C 1
ATOM 6280 O O . LEU B 1 407 ? -0.258 0.714 -14.422 1 96.62 407 LEU B O 1
ATOM 6284 N N . ALA B 1 408 ? -1.327 1.113 -12.492 1 97.69 408 ALA B N 1
ATOM 6285 C CA . ALA B 1 408 ? -0.157 0.852 -11.664 1 97.69 408 ALA B CA 1
ATOM 6286 C C . ALA B 1 408 ? 0.207 -0.629 -11.672 1 97.69 408 ALA B C 1
ATOM 6288 O O . ALA B 1 408 ? 1.321 -1.005 -11.305 1 97.69 408 ALA B O 1
ATOM 6289 N N . ALA B 1 409 ? -0.709 -1.459 -12.117 1 97.75 409 ALA B N 1
ATOM 6290 C CA . ALA B 1 409 ? -0.455 -2.898 -12.141 1 97.75 409 ALA B CA 1
ATOM 6291 C C . ALA B 1 409 ? 0.72 -3.23 -13.055 1 97.75 409 ALA B C 1
ATOM 6293 O O . ALA B 1 409 ? 1.456 -4.188 -12.812 1 97.75 409 ALA B O 1
ATOM 6294 N N . GLY B 1 410 ? 0.905 -2.428 -14.094 1 97.81 410 GLY B N 1
ATOM 6295 C CA . GLY B 1 410 ? 2.064 -2.625 -14.953 1 97.81 410 GLY B CA 1
ATOM 6296 C C . GLY B 1 410 ? 3.383 -2.473 -14.219 1 97.81 410 GLY B C 1
ATOM 6297 O O . GLY B 1 410 ? 4.383 -3.086 -14.594 1 97.81 410 GLY B O 1
ATOM 6298 N N . TRP B 1 411 ? 3.301 -1.691 -13.195 1 98.19 411 TRP B N 1
ATOM 6299 C CA . TRP B 1 411 ? 4.508 -1.488 -12.398 1 98.19 411 TRP B CA 1
ATOM 6300 C C . TRP B 1 411 ? 4.594 -2.508 -11.273 1 98.19 411 TRP B C 1
ATOM 6302 O O . TRP B 1 411 ? 5.527 -3.311 -11.219 1 98.19 411 TRP B O 1
ATOM 6312 N N . TYR B 1 412 ? 3.604 -2.555 -10.328 1 97.62 412 TYR B N 1
ATOM 6313 C CA . TYR B 1 412 ? 3.775 -3.328 -9.109 1 97.62 412 TYR B CA 1
ATOM 6314 C C . TYR B 1 412 ? 3.664 -4.824 -9.383 1 97.62 412 TYR B C 1
ATOM 6316 O O . TYR B 1 412 ? 4.219 -5.641 -8.648 1 97.62 412 TYR B O 1
ATOM 6324 N N . ALA B 1 413 ? 2.932 -5.219 -10.453 1 97.06 413 ALA B N 1
ATOM 6325 C CA . ALA B 1 413 ? 2.795 -6.637 -10.773 1 97.06 413 ALA B CA 1
ATOM 6326 C C . ALA B 1 413 ? 3.768 -7.047 -11.875 1 97.06 413 ALA B C 1
ATOM 6328 O O . ALA B 1 413 ? 4.07 -8.234 -12.031 1 97.06 413 ALA B O 1
ATOM 6329 N N . GLY B 1 414 ? 4.207 -6.113 -12.695 1 96.75 414 GLY B N 1
ATOM 6330 C CA . GLY B 1 414 ? 5.094 -6.426 -13.805 1 96.75 414 GLY B CA 1
ATOM 6331 C C . GLY B 1 414 ? 6.531 -6.012 -13.555 1 96.75 414 GLY B C 1
ATOM 6332 O O . GLY B 1 414 ? 7.355 -6.824 -13.133 1 96.75 414 GLY B O 1
ATOM 6333 N N . TYR B 1 415 ? 6.828 -4.73 -13.656 1 97.5 415 TYR B N 1
ATOM 6334 C CA . TYR B 1 415 ? 8.18 -4.184 -13.625 1 97.5 415 TYR B CA 1
ATOM 6335 C C . TYR B 1 415 ? 8.867 -4.508 -12.305 1 97.5 415 TYR B C 1
ATOM 6337 O O . TYR B 1 415 ? 10.031 -4.918 -12.289 1 97.5 415 TYR B O 1
ATOM 6345 N N . ALA B 1 416 ? 8.164 -4.316 -11.203 1 96.44 416 ALA B N 1
ATOM 6346 C CA . ALA B 1 416 ? 8.742 -4.598 -9.898 1 96.44 416 ALA B CA 1
ATOM 6347 C C . ALA B 1 416 ? 9.086 -6.078 -9.75 1 96.44 416 ALA B C 1
ATOM 6349 O O . ALA B 1 416 ? 10.109 -6.43 -9.164 1 96.44 416 ALA B O 1
ATOM 6350 N N . LEU B 1 417 ? 8.266 -6.902 -10.297 1 94.94 417 LEU B N 1
ATOM 6351 C CA . LEU B 1 417 ? 8.438 -8.344 -10.164 1 94.94 417 LEU B CA 1
ATOM 6352 C C . LEU B 1 417 ? 9.539 -8.852 -11.094 1 94.94 417 LEU B C 1
ATOM 6354 O O . LEU B 1 417 ? 10.445 -9.562 -10.656 1 94.94 417 LEU B O 1
ATOM 6358 N N . PHE B 1 418 ? 9.625 -8.414 -12.312 1 95.5 418 PHE B N 1
ATOM 6359 C CA . PHE B 1 418 ? 10.477 -9.008 -13.328 1 95.5 418 PHE B CA 1
ATOM 6360 C C . PHE B 1 418 ? 11.805 -8.258 -13.422 1 95.5 418 PHE B C 1
ATOM 6362 O O . PHE B 1 418 ? 12.828 -8.844 -13.781 1 95.5 418 PHE B O 1
ATOM 6369 N N . GLU B 1 419 ? 11.75 -6.973 -13.156 1 94.44 419 GLU B N 1
ATOM 6370 C CA . GLU B 1 419 ? 12.945 -6.168 -13.414 1 94.44 419 GLU B CA 1
ATOM 6371 C C . GLU B 1 419 ? 13.625 -5.766 -12.109 1 94.44 419 GLU B C 1
ATOM 6373 O O . GLU B 1 419 ? 14.859 -5.715 -12.031 1 94.44 419 GLU B O 1
ATOM 6378 N N . LEU B 1 420 ? 12.883 -5.469 -11.086 1 93.75 420 LEU B N 1
ATOM 6379 C CA . LEU B 1 420 ? 13.477 -5 -9.836 1 93.75 420 LEU B CA 1
ATOM 6380 C C . LEU B 1 420 ? 13.68 -6.152 -8.867 1 93.75 420 LEU B C 1
ATOM 6382 O O . LEU B 1 420 ? 14.414 -6.023 -7.887 1 93.75 420 LEU B O 1
ATOM 6386 N N . GLY B 1 421 ? 12.945 -7.211 -9.133 1 91.38 421 GLY B N 1
ATOM 6387 C CA . GLY B 1 421 ? 13.039 -8.391 -8.297 1 91.38 421 GLY B CA 1
ATOM 6388 C C . GLY B 1 421 ? 13.359 -9.656 -9.078 1 91.38 421 GLY B C 1
ATOM 6389 O O . GLY B 1 421 ? 14.008 -9.594 -10.125 1 91.38 421 GLY B O 1
ATOM 6390 N N . ILE B 1 422 ? 13.109 -10.781 -8.453 1 87.06 422 ILE B N 1
ATOM 6391 C CA . ILE B 1 422 ? 13.234 -12.102 -9.047 1 87.06 422 ILE B CA 1
ATOM 6392 C C . ILE B 1 422 ? 11.891 -12.836 -8.961 1 87.06 422 ILE B C 1
ATOM 6394 O O . ILE B 1 422 ? 11.484 -13.273 -7.887 1 87.06 422 ILE B O 1
ATOM 6398 N N . PRO B 1 423 ? 11.258 -12.883 -10.133 1 86.75 423 PRO B N 1
ATOM 6399 C CA . PRO B 1 423 ? 9.922 -13.469 -10.117 1 86.75 423 PRO B CA 1
ATOM 6400 C C . PRO B 1 423 ? 9.93 -14.961 -9.797 1 86.75 423 PRO B C 1
ATOM 6402 O O . PRO B 1 423 ? 10.945 -15.633 -10 1 86.75 423 PRO B O 1
#

Radius of gyration: 35.5 Å; Cα contacts (8 Å, |Δi|>4): 1437; chains: 2; bounding box: 134×88×148 Å

Secondary structure (DSSP, 8-state):
-------------------------------HHHHHHHHHHHHHHHHHHHHHHHHHHHHHHHHHH-GGGGS-TTTT--SSGGGGGGSTHHHHHHHHHHH-------B--S-TT-SB---GGGS-SHHHHHHHHHHHHH---HHHHHHHHHHHHHHHHHHHHHHHHHHHH-HHHHHHHHHHHHHSTTGGGGGSSSSHHHHHHHHHHHHHHHHTT-HHHHHHHHHHHHTT-TTHHHHHHHHHHHHHHHHHHTSS-SHHHHHHHHHTTHHHHHHHHHHHHHHT-TTHHHHHHHHHH--EE-TTHHHHHHHHHHHHT---STT--HHHHHHHHHHHHHHHHHHHHHHHT---HHHHHHHHHHHHHHHSEE--GGGHHHHTTT-THHHHHHHHHHTTS-HHHHHHHHHHHHHHHIIIIIIHHHTSS--/-------------------------------HHHHHHHHHHHHHHHHHHHHHHHHHHHHHHHHHH-GGGGS-TTTT--SSGGGGGGSTHHHHHHHHHHH-------B--S-TT-SB---GGGS-SHHHHHHHHHHHHH---HHHHHHHHHHHHHHHHHHHHHHHHHHHH-HHHHHHHHHHHHHSTTGGGGGSSSSHHHHHHHHHHHHHHHHTT-HHHHHHHHHHHHTT-TTHHHHHHHHHHHHHHHHHHTSS-SHHHHHHHHHTTHHHHHHHHHHHHHHT-TTHHHHHHHHHH--EE-TTHHHHHHHHHHHHT---STT--HHHHHHHHHHHHHHHHHHHHHHHH---HHHHHHHHHHHHHHHSEE--GGGHHHHTTT-THHHHHHHHHHTTS-HHHHHHHHHHHHHHHIIIIIIHHHTSS--

Organism: Streptomyces rubellomurinus (strain ATCC 31215) (NCBI:txid359131)

InterPro domains:
  IPR007315 GPI mannosyltransferase 2 [PTHR12468] (85-252)

Sequence (846 aa):
MSTASSTESAGAESDVPAQASTAGPEAAVPGRFGALVDRFAPALGAYAVVKAIGLTVFLLLLSHTGDYLKKDPGRGGGAQPWDVLGTWDGVWYQRIAENGYNPQLIPLHGFPLASYYENSSAFFPLYPWLMRLVGAVTGLGPYGSGIVVSVLASLVAAAGIFAIAERLGGFRAGVIAAVVWGLFPGSGVEWAVYSDSLFVALSAWACYCVMTRRWLSAGLLTLVAGLNRPTAAALIAAVSIAALVALVRRTDGVARPLTAMLITPWGLIGYVAWVGWRMGDWGGYFKLQRGAWNRYFDFGASTVRTIMDVVTGHWTFWQSNPAPDLIAIALLMALPGLLVLLWQARPPLVLWIYTALTIATALSSNQIFDNISRYLLPAFPLFIGLAVALRRVRTSTLVGLFAMPVLAAGWYAGYALFELGIPMSTASSTESAGAESDVPAQASTAGPEAAVPGRFGALVDRFAPALGAYAVVKAIGLTVFLLLLSHTGDYLKKDPGRGGGAQPWDVLGTWDGVWYQRIAENGYNPQLIPLHGFPLASYYENSSAFFPLYPWLMRLVGAVTGLGPYGSGIVVSVLASLVAAAGIFAIAERLGGFRAGVIAAVVWGLFPGSGVEWAVYSDSLFVALSAWACYCVMTRRWLSAGLLTLVAGLNRPTAAALIAAVSIAALVALVRRTDGVARPLTAMLITPWGLIGYVAWVGWRMGDWGGYFKLQRGAWNRYFDFGASTVRTIMDVVTGHWTFWQSNPAPDLIAIALLMALPGLLVLLWQARPPLVLWIYTALTIATALSSNQIFDNISRYLLPAFPLFIGLAVALRRVRTSTLVGLFAMPVLAAGWYAGYALFELGIP

pLDDT: mean 90.6, std 16.45, range [21.66, 98.88]

Foldseek 3Di:
DPPPPPPPPPPPPPPPPPPPPPPDPPPPPPPPVRVLCVLLVLLLVLLVVLLVLLQVLLQVVCVVVVLLCVDDLQAQHDPGSQSLLCHDVNVLLLCCLVPNFDQEFAADPDDPQAGTAATSLLFFVLLSVQLNVQCVVPVDHSFVSLLVSLQVLLSLLLSLQLVQLCVLFRNQLSSQLSNVLCLFLQNQNSRGSALLSNLLNLLSVLVVCLVVVVLVSNLVSLLSSLRGHVLSVLLLVLLLVSLVVCCVVVPNHDPRSVNSNVRNCCSNQVSLCVSCVSHVHSCSNVCSCCRHVVKDFAQQPQVVVLLCCLVVVVQPDPFRQNQLLVSLVVCVVCVVVLVVLLVVSVHDRSLVSSLVSLLSSLRRMPDNSSCSSNSNSSNSSSSSSVSSVCSPPDPVVVCVVCVVSSNCSSPSNRCCDSPRGDD/DDPPPPPPPPPPPPPPDDPPPPPPPPPPPPPPVRVLCVLLVLLLVLLVVLLVLLQVLLQVVCVVVVLLCVDDLQAQHDPGSQSLLCHDVNVLLLCCLVPNFDQEFAADPDDPQAGTAATNLLFFVLLSVQLNVQCVVPVDHSFVSLLVSLQVLLSLLLSLQLVQLCVLFRNQLSSQLSNVLCLFLQNQNSRGSALLSNLLNLLSVLVVCLVVVVLVSNLVSLLSSLRGHVLSVLLLVLLLVSLVVCCVVVPNHDPRSVVSNVRNCCSNVVSLCVSCVSHVHSCSNVCSCCRHAVKDFAQQPQVVVLLCCLVVVVQPDPFRQNQLLVSLVVCVVCVVVLVVLLVVSVHDRSLVSSLVSLLSSLRRMPDNSSCSSNSNSSNSSSSSSVSSVCSPPDPVVVCVVCVVSSNCSSPSNRCCDSPRGDD